Protein AF-0000000069257684 (afdb_homodimer)

Nearest PDB structures (foldseek):
  1b5o-assembly1_B  TM=9.207E-01  e=7.604E-30  Thermus thermophilus HB8
  1gc3-assembly2_D  TM=9.297E-01  e=3.821E-29  Thermus thermophilus HB8
  8wou-assembly1_B  TM=9.242E-01  e=5.569E-29  Legionella pneumophila
  5wmk-assembly1_A-2  TM=9.133E-01  e=2.652E-28  Arabidopsis thaliana
  2z61-assembly1_A-2  TM=8.751E-01  e=5.900E-24  unclassified

Secondary structure (DSSP, 8-state):
--GGGHHHHHHHHTTSS----------S----PPPPPPHHHHTPPP-HHHHHHHHHHHHHHTT---EE-SS----SPPPHHHHHHHHHHHHTS------TT--HHHHHHHHHHHHHHH-----GGGEEEESSHHHHHHHHHHHH--STTEEEEE-SS--HHHHHHHHHTT-EEEE---STT----HHHHHHHHHHHHHTT-EEEEEEEESS-TTT-----HHHHHHHHHHHHHHHHH-TT--EEEEE-TTTTSB-S----HHHH--HHHHTTEEEEEETTTTTT--GGG--EEEEESSGGGHHHHHHHHHHHT-SPPHHHHHHHHHHHHHHHH-HHHHHHHHHHHHHHHHHHHHHHHHHHHHTT-----PPPSBSSEEEEE-TT-TTSSSHHHHHHHHHHTTEE-EEGGGGTS-GGG-EEEEE---S-HHHHHHHHHHHHHHHHHHHTT-/--GGGHHHHHHHHTSSS----------S----PPPPPPHHHHTPPP-HHHHHHHHHHHHHHTT---EE-SS----SPPPHHHHHHHHHHHHTS------TT--HHHHHHHHHHHHHHH-----GGGEEEESSHHHHHHHHHHHH--STTEEEEE-SS--HHHHHHHHHTT-EEEE---STT----HHHHHHHHHHHHHTT-EEEEEEEESS-TTT-----HHHHHHHHHHHHHHHHH-TT--EEEEE-TTTTSB-S----HHHH--HHHHTTEEEEEETTTTTT--GGG--EEEEESSGGGHHHHHHHHHHHT-SPPHHHHHHHHHHHHHHHH-THHHHHHHHHHHHHHHHHHHHHHHHHHHTT-----PPPSBSSEEEEE-TT-TTSSSHHHHHHHHHHHTEE-EEGGGGTS-GGG-EEEEE---S-HHHHHHHHHHHHHHHHHHHTT-

pLDDT: mean 89.82, std 16.66, range [22.02, 98.88]

Solvent-accessible surface area (backbone atoms only — not comparable to full-atom values): 44764 Å² total; per-residue (Å²): 136,72,83,77,64,48,50,49,44,48,56,54,59,66,58,68,64,69,78,71,76,67,83,74,80,70,78,66,83,80,69,74,57,65,70,58,64,23,65,43,54,70,70,51,69,81,56,53,60,58,52,51,45,51,52,51,53,53,40,44,75,71,69,46,75,61,44,80,19,37,62,93,51,57,50,57,56,38,46,67,62,17,46,50,46,32,44,54,48,53,68,68,34,60,36,60,70,54,50,50,46,32,49,64,70,39,24,38,47,52,20,50,50,48,23,66,71,48,71,55,85,60,46,38,70,24,33,33,38,23,38,15,52,50,23,34,54,36,39,57,46,56,41,41,33,66,33,65,46,21,26,38,35,25,52,41,63,24,58,43,62,59,49,48,43,29,43,50,38,41,23,32,67,44,63,29,39,78,49,96,79,51,55,81,44,51,66,32,43,52,49,39,54,49,52,34,49,75,73,69,28,42,65,29,30,40,45,43,51,50,39,23,46,53,50,3,48,62,51,46,57,68,53,34,47,47,42,41,53,44,50,49,56,48,53,74,71,33,76,49,28,54,37,32,40,37,37,31,42,36,49,42,24,48,80,60,64,68,51,58,57,80,60,66,37,52,75,70,50,37,39,31,30,36,37,31,36,31,26,32,40,50,45,30,20,27,44,9,38,23,31,17,32,30,42,37,47,36,45,84,50,43,67,55,37,46,55,49,35,53,47,43,40,37,35,36,31,45,57,26,42,49,20,44,34,34,24,49,51,51,49,70,72,36,61,61,50,36,50,52,52,25,50,57,44,48,53,42,42,50,51,52,45,51,51,48,30,50,48,15,54,76,68,72,45,45,78,22,50,69,86,49,51,10,52,55,33,36,42,32,47,45,60,66,48,76,77,48,80,27,12,62,57,48,37,50,56,39,38,76,71,23,31,35,49,33,34,32,45,48,19,76,40,65,38,69,53,18,27,34,32,39,33,45,46,57,77,53,66,64,52,55,52,51,42,49,51,48,51,49,52,52,48,48,64,56,58,57,78,104,136,71,83,77,65,50,53,51,44,50,61,54,61,64,60,70,65,70,81,73,76,69,82,76,79,71,76,69,82,79,70,74,58,66,68,58,63,23,64,42,55,69,69,50,66,80,56,52,60,57,53,50,45,52,51,51,52,52,41,43,74,73,68,46,76,60,45,79,20,37,64,92,52,57,50,58,58,39,48,66,60,16,46,50,46,31,42,55,48,51,70,70,34,60,37,60,71,54,49,51,46,31,48,64,70,38,25,39,46,51,21,48,49,48,24,67,70,48,69,56,83,59,44,37,71,24,32,33,38,23,40,16,53,52,24,35,54,36,40,55,46,56,41,41,33,65,34,65,47,22,26,38,34,26,50,41,64,24,58,43,62,60,49,47,43,30,43,49,38,41,22,33,66,46,62,27,37,77,49,96,80,49,53,81,44,50,67,32,43,52,48,40,55,48,53,35,48,74,72,70,27,43,65,28,30,40,45,44,52,50,38,23,48,53,49,3,48,62,51,48,58,68,54,35,47,46,42,41,53,42,49,50,55,48,53,74,71,33,76,48,28,52,37,32,41,38,36,31,42,36,48,41,24,48,77,58,62,69,50,59,57,80,60,65,36,52,74,69,51,36,40,32,30,36,37,32,36,30,25,30,40,50,45,29,20,26,46,8,40,23,30,16,32,30,42,36,46,35,47,84,49,44,68,53,38,46,57,50,36,52,47,43,38,36,35,37,31,45,56,25,42,49,20,45,35,35,23,50,52,50,50,71,72,36,58,60,50,36,49,53,52,25,52,58,44,47,54,43,42,52,51,51,47,53,53,47,30,50,49,15,54,75,66,72,45,45,77,22,49,68,85,49,50,10,51,54,33,38,41,33,48,44,61,66,48,77,77,47,81,28,12,62,56,50,36,47,55,38,38,77,70,22,32,35,51,34,34,33,46,49,19,77,41,64,36,68,53,17,27,35,32,38,33,44,46,57,77,53,66,64,52,55,51,52,42,50,51,47,52,49,53,52,47,47,63,55,58,59,77,105

Organism: Polarella glacialis (NCBI:txid89957)

Foldseek 3Di:
DDPPVVPVCVVVVVPPDDPPPDDCPDPPPPDPPDDDDDQLVVVFDDQQLVVLVVVLVVCVVVPDFFLEQADQFFADAFDPLLVVLLVVVVVVVDFDDDALQADQLLLQLVQVLCCLVQVDRFGSLQKRKFLALLLLLLLQCVLFAAEQLEEEEEFPLAQCSNVRSNSSNHYHYDYQDDDPVSDHDLVSNVVRQVVSVVVNHHYAEYEYEVVGPPALAADAPVRLLRVLVSLVVVQVVGPVGHAYEYEDQQPLQFPPRHHGNCNNHDLVNLQRYWYKYACCHLLTSCVVLSIIMIRHSNSVCVVVSSVVSCVPPRHRRNSSSSSSSSSSVVCSVDVVSSVVSNVVLLVLLVVLQVLVQVLCVVLVVHRQFDRRRTRNKTKGFNLSQPLDQFLVVVQVQLVVLRYHWAQSVSSVDDRRRNIIITGRNDDDSVSSVVSSVSVNVSSCVRRVVD/DDPPVVPVCVVVVVPPDDPPPDDCPDPPPPDPPDDDDDQLVVVFDDQQLVVLVVVLVVCVVVPDFFLEQADQFFADAFDPLLVVLLVVVVVVVDFDDDFLQADQLLLQLVQVLCCLVQVDRFGSLQKRKFLALLLLLLLQCVLFAAEQLEEEEEFPLAQCSNVRSNSSNHYHYDYQDDDPVSDHDLVSNVVRQVVSVVVNHHYAEYEYEVVGVPALAADAPVRLLRVLVSLVVVQVVGPVGHAYEYEDQQPLQFPPRHHGNCNNHDLVNLQRYWYKYACCHLLTSCSVLSIIMIRHSNSVCVVVSSVVSCVPPRHRRNSSSSSSSSSSCVCSVDVVSSVVSNVVLLVLLVVLQVLVQVLCVVLVVHRQFDRRRTRNKTKGFNLSQPLDQFLVRVQVQLVVLRYHWAQSVSSVDDRNRNIIITGRNHDDSVSSVVSSVSVNVSSCVRRVVD

Radius of gyration: 28.66 Å; Cα contacts (8 Å, |Δi|>4): 1918; chains: 2; bounding box: 75×86×66 Å

InterPro domains:
  IPR004839 Aminotransferase, class I/classII, large domain [PF00155] (66-437)
  IPR015421 Pyridoxal phosphate-dependent transferase, major domain [G3DSA:3.40.640.10] (37-445)
  IPR015424 Pyridoxal phosphate-dependent transferase [SSF53383] (35-441)
  IPR050596 Aspartate/prephenate aminotransferase-like [PTHR46383] (36-446)

Sequence (900 aa):
MSPCSRLALALAAAGKRAISSAPRNSAVKDSLPKLAVTRRVEDSQPLLIKEIAAEVVARISAGHAVVNLSQGVPCLPIFKEAEERMVNFLREGHLPYSHVAGIWSVRETAAKFVNHFYGTDFTADHTIITAGGIQACFNTLALVVESKADVVLSTLPAYSLYQAQTSYFGGTFAAMTSGSDGRLRPEALHAAFDEQRKAGRRVRCVCLCTPNNPTGVVMSRQEVEELASALDLELAREPAGFLVLLDEVYLGLHDGAHVSLLQVASEQLRRRICLVLSASKGLGAMPGARAAWLTVGDKALVPEMLKVQSAVSANASTIAQVGLEASLAHCMSDPKVLQQVHDYYSTRIGFMVEQLNSLGQKYNLGVLCSHPRGAFYIWADFSGLTAVENDLQLQRLLLDRGVAVIPGSAFSISPSLKMLRINCARDDMEELQTAVRIFDETLAGLCGSSMSPCSRLALALAAAGKRAISSAPRNSAVKDSLPKLAVTRRVEDSQPLLIKEIAAEVVARISAGHAVVNLSQGVPCLPIFKEAEERMVNFLREGHLPYSHVAGIWSVRETAAKFVNHFYGTDFTADHTIITAGGIQACFNTLALVVESKADVVLSTLPAYSLYQAQTSYFGGTFAAMTSGSDGRLRPEALHAAFDEQRKAGRRVRCVCLCTPNNPTGVVMSRQEVEELASALDLELAREPAGFLVLLDEVYLGLHDGAHVSLLQVASEQLRRRICLVLSASKGLGAMPGARAAWLTVGDKALVPEMLKVQSAVSANASTIAQVGLEASLAHCMSDPKVLQQVHDYYSTRIGFMVEQLNSLGQKYNLGVLCSHPRGAFYIWADFSGLTAVENDLQLQRLLLDRGVAVIPGSAFSISPSLKMLRINCARDDMEELQTAVRIFDETLAGLCGSS

Structure (mmCIF, N/CA/C/O backbone):
data_AF-0000000069257684-model_v1
#
loop_
_entity.id
_entity.type
_entity.pdbx_description
1 polymer 'Aminotransferase class I/classII large domain-containing protein'
#
loop_
_atom_site.group_PDB
_atom_site.id
_atom_site.type_symbol
_atom_site.label_atom_id
_atom_site.label_alt_id
_atom_site.label_comp_id
_atom_site.label_asym_id
_atom_site.label_entity_id
_atom_site.label_seq_id
_atom_site.pdbx_PDB_ins_code
_atom_site.Cartn_x
_atom_site.Cartn_y
_atom_site.Cartn_z
_atom_site.occupancy
_atom_site.B_iso_or_equiv
_atom_site.auth_seq_id
_atom_site.auth_comp_id
_atom_site.auth_asym_id
_atom_site.auth_atom_id
_atom_site.pdbx_PDB_model_num
ATOM 1 N N . MET A 1 1 ? 14.93 46.469 -6.199 1 22.02 1 MET A N 1
ATOM 2 C CA . MET A 1 1 ? 15.391 45.125 -6.531 1 22.02 1 MET A CA 1
ATOM 3 C C . MET A 1 1 ? 14.539 44.062 -5.82 1 22.02 1 MET A C 1
ATOM 5 O O . MET A 1 1 ? 14.453 44.062 -4.594 1 22.02 1 MET A O 1
ATOM 9 N N . SER A 1 2 ? 13.531 43.5 -6.438 1 22.72 2 SER A N 1
ATOM 10 C CA . SER A 1 2 ? 12.281 42.938 -5.91 1 22.72 2 SER A CA 1
ATOM 11 C C . SER A 1 2 ? 12.516 41.625 -5.199 1 22.72 2 SER A C 1
ATOM 13 O O . SER A 1 2 ? 13.438 40.875 -5.547 1 22.72 2 SER A O 1
ATOM 15 N N . PRO A 1 3 ? 11.898 41.406 -3.963 1 29.39 3 PRO A N 1
ATOM 16 C CA . PRO A 1 3 ? 12.031 40.281 -3.025 1 29.39 3 PRO A CA 1
ATOM 17 C C . PRO A 1 3 ? 11.852 38.906 -3.695 1 29.39 3 PRO A C 1
ATOM 19 O O . PRO A 1 3 ? 11.945 37.875 -3.033 1 29.39 3 PRO A O 1
ATOM 22 N N . CYS A 1 4 ? 11.414 38.875 -4.914 1 31.12 4 CYS A N 1
ATOM 23 C CA . CYS A 1 4 ? 11.039 37.719 -5.695 1 31.12 4 CYS A CA 1
ATOM 24 C C . CYS A 1 4 ? 12.25 36.844 -5.98 1 31.12 4 CYS A C 1
ATOM 26 O O . CYS A 1 4 ? 12.109 35.688 -6.379 1 31.12 4 CYS A O 1
ATOM 28 N N . SER A 1 5 ? 13.508 37.438 -6.211 1 32.5 5 SER A N 1
ATOM 29 C CA . SER A 1 5 ? 14.742 36.781 -6.652 1 32.5 5 SER A CA 1
ATOM 30 C C . SER A 1 5 ? 15.305 35.875 -5.578 1 32.5 5 SER A C 1
ATOM 32 O O . SER A 1 5 ? 16.297 35.156 -5.809 1 32.5 5 SER A O 1
ATOM 34 N N . ARG A 1 6 ? 14.695 35.875 -4.324 1 32.81 6 ARG A N 1
ATOM 35 C CA . ARG A 1 6 ? 15.414 35.312 -3.186 1 32.81 6 ARG A CA 1
ATOM 36 C C . ARG A 1 6 ? 15.164 33.812 -3.062 1 32.81 6 ARG A C 1
ATOM 38 O O . ARG A 1 6 ? 15.859 33.125 -2.318 1 32.81 6 ARG A O 1
ATOM 45 N N . LEU A 1 7 ? 14.047 33.375 -3.504 1 34.97 7 LEU A N 1
ATOM 46 C CA . LEU A 1 7 ? 13.766 31.984 -3.207 1 34.97 7 LEU A CA 1
ATOM 47 C C . LEU A 1 7 ? 14.688 31.062 -3.996 1 34.97 7 LEU A C 1
ATOM 49 O O . LEU A 1 7 ? 15.203 30.078 -3.455 1 34.97 7 LEU A O 1
ATOM 53 N N . ALA A 1 8 ? 14.773 31.281 -5.363 1 37 8 ALA A N 1
ATOM 54 C CA . ALA A 1 8 ? 15.688 30.516 -6.203 1 37 8 ALA A CA 1
ATOM 55 C C . ALA A 1 8 ? 17.125 30.688 -5.738 1 37 8 ALA A C 1
ATOM 57 O O . ALA A 1 8 ? 17.922 29.75 -5.785 1 37 8 ALA A O 1
ATOM 58 N N . LEU A 1 9 ? 17.5 31.859 -5.348 1 37.69 9 LEU A N 1
ATOM 59 C CA . LEU A 1 9 ? 18.859 32.219 -4.957 1 37.69 9 LEU A CA 1
ATOM 60 C C . LEU A 1 9 ? 19.234 31.547 -3.637 1 37.69 9 LEU A C 1
ATOM 62 O O . LEU A 1 9 ? 20.391 31.156 -3.438 1 37.69 9 LEU A O 1
ATOM 66 N N . ALA A 1 10 ? 18.219 31.422 -2.789 1 41.03 10 ALA A N 1
ATOM 67 C CA . ALA A 1 10 ? 18.562 30.844 -1.496 1 41.03 10 ALA A CA 1
ATOM 68 C C . ALA A 1 10 ? 18.766 29.328 -1.614 1 41.03 10 ALA A C 1
ATOM 70 O O . ALA A 1 10 ? 19.656 28.766 -0.994 1 41.03 10 ALA A O 1
ATOM 71 N N . LEU A 1 11 ? 17.969 28.703 -2.443 1 41.78 11 LEU A N 1
ATOM 72 C CA . LEU A 1 11 ? 18.203 27.281 -2.588 1 41.78 11 LEU A CA 1
ATOM 73 C C . LEU A 1 11 ? 19.469 27.016 -3.393 1 41.78 11 LEU A C 1
ATOM 75 O O . LEU A 1 11 ? 20.188 26.047 -3.123 1 41.78 11 LEU A O 1
ATOM 79 N N . ALA A 1 12 ? 19.812 27.906 -4.422 1 40.38 12 ALA A N 1
ATOM 80 C CA . ALA A 1 12 ? 21.031 27.812 -5.223 1 40.38 12 ALA A CA 1
ATOM 81 C C . ALA A 1 12 ? 22.234 28.312 -4.438 1 40.38 12 ALA A C 1
ATOM 83 O O . ALA A 1 12 ? 23.359 27.875 -4.68 1 40.38 12 ALA A O 1
ATOM 84 N N . ALA A 1 13 ? 22.219 29.375 -3.734 1 39.62 13 ALA A N 1
ATOM 85 C CA . ALA A 1 13 ? 23.359 29.938 -3.018 1 39.62 13 ALA A CA 1
ATOM 86 C C . ALA A 1 13 ? 23.844 28.984 -1.931 1 39.62 13 ALA A C 1
ATOM 88 O O . ALA A 1 13 ? 24.953 29.125 -1.419 1 39.62 13 ALA A O 1
ATOM 89 N N . ALA A 1 14 ? 23.016 28.266 -1.432 1 36.53 14 ALA A N 1
ATOM 90 C CA . ALA A 1 14 ? 23.469 27.312 -0.415 1 36.53 14 ALA A CA 1
ATOM 91 C C . ALA A 1 14 ? 24.312 26.203 -1.031 1 36.53 14 ALA A C 1
ATOM 93 O O . ALA A 1 14 ? 24.812 25.328 -0.321 1 36.53 14 ALA A O 1
ATOM 94 N N . GLY A 1 15 ? 24.5 26.312 -2.346 1 34.19 15 GLY A N 1
ATOM 95 C CA . GLY A 1 15 ? 25.188 25.188 -2.961 1 34.19 15 GLY A CA 1
ATOM 96 C C . GLY A 1 15 ? 26.688 25.203 -2.738 1 34.19 15 GLY A C 1
ATOM 97 O O . GLY A 1 15 ? 27.344 24.156 -2.789 1 34.19 15 GLY A O 1
ATOM 98 N N . LYS A 1 16 ? 27.266 26.578 -3.004 1 36.16 16 LYS A N 1
ATOM 99 C CA . LYS A 1 16 ? 28.703 26.391 -3.186 1 36.16 16 LYS A CA 1
ATOM 100 C C . LYS A 1 16 ? 29.422 26.328 -1.842 1 36.16 16 LYS A C 1
ATOM 102 O O . LYS A 1 16 ? 30.656 26.422 -1.786 1 36.16 16 LYS A O 1
ATOM 107 N N . ARG A 1 17 ? 28.875 26.812 -0.828 1 31.52 17 ARG A N 1
ATOM 108 C CA . ARG A 1 17 ? 29.953 26.766 0.158 1 31.52 17 ARG A CA 1
ATOM 109 C C . ARG A 1 17 ? 30.344 25.328 0.47 1 31.52 17 ARG A C 1
ATOM 111 O O . ARG A 1 17 ? 29.5 24.516 0.836 1 31.52 17 ARG A O 1
ATOM 118 N N . ALA A 1 18 ? 31.5 25 0.168 1 31.97 18 ALA A N 1
ATOM 119 C CA . ALA A 1 18 ? 32.219 23.797 0.59 1 31.97 18 ALA A CA 1
ATOM 120 C C . ALA A 1 18 ? 32.031 23.547 2.084 1 31.97 18 ALA A C 1
ATOM 122 O O . ALA A 1 18 ? 32.281 24.422 2.906 1 31.97 18 ALA A O 1
ATOM 123 N N . ILE A 1 19 ? 31.141 22.625 2.51 1 32.16 19 ILE A N 1
ATOM 124 C CA . ILE A 1 19 ? 31.172 22.125 3.879 1 32.16 19 ILE A CA 1
ATOM 125 C C . ILE A 1 19 ? 32.594 22.203 4.41 1 32.16 19 ILE A C 1
ATOM 127 O O . ILE A 1 19 ? 33.5 21.562 3.869 1 32.16 19 ILE A O 1
ATOM 131 N N . SER A 1 20 ? 33.031 23.359 4.855 1 31.92 20 SER A N 1
ATOM 132 C CA . SER A 1 20 ? 34.281 23.344 5.602 1 31.92 20 SER A CA 1
ATOM 133 C C . SER A 1 20 ? 34.406 22.125 6.5 1 31.92 20 SER A C 1
ATOM 135 O O . SER A 1 20 ? 33.438 21.781 7.203 1 31.92 20 SER A O 1
ATOM 137 N N . SER A 1 21 ? 35.344 21.281 6.203 1 32.22 21 SER A N 1
ATOM 138 C CA . SER A 1 21 ? 35.781 20.141 7 1 32.22 21 SER A CA 1
ATOM 139 C C . SER A 1 21 ? 36.031 20.547 8.453 1 32.22 21 SER A C 1
ATOM 141 O O . SER A 1 21 ? 36.906 21.328 8.742 1 32.22 21 SER A O 1
ATOM 143 N N . ALA A 1 22 ? 35.062 20.812 9.266 1 33.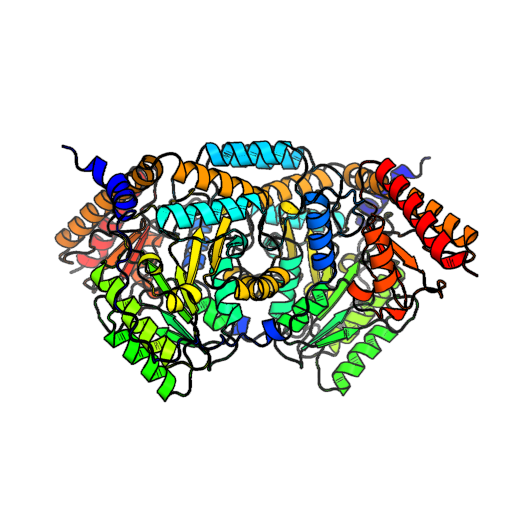16 22 ALA A N 1
ATOM 144 C CA . ALA A 1 22 ? 35.438 20.812 10.68 1 33.16 22 ALA A CA 1
ATOM 145 C C . ALA A 1 22 ? 36.531 19.797 10.969 1 33.16 22 ALA A C 1
ATOM 147 O O . ALA A 1 22 ? 36.531 18.703 10.383 1 33.16 22 ALA A O 1
ATOM 148 N N . PRO A 1 23 ? 37.594 20.141 11.781 1 32.12 23 PRO A N 1
ATOM 149 C CA . PRO A 1 23 ? 38.625 19.203 12.188 1 32.12 23 PRO A CA 1
ATOM 150 C C . PRO A 1 23 ? 38.062 17.875 12.695 1 32.12 23 PRO A C 1
ATOM 152 O O . PRO A 1 23 ? 37.031 17.844 13.344 1 32.12 23 PRO A O 1
ATOM 155 N N . ARG A 1 24 ? 38.5 16.672 12.047 1 32.59 24 ARG A N 1
ATOM 156 C CA . ARG A 1 24 ? 38.312 15.266 12.422 1 32.59 24 ARG A CA 1
ATOM 157 C C . ARG A 1 24 ? 38.781 15.016 13.852 1 32.59 24 ARG A C 1
ATOM 159 O O . ARG A 1 24 ? 40 14.969 14.109 1 32.59 24 ARG A O 1
ATOM 166 N N . ASN A 1 25 ? 38.406 15.648 14.836 1 32.53 25 ASN A N 1
ATOM 167 C CA . ASN A 1 25 ? 38.781 14.961 16.062 1 32.53 25 ASN A CA 1
ATOM 168 C C . ASN A 1 25 ? 38.688 13.445 15.914 1 32.53 25 ASN A C 1
ATOM 170 O O . ASN A 1 25 ? 37.594 12.914 15.648 1 32.53 25 ASN A O 1
ATOM 174 N N . SER A 1 26 ? 39.781 12.695 15.781 1 32.69 26 SER A N 1
ATOM 175 C CA . SER A 1 26 ? 40.188 11.391 15.281 1 32.69 26 SER A CA 1
ATOM 176 C C . SER A 1 26 ? 39.438 10.258 15.953 1 32.69 26 SER A C 1
ATOM 178 O O . SER A 1 26 ? 38.969 9.336 15.289 1 32.69 26 SER A O 1
ATOM 180 N N . ALA A 1 27 ? 39.875 9.977 17.328 1 32.75 27 ALA A N 1
ATOM 181 C CA . ALA A 1 27 ? 39.812 8.609 17.844 1 32.75 27 ALA A CA 1
ATOM 182 C C . ALA A 1 27 ? 38.375 8.219 18.156 1 32.75 27 ALA A C 1
ATOM 184 O O . ALA A 1 27 ? 38.125 7.43 19.078 1 32.75 27 ALA A O 1
ATOM 185 N N . VAL A 1 28 ? 37.562 9.078 18.312 1 34.84 28 VAL A N 1
ATOM 186 C CA . VAL A 1 28 ? 36.312 8.406 18.594 1 34.84 28 VAL A CA 1
ATOM 187 C C . VAL A 1 28 ? 36.031 7.332 17.531 1 34.84 28 VAL A C 1
ATOM 189 O O . VAL A 1 28 ? 36.031 7.617 16.344 1 34.84 28 VAL A O 1
ATOM 192 N N . LYS A 1 29 ? 36.312 6.188 17.734 1 38.94 29 LYS A N 1
ATOM 193 C CA . LYS A 1 29 ? 36 4.938 17.031 1 38.94 29 LYS A CA 1
ATOM 194 C C . LYS A 1 29 ? 34.688 5.043 16.266 1 38.94 29 LYS A C 1
ATOM 196 O O . LYS A 1 29 ? 33.625 5.246 16.859 1 38.94 29 LYS A O 1
ATOM 201 N N . ASP A 1 30 ? 34.406 5.656 15.023 1 47.84 30 ASP A N 1
ATOM 202 C CA . ASP A 1 30 ? 33.594 6.004 13.859 1 47.84 30 ASP A CA 1
ATOM 203 C C . ASP A 1 30 ? 32.5 4.965 13.625 1 47.84 30 ASP A C 1
ATOM 205 O O . ASP A 1 30 ? 31.984 4.832 12.516 1 47.84 30 ASP A O 1
ATOM 209 N N . SER A 1 31 ? 32.438 3.932 14.336 1 61.94 31 SER A N 1
ATOM 210 C CA . SER A 1 31 ? 31.641 2.824 13.797 1 61.94 31 SER A CA 1
ATOM 211 C C . SER A 1 31 ? 30.172 2.973 14.156 1 61.94 31 SER A C 1
ATOM 213 O O . SER A 1 31 ? 29.812 3.02 15.336 1 61.94 31 SER A O 1
ATOM 215 N N . LEU A 1 32 ? 29.312 3.596 13.391 1 74.56 32 LEU A N 1
ATOM 216 C CA . LEU A 1 32 ? 27.859 3.602 13.562 1 74.56 32 LEU A CA 1
ATOM 217 C C . LEU A 1 32 ? 27.359 2.219 13.961 1 74.56 32 LEU A C 1
ATOM 219 O O . LEU A 1 32 ? 27.688 1.223 13.312 1 74.56 32 LEU A O 1
ATOM 223 N N . PRO A 1 33 ? 26.828 2.217 15.242 1 78.81 33 PRO A N 1
ATOM 224 C CA . PRO A 1 33 ? 26.234 0.924 15.586 1 78.81 33 PRO A CA 1
ATOM 225 C C . PRO A 1 33 ? 25.312 0.389 14.5 1 78.81 33 PRO A C 1
ATOM 227 O O . PRO A 1 33 ? 24.641 1.168 13.82 1 78.81 33 PRO A O 1
ATOM 230 N N . LYS A 1 34 ? 25.484 -0.922 14.359 1 85.75 34 LYS A N 1
ATOM 231 C CA . LYS A 1 34 ? 24.594 -1.563 13.406 1 85.75 34 LYS A CA 1
ATOM 232 C C . LYS A 1 34 ? 23.125 -1.387 13.828 1 85.75 34 LYS A C 1
ATOM 234 O O . LYS A 1 34 ? 22.797 -1.534 15.008 1 85.75 34 LYS A O 1
ATOM 239 N N . LEU A 1 35 ? 22.266 -0.958 12.945 1 94.06 35 LEU A N 1
ATOM 240 C CA . LEU A 1 35 ? 20.844 -0.796 13.242 1 94.06 35 LEU A CA 1
ATOM 241 C C . LEU A 1 35 ? 20.172 -2.15 13.438 1 94.06 35 LEU A C 1
ATOM 243 O O . LEU A 1 35 ? 20.266 -3.027 12.57 1 94.06 35 LEU A O 1
ATOM 247 N N . ALA A 1 36 ? 19.609 -2.385 14.586 1 94.31 36 ALA A N 1
ATOM 248 C CA . ALA A 1 36 ? 18.797 -3.586 14.789 1 94.31 36 ALA A CA 1
ATOM 249 C C . ALA A 1 36 ? 17.469 -3.484 14.055 1 94.31 36 ALA A C 1
ATOM 251 O O . ALA A 1 36 ? 16.75 -2.498 14.203 1 94.31 36 ALA A O 1
ATOM 252 N N . VAL A 1 37 ? 17.172 -4.496 13.188 1 95.94 37 VAL A N 1
ATOM 253 C CA . VAL A 1 37 ? 15.914 -4.504 12.453 1 95.94 37 VAL A CA 1
ATOM 254 C C . VAL A 1 37 ? 14.945 -5.488 13.109 1 95.94 37 VAL A C 1
ATOM 256 O O . VAL A 1 37 ? 15.352 -6.32 13.922 1 95.94 37 VAL A O 1
ATOM 259 N N . THR A 1 38 ? 13.727 -5.379 12.875 1 97 38 THR A N 1
ATOM 260 C CA . THR A 1 38 ? 12.68 -6.184 13.5 1 97 38 THR A CA 1
ATOM 261 C C . THR A 1 38 ? 12.766 -7.637 13.039 1 97 38 THR A C 1
ATOM 263 O O . THR A 1 38 ? 13.375 -7.93 12 1 97 38 THR A O 1
ATOM 266 N N . ARG A 1 39 ? 12.133 -8.531 13.766 1 94 39 ARG A N 1
ATOM 267 C CA . ARG A 1 39 ? 12.094 -9.953 13.438 1 94 39 ARG A CA 1
ATOM 268 C C . ARG A 1 39 ? 11.352 -10.195 12.125 1 94 39 ARG A C 1
ATOM 270 O O . ARG A 1 39 ? 11.695 -11.109 11.375 1 94 39 ARG A O 1
ATOM 277 N N . ARG A 1 40 ? 10.32 -9.383 11.852 1 94.44 40 ARG A N 1
ATOM 278 C CA . ARG A 1 40 ? 9.547 -9.539 10.625 1 94.44 40 ARG A CA 1
ATOM 279 C C . ARG A 1 40 ? 10.445 -9.398 9.398 1 94.44 40 ARG A C 1
ATOM 281 O O . ARG A 1 40 ? 10.25 -10.102 8.398 1 94.44 40 ARG A O 1
ATOM 288 N N . VAL A 1 41 ? 11.43 -8.531 9.508 1 94.06 41 VAL A N 1
ATOM 289 C CA . VAL A 1 41 ? 12.359 -8.289 8.414 1 94.06 41 VAL A CA 1
ATOM 290 C C . VAL A 1 41 ? 13.445 -9.367 8.398 1 94.06 41 VAL A C 1
ATOM 292 O O . VAL A 1 41 ? 13.766 -9.914 7.344 1 94.06 41 VAL A O 1
ATOM 295 N N . GLU A 1 42 ? 13.906 -9.664 9.57 1 91.88 42 GLU A N 1
ATOM 296 C CA . GLU A 1 42 ? 14.961 -10.664 9.688 1 91.88 42 GLU A CA 1
ATOM 297 C C . GLU A 1 42 ? 14.484 -12.031 9.219 1 91.88 42 GLU A C 1
ATOM 299 O O . GLU A 1 42 ? 15.234 -12.781 8.594 1 91.88 42 GLU A O 1
ATOM 304 N N . ASP A 1 43 ? 13.234 -12.32 9.5 1 88.62 43 ASP A N 1
ATOM 305 C CA . ASP A 1 43 ? 12.688 -13.641 9.195 1 88.62 43 ASP A CA 1
ATOM 306 C C . ASP A 1 43 ? 12.133 -13.695 7.777 1 88.62 43 ASP A C 1
ATOM 308 O O . ASP A 1 43 ? 11.773 -14.766 7.285 1 88.62 43 ASP A O 1
ATOM 312 N N . SER A 1 44 ? 12.086 -12.539 7.219 1 87.19 44 SER A N 1
ATOM 313 C CA . SER A 1 44 ? 11.516 -12.484 5.875 1 87.19 44 SER A CA 1
ATOM 314 C C . SER A 1 44 ? 12.453 -13.102 4.848 1 87.19 44 SER A C 1
ATOM 316 O O . SER A 1 44 ? 13.672 -12.891 4.898 1 87.19 44 SER A O 1
ATOM 318 N N . GLN A 1 45 ? 11.898 -14.047 4.102 1 76.19 45 GLN A N 1
ATOM 319 C CA . GLN A 1 45 ? 12.648 -14.578 2.967 1 76.19 45 GLN A CA 1
ATOM 320 C C . GLN A 1 45 ? 12.234 -13.891 1.667 1 76.19 45 GLN A C 1
ATOM 322 O O . GLN A 1 45 ? 11.055 -13.586 1.463 1 76.19 45 GLN A O 1
ATOM 327 N N . PRO A 1 46 ? 13.18 -13.617 0.881 1 76.25 46 PRO A N 1
ATOM 328 C CA . PRO A 1 46 ? 12.836 -13.023 -0.413 1 76.25 46 PRO A CA 1
ATOM 329 C C . PRO A 1 46 ? 11.914 -13.914 -1.24 1 76.25 46 PRO A C 1
ATOM 331 O O . PRO A 1 46 ? 11.984 -15.148 -1.146 1 76.25 46 PRO A O 1
ATOM 334 N N . LEU A 1 47 ? 11.008 -13.25 -1.873 1 83.69 47 LEU A N 1
ATOM 335 C CA . LEU A 1 47 ? 10.211 -14 -2.84 1 83.69 47 LEU A CA 1
ATOM 336 C C . LEU A 1 47 ? 11.031 -14.352 -4.07 1 83.69 47 LEU A C 1
ATOM 338 O O . LEU A 1 47 ? 11.422 -13.469 -4.84 1 83.69 47 LEU A O 1
ATOM 342 N N . LEU A 1 48 ? 11.25 -15.594 -4.219 1 87.25 48 LEU A N 1
ATOM 343 C CA . LEU A 1 48 ? 12.117 -16.078 -5.285 1 87.25 48 LEU A CA 1
ATOM 344 C C . LEU A 1 48 ? 11.633 -15.586 -6.648 1 87.25 48 LEU A C 1
ATOM 346 O O . LEU A 1 48 ? 12.438 -15.273 -7.523 1 87.25 48 LEU A O 1
ATOM 350 N N . ILE A 1 49 ? 10.359 -15.516 -6.848 1 90.62 49 ILE A N 1
ATOM 351 C CA . ILE A 1 49 ? 9.781 -15.031 -8.102 1 90.62 49 ILE A CA 1
ATOM 352 C C . ILE A 1 49 ? 10.266 -13.617 -8.383 1 90.62 49 ILE A C 1
ATOM 354 O O . ILE A 1 49 ? 10.672 -13.305 -9.508 1 90.62 49 ILE A O 1
ATOM 358 N N . LYS A 1 50 ? 10.258 -12.812 -7.367 1 85.56 50 LYS A N 1
ATOM 359 C CA . LYS A 1 50 ? 10.664 -11.422 -7.523 1 85.56 50 LYS A CA 1
ATOM 360 C C . LYS A 1 50 ? 12.164 -11.312 -7.766 1 85.56 50 LYS A C 1
ATOM 362 O O . LYS A 1 50 ? 12.609 -10.453 -8.523 1 85.56 50 LYS A O 1
ATOM 367 N N . GLU A 1 51 ? 12.883 -12.156 -7.145 1 86.5 51 GLU A N 1
ATOM 368 C CA . GLU A 1 51 ? 14.328 -12.172 -7.348 1 86.5 51 GLU A CA 1
ATOM 369 C C . GLU A 1 51 ? 14.68 -12.547 -8.781 1 86.5 51 GLU A C 1
ATOM 371 O O . GLU A 1 51 ? 15.547 -11.922 -9.398 1 86.5 51 GLU A O 1
ATOM 376 N N . ILE A 1 52 ? 14.008 -13.5 -9.273 1 91.81 52 ILE A N 1
ATOM 377 C CA . ILE A 1 52 ? 14.25 -13.945 -10.633 1 91.81 52 ILE A CA 1
ATOM 378 C C . ILE A 1 52 ? 13.812 -12.867 -11.617 1 91.81 52 ILE A C 1
ATOM 380 O O . ILE A 1 52 ? 14.523 -12.562 -12.586 1 91.81 52 ILE A O 1
ATOM 384 N N . ALA A 1 53 ? 12.68 -12.281 -11.328 1 89.38 53 ALA A N 1
ATOM 385 C CA . ALA A 1 53 ? 12.195 -11.203 -12.18 1 89.38 53 ALA A CA 1
ATOM 386 C C . ALA A 1 53 ? 13.203 -10.055 -12.234 1 89.38 53 ALA A C 1
ATOM 388 O O . ALA A 1 53 ? 13.453 -9.492 -13.305 1 89.38 53 ALA A O 1
ATOM 389 N N . ALA A 1 54 ? 13.727 -9.711 -11.133 1 85.12 54 ALA A N 1
ATOM 390 C CA . ALA A 1 54 ? 14.711 -8.633 -11.062 1 85.12 54 ALA A CA 1
ATOM 391 C C . ALA A 1 54 ? 15.969 -8.984 -11.844 1 85.12 54 ALA A C 1
ATOM 393 O O . ALA A 1 54 ? 16.547 -8.133 -12.523 1 85.12 54 ALA A O 1
ATOM 394 N N . GLU A 1 55 ? 16.406 -10.18 -11.68 1 90.69 55 GLU A N 1
ATOM 395 C CA . GLU A 1 55 ? 17.578 -10.641 -12.414 1 90.69 55 GLU A CA 1
ATOM 396 C C . GLU A 1 55 ? 17.344 -10.594 -13.922 1 90.69 55 GLU A C 1
ATOM 398 O O . GLU A 1 55 ? 18.25 -10.219 -14.68 1 90.69 55 GLU A O 1
ATOM 403 N N . VAL A 1 56 ? 16.188 -10.984 -14.344 1 93.75 56 VAL A N 1
ATOM 404 C CA . VAL A 1 56 ? 15.828 -11 -15.758 1 93.75 56 VAL A CA 1
ATOM 405 C C . VAL A 1 56 ? 15.883 -9.586 -16.312 1 93.75 56 VAL A C 1
ATOM 407 O O . VAL A 1 56 ? 16.453 -9.352 -17.391 1 93.75 56 VAL A O 1
ATOM 410 N N . VAL A 1 57 ? 15.344 -8.68 -15.617 1 86.88 57 VAL A N 1
ATOM 411 C CA . VAL A 1 57 ? 15.336 -7.281 -16.047 1 86.88 57 VAL A CA 1
ATOM 412 C C . VAL A 1 57 ? 16.766 -6.766 -16.156 1 86.88 57 VAL A C 1
ATOM 414 O O . VAL A 1 57 ? 17.109 -6.062 -17.109 1 86.88 57 VAL A O 1
ATOM 417 N N . ALA A 1 58 ? 17.578 -7.109 -15.188 1 87.75 58 ALA A N 1
ATOM 418 C CA . ALA A 1 58 ? 18.969 -6.695 -15.188 1 87.75 58 ALA A CA 1
ATOM 419 C C . ALA A 1 58 ? 19.719 -7.262 -16.406 1 87.75 58 ALA A C 1
ATOM 421 O O . ALA A 1 58 ? 20.516 -6.562 -17.031 1 87.75 58 ALA A O 1
ATOM 422 N N . ARG A 1 59 ? 19.453 -8.461 -16.75 1 93.69 59 ARG A N 1
ATOM 423 C CA . ARG A 1 59 ? 20.109 -9.109 -17.891 1 93.69 59 ARG A CA 1
ATOM 424 C C . ARG A 1 59 ? 19.688 -8.453 -19.203 1 93.69 59 ARG A C 1
ATOM 426 O O . ARG A 1 59 ? 20.516 -8.203 -20.062 1 93.69 59 ARG A O 1
ATOM 433 N N . ILE A 1 60 ? 18.438 -8.211 -19.25 1 91.56 60 ILE A N 1
ATOM 434 C CA . ILE A 1 60 ? 17.922 -7.574 -20.453 1 91.56 60 ILE A CA 1
ATOM 435 C C . ILE A 1 60 ? 18.516 -6.172 -20.594 1 91.56 60 ILE A C 1
ATOM 437 O O . ILE A 1 60 ? 18.938 -5.781 -21.688 1 91.56 60 ILE A O 1
ATOM 441 N N . SER A 1 61 ? 18.562 -5.473 -19.531 1 87.12 61 SER A N 1
ATOM 442 C CA . SER A 1 61 ? 19.109 -4.125 -19.516 1 87.12 61 SER A CA 1
ATOM 443 C C . SER A 1 61 ? 20.594 -4.141 -19.906 1 87.12 61 SER A C 1
ATOM 445 O O . SER A 1 61 ? 21.109 -3.168 -20.469 1 87.12 61 SER A O 1
ATOM 447 N N . ALA A 1 62 ? 21.266 -5.203 -19.625 1 92.25 62 ALA A N 1
ATOM 448 C CA . ALA A 1 62 ? 22.688 -5.359 -19.938 1 92.25 62 ALA A CA 1
ATOM 449 C C . ALA A 1 62 ? 22.891 -5.816 -21.375 1 92.25 62 ALA A C 1
ATOM 451 O O . ALA A 1 62 ? 24.016 -6 -21.828 1 92.25 62 ALA A O 1
ATOM 452 N N . GLY A 1 63 ? 21.812 -6.086 -22.094 1 93.12 63 GLY A N 1
ATOM 453 C CA . GLY A 1 63 ? 21.906 -6.371 -23.516 1 93.12 63 GLY A CA 1
ATOM 454 C C . GLY A 1 63 ? 21.766 -7.848 -23.828 1 93.12 63 GLY A C 1
ATOM 455 O O . GLY A 1 63 ? 21.906 -8.25 -24.984 1 93.12 63 GLY A O 1
ATOM 456 N N . HIS A 1 64 ? 21.438 -8.656 -22.844 1 94.88 64 HIS A N 1
ATOM 457 C CA . HIS A 1 64 ? 21.266 -10.086 -23.094 1 94.88 64 HIS A CA 1
ATOM 458 C C . HIS A 1 64 ? 19.859 -10.391 -23.609 1 94.88 64 HIS A C 1
ATOM 460 O O . HIS A 1 64 ? 18.891 -9.773 -23.172 1 94.88 64 HIS A O 1
ATOM 466 N N . ALA A 1 65 ? 19.828 -11.297 -24.531 1 93.81 65 ALA A N 1
ATOM 467 C CA . ALA A 1 65 ? 18.531 -11.758 -25 1 93.81 65 ALA A CA 1
ATOM 468 C C . ALA A 1 65 ? 17.938 -12.781 -24.047 1 93.81 65 ALA A C 1
ATOM 470 O O . ALA A 1 65 ? 18.531 -13.828 -23.797 1 93.81 65 ALA A O 1
ATOM 471 N N . VAL A 1 66 ? 16.828 -12.469 -23.484 1 96.5 66 VAL A N 1
ATOM 472 C CA . VAL A 1 66 ? 16.156 -13.383 -22.562 1 96.5 66 VAL A CA 1
ATOM 473 C C . VAL A 1 66 ? 14.672 -13.445 -22.891 1 96.5 66 VAL A C 1
ATOM 475 O O . VAL A 1 66 ? 14 -12.414 -22.969 1 96.5 66 VAL A O 1
ATOM 478 N N . VAL A 1 67 ? 14.188 -14.664 -23.219 1 96.44 67 VAL A N 1
ATOM 479 C CA . VAL A 1 67 ? 12.742 -14.875 -23.266 1 96.44 67 VAL A CA 1
ATOM 480 C C . VAL A 1 67 ? 12.188 -14.984 -21.859 1 96.44 67 VAL A C 1
ATOM 482 O O . VAL A 1 67 ? 12.461 -15.961 -21.141 1 96.44 67 VAL A O 1
ATOM 485 N N . ASN A 1 68 ? 11.422 -13.992 -21.469 1 95.38 68 ASN A N 1
ATOM 486 C CA . ASN A 1 68 ? 10.953 -13.906 -20.094 1 95.38 68 ASN A CA 1
ATOM 487 C C . ASN A 1 68 ? 9.641 -14.656 -19.891 1 95.38 68 ASN A C 1
ATOM 489 O O . ASN A 1 68 ? 8.562 -14.086 -20.078 1 95.38 68 ASN A O 1
ATOM 493 N N . LEU A 1 69 ? 9.734 -15.891 -19.422 1 97.19 69 LEU A N 1
ATOM 494 C CA . LEU A 1 69 ? 8.562 -16.703 -19.109 1 97.19 69 LEU A CA 1
ATOM 495 C C . LEU A 1 69 ? 8.414 -16.891 -17.609 1 97.19 69 LEU A C 1
ATOM 497 O O . LEU A 1 69 ? 7.891 -17.922 -17.156 1 97.19 69 LEU A O 1
ATOM 501 N N . SER A 1 70 ? 8.953 -15.93 -16.828 1 94.56 70 SER A N 1
ATOM 502 C CA . SER A 1 70 ? 9.023 -16.094 -15.383 1 94.56 70 SER A CA 1
ATOM 503 C C . SER A 1 70 ? 7.812 -15.469 -14.695 1 94.56 70 SER A C 1
ATOM 505 O O . SER A 1 70 ? 6.816 -16.156 -14.438 1 94.56 70 SER A O 1
ATOM 507 N N . GLN A 1 71 ? 7.699 -14.172 -14.594 1 88.31 71 GLN A N 1
ATOM 508 C CA . GLN A 1 71 ? 6.688 -13.469 -13.82 1 88.31 71 GLN A CA 1
ATOM 509 C C . GLN A 1 71 ? 5.328 -13.523 -14.508 1 88.31 71 GLN A C 1
ATOM 511 O O . GLN A 1 71 ? 5.25 -13.547 -15.734 1 88.31 71 GLN A O 1
ATOM 516 N N . GLY A 1 72 ? 4.297 -13.586 -13.688 1 90.5 72 GLY A N 1
ATOM 517 C CA . GLY A 1 72 ? 2.926 -13.656 -14.164 1 90.5 72 GLY A CA 1
ATOM 518 C C . GLY A 1 72 ? 2.41 -12.328 -14.695 1 90.5 72 GLY A C 1
ATOM 519 O O . GLY A 1 72 ? 1.469 -11.758 -14.141 1 90.5 72 GLY A O 1
ATOM 520 N N . VAL A 1 73 ? 2.939 -11.898 -15.836 1 91.06 73 VAL A N 1
ATOM 521 C CA . VAL A 1 73 ? 2.531 -10.648 -16.469 1 91.06 73 VAL A CA 1
ATOM 522 C C . VAL A 1 73 ? 1.762 -10.945 -17.75 1 91.06 73 VAL A C 1
ATOM 524 O O . VAL A 1 73 ? 2.242 -11.688 -18.609 1 91.06 73 VAL A O 1
ATOM 527 N N . PRO A 1 74 ? 0.593 -10.406 -17.828 1 94 74 PRO A N 1
ATOM 528 C CA . PRO A 1 74 ? -0.143 -10.57 -19.078 1 94 74 PRO A CA 1
ATOM 529 C C . PRO A 1 74 ? 0.525 -9.852 -20.25 1 94 74 PRO A C 1
ATOM 531 O O . PRO A 1 74 ? 1.381 -8.984 -20.047 1 94 74 PRO A O 1
ATOM 534 N N . CYS A 1 75 ? 0.154 -10.25 -21.453 1 93.06 75 CYS A N 1
ATOM 535 C CA . CYS A 1 75 ? 0.776 -9.625 -22.609 1 93.06 75 CYS A CA 1
ATOM 536 C C . CYS A 1 75 ? -0.246 -8.828 -23.422 1 93.06 75 CYS A C 1
ATOM 538 O O . CYS A 1 75 ? 0.122 -8.039 -24.297 1 93.06 75 CYS A O 1
ATOM 540 N N . LEU A 1 76 ? -1.505 -9.023 -23.141 1 94 76 LEU A N 1
ATOM 541 C CA . LEU A 1 76 ? -2.535 -8.258 -23.828 1 94 76 LEU A CA 1
ATOM 542 C C . LEU A 1 76 ? -2.469 -6.785 -23.438 1 94 76 LEU A C 1
ATOM 544 O O . LEU A 1 76 ? -2.088 -6.453 -22.312 1 94 76 LEU A O 1
ATOM 548 N N . PRO A 1 77 ? -2.832 -5.918 -24.406 1 96 77 PRO A N 1
ATOM 549 C CA . PRO A 1 77 ? -2.975 -4.516 -24.016 1 96 77 PRO A CA 1
ATOM 550 C C . PRO A 1 77 ? -4.133 -4.289 -23.047 1 96 77 PRO A C 1
ATOM 552 O O . PRO A 1 77 ? -5.047 -5.117 -22.969 1 96 77 PRO A O 1
ATOM 555 N N . ILE A 1 78 ? -4.031 -3.227 -22.312 1 97.38 78 ILE A N 1
ATOM 556 C CA . ILE A 1 78 ? -5.16 -2.865 -21.469 1 97.38 78 ILE A CA 1
ATOM 557 C C . ILE A 1 78 ? -6.395 -2.607 -22.328 1 97.38 78 ILE A C 1
ATOM 559 O O . ILE A 1 78 ? -6.273 -2.262 -23.516 1 97.38 78 ILE A O 1
ATOM 563 N N . PHE A 1 79 ? -7.59 -2.842 -21.781 1 97.88 79 PHE A N 1
ATOM 564 C CA . PHE A 1 79 ? -8.82 -2.537 -22.5 1 97.88 79 PHE A CA 1
ATOM 565 C C . PHE A 1 79 ? -8.867 -1.063 -22.891 1 97.88 79 PHE A C 1
ATOM 567 O O . PHE A 1 79 ? -8.508 -0.194 -22.094 1 97.88 79 PHE A O 1
ATOM 574 N N . LYS A 1 80 ? -9.305 -0.806 -24.109 1 98.12 80 LYS A N 1
ATOM 575 C CA . LYS A 1 80 ? -9.414 0.564 -24.594 1 98.12 80 LYS A CA 1
ATOM 576 C C . LYS A 1 80 ? -10.32 1.401 -23.703 1 98.12 80 LYS A C 1
ATOM 578 O O . LYS A 1 80 ? -10.078 2.592 -23.5 1 98.12 80 LYS A O 1
ATOM 583 N N . GLU A 1 81 ? -11.414 0.835 -23.203 1 98.19 81 GLU A N 1
ATOM 584 C CA . GLU A 1 81 ? -12.352 1.519 -22.312 1 98.19 81 GLU A CA 1
ATOM 585 C C . GLU A 1 81 ? -11.656 2.004 -21.047 1 98.19 81 GLU A C 1
ATOM 587 O O . GLU A 1 81 ? -11.914 3.115 -20.578 1 98.19 81 GLU A O 1
ATOM 592 N N . ALA A 1 82 ? -10.797 1.203 -20.484 1 98.62 82 ALA A N 1
ATOM 593 C CA . ALA A 1 82 ? -10.047 1.575 -19.281 1 98.62 82 ALA A CA 1
ATOM 594 C C . ALA A 1 82 ? -9.039 2.678 -19.594 1 98.62 82 ALA A C 1
ATOM 596 O O . ALA A 1 82 ? -8.906 3.637 -18.828 1 98.62 82 ALA A O 1
ATOM 597 N N . GLU A 1 83 ? -8.297 2.5 -20.688 1 98.62 83 GLU A N 1
ATOM 598 C CA . GLU A 1 83 ? -7.34 3.504 -21.125 1 98.62 83 GLU A CA 1
ATOM 599 C C . GLU A 1 83 ? -7.992 4.879 -21.25 1 98.62 83 GLU A C 1
ATOM 601 O O . GLU A 1 83 ? -7.508 5.855 -20.688 1 98.62 83 GLU A O 1
ATOM 606 N N . GLU A 1 84 ? -9.102 4.945 -21.938 1 98.69 84 GLU A N 1
ATOM 607 C CA . GLU A 1 84 ? -9.789 6.207 -22.203 1 98.69 84 GLU A CA 1
ATOM 608 C C . GLU A 1 84 ? -10.32 6.828 -20.906 1 98.69 84 GLU A C 1
ATOM 610 O O . GLU A 1 84 ? -10.242 8.047 -20.719 1 98.69 84 GLU A O 1
ATOM 615 N N . ARG A 1 85 ? -10.852 5.996 -20.094 1 98.75 85 ARG A N 1
ATOM 616 C CA . ARG A 1 85 ? -11.383 6.504 -18.828 1 98.75 85 ARG A CA 1
ATOM 617 C C . ARG A 1 85 ? -10.273 7.121 -17.969 1 98.75 85 ARG A C 1
ATOM 619 O O . ARG A 1 85 ? -10.469 8.172 -17.359 1 98.75 85 ARG A O 1
ATOM 626 N N . MET A 1 86 ? -9.125 6.477 -17.859 1 98.75 86 MET A N 1
ATOM 627 C CA . MET A 1 86 ? -8.008 7 -17.094 1 98.75 86 MET A CA 1
ATOM 628 C C . MET A 1 86 ? -7.473 8.289 -17.703 1 98.75 86 MET A C 1
ATOM 630 O O . MET A 1 86 ? -7.176 9.25 -17 1 98.75 86 MET A O 1
ATOM 634 N N . VAL A 1 87 ? -7.383 8.32 -19.062 1 98.81 87 VAL A N 1
ATOM 635 C CA . VAL A 1 87 ? -6.906 9.508 -19.766 1 98.81 87 VAL A CA 1
ATOM 636 C C . VAL A 1 87 ? -7.848 10.68 -19.484 1 98.81 87 VAL A C 1
ATOM 638 O O . VAL A 1 87 ? -7.398 11.781 -19.156 1 98.81 87 VAL A O 1
ATOM 641 N N . ASN A 1 88 ? -9.164 10.445 -19.625 1 98.75 88 ASN A N 1
ATOM 642 C CA . ASN A 1 88 ? -10.148 11.492 -19.375 1 98.75 88 ASN A CA 1
ATOM 643 C C . ASN A 1 88 ? -10.086 11.984 -17.922 1 98.75 88 ASN A C 1
ATOM 645 O O . ASN A 1 88 ? -10.227 13.18 -17.672 1 98.75 88 ASN A O 1
ATOM 649 N N . PHE A 1 89 ? -9.875 11.117 -17.016 1 98.62 89 PHE A N 1
ATOM 650 C CA . PHE A 1 89 ? -9.75 11.477 -15.609 1 98.62 89 PHE A CA 1
ATOM 651 C C . PHE A 1 89 ? -8.555 12.391 -15.391 1 98.62 89 PHE A C 1
ATOM 653 O O . PHE A 1 89 ? -8.648 13.383 -14.664 1 98.62 89 PHE A O 1
ATOM 660 N N . LEU A 1 90 ? -7.422 12.039 -15.969 1 98.69 90 LEU A N 1
ATOM 661 C CA . LEU A 1 90 ? -6.215 12.852 -15.867 1 98.69 90 LEU A CA 1
ATOM 662 C C . LEU A 1 90 ? -6.441 14.242 -16.453 1 98.69 90 LEU A C 1
ATOM 664 O O . LEU A 1 90 ? -5.945 15.234 -15.914 1 98.69 90 LEU A O 1
ATOM 668 N N . ARG A 1 91 ? -7.223 14.328 -17.453 1 98.06 91 ARG A N 1
ATOM 669 C CA . ARG A 1 91 ? -7.461 15.578 -18.156 1 98.06 91 ARG A CA 1
ATOM 670 C C . ARG A 1 91 ? -8.352 16.5 -17.344 1 98.06 91 ARG A C 1
ATOM 672 O O . ARG A 1 91 ? -8.422 17.703 -17.609 1 98.06 91 ARG A O 1
ATOM 679 N N . GLU A 1 92 ? -9 15.977 -16.359 1 96.38 92 GLU A N 1
ATOM 680 C CA . GLU A 1 92 ? -9.781 16.812 -15.453 1 96.38 92 GLU A CA 1
ATOM 681 C C . GLU A 1 92 ? -8.875 17.734 -14.641 1 96.38 92 GLU A C 1
ATOM 683 O O . GLU A 1 92 ? -9.344 18.734 -14.07 1 96.38 92 GLU A O 1
ATOM 688 N N . GLY A 1 93 ? -7.609 17.344 -14.492 1 95 93 GLY A N 1
ATOM 689 C CA . GLY A 1 93 ? -6.605 18.266 -13.961 1 95 93 GLY A CA 1
ATOM 690 C C . GLY A 1 93 ? -6.422 18.125 -12.461 1 95 93 GLY A C 1
ATOM 691 O O . GLY A 1 93 ? -5.504 18.719 -11.891 1 95 93 GLY A O 1
ATOM 692 N N . HIS A 1 94 ? -7.297 17.406 -11.758 1 94.75 94 HIS A N 1
ATOM 693 C CA . HIS A 1 94 ? -7.184 17.188 -10.32 1 94.75 94 HIS A CA 1
ATOM 694 C C . HIS A 1 94 ? -7.203 15.703 -9.984 1 94.75 94 HIS A C 1
ATOM 696 O O . HIS A 1 94 ? -7.926 14.93 -10.617 1 94.75 94 HIS A O 1
ATOM 702 N N . LEU A 1 95 ? -6.383 15.312 -9.086 1 95.69 95 LEU A N 1
ATOM 703 C CA . LEU A 1 95 ? -6.297 13.938 -8.609 1 95.69 95 LEU A CA 1
ATOM 704 C C . LEU A 1 95 ? -6.504 13.875 -7.102 1 95.69 95 LEU A C 1
ATOM 706 O O . LEU A 1 95 ? -5.551 13.672 -6.348 1 95.69 95 LEU A O 1
ATOM 710 N N . PRO A 1 96 ? -7.711 13.961 -6.625 1 92.19 96 PRO A N 1
ATOM 711 C CA . PRO A 1 96 ? -7.977 13.977 -5.184 1 92.19 96 PRO A CA 1
ATOM 712 C C . PRO A 1 96 ? -7.809 12.602 -4.539 1 92.19 96 PRO A C 1
ATOM 714 O O . PRO A 1 96 ? -7.828 11.578 -5.234 1 92.19 96 PRO A O 1
ATOM 717 N N . TYR A 1 97 ? -7.695 12.625 -3.217 1 93.75 97 TYR A N 1
ATOM 718 C CA . TYR A 1 97 ? -7.84 11.391 -2.447 1 93.75 97 TYR A CA 1
ATOM 719 C C . TYR A 1 97 ? -9.234 10.805 -2.615 1 93.75 97 TYR A C 1
ATOM 721 O O . TYR A 1 97 ? -10.164 11.492 -3.045 1 93.75 97 TYR A O 1
ATOM 729 N N . SER A 1 98 ? -9.352 9.562 -2.367 1 94 98 SER A N 1
ATOM 730 C CA . SER A 1 98 ? -10.648 8.938 -2.158 1 94 98 SER A CA 1
ATOM 731 C C . SER A 1 98 ? -10.781 8.391 -0.738 1 94 98 SER A C 1
ATOM 733 O O . SER A 1 98 ? -9.828 8.453 0.044 1 94 98 SER A O 1
ATOM 735 N N . HIS A 1 99 ? -12.016 7.992 -0.412 1 93.56 99 HIS A N 1
ATOM 736 C CA . HIS A 1 99 ? -12.164 7.203 0.806 1 93.56 99 HIS A CA 1
ATOM 737 C C . HIS A 1 99 ? -11.164 6.055 0.84 1 93.56 99 HIS A C 1
ATOM 739 O O . HIS A 1 99 ? -10.789 5.52 -0.206 1 93.56 99 HIS A O 1
ATOM 745 N N . VAL A 1 100 ? -10.734 5.711 2.008 1 95.25 100 VAL A N 1
ATOM 746 C CA . VAL A 1 100 ? -9.742 4.652 2.164 1 95.25 100 VAL A CA 1
ATOM 747 C C . VAL A 1 100 ? -10.227 3.381 1.475 1 95.25 100 VAL A C 1
ATOM 749 O O . VAL A 1 100 ? -9.43 2.639 0.894 1 95.25 100 VAL A O 1
ATOM 752 N N . ALA A 1 101 ? -11.539 3.121 1.485 1 96.94 101 ALA A N 1
ATOM 753 C CA . ALA A 1 101 ? -12.109 1.935 0.851 1 96.94 101 ALA A CA 1
ATOM 754 C C . ALA A 1 101 ? -12.141 2.086 -0.667 1 96.94 101 ALA A C 1
ATOM 756 O O . ALA A 1 101 ? -12.336 1.105 -1.391 1 96.94 101 ALA A O 1
ATOM 757 N N . GLY A 1 102 ? -12.023 3.287 -1.13 1 97.12 102 GLY A N 1
ATOM 758 C CA . GLY A 1 102 ? -12.078 3.561 -2.557 1 97.12 102 GLY A CA 1
ATOM 759 C C . GLY A 1 102 ? -13.227 4.477 -2.943 1 97.12 102 GLY A C 1
ATOM 760 O O . GLY A 1 102 ? -14.086 4.785 -2.115 1 97.12 102 GLY A O 1
ATOM 761 N N . ILE A 1 103 ? -13.195 4.926 -4.156 1 96.88 103 ILE A N 1
ATOM 762 C CA . ILE A 1 103 ? -14.266 5.742 -4.723 1 96.88 103 ILE A CA 1
ATOM 763 C C . ILE A 1 103 ? -15.578 4.961 -4.691 1 96.88 103 ILE A C 1
ATOM 765 O O . ILE A 1 103 ? -15.617 3.783 -5.051 1 96.88 103 ILE A O 1
ATOM 769 N N . TRP A 1 104 ? -16.609 5.598 -4.289 1 95.81 104 TRP A N 1
ATOM 770 C CA . TRP A 1 104 ? -17.891 4.918 -4.078 1 95.81 104 TRP A CA 1
ATOM 771 C C . TRP A 1 104 ? -18.359 4.238 -5.355 1 95.81 104 TRP A C 1
ATOM 773 O O . TRP A 1 104 ? -18.75 3.066 -5.34 1 95.81 104 TRP A O 1
ATOM 783 N N . SER A 1 105 ? -18.344 4.938 -6.496 1 97.81 105 SER A N 1
ATOM 784 C CA . SER A 1 105 ? -18.828 4.371 -7.75 1 97.81 105 SER A CA 1
ATOM 785 C C . SER A 1 105 ? -18 3.16 -8.164 1 97.81 105 SER A C 1
ATOM 787 O O . SER A 1 105 ? -18.531 2.213 -8.75 1 97.81 105 SER A O 1
ATOM 789 N N . VAL A 1 106 ? -16.719 3.168 -7.871 1 98.75 106 VAL A N 1
ATOM 790 C CA . VAL A 1 106 ? -15.844 2.033 -8.18 1 98.75 106 VAL A CA 1
ATOM 791 C C . VAL A 1 106 ? -16.234 0.836 -7.312 1 98.75 106 VAL A C 1
ATOM 793 O O . VAL A 1 106 ? -16.328 -0.29 -7.809 1 98.75 106 VAL A O 1
ATOM 796 N N . ARG A 1 107 ? -16.484 1.081 -6.016 1 98.69 107 ARG A N 1
ATOM 797 C CA . ARG A 1 107 ? -16.906 0.022 -5.102 1 98.69 107 ARG A CA 1
ATOM 798 C C . ARG A 1 107 ? -18.25 -0.573 -5.523 1 98.69 107 ARG A C 1
ATOM 800 O O . ARG A 1 107 ? -18.438 -1.789 -5.457 1 98.69 107 ARG A O 1
ATOM 807 N N . GLU A 1 108 ? -19.141 0.273 -5.977 1 98.69 108 GLU A N 1
ATOM 808 C CA . GLU A 1 108 ? -20.438 -0.197 -6.473 1 98.69 108 GLU A CA 1
ATOM 809 C C . GLU A 1 108 ? -20.266 -1.101 -7.691 1 98.69 108 GLU A C 1
ATOM 811 O O . GLU A 1 108 ? -20.891 -2.162 -7.773 1 98.69 108 GLU A O 1
ATOM 816 N N . THR A 1 109 ? -19.453 -0.655 -8.609 1 98.81 109 THR A N 1
ATOM 817 C CA . THR A 1 109 ? -19.219 -1.422 -9.828 1 98.81 109 THR A CA 1
ATOM 818 C C . THR A 1 109 ? -18.562 -2.76 -9.508 1 98.81 109 THR A C 1
ATOM 820 O O . THR A 1 109 ? -18.906 -3.787 -10.086 1 98.81 109 THR A O 1
ATOM 823 N N . ALA A 1 110 ? -17.641 -2.742 -8.586 1 98.81 110 ALA A N 1
ATOM 824 C CA . ALA A 1 110 ? -16.969 -3.979 -8.18 1 98.81 110 ALA A CA 1
ATOM 825 C C . ALA A 1 110 ? -17.969 -4.949 -7.547 1 98.81 110 ALA A C 1
ATOM 827 O O . ALA A 1 110 ? -17.922 -6.152 -7.82 1 98.81 110 ALA A O 1
ATOM 828 N N . ALA A 1 111 ? -18.797 -4.422 -6.68 1 98.75 111 ALA A N 1
ATOM 829 C CA . ALA A 1 111 ? -19.828 -5.266 -6.082 1 98.75 111 ALA A CA 1
ATOM 830 C C . ALA A 1 111 ? -20.75 -5.844 -7.148 1 98.75 111 ALA A C 1
ATOM 832 O O . ALA A 1 111 ? -21.062 -7.031 -7.121 1 98.75 111 ALA A O 1
ATOM 833 N N . LYS A 1 112 ? -21.172 -5.012 -8.078 1 98.56 112 LYS A N 1
ATOM 834 C CA . LYS A 1 112 ? -22.031 -5.449 -9.18 1 98.56 112 LYS A CA 1
ATOM 835 C C . LYS A 1 112 ? -21.344 -6.547 -10 1 98.56 112 LYS A C 1
ATOM 837 O O . LYS A 1 112 ? -22 -7.492 -10.438 1 98.56 112 LYS A O 1
ATOM 842 N N . PHE A 1 113 ? -20.125 -6.355 -10.242 1 98.12 113 PHE A N 1
ATOM 843 C CA . PHE A 1 113 ? -19.359 -7.344 -10.992 1 98.12 113 PHE A CA 1
ATOM 844 C C . PHE A 1 113 ? -19.422 -8.703 -10.312 1 98.12 113 PHE A C 1
ATOM 846 O O . PHE A 1 113 ? -19.688 -9.719 -10.969 1 98.12 113 PHE A O 1
ATOM 853 N N . VAL A 1 114 ? -19.156 -8.758 -8.969 1 98.12 114 VAL A N 1
ATOM 854 C CA . VAL A 1 114 ? -19.188 -10.016 -8.227 1 98.12 114 VAL A CA 1
ATOM 855 C C . VAL A 1 114 ? -20.578 -10.609 -8.258 1 98.12 114 VAL A C 1
ATOM 857 O O . VAL A 1 114 ? -20.75 -11.812 -8.5 1 98.12 114 VAL A O 1
ATOM 860 N N . ASN A 1 115 ? -21.594 -9.773 -8.062 1 97.75 115 ASN A N 1
ATOM 861 C CA . ASN A 1 115 ? -22.969 -10.258 -8.102 1 97.75 115 ASN A CA 1
ATOM 862 C C . ASN A 1 115 ? -23.312 -10.852 -9.469 1 97.75 115 ASN A C 1
ATOM 864 O O . ASN A 1 115 ? -24.016 -11.867 -9.547 1 97.75 115 ASN A O 1
ATOM 868 N N . HIS A 1 116 ? -22.828 -10.234 -10.477 1 94.88 116 HIS A N 1
ATOM 869 C CA . HIS A 1 116 ? -23.094 -10.641 -11.852 1 94.88 116 HIS A CA 1
ATOM 870 C C . HIS A 1 116 ? -22.5 -12.008 -12.148 1 94.88 116 HIS A C 1
ATOM 872 O O . HIS A 1 116 ? -23.156 -12.852 -12.766 1 94.88 116 HIS A O 1
ATOM 878 N N . PHE A 1 117 ? -21.328 -12.258 -11.68 1 92.25 117 PHE A N 1
ATOM 879 C CA . PHE A 1 117 ? -20.625 -13.469 -12.078 1 92.25 117 PHE A CA 1
ATOM 880 C C . PHE A 1 117 ? -20.781 -14.562 -11.031 1 92.25 117 PHE A C 1
ATOM 882 O O . PHE A 1 117 ? -20.656 -15.75 -11.352 1 92.25 117 PHE A O 1
ATOM 889 N N . TYR A 1 118 ? -21.047 -14.188 -9.781 1 94 118 TYR A N 1
ATOM 890 C CA . TYR A 1 118 ? -21.062 -15.18 -8.711 1 94 118 TYR A CA 1
ATOM 891 C C . TYR A 1 118 ? -22.484 -15.43 -8.211 1 94 118 TYR A C 1
ATOM 893 O O . TYR A 1 118 ? -22.719 -16.375 -7.453 1 94 118 TYR A O 1
ATOM 901 N N . GLY A 1 119 ? -23.469 -14.633 -8.641 1 93.69 119 GLY A N 1
ATOM 902 C CA . GLY A 1 119 ? -24.828 -14.789 -8.188 1 93.69 119 GLY A CA 1
ATOM 903 C C . GLY A 1 119 ? -25.016 -14.438 -6.719 1 93.69 119 GLY A C 1
ATOM 904 O O . GLY A 1 119 ? -25.625 -15.203 -5.965 1 93.69 119 GLY A O 1
ATOM 905 N N . THR A 1 120 ? -24.375 -13.406 -6.312 1 96.12 120 THR A N 1
ATOM 906 C CA . THR A 1 120 ? -24.453 -12.938 -4.934 1 96.12 120 THR A CA 1
ATOM 907 C C . THR A 1 120 ? -25.172 -11.594 -4.848 1 96.12 120 THR A C 1
ATOM 909 O O . THR A 1 120 ? -25.844 -11.188 -5.801 1 96.12 120 THR A O 1
ATOM 912 N N . ASP A 1 121 ? -25.188 -10.961 -3.654 1 97.25 121 ASP A N 1
ATOM 913 C CA . ASP A 1 121 ? -25.891 -9.688 -3.465 1 97.25 121 ASP A CA 1
ATOM 914 C C . ASP A 1 121 ? -25.062 -8.734 -2.613 1 97.25 121 ASP A C 1
ATOM 916 O O . ASP A 1 121 ? -25.562 -8.141 -1.66 1 97.25 121 ASP A O 1
ATOM 920 N N . PHE A 1 122 ? -23.828 -8.672 -2.898 1 98.31 122 PHE A N 1
ATOM 921 C CA . PHE A 1 122 ? -22.938 -7.77 -2.182 1 98.31 122 PHE A CA 1
ATOM 922 C C . PHE A 1 122 ? -23.203 -6.32 -2.561 1 98.31 122 PHE A C 1
ATOM 924 O O . PHE A 1 122 ? -23.781 -6.047 -3.617 1 98.31 122 PHE A O 1
ATOM 931 N N . THR A 1 123 ? -22.875 -5.379 -1.705 1 98.5 123 THR A N 1
ATOM 932 C CA . THR A 1 123 ? -22.984 -3.941 -1.938 1 98.5 123 THR A CA 1
ATOM 933 C C . THR A 1 123 ? -21.609 -3.277 -1.823 1 98.5 123 THR A C 1
ATOM 935 O O . THR A 1 123 ? -20.609 -3.943 -1.531 1 98.5 123 THR A O 1
ATOM 938 N N . ALA A 1 124 ? -21.578 -2.01 -2.096 1 98.19 124 ALA A N 1
ATOM 939 C CA . ALA A 1 124 ? -20.344 -1.238 -1.977 1 98.19 124 ALA A CA 1
ATOM 940 C C . ALA A 1 124 ? -19.781 -1.32 -0.562 1 98.19 124 ALA A C 1
ATOM 942 O O . ALA A 1 124 ? -18.562 -1.24 -0.366 1 98.19 124 ALA A O 1
ATOM 943 N N . ASP A 1 125 ? -20.609 -1.539 0.43 1 97.81 125 ASP A N 1
ATOM 944 C CA . ASP A 1 125 ? -20.203 -1.596 1.832 1 97.81 125 ASP A CA 1
ATOM 945 C C . ASP A 1 125 ? -19.391 -2.852 2.117 1 97.81 125 ASP A C 1
ATOM 947 O O . ASP A 1 125 ? -18.719 -2.945 3.152 1 97.81 125 ASP A O 1
ATOM 951 N N . HIS A 1 126 ? -19.391 -3.854 1.157 1 98.69 126 HIS A N 1
ATOM 952 C CA . HIS A 1 126 ? -18.625 -5.086 1.296 1 98.69 126 HIS A CA 1
ATOM 953 C C . HIS A 1 126 ? -17.266 -4.969 0.605 1 98.69 126 HIS A C 1
ATOM 955 O O . HIS A 1 126 ? -16.453 -5.891 0.665 1 98.69 126 HIS A O 1
ATOM 961 N N . THR A 1 127 ? -17.031 -3.791 -0.045 1 98.81 127 THR A N 1
ATOM 962 C CA . THR A 1 127 ? -15.961 -3.742 -1.03 1 98.81 127 THR A CA 1
ATOM 963 C C . THR A 1 127 ? -14.859 -2.783 -0.583 1 98.81 127 THR A C 1
ATOM 965 O O . THR A 1 127 ? -15.141 -1.666 -0.146 1 98.81 127 THR A O 1
ATOM 968 N N . ILE A 1 128 ? -13.609 -3.201 -0.646 1 98.75 128 ILE A N 1
ATOM 969 C CA . ILE A 1 128 ? -12.43 -2.369 -0.419 1 98.75 128 ILE A CA 1
ATOM 970 C C . ILE A 1 128 ? -11.531 -2.402 -1.652 1 98.75 128 ILE A C 1
ATOM 972 O O . ILE A 1 128 ? -11.07 -3.471 -2.061 1 98.75 128 ILE A O 1
ATOM 976 N N . ILE A 1 129 ? -11.312 -1.245 -2.303 1 98.88 129 ILE A N 1
ATOM 977 C CA . ILE A 1 129 ? -10.352 -1.16 -3.393 1 98.88 129 ILE A CA 1
ATOM 978 C C . ILE A 1 129 ? -8.93 -1.136 -2.826 1 98.88 129 ILE A C 1
ATOM 980 O O . ILE A 1 129 ? -8.648 -0.4 -1.876 1 98.88 129 ILE A O 1
ATOM 984 N N . THR A 1 130 ? -8.031 -1.948 -3.363 1 98.75 130 THR A N 1
ATOM 985 C CA . THR A 1 130 ? -6.695 -2.104 -2.809 1 98.75 130 THR A CA 1
ATOM 986 C C . THR A 1 130 ? -5.633 -1.864 -3.881 1 98.75 130 THR A C 1
ATOM 988 O O . THR A 1 130 ? -5.926 -1.929 -5.074 1 98.75 130 THR A O 1
ATOM 991 N N . ALA A 1 131 ? -4.43 -1.538 -3.428 1 98.38 131 ALA A N 1
ATOM 992 C CA . ALA A 1 131 ? -3.289 -1.383 -4.328 1 98.38 131 ALA A CA 1
ATOM 993 C C . ALA A 1 131 ? -2.75 -2.74 -4.77 1 98.38 131 ALA A C 1
ATOM 995 O O . ALA A 1 131 ? -1.636 -3.121 -4.402 1 98.38 131 ALA A O 1
ATOM 996 N N . GLY A 1 132 ? -3.529 -3.426 -5.559 1 97.94 132 GLY A N 1
ATOM 997 C CA . GLY A 1 132 ? -3.17 -4.75 -6.039 1 97.94 132 GLY A CA 1
ATOM 998 C C . GLY A 1 132 ? -3.689 -5.867 -5.152 1 97.94 132 GLY A C 1
ATOM 999 O O . GLY A 1 132 ? -4.148 -5.617 -4.035 1 97.94 132 GLY A O 1
ATOM 1000 N N . GLY A 1 133 ? -3.604 -7.07 -5.715 1 97.94 133 GLY A N 1
ATOM 1001 C CA . GLY A 1 133 ? -4.051 -8.242 -4.98 1 97.94 133 GLY A CA 1
ATOM 1002 C C . GLY A 1 133 ? -3.195 -8.539 -3.762 1 97.94 133 GLY A C 1
ATOM 1003 O O . GLY A 1 133 ? -3.678 -9.117 -2.785 1 97.94 133 GLY A O 1
ATOM 1004 N N . ILE A 1 134 ? -1.96 -8.156 -3.783 1 97.31 134 ILE A N 1
ATOM 1005 C CA . ILE A 1 134 ? -1.045 -8.375 -2.67 1 97.31 134 ILE A CA 1
ATOM 1006 C C . ILE A 1 134 ? -1.56 -7.652 -1.427 1 97.31 134 ILE A C 1
ATOM 1008 O O . ILE A 1 134 ? -1.601 -8.234 -0.338 1 97.31 134 ILE A O 1
ATOM 1012 N N . GLN A 1 135 ? -2.006 -6.398 -1.589 1 98.62 135 GLN A N 1
ATOM 1013 C CA . GLN A 1 135 ? -2.523 -5.656 -0.445 1 98.62 135 GLN A CA 1
ATOM 1014 C C . GLN A 1 135 ? -3.826 -6.266 0.063 1 98.62 135 GLN A C 1
ATOM 1016 O O . GLN A 1 135 ? -4.094 -6.262 1.267 1 98.62 135 GLN A O 1
ATOM 1021 N N . ALA A 1 136 ? -4.641 -6.746 -0.872 1 98.75 136 ALA A N 1
ATOM 1022 C CA . ALA A 1 136 ? -5.879 -7.41 -0.464 1 98.75 136 ALA A CA 1
ATOM 1023 C C . ALA A 1 136 ? -5.586 -8.594 0.459 1 98.75 136 ALA A C 1
ATOM 1025 O O . ALA A 1 136 ? -6.211 -8.734 1.514 1 98.75 136 ALA A O 1
ATOM 1026 N N . CYS A 1 137 ? -4.652 -9.438 0.069 1 98.62 137 CYS A N 1
ATOM 1027 C CA . CYS A 1 137 ? -4.238 -10.562 0.898 1 98.62 137 CYS A CA 1
ATOM 1028 C C . CYS A 1 137 ? -3.658 -10.086 2.223 1 98.62 137 CYS A C 1
ATOM 1030 O O . CYS A 1 137 ? -3.967 -10.641 3.279 1 98.62 137 CYS A O 1
ATOM 1032 N N . PHE A 1 138 ? -2.887 -9.039 2.17 1 98.62 138 PHE A N 1
ATOM 1033 C CA . PHE A 1 138 ? -2.248 -8.469 3.354 1 98.62 138 PHE A CA 1
ATOM 1034 C C . PHE A 1 138 ? -3.291 -8.016 4.367 1 98.62 138 PHE A C 1
ATOM 1036 O O . PHE A 1 138 ? -3.188 -8.328 5.555 1 98.62 138 PHE A O 1
ATOM 1043 N N . ASN A 1 139 ? -4.246 -7.211 3.869 1 98.62 139 ASN A N 1
ATOM 1044 C CA . ASN A 1 139 ? -5.312 -6.715 4.734 1 98.62 139 ASN A CA 1
ATOM 1045 C C . ASN A 1 139 ? -6.043 -7.855 5.434 1 98.62 139 ASN A C 1
ATOM 1047 O O . ASN A 1 139 ? -6.391 -7.75 6.609 1 98.62 139 ASN A O 1
ATOM 1051 N N . THR A 1 140 ? -6.262 -8.938 4.715 1 98.75 140 THR A N 1
ATOM 1052 C CA . THR A 1 140 ? -6.992 -10.086 5.238 1 98.75 140 THR A CA 1
ATOM 1053 C C . THR A 1 140 ? -6.195 -10.781 6.34 1 98.75 140 THR A C 1
ATOM 1055 O O . THR A 1 140 ? -6.715 -11.039 7.426 1 98.75 140 THR A O 1
ATOM 1058 N N . LEU A 1 141 ? -4.945 -11.055 6.086 1 98.62 141 LEU A N 1
ATOM 1059 C CA . LEU A 1 141 ? -4.129 -11.773 7.055 1 98.62 141 LEU A CA 1
ATOM 1060 C C . LEU A 1 141 ? -3.812 -10.898 8.258 1 98.62 141 LEU A C 1
ATOM 1062 O O . LEU A 1 141 ? -3.719 -11.391 9.383 1 98.62 141 LEU A O 1
ATOM 1066 N N . ALA A 1 142 ? -3.639 -9.602 8.008 1 98 142 ALA A N 1
ATOM 1067 C CA . ALA A 1 142 ? -3.375 -8.664 9.102 1 98 142 ALA A CA 1
ATOM 1068 C C . ALA A 1 142 ? -4.504 -8.688 10.125 1 98 142 ALA A C 1
ATOM 1070 O O . ALA A 1 142 ? -4.281 -8.43 11.312 1 98 142 ALA A O 1
ATOM 1071 N N . LEU A 1 143 ? -5.664 -8.961 9.711 1 97.94 143 LEU A N 1
ATOM 1072 C CA . LEU A 1 143 ? -6.844 -8.953 10.57 1 97.94 143 LEU A CA 1
ATOM 1073 C C . LEU A 1 143 ? -6.785 -10.102 11.578 1 97.94 143 LEU A C 1
ATOM 1075 O O . LEU A 1 143 ? -7.312 -9.984 12.688 1 97.94 143 LEU A O 1
ATOM 1079 N N . VAL A 1 144 ? -6.027 -11.242 11.25 1 98.25 144 VAL A N 1
ATOM 1080 C CA . VAL A 1 144 ? -6.305 -12.43 12.047 1 98.25 144 VAL A CA 1
ATOM 1081 C C . VAL A 1 144 ? -4.992 -13.07 12.492 1 98.25 144 VAL A C 1
ATOM 1083 O O . VAL A 1 144 ? -4.984 -13.938 13.367 1 98.25 144 VAL A O 1
ATOM 1086 N N . VAL A 1 145 ? -3.854 -12.711 11.93 1 98 145 VAL A N 1
ATOM 1087 C CA . VAL A 1 145 ? -2.582 -13.352 12.25 1 98 145 VAL A CA 1
ATOM 1088 C C . VAL A 1 145 ? -1.727 -12.406 13.086 1 98 145 VAL A C 1
ATOM 1090 O O . VAL A 1 145 ? -1.488 -11.258 12.695 1 98 145 VAL A O 1
ATOM 1093 N N . GLU A 1 146 ? -1.205 -12.836 14.219 1 95.94 146 GLU A N 1
ATOM 1094 C CA . GLU A 1 146 ? -0.383 -11.93 15.023 1 95.94 146 GLU A CA 1
ATOM 1095 C C . GLU A 1 146 ? 0.666 -12.703 15.82 1 95.94 146 GLU A C 1
ATOM 1097 O O . GLU A 1 146 ? 1.541 -12.102 16.453 1 95.94 146 GLU A O 1
ATOM 1102 N N . SER A 1 147 ? 0.628 -14.078 15.836 1 96 147 SER A N 1
ATOM 1103 C CA . SER A 1 147 ? 1.609 -14.867 16.562 1 96 147 SER A CA 1
ATOM 1104 C C . SER A 1 147 ? 1.762 -16.266 15.969 1 96 147 SER A C 1
ATOM 1106 O O . SER A 1 147 ? 1.002 -16.641 15.078 1 96 147 SER A O 1
ATOM 1108 N N . LYS A 1 148 ? 2.701 -17.016 16.516 1 97.06 148 LYS A N 1
ATOM 1109 C CA . LYS A 1 148 ? 2.988 -18.375 16.031 1 97.06 148 LYS A CA 1
ATOM 1110 C C . LYS A 1 148 ? 1.802 -19.297 16.266 1 97.06 148 LYS A C 1
ATOM 1112 O O . LYS A 1 148 ? 1.676 -20.328 15.609 1 97.06 148 LYS A O 1
ATOM 1117 N N . ALA A 1 149 ? 0.945 -18.906 17.141 1 97.69 149 ALA A N 1
ATOM 1118 C CA . ALA A 1 149 ? -0.242 -19.719 17.438 1 97.69 149 ALA A CA 1
ATOM 1119 C C . ALA A 1 149 ? -1.282 -19.578 16.328 1 97.69 149 ALA A C 1
ATOM 1121 O O . ALA A 1 149 ? -2.211 -20.375 16.234 1 97.69 149 ALA A O 1
ATOM 1122 N N . ASP A 1 150 ? -1.141 -18.562 15.492 1 98.25 150 ASP A N 1
ATOM 1123 C CA . ASP A 1 150 ? -2.059 -18.328 14.375 1 98.25 150 ASP A CA 1
ATOM 1124 C C . ASP A 1 150 ? -1.558 -19 13.102 1 98.25 150 ASP A C 1
ATOM 1126 O O . ASP A 1 150 ? -0.45 -18.719 12.641 1 98.25 150 ASP A O 1
ATOM 1130 N N . VAL A 1 151 ? -2.43 -19.859 12.508 1 98.5 151 VAL A N 1
ATOM 1131 C CA . VAL A 1 151 ? -1.994 -20.688 11.391 1 98.5 151 VAL A CA 1
ATOM 1132 C C . VAL A 1 151 ? -2.742 -20.281 10.117 1 98.5 151 VAL A C 1
ATOM 1134 O O . VAL A 1 151 ? -3.953 -20.047 10.156 1 98.5 151 VAL A O 1
ATOM 1137 N N . VAL A 1 152 ? -2.012 -20.125 9.07 1 98.5 152 VAL A N 1
ATOM 1138 C CA . VAL A 1 152 ? -2.564 -19.969 7.73 1 98.5 152 VAL A CA 1
ATOM 1139 C C . VAL A 1 152 ? -2.363 -21.266 6.938 1 98.5 152 VAL A C 1
ATOM 1141 O O . VAL A 1 152 ? -1.23 -21.719 6.75 1 98.5 152 VAL A O 1
ATOM 1144 N N . LEU A 1 153 ? -3.482 -21.844 6.516 1 97.31 153 LEU A N 1
ATOM 1145 C CA . LEU A 1 153 ? -3.439 -23.047 5.707 1 97.31 153 LEU A CA 1
ATOM 1146 C C . LEU A 1 153 ? -3.537 -22.719 4.223 1 97.31 153 LEU A C 1
ATOM 1148 O O . LEU A 1 153 ? -4.262 -21.797 3.834 1 97.31 153 LEU A O 1
ATOM 1152 N N . SER A 1 154 ? -2.848 -23.469 3.408 1 94.62 154 SER A N 1
ATOM 1153 C CA . SER A 1 154 ? -2.986 -23.359 1.958 1 94.62 154 SER A CA 1
ATOM 1154 C C . SER A 1 154 ? -2.691 -24.703 1.285 1 94.62 154 SER A C 1
ATOM 1156 O O . SER A 1 154 ? -2.084 -25.594 1.89 1 94.62 154 SER A O 1
ATOM 1158 N N . THR A 1 155 ? -3.205 -24.812 0.074 1 91 155 THR A N 1
ATOM 1159 C CA . THR A 1 155 ? -2.77 -25.938 -0.748 1 91 155 THR A CA 1
ATOM 1160 C C . THR A 1 155 ? -1.319 -25.75 -1.188 1 91 155 THR A C 1
ATOM 1162 O O . THR A 1 155 ? -0.834 -24.625 -1.29 1 91 155 THR A O 1
ATOM 1165 N N . LEU A 1 156 ? -0.609 -26.859 -1.37 1 90.5 156 LEU A N 1
ATOM 1166 C CA . LEU A 1 156 ? 0.7 -26.812 -2.014 1 90.5 156 LEU A CA 1
ATOM 1167 C C . LEU A 1 156 ? 0.669 -27.531 -3.361 1 90.5 156 LEU A C 1
ATOM 1169 O O . LEU A 1 156 ? 0.023 -28.578 -3.502 1 90.5 156 LEU A O 1
ATOM 1173 N N . PRO A 1 157 ? 1.288 -27.125 -4.449 1 91.56 157 PRO A N 1
ATOM 1174 C CA . PRO A 1 157 ? 2.043 -25.875 -4.43 1 91.56 157 PRO A CA 1
ATOM 1175 C C . PRO A 1 157 ? 1.146 -24.641 -4.273 1 91.56 157 PRO A C 1
ATOM 1177 O O . PRO A 1 157 ? -0.041 -24.703 -4.609 1 91.56 157 PRO A O 1
ATOM 1180 N N . ALA A 1 158 ? 1.721 -23.594 -3.67 1 91.06 158 ALA A N 1
ATOM 1181 C CA . ALA A 1 158 ? 0.975 -22.359 -3.396 1 91.06 158 ALA A CA 1
ATOM 1182 C C . ALA A 1 158 ? 1.779 -21.141 -3.801 1 91.06 158 ALA A C 1
ATOM 1184 O O . ALA A 1 158 ? 3.012 -21.156 -3.775 1 91.06 158 ALA A O 1
ATOM 1185 N N . TYR A 1 159 ? 1.086 -20.125 -4.188 1 92.06 159 TYR A N 1
ATOM 1186 C CA . TYR A 1 159 ? 1.733 -18.828 -4.355 1 92.06 159 TYR A CA 1
ATOM 1187 C C . TYR A 1 159 ? 2.475 -18.422 -3.088 1 92.06 159 TYR A C 1
ATOM 1189 O O . TYR A 1 159 ? 1.893 -18.406 -2 1 92.06 159 TYR A O 1
ATOM 1197 N N . SER A 1 160 ? 3.703 -18.078 -3.16 1 92.25 160 SER A N 1
ATOM 1198 C CA . SER A 1 160 ? 4.613 -17.891 -2.033 1 92.25 160 SER A CA 1
ATOM 1199 C C . SER A 1 160 ? 4.23 -16.672 -1.21 1 92.25 160 SER A C 1
ATOM 1201 O O . SER A 1 160 ? 4.68 -16.516 -0.072 1 92.25 160 SER A O 1
ATOM 1203 N N . LEU A 1 161 ? 3.398 -15.797 -1.71 1 94.44 161 LEU A N 1
ATOM 1204 C CA . LEU A 1 161 ? 2.971 -14.586 -1.012 1 94.44 161 LEU A CA 1
ATOM 1205 C C . LEU A 1 161 ? 2.295 -14.938 0.311 1 94.44 161 LEU A C 1
ATOM 1207 O O . LEU A 1 161 ? 2.48 -14.234 1.31 1 94.44 161 LEU A O 1
ATOM 1211 N N . TYR A 1 162 ? 1.492 -15.992 0.326 1 96.25 162 TYR A N 1
ATOM 1212 C CA . TYR A 1 162 ? 0.761 -16.359 1.533 1 96.25 162 TYR A CA 1
ATOM 1213 C C . TYR A 1 162 ? 1.72 -16.703 2.67 1 96.25 162 TYR A C 1
ATOM 1215 O O . TYR A 1 162 ? 1.527 -16.25 3.805 1 96.25 162 TYR A O 1
ATOM 1223 N N . GLN A 1 163 ? 2.729 -17.484 2.324 1 95 163 GLN A N 1
ATOM 1224 C CA . GLN A 1 163 ? 3.734 -17.828 3.318 1 95 163 GLN A CA 1
ATOM 1225 C C . GLN A 1 163 ? 4.52 -16.594 3.764 1 95 163 GLN A C 1
ATOM 1227 O O . GLN A 1 163 ? 4.785 -16.422 4.957 1 95 163 GLN A O 1
ATOM 1232 N N . ALA A 1 164 ? 4.867 -15.805 2.822 1 94.75 164 ALA A N 1
ATOM 1233 C CA . ALA A 1 164 ? 5.652 -14.609 3.123 1 94.75 164 ALA A CA 1
ATOM 1234 C C . ALA A 1 164 ? 4.883 -13.672 4.047 1 94.75 164 ALA A C 1
ATOM 1236 O O . ALA A 1 164 ? 5.434 -13.172 5.031 1 94.75 164 ALA A O 1
ATOM 1237 N N . GLN A 1 165 ? 3.615 -13.391 3.758 1 96.69 165 GLN A N 1
ATOM 1238 C CA . GLN A 1 165 ? 2.812 -12.492 4.582 1 96.69 165 GLN A CA 1
ATOM 1239 C C . GLN A 1 165 ? 2.529 -13.109 5.949 1 96.69 165 GLN A C 1
ATOM 1241 O O . GLN A 1 165 ? 2.486 -12.406 6.961 1 96.69 165 GLN A O 1
ATOM 1246 N N . THR A 1 166 ? 2.32 -14.445 5.988 1 97.06 166 THR A N 1
ATOM 1247 C CA . THR A 1 166 ? 2.145 -15.133 7.266 1 97.06 166 THR A CA 1
ATOM 1248 C C . THR A 1 166 ? 3.361 -14.922 8.164 1 97.06 166 THR A C 1
ATOM 1250 O O . THR A 1 166 ? 3.221 -14.578 9.336 1 97.06 166 THR A O 1
ATOM 1253 N N . SER A 1 167 ? 4.535 -15.094 7.555 1 95.56 167 SER A N 1
ATOM 1254 C CA . SER A 1 167 ? 5.781 -14.883 8.289 1 95.56 167 SER A CA 1
ATOM 1255 C C . SER A 1 167 ? 5.934 -13.43 8.719 1 95.56 167 SER A C 1
ATOM 1257 O O . SER A 1 167 ? 6.402 -13.148 9.82 1 95.56 167 SER A O 1
ATOM 1259 N N . TYR A 1 168 ? 5.551 -12.547 7.875 1 96.06 168 TYR A N 1
ATOM 1260 C CA . TYR A 1 168 ? 5.609 -11.117 8.164 1 96.06 168 TYR A CA 1
ATOM 1261 C C . TYR A 1 168 ? 4.848 -10.789 9.438 1 96.06 168 TYR A C 1
ATOM 1263 O O . TYR A 1 168 ? 5.285 -9.945 10.234 1 96.06 168 TYR A O 1
ATOM 1271 N N . PHE A 1 169 ? 3.762 -11.461 9.664 1 96.62 169 PHE A N 1
ATOM 1272 C CA . PHE A 1 169 ? 2.914 -11.195 10.82 1 96.62 169 PHE A CA 1
ATOM 1273 C C . PHE A 1 169 ? 3.289 -12.102 11.984 1 96.62 169 PHE A C 1
ATOM 1275 O O . PHE A 1 169 ? 2.627 -12.094 13.023 1 96.62 169 PHE A O 1
ATOM 1282 N N . GLY A 1 170 ? 4.285 -12.992 11.789 1 95.75 170 GLY A N 1
ATOM 1283 C CA . GLY A 1 170 ? 4.77 -13.859 12.852 1 95.75 170 GLY A CA 1
ATOM 1284 C C . GLY A 1 170 ? 3.949 -15.133 13 1 95.75 170 GLY A C 1
ATOM 1285 O O . GLY A 1 170 ? 4.031 -15.812 14.023 1 95.75 170 GLY A O 1
ATOM 1286 N N . GLY A 1 171 ? 3.148 -15.414 11.977 1 97.38 171 GLY A N 1
ATOM 1287 C CA . GLY A 1 171 ? 2.297 -16.594 12.031 1 97.38 171 GLY A CA 1
ATOM 1288 C C . GLY A 1 171 ? 2.994 -17.859 11.555 1 97.38 171 GLY A C 1
ATOM 1289 O O . GLY A 1 171 ? 4.188 -17.828 11.25 1 97.38 171 GLY A O 1
ATOM 1290 N N . THR A 1 172 ? 2.213 -18.922 11.555 1 97.56 172 THR A N 1
ATOM 1291 C CA . THR A 1 172 ? 2.674 -20.219 11.07 1 97.56 172 THR A CA 1
ATOM 1292 C C . THR A 1 172 ? 1.971 -20.594 9.773 1 97.56 172 THR A C 1
ATOM 1294 O O . THR A 1 172 ? 0.742 -20.547 9.688 1 97.56 172 THR A O 1
ATOM 1297 N N . PHE A 1 173 ? 2.721 -20.875 8.75 1 96.5 173 PHE A N 1
ATOM 1298 C CA . PHE A 1 173 ? 2.191 -21.344 7.473 1 96.5 173 PHE A CA 1
ATOM 1299 C C . PHE A 1 173 ? 2.215 -22.859 7.398 1 96.5 173 PHE A C 1
ATOM 1301 O O . PHE A 1 173 ? 3.223 -23.484 7.734 1 96.5 173 PHE A O 1
ATOM 1308 N N . ALA A 1 174 ? 1.105 -23.469 6.992 1 95.5 174 ALA A N 1
ATOM 1309 C CA . ALA A 1 174 ? 1.035 -24.922 6.91 1 95.5 174 ALA A CA 1
ATOM 1310 C C . ALA A 1 174 ? 0.252 -25.375 5.68 1 95.5 174 ALA A C 1
ATOM 1312 O O . ALA A 1 174 ? -0.567 -24.609 5.152 1 95.5 174 ALA A O 1
ATOM 1313 N N . ALA A 1 175 ? 0.552 -26.562 5.219 1 90.19 175 ALA A N 1
ATOM 1314 C CA . ALA A 1 175 ? -0.099 -27.125 4.043 1 90.19 175 ALA A CA 1
ATOM 1315 C C . ALA A 1 175 ? -1.362 -27.891 4.426 1 90.19 175 ALA A C 1
ATOM 1317 O O . ALA A 1 175 ? -1.434 -28.484 5.508 1 90.19 175 ALA A O 1
ATOM 1318 N N . MET A 1 176 ? -2.334 -27.781 3.494 1 84.5 176 MET A N 1
ATOM 1319 C CA . MET A 1 176 ? -3.516 -28.609 3.684 1 84.5 176 MET A CA 1
ATOM 1320 C C . MET A 1 176 ? -3.609 -29.672 2.594 1 84.5 176 MET A C 1
ATOM 1322 O O . MET A 1 176 ? -4.703 -30.141 2.268 1 84.5 176 MET A O 1
ATOM 1326 N N . THR A 1 177 ? -2.662 -29.781 1.81 1 72.94 177 THR A N 1
ATOM 1327 C CA . THR A 1 177 ? -2.699 -30.828 0.803 1 72.94 177 THR A CA 1
ATOM 1328 C C . THR A 1 177 ? -1.865 -32.031 1.245 1 72.94 177 THR A C 1
ATOM 1330 O O . THR A 1 177 ? -0.883 -31.875 1.974 1 72.94 177 THR A O 1
ATOM 1333 N N . SER A 1 178 ? -2.49 -33.25 1.312 1 55.19 178 SER A N 1
ATOM 1334 C CA . SER A 1 178 ? -1.762 -34.469 1.691 1 55.19 178 SER A CA 1
ATOM 1335 C C . SER A 1 178 ? -1.234 -35.188 0.464 1 55.19 178 SER A C 1
ATOM 1337 O O . SER A 1 178 ? -0.266 -35.938 0.556 1 55.19 178 SER A O 1
ATOM 1339 N N . GLY A 1 179 ? -1.972 -34.906 -0.752 1 54.66 179 GLY A N 1
ATOM 1340 C CA . GLY A 1 179 ? -1.648 -35.906 -1.768 1 54.66 179 GLY A CA 1
ATOM 1341 C C . GLY A 1 179 ? -0.686 -35.375 -2.82 1 54.66 179 GLY A C 1
ATOM 1342 O O . GLY A 1 179 ? -0.377 -34.188 -2.854 1 54.66 179 GLY A O 1
ATOM 1343 N N . SER A 1 180 ? -0.007 -36.344 -3.43 1 53 180 SER A N 1
ATOM 1344 C CA . SER A 1 180 ? 0.986 -36.094 -4.469 1 53 180 SER A CA 1
ATOM 1345 C C . SER A 1 180 ? 0.37 -35.375 -5.652 1 53 180 SER A C 1
ATOM 1347 O O . SER A 1 180 ? 1.085 -34.75 -6.453 1 53 180 SER A O 1
ATOM 1349 N N . ASP A 1 181 ? -1.041 -35.406 -5.684 1 53.66 181 ASP A N 1
ATOM 1350 C CA . ASP A 1 181 ? -1.646 -34.875 -6.902 1 53.66 181 ASP A CA 1
ATOM 1351 C C . ASP A 1 181 ? -1.994 -33.406 -6.742 1 53.66 181 ASP A C 1
ATOM 1353 O O . ASP A 1 181 ? -2.482 -32.781 -7.684 1 53.66 181 ASP A O 1
ATOM 1357 N N . GLY A 1 182 ? -1.778 -32.906 -5.602 1 61.19 182 GLY A N 1
ATOM 1358 C CA . GLY A 1 182 ? -2.002 -31.484 -5.387 1 61.19 182 GLY A CA 1
ATOM 1359 C C . GLY A 1 182 ? -3.471 -31.125 -5.258 1 61.19 182 GLY A C 1
ATOM 1360 O O . GLY A 1 182 ? -3.824 -29.953 -5.215 1 61.19 182 GLY A O 1
ATOM 1361 N N . ARG A 1 183 ? -4.367 -32.188 -5.125 1 68.5 183 ARG A N 1
ATOM 1362 C CA . ARG A 1 183 ? -5.801 -31.922 -5.043 1 68.5 183 ARG A CA 1
ATOM 1363 C C . ARG A 1 183 ? -6.242 -31.766 -3.592 1 68.5 183 ARG A C 1
ATOM 1365 O O . ARG A 1 183 ? -5.766 -32.469 -2.705 1 68.5 183 ARG A O 1
ATOM 1372 N N . LEU A 1 184 ? -7.086 -30.844 -3.443 1 80.88 184 LEU A N 1
ATOM 1373 C CA . LEU A 1 184 ? -7.629 -30.594 -2.113 1 80.88 184 LEU A CA 1
ATOM 1374 C C . LEU A 1 184 ? -8.797 -31.547 -1.82 1 80.88 184 LEU A C 1
ATOM 1376 O O . LEU A 1 184 ? -9.742 -31.625 -2.607 1 80.88 184 LEU A O 1
ATOM 1380 N N . ARG A 1 185 ? -8.625 -32.406 -0.766 1 83.94 185 ARG A N 1
ATOM 1381 C CA . ARG A 1 185 ? -9.672 -33.312 -0.293 1 83.94 185 ARG A CA 1
ATOM 1382 C C . ARG A 1 185 ? -10.125 -32.938 1.112 1 83.94 185 ARG A C 1
ATOM 1384 O O . ARG A 1 185 ? -9.32 -32.469 1.929 1 83.94 185 ARG A O 1
ATOM 1391 N N . PRO A 1 186 ? -11.383 -33.125 1.386 1 90 186 PRO A N 1
ATOM 1392 C CA . PRO A 1 186 ? -11.914 -32.781 2.707 1 90 186 PRO A CA 1
ATOM 1393 C C . PRO A 1 186 ? -11.133 -33.438 3.846 1 90 186 PRO A C 1
ATOM 1395 O O . PRO A 1 186 ? -10.898 -32.812 4.879 1 90 186 PRO A O 1
ATOM 1398 N N . GLU A 1 187 ? -10.75 -34.688 3.598 1 89.88 187 GLU A N 1
ATOM 1399 C CA . GLU A 1 187 ? -10.031 -35.375 4.648 1 89.88 187 GLU A CA 1
ATOM 1400 C C . GLU A 1 187 ? -8.703 -34.719 4.969 1 89.88 187 GLU A C 1
ATOM 1402 O O . GLU A 1 187 ? -8.305 -34.625 6.133 1 89.88 187 GLU A O 1
ATOM 1407 N N . ALA A 1 188 ? -8.055 -34.25 3.961 1 90.56 188 ALA A N 1
ATOM 1408 C CA . ALA A 1 188 ? -6.785 -33.562 4.156 1 90.56 188 ALA A CA 1
ATOM 1409 C C . ALA A 1 188 ? -6.984 -32.25 4.898 1 90.56 188 ALA A C 1
ATOM 1411 O O . ALA A 1 188 ? -6.152 -31.875 5.727 1 90.56 188 ALA A O 1
ATOM 1412 N N . LEU A 1 189 ? -8.055 -31.578 4.621 1 94.19 189 LEU A N 1
ATOM 1413 C CA . LEU A 1 189 ? -8.391 -30.344 5.32 1 94.19 189 LEU A CA 1
ATOM 1414 C C . LEU A 1 189 ? -8.602 -30.594 6.805 1 94.19 189 LEU A C 1
ATOM 1416 O O . LEU A 1 189 ? -8.039 -29.891 7.648 1 94.19 189 LEU A O 1
ATOM 1420 N N . HIS A 1 190 ? -9.398 -31.625 7.082 1 94.94 190 HIS A N 1
ATOM 1421 C CA . HIS A 1 190 ? -9.68 -31.969 8.477 1 94.94 190 HIS A CA 1
ATOM 1422 C C . HIS A 1 190 ? -8.398 -32.344 9.211 1 94.94 190 HIS A C 1
ATOM 1424 O O . HIS A 1 190 ? -8.188 -31.953 10.352 1 94.94 190 HIS A O 1
ATOM 1430 N N . ALA A 1 191 ? -7.598 -33.094 8.539 1 94.19 191 ALA A N 1
ATOM 1431 C CA . ALA A 1 191 ? -6.34 -33.531 9.148 1 94.19 191 ALA A CA 1
ATOM 1432 C C . ALA A 1 191 ? -5.449 -32.344 9.469 1 94.19 191 ALA A C 1
ATOM 1434 O O . ALA A 1 191 ? -4.789 -32.312 10.508 1 94.19 191 ALA A O 1
ATOM 1435 N N . ALA A 1 192 ? -5.391 -31.406 8.578 1 95.25 192 ALA A N 1
ATOM 1436 C CA . ALA A 1 192 ? -4.586 -30.203 8.789 1 95.25 192 ALA A CA 1
ATOM 1437 C C . ALA A 1 192 ? -5.078 -29.422 10 1 95.25 192 ALA A C 1
ATOM 1439 O O . ALA A 1 192 ? -4.277 -28.969 10.828 1 95.25 192 ALA A O 1
ATOM 1440 N N . PHE A 1 193 ? -6.391 -29.234 10.102 1 96.81 193 PHE A N 1
ATOM 1441 C CA . PHE A 1 193 ? -6.965 -28.547 11.258 1 96.81 193 PHE A CA 1
ATOM 1442 C C . PHE A 1 193 ? -6.625 -29.297 12.547 1 96.81 193 PHE A C 1
ATOM 1444 O O . PHE A 1 193 ? -6.199 -28.688 13.523 1 96.81 193 PHE A O 1
ATOM 1451 N N . ASP A 1 194 ? -6.777 -30.578 12.492 1 96.75 194 ASP A N 1
ATOM 1452 C CA . ASP A 1 194 ? -6.555 -31.406 13.68 1 96.75 194 ASP A CA 1
ATOM 1453 C C . ASP A 1 194 ? -5.098 -31.328 14.125 1 96.75 194 ASP A C 1
ATOM 1455 O O . ASP A 1 194 ? -4.812 -31.266 15.328 1 96.75 194 ASP A O 1
ATOM 1459 N N . GLU A 1 195 ? -4.25 -31.391 13.195 1 96.62 195 GLU A N 1
ATOM 1460 C CA . GLU A 1 195 ? -2.826 -31.312 13.5 1 96.62 195 GLU A CA 1
ATOM 1461 C C . GLU A 1 195 ? -2.494 -30.016 14.234 1 96.62 195 GLU A C 1
ATOM 1463 O O . GLU A 1 195 ? -1.726 -30.016 15.203 1 96.62 195 GLU A O 1
ATOM 1468 N N . GLN A 1 196 ? -3.047 -28.922 13.766 1 96.75 196 GLN A N 1
ATOM 1469 C CA . GLN A 1 196 ? -2.781 -27.641 14.398 1 96.75 196 GLN A CA 1
ATOM 1470 C C . GLN A 1 196 ? -3.389 -27.578 15.797 1 96.75 196 GLN A C 1
ATOM 1472 O O . GLN A 1 196 ? -2.746 -27.109 16.734 1 96.75 196 GLN A O 1
ATOM 1477 N N . ARG A 1 197 ? -4.562 -28.109 15.945 1 96.06 197 ARG A N 1
ATOM 1478 C CA . ARG A 1 197 ? -5.211 -28.141 17.25 1 96.06 197 ARG A CA 1
ATOM 1479 C C . ARG A 1 197 ? -4.379 -28.938 18.25 1 96.06 197 ARG A C 1
ATOM 1481 O O . ARG A 1 197 ? -4.207 -28.516 19.406 1 96.06 197 ARG A O 1
ATOM 1488 N N . LYS A 1 198 ? -3.871 -30 17.812 1 96.94 198 LYS A N 1
ATOM 1489 C CA . LYS A 1 198 ? -3.049 -30.844 18.672 1 96.94 198 LYS A CA 1
ATOM 1490 C C . LYS A 1 198 ? -1.779 -30.125 19.109 1 96.94 198 LYS A C 1
ATOM 1492 O O . LYS A 1 198 ? -1.282 -30.344 20.219 1 96.94 198 LYS A O 1
ATOM 1497 N N . ALA A 1 199 ? -1.284 -29.281 18.281 1 97.06 199 ALA A N 1
ATOM 1498 C CA . ALA A 1 199 ? -0.059 -28.547 18.562 1 97.06 199 ALA A CA 1
ATOM 1499 C C . ALA A 1 199 ? -0.359 -27.281 19.359 1 97.06 199 ALA A C 1
ATOM 1501 O O . ALA A 1 199 ? 0.538 -26.469 19.609 1 97.06 199 ALA A O 1
ATOM 1502 N N . GLY A 1 200 ? -1.626 -27.062 19.688 1 96.38 200 GLY A N 1
ATOM 1503 C CA . GLY A 1 200 ? -2.018 -25.891 20.469 1 96.38 200 GLY A CA 1
ATOM 1504 C C . GLY A 1 200 ? -2.127 -24.625 19.641 1 96.38 200 GLY A C 1
ATOM 1505 O O . GLY A 1 200 ? -2.023 -23.516 20.172 1 96.38 200 GLY A O 1
ATOM 1506 N N . ARG A 1 201 ? -2.26 -24.812 18.359 1 97.56 201 ARG A N 1
ATOM 1507 C CA . ARG A 1 201 ? -2.393 -23.688 17.438 1 97.56 201 ARG A CA 1
ATOM 1508 C C . ARG A 1 201 ? -3.809 -23.609 16.875 1 97.56 201 ARG A C 1
ATOM 1510 O O . ARG A 1 201 ? -4.617 -24.516 17.078 1 97.56 201 ARG A O 1
ATOM 1517 N N . ARG A 1 202 ? -4.145 -22.484 16.328 1 96.5 202 ARG A N 1
ATOM 1518 C CA . ARG A 1 202 ? -5.465 -22.25 15.758 1 96.5 202 ARG A CA 1
ATOM 1519 C C . ARG A 1 202 ? -5.363 -21.812 14.297 1 96.5 202 ARG A C 1
ATOM 1521 O O . ARG A 1 202 ? -4.578 -20.922 13.969 1 96.5 202 ARG A O 1
ATOM 1528 N N . VAL A 1 203 ? -6.125 -22.422 13.461 1 98.06 203 VAL A N 1
ATOM 1529 C CA . VAL A 1 203 ? -6.223 -21.969 12.086 1 98.06 203 VAL A CA 1
ATOM 1530 C C . VAL A 1 203 ? -7.016 -20.672 12.023 1 98.06 203 VAL A C 1
ATOM 1532 O O . VAL A 1 203 ? -8.148 -20.609 12.508 1 98.06 203 VAL A O 1
ATOM 1535 N N . ARG A 1 204 ? -6.348 -19.688 11.469 1 98.25 204 ARG A N 1
ATOM 1536 C CA . ARG A 1 204 ? -6.992 -18.375 11.43 1 98.25 204 ARG A CA 1
ATOM 1537 C C . ARG A 1 204 ? -7.371 -17.984 10 1 98.25 204 ARG A C 1
ATOM 1539 O O . ARG A 1 204 ? -8.195 -17.094 9.789 1 98.25 204 ARG A O 1
ATOM 1546 N N . CYS A 1 205 ? -6.773 -18.641 9.039 1 98.75 205 CYS A N 1
ATOM 1547 C CA . CYS A 1 205 ? -7.098 -18.359 7.645 1 98.75 205 CYS A CA 1
ATOM 1548 C C . CYS A 1 205 ? -6.793 -19.562 6.758 1 98.75 205 CYS A C 1
ATOM 1550 O O . CYS A 1 205 ? -5.793 -20.25 6.965 1 98.75 205 CYS A O 1
ATOM 1552 N N . VAL A 1 206 ? -7.695 -19.828 5.863 1 97.94 206 VAL A N 1
ATOM 1553 C CA . VAL A 1 206 ? -7.488 -20.797 4.793 1 97.94 206 VAL A CA 1
ATOM 1554 C C . VAL A 1 206 ? -7.367 -20.062 3.455 1 97.94 206 VAL A C 1
ATOM 1556 O O . VAL A 1 206 ? -8.336 -19.453 2.98 1 97.94 206 VAL A O 1
ATOM 1559 N N . CYS A 1 207 ? -6.191 -20.141 2.84 1 97.38 207 CYS A N 1
ATOM 1560 C CA . CYS A 1 207 ? -5.965 -19.5 1.556 1 97.38 207 CYS A CA 1
ATOM 1561 C C . CYS A 1 207 ? -6.223 -20.453 0.402 1 97.38 207 CYS A C 1
ATOM 1563 O O . CYS A 1 207 ? -5.59 -21.516 0.318 1 97.38 207 CYS A O 1
ATOM 1565 N N . LEU A 1 208 ? -7.109 -20.062 -0.439 1 95.12 208 LEU A N 1
ATOM 1566 C CA . LEU A 1 208 ? -7.449 -20.844 -1.631 1 95.12 208 LEU A CA 1
ATOM 1567 C C . LEU A 1 208 ? -7.238 -20.016 -2.893 1 95.12 208 LEU A C 1
ATOM 1569 O O . LEU A 1 208 ? -7.84 -18.938 -3.047 1 95.12 208 LEU A O 1
ATOM 1573 N N . CYS A 1 209 ? -6.363 -20.438 -3.689 1 94.56 209 CYS A N 1
ATOM 1574 C CA . CYS A 1 209 ? -6.137 -19.812 -4.992 1 94.56 209 CYS A CA 1
ATOM 1575 C C . CYS A 1 209 ? -6.695 -20.688 -6.113 1 94.56 209 CYS A C 1
ATOM 1577 O O . CYS A 1 209 ? -6.172 -21.766 -6.391 1 94.56 209 CYS A O 1
ATOM 1579 N N . THR A 1 210 ? -7.746 -20.281 -6.699 1 90.75 210 THR A N 1
ATOM 1580 C CA . THR A 1 210 ? -8.406 -21.031 -7.762 1 90.75 210 THR A CA 1
ATOM 1581 C C . THR A 1 210 ? -8.844 -20.094 -8.891 1 90.75 210 THR A C 1
ATOM 1583 O O . THR A 1 210 ? -9.609 -19.156 -8.672 1 90.75 210 THR A O 1
ATOM 1586 N N . PRO A 1 211 ? -8.414 -20.375 -10.078 1 90.5 211 PRO A N 1
ATOM 1587 C CA . PRO A 1 211 ? -7.414 -21.344 -10.516 1 90.5 211 PRO A CA 1
ATOM 1588 C C . PRO A 1 211 ? -6.098 -21.219 -9.75 1 90.5 211 PRO A C 1
ATOM 1590 O O . PRO A 1 211 ? -5.68 -20.109 -9.414 1 90.5 211 PRO A O 1
ATOM 1593 N N . ASN A 1 212 ? -5.473 -22.359 -9.562 1 91.38 212 ASN A N 1
ATOM 1594 C CA . ASN A 1 212 ? -4.293 -22.391 -8.703 1 91.38 212 ASN A CA 1
ATOM 1595 C C . ASN A 1 212 ? -3.066 -21.828 -9.414 1 91.38 212 ASN A C 1
ATOM 1597 O O . ASN A 1 212 ? -2.836 -22.109 -10.586 1 91.38 212 ASN A O 1
ATOM 1601 N N . ASN A 1 213 ? -2.404 -20.938 -8.836 1 92.19 213 ASN A N 1
ATOM 1602 C CA . ASN A 1 213 ? -1.022 -20.594 -9.141 1 92.19 213 ASN A CA 1
ATOM 1603 C C . ASN A 1 213 ? -0.036 -21.375 -8.289 1 92.19 213 ASN A C 1
ATOM 1605 O O . ASN A 1 213 ? 0.001 -21.219 -7.07 1 92.19 213 ASN A O 1
ATOM 1609 N N . PRO A 1 214 ? 0.584 -22.281 -8.922 1 92.62 214 PRO A N 1
ATOM 1610 C CA . PRO A 1 214 ? 1.139 -22.234 -10.281 1 92.62 214 PRO A CA 1
ATOM 1611 C C . PRO A 1 214 ? 0.502 -23.266 -11.211 1 92.62 214 PRO A C 1
ATOM 1613 O O . PRO A 1 214 ? 0.773 -23.266 -12.414 1 92.62 214 PRO A O 1
ATOM 1616 N N . THR A 1 215 ? -0.394 -24.078 -10.797 1 90.25 215 THR A N 1
ATOM 1617 C CA . THR A 1 215 ? -0.704 -25.312 -11.516 1 90.25 215 THR A CA 1
ATOM 1618 C C . THR A 1 215 ? -1.79 -25.062 -12.562 1 90.25 215 THR A C 1
ATOM 1620 O O . THR A 1 215 ? -1.957 -25.859 -13.492 1 90.25 215 THR A O 1
ATOM 1623 N N . GLY A 1 216 ? -2.574 -24.062 -12.336 1 88.81 216 GLY A N 1
ATOM 1624 C CA . GLY A 1 216 ? -3.697 -23.797 -13.227 1 88.81 216 GLY A CA 1
ATOM 1625 C C . GLY A 1 216 ? -4.875 -24.719 -12.977 1 88.81 216 GLY A C 1
ATOM 1626 O O . GLY A 1 216 ? -5.891 -24.641 -13.672 1 88.81 216 GLY A O 1
ATOM 1627 N N . VAL A 1 217 ? -4.801 -25.469 -12.016 1 84.44 217 VAL A N 1
ATOM 1628 C CA . VAL A 1 217 ? -5.844 -26.438 -11.703 1 84.44 217 VAL A CA 1
ATOM 1629 C C . VAL A 1 217 ? -7.078 -25.734 -11.164 1 84.44 217 VAL A C 1
ATOM 1631 O O . VAL A 1 217 ? -6.961 -24.75 -10.414 1 84.44 217 VAL A O 1
ATOM 1634 N N . VAL A 1 218 ? -8.234 -26.219 -11.594 1 86.38 218 VAL A N 1
ATOM 1635 C CA . VAL A 1 218 ? -9.523 -25.766 -11.07 1 86.38 218 VAL A CA 1
ATOM 1636 C C . VAL A 1 218 ? -10.25 -26.938 -10.43 1 86.38 218 VAL A C 1
ATOM 1638 O O . VAL A 1 218 ? -9.984 -28.094 -10.742 1 86.38 218 VAL A O 1
ATOM 1641 N N . MET A 1 219 ? -11.086 -26.672 -9.516 1 84.12 219 MET A N 1
ATOM 1642 C CA . MET A 1 219 ? -11.875 -27.719 -8.867 1 84.12 219 MET A CA 1
ATOM 1643 C C . MET A 1 219 ? -13.203 -27.922 -9.578 1 84.12 219 MET A C 1
ATOM 1645 O O . MET A 1 219 ? -13.789 -26.969 -10.102 1 84.12 219 MET A O 1
ATOM 1649 N N . SER A 1 220 ? -13.641 -29.141 -9.578 1 86.19 220 SER A N 1
ATOM 1650 C CA . SER A 1 220 ? -14.984 -29.406 -10.07 1 86.19 220 SER A CA 1
ATOM 1651 C C . SER A 1 220 ? -16.047 -28.906 -9.102 1 86.19 220 SER A C 1
ATOM 1653 O O . SER A 1 220 ? -15.742 -28.594 -7.949 1 86.19 220 SER A O 1
ATOM 1655 N N . ARG A 1 221 ? -17.25 -28.844 -9.57 1 91.06 221 ARG A N 1
ATOM 1656 C CA . ARG A 1 221 ? -18.344 -28.422 -8.703 1 91.06 221 ARG A CA 1
ATOM 1657 C C . ARG A 1 221 ? -18.469 -29.328 -7.488 1 91.06 221 ARG A C 1
ATOM 1659 O O . ARG A 1 221 ? -18.641 -28.859 -6.363 1 91.06 221 ARG A O 1
ATOM 1666 N N . GLN A 1 222 ? -18.391 -30.625 -7.758 1 92.31 222 GLN A N 1
ATOM 1667 C CA . GLN A 1 222 ? -18.5 -31.594 -6.668 1 92.31 222 GLN A CA 1
ATOM 1668 C C . GLN A 1 222 ? -17.391 -31.375 -5.641 1 92.31 222 GLN A C 1
ATOM 1670 O O . GLN A 1 222 ? -17.641 -31.391 -4.434 1 92.31 222 GLN A O 1
ATOM 1675 N N . GLU A 1 223 ? -16.188 -31.156 -6.121 1 89.56 223 GLU A N 1
ATOM 1676 C CA . GLU A 1 223 ? -15.047 -30.922 -5.234 1 89.56 223 GLU A CA 1
ATOM 1677 C C . GLU A 1 223 ? -15.25 -29.656 -4.406 1 89.56 223 GLU A C 1
ATOM 1679 O O . GLU A 1 223 ? -14.93 -29.625 -3.217 1 89.56 223 GLU A O 1
ATOM 1684 N N . VAL A 1 224 ? -15.789 -28.609 -4.988 1 93.81 224 VAL A N 1
ATOM 1685 C CA . VAL A 1 224 ? -16 -27.344 -4.305 1 93.81 224 VAL A CA 1
ATOM 1686 C C . VAL A 1 224 ? -17.094 -27.5 -3.256 1 93.81 224 VAL A C 1
ATOM 1688 O O . VAL A 1 224 ? -17.016 -26.938 -2.162 1 93.81 224 VAL A O 1
ATOM 1691 N N . GLU A 1 225 ? -18.125 -28.234 -3.607 1 95.56 225 GLU A N 1
ATOM 1692 C CA . GLU A 1 225 ? -19.203 -28.469 -2.666 1 95.56 225 GLU A CA 1
ATOM 1693 C C . GLU A 1 225 ? -18.719 -29.266 -1.456 1 95.56 225 GLU A C 1
ATOM 1695 O O . GLU A 1 225 ? -19.094 -28.969 -0.32 1 95.56 225 GLU A O 1
ATOM 1700 N N . GLU A 1 226 ? -17.922 -30.266 -1.71 1 94.56 226 GLU A N 1
ATOM 1701 C CA . GLU A 1 226 ? -17.344 -31.031 -0.625 1 94.56 226 GLU A CA 1
ATOM 1702 C C . GLU A 1 226 ? -16.438 -30.172 0.256 1 94.56 226 GLU A C 1
ATOM 1704 O O . GLU A 1 226 ? -16.469 -30.297 1.482 1 94.56 226 GLU A O 1
ATOM 1709 N N . LEU A 1 227 ? -15.711 -29.344 -0.376 1 94.5 227 LEU A N 1
ATOM 1710 C CA . LEU A 1 227 ? -14.859 -28.422 0.356 1 94.5 227 LEU A CA 1
ATOM 1711 C C . LEU A 1 227 ? -15.695 -27.484 1.219 1 94.5 227 LEU A C 1
ATOM 1713 O O . LEU A 1 227 ? -15.352 -27.219 2.377 1 94.5 227 LEU A O 1
ATOM 1717 N N . ALA A 1 228 ? -16.734 -26.906 0.666 1 97.19 228 ALA A N 1
ATOM 1718 C CA . ALA A 1 228 ? -17.625 -26.016 1.399 1 97.19 228 ALA A CA 1
ATOM 1719 C C . ALA A 1 228 ? -18.172 -26.688 2.654 1 97.19 228 ALA A C 1
ATOM 1721 O O . ALA A 1 228 ? -18.172 -26.094 3.734 1 97.19 228 ALA A O 1
ATOM 1722 N N . SER A 1 229 ? -18.578 -27.938 2.455 1 96.94 229 SER A N 1
ATOM 1723 C CA . SER A 1 229 ? -19.125 -28.703 3.582 1 96.94 229 SER A CA 1
ATOM 1724 C C . SER A 1 229 ? -18.062 -28.906 4.656 1 96.94 229 SER A C 1
ATOM 1726 O O . SER A 1 229 ? -18.344 -28.797 5.852 1 96.94 229 SER A O 1
ATOM 1728 N N . ALA A 1 230 ? -16.906 -29.25 4.23 1 96.5 230 ALA A N 1
ATOM 1729 C CA . ALA A 1 230 ? -15.805 -29.453 5.168 1 96.5 230 ALA A CA 1
ATOM 1730 C C . ALA A 1 230 ? -15.477 -28.172 5.926 1 96.5 230 ALA A C 1
ATOM 1732 O O . ALA A 1 230 ? -15.227 -28.203 7.133 1 96.5 230 ALA A O 1
ATOM 1733 N N . LEU A 1 231 ? -15.438 -27.078 5.25 1 97.06 231 LEU A N 1
ATOM 1734 C CA . LEU A 1 231 ? -15.141 -25.781 5.867 1 97.06 231 LEU A CA 1
ATOM 1735 C C . LEU A 1 231 ? -16.219 -25.406 6.867 1 97.06 231 LEU A C 1
ATOM 1737 O O . LEU A 1 231 ? -15.93 -24.844 7.93 1 97.06 231 LEU A O 1
ATOM 1741 N N . ASP A 1 232 ? -17.453 -25.672 6.535 1 96.56 232 ASP A N 1
ATOM 1742 C CA . ASP A 1 232 ? -18.547 -25.406 7.457 1 96.56 232 ASP A CA 1
ATOM 1743 C C . ASP A 1 232 ? -18.375 -26.188 8.758 1 96.56 232 ASP A C 1
ATOM 1745 O O . ASP A 1 232 ? -18.609 -25.656 9.844 1 96.56 232 ASP A O 1
ATOM 1749 N N . LEU A 1 233 ? -17.984 -27.406 8.609 1 95.69 233 LEU A N 1
ATOM 1750 C CA . LEU A 1 233 ? -17.766 -28.234 9.789 1 95.69 233 LEU A CA 1
ATOM 1751 C C . LEU A 1 233 ? -16.641 -27.656 10.656 1 95.69 233 LEU A C 1
ATOM 1753 O O . LEU A 1 233 ? -16.766 -27.609 11.883 1 95.69 233 LEU A O 1
ATOM 1757 N N . GLU A 1 234 ? -15.602 -27.219 10.016 1 96.12 234 GLU A N 1
ATOM 1758 C CA . GLU A 1 234 ? -14.484 -26.672 10.766 1 96.12 234 GLU A CA 1
ATOM 1759 C C . GLU A 1 234 ? -14.844 -25.328 11.398 1 96.12 234 GLU A C 1
ATOM 1761 O O . GLU A 1 234 ? -14.359 -24.984 12.477 1 96.12 234 GLU A O 1
ATOM 1766 N N . LEU A 1 235 ? -15.664 -24.562 10.719 1 95.31 235 LEU A N 1
ATOM 1767 C CA . LEU A 1 235 ? -16.125 -23.297 11.273 1 95.31 235 LEU A CA 1
ATOM 1768 C C . LEU A 1 235 ? -16.812 -23.516 12.609 1 95.31 235 LEU A C 1
ATOM 1770 O O . LEU A 1 235 ? -16.672 -22.703 13.531 1 95.31 235 LEU A O 1
ATOM 1774 N N . ALA A 1 236 ? -17.5 -24.578 12.695 1 92.12 236 ALA A N 1
ATOM 1775 C CA . ALA A 1 236 ? -18.25 -24.906 13.906 1 92.12 236 ALA A CA 1
ATOM 1776 C C . ALA A 1 236 ? -17.297 -25.359 15.023 1 92.12 236 ALA A C 1
ATOM 1778 O O . ALA A 1 236 ? -17.641 -25.281 16.203 1 92.12 236 ALA A O 1
ATOM 1779 N N . ARG A 1 237 ? -16.156 -25.734 14.648 1 92.19 237 ARG A N 1
ATOM 1780 C CA . ARG A 1 237 ? -15.234 -26.312 15.609 1 92.19 237 ARG A CA 1
ATOM 1781 C C . ARG A 1 237 ? -14.156 -25.312 16.016 1 92.19 237 ARG A C 1
ATOM 1783 O O . ARG A 1 237 ? -13.312 -25.609 16.859 1 92.19 237 ARG A O 1
ATOM 1790 N N . GLU A 1 238 ? -14.102 -24.141 15.5 1 91.44 238 GLU A N 1
ATOM 1791 C CA . GLU A 1 238 ? -13.07 -23.141 15.789 1 91.44 238 GLU A CA 1
ATOM 1792 C C . GLU A 1 238 ? -13.648 -21.953 16.562 1 91.44 238 GLU A C 1
ATOM 1794 O O . GLU A 1 238 ? -14.211 -21.031 15.961 1 91.44 238 GLU A O 1
ATOM 1799 N N . PRO A 1 239 ? -13.438 -21.875 17.844 1 86.5 239 PRO A N 1
ATOM 1800 C CA . PRO A 1 239 ? -14.07 -20.844 18.672 1 86.5 239 PRO A CA 1
ATOM 1801 C C . PRO A 1 239 ? -13.672 -19.438 18.25 1 86.5 239 PRO A C 1
ATOM 1803 O O . PRO A 1 239 ? -14.469 -18.5 18.375 1 86.5 239 PRO A O 1
ATOM 1806 N N . ALA A 1 240 ? -12.469 -19.234 17.797 1 88.62 240 ALA A N 1
ATOM 1807 C CA . ALA A 1 240 ? -12 -17.906 17.406 1 88.62 240 ALA A CA 1
ATOM 1808 C C . ALA A 1 240 ? -12.414 -17.578 15.977 1 88.62 240 ALA A C 1
ATOM 1810 O O . ALA A 1 240 ? -12.312 -16.422 15.547 1 88.62 240 ALA A O 1
ATOM 1811 N N . GLY A 1 241 ? -12.906 -18.609 15.312 1 93.88 241 GLY A N 1
ATOM 1812 C CA . GLY A 1 241 ? -13.258 -18.438 13.906 1 93.88 241 GLY A CA 1
ATOM 1813 C C . GLY A 1 241 ? -12.055 -18.328 12.992 1 93.88 241 GLY A C 1
ATOM 1814 O O . GLY A 1 241 ? -10.922 -18.203 13.469 1 93.88 241 GLY A O 1
ATOM 1815 N N . PHE A 1 242 ? -12.242 -18.438 11.727 1 97.75 242 PHE A N 1
ATOM 1816 C CA . PHE A 1 242 ? -11.211 -18.219 10.719 1 97.75 242 PHE A CA 1
ATOM 1817 C C . PHE A 1 242 ? -11.812 -17.625 9.453 1 97.75 242 PHE A C 1
ATOM 1819 O O . PHE A 1 242 ? -13.031 -17.625 9.273 1 97.75 242 PHE A O 1
ATOM 1826 N N . LEU A 1 243 ? -10.945 -17.031 8.664 1 98.56 243 LEU A N 1
ATOM 1827 C CA . LEU A 1 243 ? -11.32 -16.484 7.363 1 98.56 243 LEU A CA 1
ATOM 1828 C C . LEU A 1 243 ? -10.914 -17.438 6.242 1 98.56 243 LEU A C 1
ATOM 1830 O O . LEU A 1 243 ? -10.039 -18.281 6.434 1 98.56 243 LEU A O 1
ATOM 1834 N N . VAL A 1 244 ? -11.641 -17.344 5.176 1 98.56 244 VAL A N 1
ATOM 1835 C CA . VAL A 1 244 ? -11.211 -17.953 3.922 1 98.56 244 VAL A CA 1
ATOM 1836 C C . VAL A 1 244 ? -10.781 -16.859 2.941 1 98.56 244 VAL A C 1
ATOM 1838 O O . VAL A 1 244 ? -11.602 -16.047 2.508 1 98.56 244 VAL A O 1
ATOM 1841 N N . LEU A 1 245 ? -9.516 -16.797 2.691 1 98.75 245 LEU A N 1
ATOM 1842 C CA . LEU A 1 245 ? -9.016 -15.938 1.621 1 98.75 245 LEU A CA 1
ATOM 1843 C C . LEU A 1 245 ? -9.156 -16.625 0.266 1 98.75 245 LEU A C 1
ATOM 1845 O O . LEU A 1 245 ? -8.391 -17.531 -0.062 1 98.75 245 LEU A O 1
ATOM 1849 N N . LEU A 1 246 ? -10.109 -16.234 -0.446 1 98.31 246 LEU A N 1
ATOM 1850 C CA . LEU A 1 246 ? -10.406 -16.797 -1.76 1 98.31 246 LEU A CA 1
ATOM 1851 C C . LEU A 1 246 ? -9.789 -15.938 -2.865 1 98.31 246 LEU A C 1
ATOM 1853 O O . LEU A 1 246 ? -10.375 -14.93 -3.268 1 98.31 246 LEU A O 1
ATOM 1857 N N . ASP A 1 247 ? -8.625 -16.359 -3.318 1 97.75 247 ASP A N 1
ATOM 1858 C CA . ASP A 1 247 ? -7.863 -15.656 -4.348 1 97.75 247 ASP A CA 1
ATOM 1859 C C . ASP A 1 247 ? -8.25 -16.141 -5.742 1 97.75 247 ASP A C 1
ATOM 1861 O O . ASP A 1 247 ? -7.777 -17.188 -6.191 1 97.75 247 ASP A O 1
ATOM 1865 N N . GLU A 1 248 ? -9.023 -15.375 -6.418 1 96.88 248 GLU A N 1
ATOM 1866 C CA . GLU A 1 248 ? -9.492 -15.734 -7.75 1 96.88 248 GLU A CA 1
ATOM 1867 C C . GLU A 1 248 ? -9.094 -14.688 -8.781 1 96.88 248 GLU A C 1
ATOM 1869 O O . GLU A 1 248 ? -9.898 -14.297 -9.633 1 96.88 248 GLU A O 1
ATOM 1874 N N . VAL A 1 249 ? -7.859 -14.258 -8.68 1 96.5 249 VAL A N 1
ATOM 1875 C CA . VAL A 1 249 ? -7.348 -13.188 -9.523 1 96.5 249 VAL A CA 1
ATOM 1876 C C . VAL A 1 249 ? -7.293 -13.648 -10.977 1 96.5 249 VAL A C 1
ATOM 1878 O O . VAL A 1 249 ? -7.164 -12.836 -11.891 1 96.5 249 VAL A O 1
ATOM 1881 N N . TYR A 1 250 ? -7.473 -14.906 -11.219 1 93.81 250 TYR A N 1
ATOM 1882 C CA . TYR A 1 250 ? -7.379 -15.43 -12.578 1 93.81 250 TYR A CA 1
ATOM 1883 C C . TYR A 1 250 ? -8.766 -15.625 -13.18 1 93.81 250 TYR A C 1
ATOM 1885 O O . TYR A 1 250 ? -8.93 -16.375 -14.148 1 93.81 250 TYR A O 1
ATOM 1893 N N . LEU A 1 251 ? -9.719 -14.977 -12.562 1 88.19 251 LEU A N 1
ATOM 1894 C CA . LEU A 1 251 ? -11.031 -14.953 -13.211 1 88.19 251 LEU A CA 1
ATOM 1895 C C . LEU A 1 251 ? -10.914 -14.461 -14.648 1 88.19 251 LEU A C 1
ATOM 1897 O O . LEU A 1 251 ? -10.188 -13.508 -14.93 1 88.19 251 LEU A O 1
ATOM 1901 N N . GLY A 1 252 ? -11.562 -15.109 -15.562 1 76.88 252 GLY A N 1
ATOM 1902 C CA . GLY A 1 252 ? -11.5 -14.773 -16.969 1 76.88 252 GLY A CA 1
ATOM 1903 C C . GLY A 1 252 ? -10.5 -15.609 -17.75 1 76.88 252 GLY A C 1
ATOM 1904 O O . GLY A 1 252 ? -10.414 -15.516 -18.969 1 76.88 252 GLY A O 1
ATOM 1905 N N . LEU A 1 253 ? -9.75 -16.375 -17.016 1 80.81 253 LEU A N 1
ATOM 1906 C CA . LEU A 1 253 ? -8.711 -17.172 -17.656 1 80.81 253 LEU A CA 1
ATOM 1907 C C . LEU A 1 253 ? -8.969 -18.672 -17.453 1 80.81 253 LEU A C 1
ATOM 1909 O O . LEU A 1 253 ? -8.031 -19.453 -17.312 1 80.81 253 LEU A O 1
ATOM 1913 N N . HIS A 1 254 ? -10.25 -19.047 -17.391 1 78.81 254 HIS A N 1
ATOM 1914 C CA . HIS A 1 254 ? -10.562 -20.453 -17.172 1 78.81 254 HIS A CA 1
ATOM 1915 C C . HIS A 1 254 ? -11.578 -20.969 -18.188 1 78.81 254 HIS A C 1
ATOM 1917 O O . HIS A 1 254 ? -12.25 -20.172 -18.844 1 78.81 254 HIS A O 1
ATOM 1923 N N . ASP A 1 255 ? -11.633 -22.328 -18.406 1 69.75 255 ASP A N 1
ATOM 1924 C CA . ASP A 1 255 ? -12.438 -22.953 -19.438 1 69.75 255 ASP A CA 1
ATOM 1925 C C . ASP A 1 255 ? -13.906 -23.031 -19.016 1 69.75 255 ASP A C 1
ATOM 1927 O O . ASP A 1 255 ? -14.672 -23.812 -19.594 1 69.75 255 ASP A O 1
ATOM 1931 N N . GLY A 1 256 ? -14.422 -22.156 -18.328 1 68.94 256 GLY A N 1
ATOM 1932 C CA . GLY A 1 256 ? -15.836 -22.078 -17.984 1 68.94 256 GLY A CA 1
ATOM 1933 C C . GLY A 1 256 ? -16.266 -23.094 -16.953 1 68.94 256 GLY A C 1
ATOM 1934 O O . GLY A 1 256 ? -17.375 -23.031 -16.438 1 68.94 256 GLY A O 1
ATOM 1935 N N . ALA A 1 257 ? -15.539 -24.047 -16.672 1 69.81 257 ALA A N 1
ATOM 1936 C CA . ALA A 1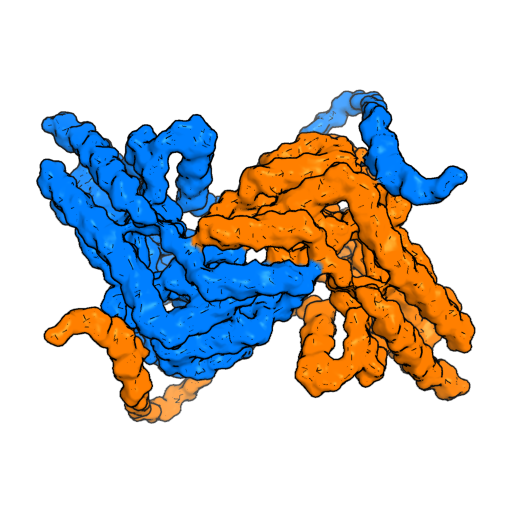 257 ? -15.891 -25.109 -15.727 1 69.81 257 ALA A CA 1
ATOM 1937 C C . ALA A 1 257 ? -15.617 -24.672 -14.289 1 69.81 257 ALA A C 1
ATOM 1939 O O . ALA A 1 257 ? -16.047 -25.328 -13.344 1 69.81 257 ALA A O 1
ATOM 1940 N N . HIS A 1 258 ? -15.102 -23.625 -14.133 1 79.5 258 HIS A N 1
ATOM 1941 C CA . HIS A 1 258 ? -14.719 -23.172 -12.805 1 79.5 258 HIS A CA 1
ATOM 1942 C C . HIS A 1 258 ? -15.938 -22.797 -11.977 1 79.5 258 HIS A C 1
ATOM 1944 O O . HIS A 1 258 ? -16.797 -22.047 -12.453 1 79.5 258 HIS A O 1
ATOM 1950 N N . VAL A 1 259 ? -16.047 -23.438 -10.781 1 88.5 259 VAL A N 1
ATOM 1951 C CA . VAL A 1 259 ? -17.062 -23.062 -9.797 1 88.5 259 VAL A CA 1
ATOM 1952 C C . VAL A 1 259 ? -16.391 -22.484 -8.555 1 88.5 259 VAL A C 1
ATOM 1954 O O . VAL A 1 259 ? -15.5 -23.125 -7.969 1 88.5 259 VAL A O 1
ATOM 1957 N N . SER A 1 260 ? -16.812 -21.297 -8.219 1 93.94 260 SER A N 1
ATOM 1958 C CA . SER A 1 260 ? -16.219 -20.609 -7.07 1 93.94 260 SER A CA 1
ATOM 1959 C C . SER A 1 260 ? -16.828 -21.109 -5.762 1 93.94 260 SER A C 1
ATOM 1961 O O . SER A 1 260 ? -18.016 -21.391 -5.699 1 93.94 260 SER A O 1
ATOM 1963 N N . LEU A 1 261 ? -16.016 -21.188 -4.754 1 96.06 261 LEU A N 1
ATOM 1964 C CA . LEU A 1 261 ? -16.5 -21.5 -3.412 1 96.06 261 LEU A CA 1
ATOM 1965 C C . LEU A 1 261 ? -17.609 -20.531 -3.008 1 96.06 261 LEU A C 1
ATOM 1967 O O . LEU A 1 261 ? -18.547 -20.922 -2.311 1 96.06 261 LEU A O 1
ATOM 1971 N N . LEU A 1 262 ? -17.484 -19.312 -3.416 1 96.5 262 LEU A N 1
ATOM 1972 C CA . LEU A 1 262 ? -18.453 -18.266 -3.076 1 96.5 262 LEU A CA 1
ATOM 1973 C C . LEU A 1 262 ? -19.844 -18.625 -3.586 1 96.5 262 LEU A C 1
ATOM 1975 O O . LEU A 1 262 ? -20.844 -18.266 -2.979 1 96.5 262 LEU A O 1
ATOM 1979 N N . GLN A 1 263 ? -19.969 -19.359 -4.621 1 94.31 263 GLN A N 1
ATOM 1980 C CA . GLN A 1 263 ? -21.234 -19.688 -5.266 1 94.31 263 GLN A CA 1
ATOM 1981 C C . GLN A 1 263 ? -21.938 -20.828 -4.531 1 94.31 263 GLN A C 1
ATOM 1983 O O . GLN A 1 263 ? -23.156 -21.016 -4.688 1 94.31 263 GLN A O 1
ATOM 1988 N N . VAL A 1 264 ? -21.234 -21.625 -3.791 1 95.81 264 VAL A N 1
ATOM 1989 C CA . VAL A 1 264 ? -21.844 -22.812 -3.199 1 95.81 264 VAL A CA 1
ATOM 1990 C C . VAL A 1 264 ? -21.781 -22.719 -1.677 1 95.81 264 VAL A C 1
ATOM 1992 O O . VAL A 1 264 ? -22.312 -23.578 -0.974 1 95.81 264 VAL A O 1
ATOM 1995 N N . ALA A 1 265 ? -21.156 -21.703 -1.129 1 96.69 265 ALA A N 1
ATOM 1996 C CA . ALA A 1 265 ? -20.953 -21.547 0.31 1 96.69 265 ALA A CA 1
ATOM 1997 C C . ALA A 1 265 ? -22.297 -21.359 1.022 1 96.69 265 ALA A C 1
ATOM 1999 O O . ALA A 1 265 ? -23.188 -20.688 0.502 1 96.69 265 ALA A O 1
ATOM 2000 N N . SER A 1 266 ? -22.391 -21.922 2.25 1 96.19 266 SER A N 1
ATOM 2001 C CA . SER A 1 266 ? -23.5 -21.578 3.131 1 96.19 266 SER A CA 1
ATOM 2002 C C . SER A 1 266 ? -23.453 -20.094 3.516 1 96.19 266 SER A C 1
ATOM 2004 O O . SER A 1 266 ? -22.469 -19.422 3.266 1 96.19 266 SER A O 1
ATOM 2006 N N . GLU A 1 267 ? -24.531 -19.609 4.074 1 94.56 267 GLU A N 1
ATOM 2007 C CA . GLU A 1 267 ? -24.562 -18.219 4.523 1 94.56 267 GLU A CA 1
ATOM 2008 C C . GLU A 1 267 ? -23.469 -17.953 5.543 1 94.56 267 GLU A C 1
ATOM 2010 O O . GLU A 1 267 ? -22.812 -16.906 5.488 1 94.56 267 GLU A O 1
ATOM 2015 N N . GLN A 1 268 ? -23.281 -18.891 6.402 1 94.94 268 GLN A N 1
ATOM 2016 C CA . GLN A 1 268 ? -22.266 -18.734 7.438 1 94.94 268 GLN A CA 1
ATOM 2017 C C . GLN A 1 268 ? -20.875 -18.703 6.832 1 94.94 268 GLN A C 1
ATOM 2019 O O . GLN A 1 268 ? -20.047 -17.859 7.188 1 94.94 268 GLN A O 1
ATOM 2024 N N . LEU A 1 269 ? -20.609 -19.609 5.938 1 97.25 269 LEU A N 1
ATOM 2025 C CA . LEU A 1 269 ? -19.312 -19.656 5.297 1 97.25 269 LEU A CA 1
ATOM 2026 C C . LEU A 1 269 ? -19.078 -18.422 4.434 1 97.25 269 LEU A C 1
ATOM 2028 O O . LEU A 1 269 ? -17.969 -17.891 4.402 1 97.25 269 LEU A O 1
ATOM 2032 N N . ARG A 1 270 ? -20.094 -18 3.766 1 97.38 270 ARG A N 1
ATOM 2033 C CA . ARG A 1 270 ? -19.984 -16.828 2.914 1 97.38 270 ARG A CA 1
ATOM 2034 C C . ARG A 1 270 ? -19.531 -15.602 3.715 1 97.38 270 ARG A C 1
ATOM 2036 O O . ARG A 1 270 ? -18.734 -14.797 3.229 1 97.38 270 ARG A O 1
ATOM 2043 N N . ARG A 1 271 ? -19.969 -15.453 4.914 1 96.81 271 ARG A N 1
ATOM 2044 C CA . ARG A 1 271 ? -19.641 -14.32 5.777 1 96.81 271 ARG A CA 1
ATOM 2045 C C . ARG A 1 271 ? -18.172 -14.344 6.172 1 96.81 271 ARG A C 1
ATOM 2047 O O . ARG A 1 271 ? -17.625 -13.344 6.637 1 96.81 271 ARG A O 1
ATOM 2054 N N . ARG A 1 272 ? -17.5 -15.516 5.945 1 98 272 ARG A N 1
ATOM 2055 C CA . ARG A 1 272 ? -16.094 -15.656 6.336 1 98 272 ARG A CA 1
ATOM 2056 C C . ARG A 1 272 ? -15.18 -15.602 5.121 1 98 272 ARG A C 1
ATOM 2058 O O . ARG A 1 272 ? -13.953 -15.633 5.258 1 98 272 ARG A O 1
ATOM 2065 N N . ILE A 1 273 ? -15.766 -15.438 3.949 1 98.56 273 ILE A N 1
ATOM 2066 C CA . ILE A 1 273 ? -14.977 -15.414 2.725 1 98.56 273 ILE A CA 1
ATOM 2067 C C . ILE A 1 273 ? -14.523 -13.984 2.426 1 98.56 273 ILE A C 1
ATOM 2069 O O . ILE A 1 273 ? -15.328 -13.047 2.488 1 98.56 273 ILE A O 1
ATOM 2073 N N . CYS A 1 274 ? -13.266 -13.805 2.207 1 98.81 274 CYS A N 1
ATOM 2074 C CA . CYS A 1 274 ? -12.672 -12.617 1.589 1 98.81 274 CYS A CA 1
ATOM 2075 C C . CYS A 1 274 ? -12.211 -12.922 0.168 1 98.81 274 CYS A C 1
ATOM 2077 O O . CYS A 1 274 ? -11.195 -13.586 -0.032 1 98.81 274 CYS A O 1
ATOM 2079 N N . LEU A 1 275 ? -12.961 -12.406 -0.788 1 98.81 275 LEU A N 1
ATOM 2080 C CA . LEU A 1 275 ? -12.672 -12.672 -2.193 1 98.81 275 LEU A CA 1
ATOM 2081 C C . LEU A 1 275 ? -11.734 -11.625 -2.766 1 98.81 275 LEU A C 1
ATOM 2083 O O . LEU A 1 275 ? -12 -10.422 -2.67 1 98.81 275 LEU A O 1
ATOM 2087 N N . VAL A 1 276 ? -10.641 -12.062 -3.318 1 98.75 276 VAL A N 1
ATOM 2088 C CA . VAL A 1 276 ? -9.68 -11.18 -3.965 1 98.75 276 VAL A CA 1
ATOM 2089 C C . VAL A 1 276 ? -9.797 -11.297 -5.48 1 98.75 276 VAL A C 1
ATOM 2091 O O . VAL A 1 276 ? -9.656 -12.391 -6.035 1 98.75 276 VAL A O 1
ATOM 2094 N N . LEU A 1 277 ? -10.078 -10.242 -6.121 1 98.5 277 LEU A N 1
ATOM 2095 C CA . LEU A 1 277 ? -10.031 -10.109 -7.574 1 98.5 277 LEU A CA 1
ATOM 2096 C C . LEU A 1 277 ? -9.156 -8.938 -7.984 1 98.5 277 LEU A C 1
ATOM 2098 O O . LEU A 1 277 ? -8.852 -8.062 -7.168 1 98.5 277 LEU A O 1
ATOM 2102 N N . SER A 1 278 ? -8.688 -8.938 -9.203 1 97.81 278 SER A N 1
ATOM 2103 C CA . SER A 1 278 ? -7.719 -7.938 -9.633 1 97.81 278 SER A CA 1
ATOM 2104 C C . SER A 1 278 ? -7.844 -7.656 -11.125 1 97.81 278 SER A C 1
ATOM 2106 O O . SER A 1 278 ? -8.25 -8.531 -11.898 1 97.81 278 SER A O 1
ATOM 2108 N N . ALA A 1 279 ? -7.461 -6.461 -11.508 1 97.19 279 ALA A N 1
ATOM 2109 C CA . ALA A 1 279 ? -7.406 -6.09 -12.922 1 97.19 279 ALA A CA 1
ATOM 2110 C C . ALA A 1 279 ? -6.039 -6.418 -13.516 1 97.19 279 ALA A C 1
ATOM 2112 O O . ALA A 1 279 ? -5.762 -6.074 -14.672 1 97.19 279 ALA A O 1
ATOM 2113 N N . SER A 1 280 ? -5.195 -7.105 -12.859 1 96.69 280 SER A N 1
ATOM 2114 C CA . SER A 1 280 ? -3.82 -7.332 -13.281 1 96.69 280 SER A CA 1
ATOM 2115 C C . SER A 1 280 ? -3.75 -8.398 -14.375 1 96.69 280 SER A C 1
ATOM 2117 O O . SER A 1 280 ? -2.789 -8.438 -15.148 1 96.69 280 SER A O 1
ATOM 2119 N N . LYS A 1 281 ? -4.734 -9.297 -14.359 1 95.56 281 LYS A N 1
ATOM 2120 C CA . LYS A 1 281 ? -4.68 -10.461 -15.242 1 95.56 281 LYS A CA 1
ATOM 2121 C C . LYS A 1 281 ? -5.801 -10.422 -16.281 1 95.56 281 LYS A C 1
ATOM 2123 O O . LYS A 1 281 ? -5.84 -9.523 -17.125 1 95.56 281 LYS A O 1
ATOM 2128 N N . GLY A 1 282 ? -6.758 -11.258 -16.125 1 93.94 282 GLY A N 1
ATOM 2129 C CA . GLY A 1 282 ? -7.77 -11.438 -17.156 1 93.94 282 GLY A CA 1
ATOM 2130 C C . GLY A 1 282 ? -8.805 -10.328 -17.172 1 93.94 282 GLY A C 1
ATOM 2131 O O . GLY A 1 282 ? -9.477 -10.125 -18.188 1 93.94 282 GLY A O 1
ATOM 2132 N N . LEU A 1 283 ? -8.875 -9.523 -16.141 1 96.38 283 LEU A N 1
ATOM 2133 C CA . LEU A 1 283 ? -9.961 -8.547 -16.031 1 96.38 283 LEU A CA 1
ATOM 2134 C C . LEU A 1 283 ? -9.508 -7.184 -16.531 1 96.38 283 LEU A C 1
ATOM 2136 O O . LEU A 1 283 ? -10.281 -6.223 -16.531 1 96.38 283 LEU A O 1
ATOM 2140 N N . GLY A 1 284 ? -8.258 -7.102 -17.016 1 96 284 GLY A N 1
ATOM 2141 C CA . GLY A 1 284 ? -7.867 -5.781 -17.484 1 96 284 GLY A CA 1
ATOM 2142 C C . GLY A 1 284 ? -6.445 -5.734 -18.016 1 96 284 GLY A C 1
ATOM 2143 O O . GLY A 1 284 ? -6.066 -4.785 -18.703 1 96 284 GLY A O 1
ATOM 2144 N N . ALA A 1 285 ? -5.641 -6.703 -17.641 1 96.31 285 ALA A N 1
ATOM 2145 C CA . ALA A 1 285 ? -4.234 -6.777 -18.031 1 96.31 285 ALA A CA 1
ATOM 2146 C C . ALA A 1 285 ? -3.49 -5.5 -17.641 1 96.31 285 ALA A C 1
ATOM 2148 O O . ALA A 1 285 ? -2.736 -4.945 -18.438 1 96.31 285 ALA A O 1
ATOM 2149 N N . MET A 1 286 ? -3.727 -5.016 -16.5 1 96.56 286 MET A N 1
ATOM 2150 C CA . MET A 1 286 ? -3.072 -3.785 -16.062 1 96.56 286 MET A CA 1
ATOM 2151 C C . MET A 1 286 ? -2.379 -3.988 -14.719 1 96.56 286 MET A C 1
ATOM 2153 O O . MET A 1 286 ? -2.646 -3.26 -13.758 1 96.56 286 MET A O 1
ATOM 2157 N N . PRO A 1 287 ? -1.368 -4.902 -14.703 1 96.94 287 PRO A N 1
ATOM 2158 C CA . PRO A 1 287 ? -0.707 -5.195 -13.43 1 96.94 287 PRO A CA 1
ATOM 2159 C C . PRO A 1 287 ? -0.033 -3.969 -12.82 1 96.94 287 PRO A C 1
ATOM 2161 O O . PRO A 1 287 ? -0.064 -3.787 -11.594 1 96.94 287 PRO A O 1
ATOM 2164 N N . GLY A 1 288 ? 0.498 -3.068 -13.602 1 97.62 288 GLY A N 1
ATOM 2165 C CA . GLY A 1 288 ? 1.196 -1.892 -13.109 1 97.62 288 GLY A CA 1
ATOM 2166 C C . GLY A 1 288 ? 0.265 -0.847 -12.523 1 97.62 288 GLY A C 1
ATOM 2167 O O . GLY A 1 288 ? 0.709 0.067 -11.82 1 97.62 288 GLY A O 1
ATOM 2168 N N . ALA A 1 289 ? -1.034 -0.918 -12.836 1 98.25 289 ALA A N 1
ATOM 2169 C CA . ALA A 1 289 ? -1.99 0.032 -12.273 1 98.25 289 ALA A CA 1
ATOM 2170 C C . ALA A 1 289 ? -2.166 -0.188 -10.773 1 98.25 289 ALA A C 1
ATOM 2172 O O . ALA A 1 289 ? -2.527 0.736 -10.047 1 98.25 289 ALA A O 1
ATOM 2173 N N . ARG A 1 290 ? -1.859 -1.477 -10.344 1 98.19 290 ARG A N 1
ATOM 2174 C CA . ARG A 1 290 ? -2.062 -1.865 -8.953 1 98.19 290 ARG A CA 1
ATOM 2175 C C . ARG A 1 290 ? -3.512 -1.653 -8.531 1 98.19 290 ARG A C 1
ATOM 2177 O O . ARG A 1 290 ? -3.777 -1.043 -7.496 1 98.19 290 ARG A O 1
ATOM 2184 N N . ALA A 1 291 ? -4.395 -2.232 -9.281 1 97.56 291 ALA A N 1
ATOM 2185 C CA . ALA A 1 291 ? -5.832 -2.072 -9.055 1 97.56 291 ALA A CA 1
ATOM 2186 C C . ALA A 1 291 ? -6.496 -3.414 -8.773 1 97.56 291 ALA A C 1
ATOM 2188 O O . ALA A 1 291 ? -6.574 -4.277 -9.648 1 97.56 291 ALA A O 1
ATOM 2189 N N . ALA A 1 292 ? -6.895 -3.641 -7.609 1 98.69 292 ALA A N 1
ATOM 2190 C CA . ALA A 1 292 ? -7.586 -4.844 -7.152 1 98.69 292 ALA A CA 1
ATOM 2191 C C . ALA A 1 292 ? -8.648 -4.504 -6.113 1 98.69 292 ALA A C 1
ATOM 2193 O O . ALA A 1 292 ? -8.898 -3.332 -5.828 1 98.69 292 ALA A O 1
ATOM 2194 N N . TRP A 1 293 ? -9.406 -5.488 -5.695 1 98.69 293 TRP A N 1
ATOM 2195 C CA . TRP A 1 293 ? -10.352 -5.223 -4.621 1 98.69 293 TRP A CA 1
ATOM 2196 C C . TRP A 1 293 ? -10.633 -6.488 -3.814 1 98.69 293 TRP A C 1
ATOM 2198 O O . TRP A 1 293 ? -10.32 -7.594 -4.258 1 98.69 293 TRP A O 1
ATOM 2208 N N . LEU A 1 294 ? -11.008 -6.219 -2.637 1 98.62 294 LEU A N 1
ATOM 2209 C CA . LEU A 1 294 ? -11.477 -7.219 -1.686 1 98.62 294 LEU A CA 1
ATOM 2210 C C . LEU A 1 294 ? -12.992 -7.133 -1.507 1 98.62 294 LEU A C 1
ATOM 2212 O O . LEU A 1 294 ? -13.531 -6.051 -1.248 1 98.62 294 LEU A O 1
ATOM 2216 N N . THR A 1 295 ? -13.703 -8.195 -1.788 1 98.81 295 THR A N 1
ATOM 2217 C CA . THR A 1 295 ? -15.078 -8.336 -1.334 1 98.81 295 THR A CA 1
ATOM 2218 C C . THR A 1 295 ? -15.141 -9.133 -0.032 1 98.81 295 THR A C 1
ATOM 2220 O O . THR A 1 295 ? -14.805 -10.312 -0.005 1 98.81 295 THR A O 1
ATOM 2223 N N . VAL A 1 296 ? -15.602 -8.477 0.976 1 98.69 296 VAL A N 1
ATOM 2224 C CA . VAL A 1 296 ? -15.633 -9.062 2.312 1 98.69 296 VAL A CA 1
ATOM 2225 C C . VAL A 1 296 ? -17.031 -9.586 2.613 1 98.69 296 VAL A C 1
ATOM 2227 O O . VAL A 1 296 ? -18.016 -8.828 2.586 1 98.69 296 VAL A O 1
ATOM 2230 N N . GLY A 1 297 ? -17.156 -10.875 2.953 1 98.25 297 GLY A N 1
ATOM 2231 C CA . GLY A 1 297 ? -18.453 -11.5 3.16 1 98.25 297 GLY A CA 1
ATOM 2232 C C . GLY A 1 297 ? -19.25 -10.875 4.285 1 98.25 297 GLY A C 1
ATOM 2233 O O . GLY A 1 297 ? -20.469 -10.719 4.18 1 98.25 297 GLY A O 1
ATOM 2234 N N . ASP A 1 298 ? -18.594 -10.562 5.387 1 97.06 298 ASP A N 1
ATOM 2235 C CA . ASP A 1 298 ? -19.203 -9.859 6.516 1 97.06 298 ASP A CA 1
ATOM 2236 C C . ASP A 1 298 ? -18.828 -8.383 6.516 1 97.06 298 ASP A C 1
ATOM 2238 O O . ASP A 1 298 ? -17.734 -8.023 6.945 1 97.06 298 ASP A O 1
ATOM 2242 N N . LYS A 1 299 ? -19.766 -7.527 6.105 1 96.31 299 LYS A N 1
ATOM 2243 C CA . LYS A 1 299 ? -19.453 -6.113 5.949 1 96.31 299 LYS A CA 1
ATOM 2244 C C . LYS A 1 299 ? -19.016 -5.492 7.273 1 96.31 299 LYS A C 1
ATOM 2246 O O . LYS A 1 299 ? -18.391 -4.43 7.293 1 96.31 299 LYS A O 1
ATOM 2251 N N . ALA A 1 300 ? -19.312 -6.156 8.438 1 95.81 300 ALA A N 1
ATOM 2252 C CA . ALA A 1 300 ? -18.906 -5.648 9.75 1 95.81 300 ALA A CA 1
ATOM 2253 C C . ALA A 1 300 ? -17.391 -5.695 9.914 1 95.81 300 ALA A C 1
ATOM 2255 O O . ALA A 1 300 ? -16.828 -5.035 10.789 1 95.81 300 ALA A O 1
ATOM 2256 N N . LEU A 1 301 ? -16.688 -6.461 9.062 1 97.12 301 LEU A N 1
ATOM 2257 C CA . LEU A 1 301 ? -15.242 -6.586 9.141 1 97.12 301 LEU A CA 1
ATOM 2258 C C . LEU A 1 301 ? -14.562 -5.5 8.312 1 97.12 301 LEU A C 1
ATOM 2260 O O . LEU A 1 301 ? -13.352 -5.277 8.453 1 97.12 301 LEU A O 1
ATOM 2264 N N . VAL A 1 302 ? -15.289 -4.82 7.43 1 97.31 302 VAL A N 1
ATOM 2265 C CA . VAL A 1 302 ? -14.727 -3.859 6.488 1 97.31 302 VAL A CA 1
ATOM 2266 C C . VAL A 1 302 ? -14.07 -2.711 7.258 1 97.31 302 VAL A C 1
ATOM 2268 O O . VAL A 1 302 ? -12.906 -2.375 7.012 1 97.31 302 VAL A O 1
ATOM 2271 N N . PRO A 1 303 ? -14.742 -2.107 8.32 1 94.06 303 PRO A N 1
ATOM 2272 C CA . PRO A 1 303 ? -14.086 -1.034 9.07 1 94.06 303 PRO A CA 1
ATOM 2273 C C . PRO A 1 303 ? -12.789 -1.484 9.734 1 94.06 303 PRO A C 1
ATOM 2275 O O . PRO A 1 303 ? -11.844 -0.698 9.852 1 94.06 303 PRO A O 1
ATOM 2278 N N . GLU A 1 304 ? -12.734 -2.75 10.188 1 95.44 304 GLU A N 1
ATOM 2279 C CA . GLU A 1 304 ? -11.523 -3.285 10.805 1 95.44 304 GLU A CA 1
ATOM 2280 C C . GLU A 1 304 ? -10.391 -3.389 9.789 1 95.44 304 GLU A C 1
ATOM 2282 O O . GLU A 1 304 ? -9.242 -3.066 10.109 1 95.44 304 GLU A O 1
ATOM 2287 N N . MET A 1 305 ? -10.742 -3.805 8.594 1 96.69 305 MET A N 1
ATOM 2288 C CA . MET A 1 305 ? -9.742 -3.922 7.543 1 96.69 305 MET A CA 1
ATOM 2289 C C . MET A 1 305 ? -9.266 -2.547 7.086 1 96.69 305 MET A C 1
ATOM 2291 O O . MET A 1 305 ? -8.102 -2.381 6.707 1 96.69 305 MET A O 1
ATOM 2295 N N . LEU A 1 306 ? -10.141 -1.602 7.16 1 95.38 306 LEU A N 1
ATOM 2296 C CA . LEU A 1 306 ? -9.789 -0.246 6.754 1 95.38 306 LEU A CA 1
ATOM 2297 C C . LEU A 1 306 ? -8.797 0.375 7.734 1 95.38 306 LEU A C 1
ATOM 2299 O O . LEU A 1 306 ? -7.98 1.216 7.352 1 95.38 306 LEU A O 1
ATOM 2303 N N . LYS A 1 307 ? -8.844 -0.024 9.008 1 94.69 307 LYS A N 1
ATOM 2304 C CA . LYS A 1 307 ? -7.816 0.402 9.953 1 94.69 307 LYS A CA 1
ATOM 2305 C C . LYS A 1 307 ? -6.43 -0.021 9.492 1 94.69 307 LYS A C 1
ATOM 2307 O O . LYS A 1 307 ? -5.477 0.757 9.578 1 94.69 307 LYS A O 1
ATOM 2312 N N . VAL A 1 308 ? -6.391 -1.224 8.945 1 96.25 308 VAL A N 1
ATOM 2313 C CA . VAL A 1 308 ? -5.133 -1.754 8.438 1 96.25 308 VAL A CA 1
ATOM 2314 C C . VAL A 1 308 ? -4.68 -0.945 7.219 1 96.25 308 VAL A C 1
ATOM 2316 O O . VAL A 1 308 ? -3.557 -0.442 7.184 1 96.25 308 VAL A O 1
ATOM 2319 N N . GLN A 1 309 ? -5.578 -0.78 6.312 1 96.56 309 GLN A N 1
ATOM 2320 C CA . GLN A 1 309 ? -5.23 -0.119 5.059 1 96.56 309 GLN A CA 1
ATOM 2321 C C . GLN A 1 309 ? -4.875 1.348 5.289 1 96.56 309 GLN A C 1
ATOM 2323 O O . GLN A 1 309 ? -4.016 1.899 4.602 1 96.56 309 GLN A O 1
ATOM 2328 N N . SER A 1 310 ? -5.504 1.978 6.227 1 94.88 310 SER A N 1
ATOM 2329 C CA . SER A 1 310 ? -5.215 3.367 6.566 1 94.88 310 SER A CA 1
ATOM 2330 C C . SER A 1 310 ? -3.793 3.521 7.094 1 94.88 310 SER A C 1
ATOM 2332 O O . SER A 1 310 ? -3.127 4.52 6.816 1 94.88 310 SER A O 1
ATOM 2334 N N . ALA A 1 311 ? -3.379 2.592 7.84 1 94.81 311 ALA A N 1
ATOM 2335 C CA . ALA A 1 311 ? -2.043 2.633 8.43 1 94.81 311 ALA A CA 1
ATOM 2336 C C . ALA A 1 311 ? -0.972 2.332 7.387 1 94.81 311 ALA A C 1
ATOM 2338 O O . ALA A 1 311 ? 0.156 2.822 7.484 1 94.81 311 ALA A O 1
ATOM 2339 N N . VAL A 1 312 ? -1.335 1.591 6.363 1 95.94 312 VAL A N 1
ATOM 2340 C CA . VAL A 1 312 ? -0.349 1.044 5.438 1 95.94 312 VAL A CA 1
ATOM 2341 C C . VAL A 1 312 ? -0.15 2.004 4.27 1 95.94 312 VAL A C 1
ATOM 2343 O O . VAL A 1 312 ? 0.984 2.344 3.92 1 95.94 312 VAL A O 1
ATOM 2346 N N . SER A 1 313 ? -1.279 2.395 3.646 1 94.88 313 SER A N 1
ATOM 2347 C CA . SER A 1 313 ? -1.126 3.162 2.414 1 94.88 313 SER A CA 1
ATOM 2348 C C . SER A 1 313 ? -2.336 4.055 2.166 1 94.88 313 SER A C 1
ATOM 2350 O O . SER A 1 313 ? -2.342 4.855 1.228 1 94.88 313 SER A O 1
ATOM 2352 N N . ALA A 1 314 ? -3.34 3.971 2.963 1 94.25 314 ALA A N 1
ATOM 2353 C CA . ALA A 1 314 ? -4.605 4.664 2.725 1 94.25 314 ALA A CA 1
ATOM 2354 C C . ALA A 1 314 ? -5.266 4.168 1.441 1 94.25 314 ALA A C 1
ATOM 2356 O O . ALA A 1 314 ? -5.387 2.961 1.222 1 94.25 314 ALA A O 1
ATOM 2357 N N . ASN A 1 315 ? -5.852 5.113 0.642 1 96.44 315 ASN A N 1
ATOM 2358 C CA . ASN A 1 315 ? -6.594 4.664 -0.53 1 96.44 315 ASN A CA 1
ATOM 2359 C C . ASN A 1 315 ? -5.66 4.277 -1.674 1 96.44 315 ASN A C 1
ATOM 2361 O O . ASN A 1 315 ? -4.543 4.785 -1.764 1 96.44 315 ASN A O 1
ATOM 2365 N N . ALA A 1 316 ? -6.094 3.369 -2.533 1 98.12 316 ALA A N 1
ATOM 2366 C CA . ALA A 1 316 ? -5.398 3.057 -3.777 1 98.12 316 ALA A CA 1
ATOM 2367 C C . ALA A 1 316 ? -5.426 4.242 -4.734 1 98.12 316 ALA A C 1
ATOM 2369 O O . ALA A 1 316 ? -6.238 5.16 -4.574 1 98.12 316 ALA A O 1
ATOM 2370 N N . SER A 1 317 ? -4.516 4.266 -5.707 1 98.62 317 SER A N 1
ATOM 2371 C CA . SER A 1 317 ? -4.465 5.332 -6.703 1 98.62 317 SER A CA 1
ATOM 2372 C C . SER A 1 317 ? -5.832 5.551 -7.344 1 98.62 317 SER A C 1
ATOM 2374 O O . SER A 1 317 ? -6.457 4.605 -7.832 1 98.62 317 SER A O 1
ATOM 2376 N N . THR A 1 318 ? -6.262 6.789 -7.352 1 98.56 318 THR A N 1
ATOM 2377 C CA . THR A 1 318 ? -7.574 7.07 -7.918 1 98.56 318 THR A CA 1
ATOM 2378 C C . THR A 1 318 ? -7.555 6.914 -9.438 1 98.56 318 THR A C 1
ATOM 2380 O O . THR A 1 318 ? -8.578 6.582 -10.047 1 98.56 318 THR A O 1
ATOM 2383 N N . ILE A 1 319 ? -6.367 7.113 -10.086 1 98.81 319 ILE A N 1
ATOM 2384 C CA . ILE A 1 319 ? -6.227 6.848 -11.516 1 98.81 319 ILE A CA 1
ATOM 2385 C C . ILE A 1 319 ? -6.5 5.375 -11.797 1 98.81 319 ILE A C 1
ATOM 2387 O O . ILE A 1 319 ? -7.273 5.043 -12.703 1 98.81 319 ILE A O 1
ATOM 2391 N N . ALA A 1 320 ? -5.898 4.527 -10.977 1 98.69 320 ALA A N 1
ATOM 2392 C CA . ALA A 1 320 ? -6.066 3.086 -11.125 1 98.69 320 ALA A CA 1
ATOM 2393 C C . ALA A 1 320 ? -7.508 2.668 -10.852 1 98.69 320 ALA A C 1
ATOM 2395 O O . ALA A 1 320 ? -8.039 1.767 -11.508 1 98.69 320 ALA A O 1
ATOM 2396 N N . GLN A 1 321 ? -8.148 3.305 -9.883 1 98.81 321 GLN A N 1
ATOM 2397 C CA . GLN A 1 321 ? -9.508 2.957 -9.5 1 98.81 321 GLN A CA 1
ATOM 2398 C C . GLN A 1 321 ? -10.484 3.195 -10.648 1 98.81 321 GLN A C 1
ATOM 2400 O O . GLN A 1 321 ? -11.32 2.344 -10.945 1 98.81 321 GLN A O 1
ATOM 2405 N N . VAL A 1 322 ? -10.367 4.332 -11.305 1 98.81 322 VAL A N 1
ATOM 2406 C CA . VAL A 1 322 ? -11.32 4.625 -12.375 1 98.81 322 VAL A CA 1
ATOM 2407 C C . VAL A 1 322 ? -11.062 3.703 -13.562 1 98.81 322 VAL A C 1
ATOM 2409 O O . VAL A 1 322 ? -12 3.314 -14.266 1 98.81 322 VAL A O 1
ATOM 2412 N N . GLY A 1 323 ? -9.781 3.381 -13.781 1 98.81 323 GLY A N 1
ATOM 2413 C CA . GLY A 1 323 ? -9.477 2.363 -14.773 1 98.81 323 GLY A CA 1
ATOM 2414 C C . GLY A 1 323 ? -10.109 1.018 -14.461 1 98.81 323 GLY A C 1
ATOM 2415 O O . GLY A 1 323 ? -10.648 0.356 -15.344 1 98.81 323 GLY A O 1
ATOM 2416 N N . LEU A 1 324 ? -10.016 0.628 -13.203 1 98.81 324 LEU A N 1
ATOM 2417 C CA . LEU A 1 324 ? -10.641 -0.608 -12.734 1 98.81 324 LEU A CA 1
ATOM 2418 C C . LEU A 1 324 ? -12.141 -0.596 -13.008 1 98.81 324 LEU A C 1
ATOM 2420 O O . LEU A 1 324 ? -12.688 -1.571 -13.523 1 98.81 324 LEU A O 1
ATOM 2424 N N . GLU A 1 325 ? -12.773 0.489 -12.648 1 98.88 325 GLU A N 1
ATOM 2425 C CA . GLU A 1 325 ? -14.211 0.631 -12.844 1 98.88 325 GLU A CA 1
ATOM 2426 C C . GLU A 1 325 ? -14.594 0.409 -14.305 1 98.88 325 GLU A C 1
ATOM 2428 O O . GLU A 1 325 ? -15.516 -0.35 -14.602 1 98.88 325 GLU A O 1
ATOM 2433 N N . ALA A 1 326 ? -13.844 1.073 -15.188 1 98.81 326 ALA A N 1
ATOM 2434 C CA . ALA A 1 326 ? -14.133 0.97 -16.609 1 98.81 326 ALA A CA 1
ATOM 2435 C C . ALA A 1 326 ? -13.867 -0.442 -17.125 1 98.81 326 ALA A C 1
ATOM 2437 O O . ALA A 1 326 ? -14.602 -0.952 -17.969 1 98.81 326 ALA A O 1
ATOM 2438 N N . SER A 1 327 ? -12.844 -1.042 -16.656 1 98.38 327 SER A N 1
ATOM 2439 C CA . SER A 1 327 ? -12.508 -2.402 -17.062 1 98.38 327 SER A CA 1
ATOM 2440 C C . SER A 1 327 ? -13.602 -3.385 -16.672 1 98.38 327 SER A C 1
ATOM 2442 O O . SER A 1 327 ? -14.016 -4.223 -17.484 1 98.38 327 SER A O 1
ATOM 2444 N N . LEU A 1 328 ? -14.062 -3.281 -15.43 1 98.5 328 LEU A N 1
ATOM 2445 C CA . LEU A 1 328 ? -15.102 -4.18 -14.938 1 98.5 328 LEU A CA 1
ATOM 2446 C C . LEU A 1 328 ? -16.406 -3.98 -15.711 1 98.5 328 LEU A C 1
ATOM 2448 O O . LEU A 1 328 ? -17.078 -4.953 -16.047 1 98.5 328 LEU A O 1
ATOM 2452 N N . ALA A 1 329 ? -16.734 -2.727 -15.93 1 98.44 329 ALA A N 1
ATOM 2453 C CA . ALA A 1 329 ? -17.922 -2.439 -16.719 1 98.44 329 ALA A CA 1
ATOM 2454 C C . ALA A 1 329 ? -17.828 -3.066 -18.109 1 98.44 329 ALA A C 1
ATOM 2456 O O . ALA A 1 329 ? -18.812 -3.615 -18.609 1 98.44 329 ALA A O 1
ATOM 2457 N N . HIS A 1 330 ? -16.656 -2.98 -18.719 1 97.88 330 HIS A N 1
ATOM 2458 C CA . HIS A 1 330 ? -16.438 -3.57 -20.031 1 97.88 330 HIS A CA 1
ATOM 2459 C C . HIS A 1 330 ? -16.609 -5.082 -19.984 1 97.88 330 HIS A C 1
ATOM 2461 O O . HIS A 1 330 ? -17.266 -5.656 -20.859 1 97.88 330 HIS A O 1
ATOM 2467 N N . CYS A 1 331 ? -16.094 -5.688 -19 1 96.81 331 CYS A N 1
ATOM 2468 C CA . CYS A 1 331 ? -16.188 -7.137 -18.859 1 96.81 331 CYS A CA 1
ATOM 2469 C C . CYS A 1 331 ? -17.641 -7.574 -18.719 1 96.81 331 CYS A C 1
ATOM 2471 O O . CYS A 1 331 ? -18.016 -8.664 -19.156 1 96.81 331 CYS A O 1
ATOM 2473 N N . MET A 1 332 ? -18.484 -6.754 -18.062 1 96.31 332 MET A N 1
ATOM 2474 C CA . MET A 1 332 ? -19.875 -7.09 -17.812 1 96.31 332 MET A CA 1
ATOM 2475 C C . MET A 1 332 ? -20.734 -6.781 -19.031 1 96.31 332 MET A C 1
ATOM 2477 O O . MET A 1 332 ? -21.844 -7.309 -19.172 1 96.31 332 MET A O 1
ATOM 2481 N N . SER A 1 333 ? -20.219 -5.93 -19.938 1 96.56 333 SER A N 1
ATOM 2482 C CA . SER A 1 333 ? -21.031 -5.414 -21.047 1 96.56 333 SER A CA 1
ATOM 2483 C C . SER A 1 333 ? -21.281 -6.488 -22.094 1 96.56 333 SER A C 1
ATOM 2485 O O . SER A 1 333 ? -22.297 -6.461 -22.797 1 96.56 333 SER A O 1
ATOM 2487 N N . ASP A 1 334 ? -20.281 -7.395 -22.328 1 92.81 334 ASP A N 1
ATOM 2488 C CA . ASP A 1 334 ? -20.344 -8.453 -23.344 1 92.81 334 ASP A CA 1
ATOM 2489 C C . ASP A 1 334 ? -19.641 -9.719 -22.844 1 92.81 334 ASP A C 1
ATOM 2491 O O . ASP A 1 334 ? -18.438 -9.703 -22.578 1 92.81 334 ASP A O 1
ATOM 2495 N N . PRO A 1 335 ? -20.359 -10.773 -22.766 1 84.62 335 PRO A N 1
ATOM 2496 C CA . PRO A 1 335 ? -19.766 -12.031 -22.312 1 84.62 335 PRO A CA 1
ATOM 2497 C C . PRO A 1 335 ? -18.594 -12.484 -23.172 1 84.62 335 PRO A C 1
ATOM 2499 O O . PRO A 1 335 ? -17.75 -13.266 -22.734 1 84.62 335 PRO A O 1
ATOM 2502 N N . LYS A 1 336 ? -18.531 -12 -24.359 1 92.06 336 LYS A N 1
ATOM 2503 C CA . LYS A 1 336 ? -17.484 -12.398 -25.297 1 92.06 336 LYS A CA 1
ATOM 2504 C C . LYS A 1 336 ? -16.141 -11.812 -24.891 1 92.06 336 LYS A C 1
ATOM 2506 O O . LYS A 1 336 ? -15.086 -12.312 -25.312 1 92.06 336 LYS A O 1
ATOM 2511 N N . VAL A 1 337 ? -16.172 -10.797 -24.062 1 93.56 337 VAL A N 1
ATOM 2512 C CA . VAL A 1 337 ? -14.93 -10.117 -23.688 1 93.56 337 VAL A CA 1
ATOM 2513 C C . VAL A 1 337 ? -14.016 -11.094 -22.953 1 93.56 337 VAL A C 1
ATOM 2515 O O . VAL A 1 337 ? -12.867 -11.297 -23.359 1 93.56 337 VAL A O 1
ATOM 2518 N N . LEU A 1 338 ? -14.477 -11.711 -21.953 1 92.44 338 LEU A N 1
ATOM 2519 C CA . LEU A 1 338 ? -13.672 -12.633 -21.156 1 92.44 338 LEU A CA 1
ATOM 2520 C C . LEU A 1 338 ? -13.336 -13.891 -21.953 1 92.44 338 LEU A C 1
ATOM 2522 O O . LEU A 1 338 ? -12.258 -14.461 -21.797 1 92.44 338 LEU A O 1
ATOM 2526 N N . GLN A 1 339 ? -14.234 -14.297 -22.828 1 91.69 339 GLN A N 1
ATOM 2527 C CA . GLN A 1 339 ? -13.969 -15.438 -23.703 1 91.69 339 GLN A CA 1
ATOM 2528 C C . GLN A 1 339 ? -12.789 -15.164 -24.625 1 91.69 339 GLN A C 1
ATOM 2530 O O . GLN A 1 339 ? -11.945 -16.031 -24.859 1 91.69 339 GLN A O 1
ATOM 2535 N N . GLN A 1 340 ? -12.789 -14.008 -25.188 1 93.19 340 GLN A N 1
ATOM 2536 C CA . GLN A 1 340 ? -11.703 -13.625 -26.078 1 93.19 340 GLN A CA 1
ATOM 2537 C C . GLN A 1 340 ? -10.359 -13.625 -25.344 1 93.19 340 GLN A C 1
ATOM 2539 O O . GLN A 1 340 ? -9.344 -14.039 -25.906 1 93.19 340 GLN A O 1
ATOM 2544 N N . VAL A 1 341 ? -10.375 -13.172 -24.141 1 93.5 341 VAL A N 1
ATOM 2545 C CA . VAL A 1 341 ? -9.164 -13.188 -23.312 1 93.5 341 VAL A CA 1
ATOM 2546 C C . VAL A 1 341 ? -8.711 -14.625 -23.094 1 93.5 341 VAL A C 1
ATOM 2548 O O . VAL A 1 341 ? -7.535 -14.953 -23.281 1 93.5 341 VAL A O 1
ATOM 2551 N N . HIS A 1 342 ? -9.594 -15.453 -22.703 1 92.06 342 HIS A N 1
ATOM 2552 C CA . HIS A 1 342 ? -9.297 -16.859 -22.453 1 92.06 342 HIS A CA 1
ATOM 2553 C C . HIS A 1 342 ? -8.75 -17.531 -23.703 1 92.06 342 HIS A C 1
ATOM 2555 O O . HIS A 1 342 ? -7.754 -18.25 -23.641 1 92.06 342 HIS A O 1
ATOM 2561 N N . ASP A 1 343 ? -9.398 -17.328 -24.844 1 92.75 343 ASP A N 1
ATOM 2562 C CA . ASP A 1 343 ? -8.992 -17.953 -26.094 1 92.75 343 ASP A CA 1
ATOM 2563 C C . ASP A 1 343 ? -7.578 -17.531 -26.484 1 92.75 343 ASP A C 1
ATOM 2565 O O . ASP A 1 343 ? -6.805 -18.344 -27 1 92.75 343 ASP A O 1
ATOM 2569 N N . TYR A 1 344 ? -7.316 -16.297 -26.266 1 93.81 344 TYR A N 1
ATOM 2570 C CA . TYR A 1 344 ? -6 -15.758 -26.609 1 93.81 344 TYR A CA 1
ATOM 2571 C C . TYR A 1 344 ? -4.898 -16.531 -25.875 1 93.81 344 TYR A C 1
ATOM 2573 O O . TYR A 1 344 ? -3.951 -17 -26.5 1 93.81 344 TYR A O 1
ATOM 2581 N N . TYR A 1 345 ? -5.027 -16.719 -24.641 1 93.69 345 TYR A N 1
ATOM 2582 C CA . TYR A 1 345 ? -3.988 -17.375 -23.844 1 93.69 345 TYR A CA 1
ATOM 2583 C C . TYR A 1 345 ? -4.031 -18.891 -24.031 1 93.69 345 TYR A C 1
ATOM 2585 O O . TYR A 1 345 ? -2.998 -19.562 -23.969 1 93.69 345 TYR A O 1
ATOM 2593 N N . SER A 1 346 ? -5.234 -19.438 -24.266 1 92.56 346 SER A N 1
ATOM 2594 C CA . SER A 1 346 ? -5.383 -20.875 -24.484 1 92.56 346 SER A CA 1
ATOM 2595 C C . SER A 1 346 ? -4.59 -21.344 -25.703 1 92.56 346 SER A C 1
ATOM 2597 O O . SER A 1 346 ? -4.043 -22.453 -25.703 1 92.56 346 SER A O 1
ATOM 2599 N N . THR A 1 347 ? -4.559 -20.547 -26.672 1 94.31 347 THR A N 1
ATOM 2600 C CA . THR A 1 347 ? -3.805 -20.875 -27.891 1 94.31 347 THR A CA 1
ATOM 2601 C C . THR A 1 347 ? -2.314 -20.984 -27.578 1 94.31 347 THR A C 1
ATOM 2603 O O . THR A 1 347 ? -1.646 -21.906 -28.047 1 94.31 347 THR A O 1
ATOM 2606 N N . ARG A 1 348 ? -1.833 -20.078 -26.844 1 95.69 348 ARG A N 1
ATOM 2607 C CA . ARG A 1 348 ? -0.423 -20.062 -26.469 1 95.69 348 ARG A CA 1
ATOM 2608 C C . ARG A 1 348 ? -0.086 -21.234 -25.547 1 95.69 348 ARG A C 1
ATOM 2610 O O . ARG A 1 348 ? 0.939 -21.891 -25.734 1 95.69 348 ARG A O 1
ATOM 2617 N N . ILE A 1 349 ? -0.981 -21.469 -24.641 1 95.94 349 ILE A N 1
ATOM 2618 C CA . ILE A 1 349 ? -0.81 -22.594 -23.719 1 95.94 349 ILE A CA 1
ATOM 2619 C C . ILE A 1 349 ? -0.803 -23.906 -24.5 1 95.94 349 ILE A C 1
ATOM 2621 O O . ILE A 1 349 ? 0.047 -24.766 -24.266 1 95.94 349 ILE A O 1
ATOM 2625 N N . GLY A 1 350 ? -1.747 -24.047 -25.359 1 95.69 350 GLY A N 1
ATOM 2626 C CA . GLY A 1 350 ? -1.824 -25.25 -26.172 1 95.69 350 GLY A CA 1
ATOM 2627 C C . GLY A 1 350 ? -0.554 -25.516 -26.953 1 95.69 350 GLY A C 1
ATOM 2628 O O . GLY A 1 350 ? -0.082 -26.656 -27 1 95.69 350 GLY A O 1
ATOM 2629 N N . PHE A 1 351 ? -0.012 -24.531 -27.547 1 97.19 351 PHE A N 1
ATOM 2630 C CA . PHE A 1 351 ? 1.229 -24.656 -28.297 1 97.19 351 PHE A CA 1
ATOM 2631 C C . PHE A 1 351 ? 2.359 -25.156 -27.406 1 97.19 351 PHE A C 1
ATOM 2633 O O . PHE A 1 351 ? 3.059 -26.109 -27.75 1 97.19 351 PHE A O 1
ATOM 2640 N N . MET A 1 352 ? 2.521 -24.484 -26.281 1 97.75 352 MET A N 1
ATOM 2641 C CA . MET A 1 352 ? 3.633 -24.797 -25.391 1 97.75 352 MET A CA 1
ATOM 2642 C C . MET A 1 352 ? 3.479 -26.203 -24.812 1 97.75 352 MET A C 1
ATOM 2644 O O . MET A 1 352 ? 4.465 -26.922 -24.656 1 97.75 352 MET A O 1
ATOM 2648 N N . VAL A 1 353 ? 2.258 -26.562 -24.453 1 97.81 353 VAL A N 1
ATOM 2649 C CA . VAL A 1 353 ? 1.993 -27.891 -23.906 1 97.81 353 VAL A CA 1
ATOM 2650 C C . VAL A 1 353 ? 2.383 -28.953 -24.938 1 97.81 353 VAL A C 1
ATOM 2652 O O . VAL A 1 353 ? 3.064 -29.938 -24.609 1 97.81 353 VAL A O 1
ATOM 2655 N N . GLU A 1 354 ? 1.988 -28.719 -26.125 1 98.19 354 GLU A N 1
ATOM 2656 C CA . GLU A 1 354 ? 2.314 -29.656 -27.188 1 98.19 354 GLU A CA 1
ATOM 2657 C C . GLU A 1 354 ? 3.824 -29.766 -27.375 1 98.19 354 GLU A C 1
ATOM 2659 O O . GLU A 1 354 ? 4.359 -30.875 -27.469 1 98.19 354 GLU A O 1
ATOM 2664 N N . GLN A 1 355 ? 4.461 -28.672 -27.438 1 98.31 355 GLN A N 1
ATOM 2665 C CA . GLN A 1 355 ? 5.898 -28.641 -27.688 1 98.31 355 GLN A CA 1
ATOM 2666 C C . GLN A 1 355 ? 6.664 -29.281 -26.516 1 98.31 355 GLN A C 1
ATOM 2668 O O . GLN A 1 355 ? 7.602 -30.047 -26.734 1 98.31 355 GLN A O 1
ATOM 2673 N N . LEU A 1 356 ? 6.316 -28.984 -25.328 1 98.38 356 LEU A N 1
ATOM 2674 C CA . LEU A 1 356 ? 7 -29.516 -24.156 1 98.38 356 LEU A CA 1
ATOM 2675 C C . LEU A 1 356 ? 6.816 -31.031 -24.078 1 98.38 356 LEU A C 1
ATOM 2677 O O . LEU A 1 356 ? 7.758 -31.766 -23.75 1 98.38 356 LEU A O 1
ATOM 2681 N N . ASN A 1 357 ? 5.637 -31.469 -24.328 1 98.31 357 ASN A N 1
ATOM 2682 C CA . ASN A 1 357 ? 5.391 -32.906 -24.281 1 98.31 357 ASN A CA 1
ATOM 2683 C C . ASN A 1 357 ? 6.129 -33.625 -25.406 1 98.31 357 ASN A C 1
ATOM 2685 O O . ASN A 1 357 ? 6.562 -34.781 -25.234 1 98.31 357 ASN A O 1
ATOM 2689 N N . SER A 1 358 ? 6.195 -32.969 -26.531 1 98.25 358 SER A N 1
ATOM 2690 C CA . SER A 1 358 ? 7.02 -33.531 -27.594 1 98.25 358 SER A CA 1
ATOM 2691 C C . SER A 1 358 ? 8.469 -33.688 -27.141 1 98.25 358 SER A C 1
ATOM 2693 O O . SER A 1 358 ? 9.102 -34.719 -27.438 1 98.25 358 SER A O 1
ATOM 2695 N N . LEU A 1 359 ? 9 -32.75 -26.469 1 97.94 359 LEU A N 1
ATOM 2696 C CA . LEU A 1 359 ? 10.352 -32.844 -25.922 1 97.94 359 LEU A CA 1
ATOM 2697 C C . LEU A 1 359 ? 10.438 -33.938 -24.875 1 97.94 359 LEU A C 1
ATOM 2699 O O . LEU A 1 359 ? 11.445 -34.656 -24.812 1 97.94 359 LEU A O 1
ATOM 2703 N N . GLY A 1 360 ? 9.406 -34 -24.047 1 97.62 360 GLY A N 1
ATOM 2704 C CA . GLY A 1 360 ? 9.367 -35.094 -23.094 1 97.62 360 GLY A CA 1
ATOM 2705 C C . GLY A 1 360 ? 9.5 -36.469 -23.75 1 97.62 360 GLY A C 1
ATOM 2706 O O . GLY A 1 360 ? 10.211 -37.344 -23.234 1 97.62 360 GLY A O 1
ATOM 2707 N N . GLN A 1 361 ? 8.859 -36.625 -24.812 1 97.25 361 GLN A N 1
ATOM 2708 C CA . GLN A 1 361 ? 8.945 -37.875 -25.562 1 97.25 361 GLN A CA 1
ATOM 2709 C C . GLN A 1 361 ? 10.328 -38.031 -26.188 1 97.25 361 GLN A C 1
ATOM 2711 O O . GLN A 1 361 ? 10.93 -39.094 -26.109 1 97.25 361 GLN A O 1
ATOM 2716 N N . LYS A 1 362 ? 10.766 -37 -26.75 1 97.06 362 LYS A N 1
ATOM 2717 C CA . LYS A 1 362 ? 12.047 -37 -27.453 1 97.06 362 LYS A CA 1
ATOM 2718 C C . LYS A 1 362 ? 13.18 -37.438 -26.516 1 97.06 362 LYS A C 1
ATOM 2720 O O . LYS A 1 362 ? 14.086 -38.156 -26.922 1 97.06 362 LYS A O 1
ATOM 2725 N N . TYR A 1 363 ? 13.062 -37.062 -25.328 1 97.06 363 TYR A N 1
ATOM 2726 C CA . TYR A 1 363 ? 14.172 -37.281 -24.406 1 97.06 363 TYR A CA 1
ATOM 2727 C C . TYR A 1 363 ? 13.789 -38.312 -23.344 1 97.06 363 TYR A C 1
ATOM 2729 O O . TYR A 1 363 ? 14.453 -38.406 -22.297 1 97.06 363 TYR A O 1
ATOM 2737 N N . ASN A 1 364 ? 12.695 -39.031 -23.531 1 95.94 364 ASN A N 1
ATOM 2738 C CA . ASN A 1 364 ? 12.211 -40.094 -22.688 1 95.94 364 ASN A CA 1
ATOM 2739 C C . ASN A 1 364 ? 11.969 -39.625 -21.25 1 95.94 364 ASN A C 1
ATOM 2741 O O . ASN A 1 364 ? 12.422 -40.281 -20.297 1 95.94 364 ASN A O 1
ATOM 2745 N N . LEU A 1 365 ? 11.312 -38.469 -21.156 1 96.25 365 LEU A N 1
ATOM 2746 C CA . LEU A 1 365 ? 10.984 -37.906 -19.859 1 96.25 365 LEU A CA 1
ATOM 2747 C C . LEU A 1 365 ? 9.508 -38.094 -19.547 1 96.25 365 LEU A C 1
ATOM 2749 O O . LEU A 1 365 ? 9.047 -37.719 -18.453 1 96.25 365 LEU A O 1
ATOM 2753 N N . GLY A 1 366 ? 8.789 -38.688 -20.484 1 95.19 366 GLY A N 1
ATOM 2754 C CA . GLY A 1 366 ? 7.355 -38.844 -20.312 1 95.19 366 GLY A CA 1
ATOM 2755 C C . GLY A 1 366 ? 6.574 -37.562 -20.562 1 95.19 366 GLY A C 1
ATOM 2756 O O . GLY A 1 366 ? 7.035 -36.688 -21.297 1 95.19 366 GLY A O 1
ATOM 2757 N N . VAL A 1 367 ? 5.336 -37.5 -20.031 1 95.88 367 VAL A N 1
ATOM 2758 C CA . VAL A 1 367 ? 4.492 -36.344 -20.172 1 95.88 367 VAL A CA 1
ATOM 2759 C C . VAL A 1 367 ? 4.965 -35.25 -19.188 1 95.88 367 VAL A C 1
ATOM 2761 O O . VAL A 1 367 ? 4.945 -35.438 -17.984 1 95.88 367 VAL A O 1
ATOM 2764 N N . LEU A 1 368 ? 5.352 -34.188 -19.703 1 96.56 368 LEU A N 1
ATOM 2765 C CA . LEU A 1 368 ? 5.938 -33.125 -18.859 1 96.56 368 LEU A CA 1
ATOM 2766 C C . LEU A 1 368 ? 4.852 -32.25 -18.25 1 96.56 368 LEU A C 1
ATOM 2768 O O . LEU A 1 368 ? 5.051 -31.672 -17.172 1 96.56 368 LEU A O 1
ATOM 2772 N N . CYS A 1 369 ? 3.742 -32.062 -18.938 1 95.38 369 CYS A N 1
ATOM 2773 C CA . CYS A 1 369 ? 2.727 -31.188 -18.375 1 95.38 369 CYS A CA 1
ATOM 2774 C C . CYS A 1 369 ? 1.352 -31.5 -18.953 1 95.38 369 CYS A C 1
ATOM 2776 O O . CYS A 1 369 ? 1.245 -32.031 -20.062 1 95.38 369 CYS A O 1
ATOM 2778 N N . SER A 1 370 ? 0.343 -31.297 -18.188 1 91.44 370 SER A N 1
ATOM 2779 C CA . SER A 1 370 ? -1.044 -31.359 -18.625 1 91.44 370 SER A CA 1
ATOM 2780 C C . SER A 1 370 ? -1.556 -29.984 -19.031 1 91.44 370 SER A C 1
ATOM 2782 O O . SER A 1 370 ? -0.963 -28.969 -18.672 1 91.44 370 SER A O 1
ATOM 2784 N N . HIS A 1 371 ? -2.537 -30.031 -19.781 1 91.12 371 HIS A N 1
ATOM 2785 C CA . HIS A 1 371 ? -3.17 -28.766 -20.125 1 91.12 371 HIS A CA 1
ATOM 2786 C C . HIS A 1 371 ? -3.842 -28.141 -18.906 1 91.12 371 HIS A C 1
ATOM 2788 O O . HIS A 1 371 ? -4.738 -28.734 -18.312 1 91.12 371 HIS A O 1
ATOM 2794 N N . PRO A 1 372 ? -3.389 -26.953 -18.562 1 90.25 372 PRO A N 1
ATOM 2795 C CA . PRO A 1 372 ? -4.059 -26.297 -17.438 1 90.25 372 PRO A CA 1
ATOM 2796 C C . PRO A 1 372 ? -5.469 -25.812 -17.781 1 90.25 372 PRO A C 1
ATOM 2798 O O . PRO A 1 372 ? -5.734 -25.453 -18.938 1 90.25 372 PRO A O 1
ATOM 2801 N N . ARG A 1 373 ? -6.332 -25.766 -16.797 1 87 373 ARG A N 1
ATOM 2802 C CA . ARG A 1 373 ? -7.711 -25.359 -17.031 1 87 373 ARG A CA 1
ATOM 2803 C C . ARG A 1 373 ? -7.922 -23.906 -16.641 1 87 373 ARG A C 1
ATOM 2805 O O . ARG A 1 373 ? -9.008 -23.344 -16.828 1 87 373 ARG A O 1
ATOM 2812 N N . GLY A 1 374 ? -6.871 -23.328 -16.078 1 88.38 374 GLY A N 1
ATOM 2813 C CA . GLY A 1 374 ? -6.945 -21.938 -15.695 1 88.38 374 GLY A CA 1
ATOM 2814 C C . GLY A 1 374 ? -5.586 -21.266 -15.625 1 88.38 374 GLY A C 1
ATOM 2815 O O . GLY A 1 374 ? -4.555 -21.938 -15.695 1 88.38 374 GLY A O 1
ATOM 2816 N N . ALA A 1 375 ? -5.594 -19.922 -15.594 1 89.19 375 ALA A N 1
ATOM 2817 C CA . ALA A 1 375 ? -4.391 -19.094 -15.586 1 89.19 375 ALA A CA 1
ATOM 2818 C C . ALA A 1 375 ? -3.652 -19.172 -16.922 1 89.19 375 ALA A C 1
ATOM 2820 O O . ALA A 1 375 ? -4.223 -19.609 -17.922 1 89.19 375 ALA A O 1
ATOM 2821 N N . PHE A 1 376 ? -2.502 -18.594 -17.047 1 93.12 376 PHE A N 1
ATOM 2822 C CA . PHE A 1 376 ? -1.732 -18.656 -18.281 1 93.12 376 PHE A CA 1
ATOM 2823 C C . PHE A 1 376 ? -0.356 -19.266 -18.031 1 93.12 376 PHE A C 1
ATOM 2825 O O . PHE A 1 376 ? 0.634 -18.828 -18.641 1 93.12 376 PHE A O 1
ATOM 2832 N N . TYR A 1 377 ? -0.355 -20.219 -17.047 1 94.38 377 TYR A N 1
ATOM 2833 C CA . TYR A 1 377 ? 0.868 -20.906 -16.672 1 94.38 377 TYR A CA 1
ATOM 2834 C C . TYR A 1 377 ? 0.797 -22.391 -17.062 1 94.38 377 TYR A C 1
ATOM 2836 O O . TYR A 1 377 ? -0.292 -22.953 -17.172 1 94.38 377 TYR A O 1
ATOM 2844 N N . ILE A 1 378 ? 1.977 -22.922 -17.266 1 96.06 378 ILE A N 1
ATOM 2845 C CA . ILE A 1 378 ? 2.166 -24.359 -17.344 1 96.06 378 ILE A CA 1
ATOM 2846 C C . ILE A 1 378 ? 3.008 -24.844 -16.156 1 96.06 378 ILE A C 1
ATOM 2848 O O . ILE A 1 378 ? 3.996 -24.203 -15.797 1 96.06 378 ILE A O 1
ATOM 2852 N N . TRP A 1 379 ? 2.494 -25.828 -15.508 1 95.69 379 TRP A N 1
ATOM 2853 C CA . TRP A 1 379 ? 3.223 -26.516 -14.453 1 95.69 379 TRP A CA 1
ATOM 2854 C C . TRP A 1 379 ? 3.885 -27.781 -14.984 1 95.69 379 TRP A C 1
ATOM 2856 O O . TRP A 1 379 ? 3.215 -28.797 -15.211 1 95.69 379 TRP A O 1
ATOM 2866 N N . ALA A 1 380 ? 5.23 -27.734 -15.188 1 97.31 380 ALA A N 1
ATOM 2867 C CA . ALA A 1 380 ? 5.922 -28.797 -15.922 1 97.31 380 ALA A CA 1
ATOM 2868 C C . ALA A 1 380 ? 6.77 -29.641 -14.984 1 97.31 380 ALA A C 1
ATOM 2870 O O . ALA A 1 380 ? 7.449 -29.109 -14.094 1 97.31 380 ALA A O 1
ATOM 2871 N N . ASP A 1 381 ? 6.723 -30.891 -15.172 1 96.69 381 ASP A N 1
ATOM 2872 C CA . ASP A 1 381 ? 7.398 -31.891 -14.336 1 96.69 381 ASP A CA 1
ATOM 2873 C C . ASP A 1 381 ? 8.664 -32.406 -15.016 1 96.69 381 ASP A C 1
ATOM 2875 O O . ASP A 1 381 ? 8.586 -33.125 -16.031 1 96.69 381 ASP A O 1
ATOM 2879 N N . PHE A 1 382 ? 9.797 -32.125 -14.391 1 97.38 382 PHE A N 1
ATOM 2880 C CA . PHE A 1 382 ? 11.07 -32.594 -14.922 1 97.38 382 PHE A CA 1
ATOM 2881 C C . PHE A 1 382 ? 11.727 -33.562 -13.953 1 97.38 382 PHE A C 1
ATOM 2883 O O . PHE A 1 382 ? 12.953 -33.656 -13.891 1 97.38 382 PHE A O 1
ATOM 2890 N N . SER A 1 383 ? 10.93 -34.188 -13.188 1 95.19 383 SER A N 1
ATOM 2891 C CA . SER A 1 383 ? 11.438 -35.094 -12.172 1 95.19 383 SER A CA 1
ATOM 2892 C C . SER A 1 383 ? 12.242 -36.25 -12.805 1 95.19 383 SER A C 1
ATOM 2894 O O . SER A 1 383 ? 13.125 -36.812 -12.164 1 95.19 383 SER A O 1
ATOM 2896 N N . GLY A 1 384 ? 12 -36.531 -14.062 1 94.38 384 GLY A N 1
ATOM 2897 C CA . GLY A 1 384 ? 12.695 -37.594 -14.758 1 94.38 384 GLY A CA 1
ATOM 2898 C C . GLY A 1 384 ? 14.102 -37.219 -15.18 1 94.38 384 GLY A C 1
ATOM 2899 O O . GLY A 1 384 ? 14.898 -38.094 -15.547 1 94.38 384 GLY A O 1
ATOM 2900 N N . LEU A 1 385 ? 14.414 -36.031 -15.07 1 95.56 385 LEU A N 1
ATOM 2901 C CA . LEU A 1 385 ? 15.742 -35.562 -15.453 1 95.56 385 LEU A CA 1
ATOM 2902 C C . LEU A 1 385 ? 16.766 -35.875 -14.359 1 95.56 385 LEU A C 1
ATOM 2904 O O . LEU A 1 385 ? 16.875 -35.094 -13.398 1 95.56 385 LEU A O 1
ATOM 2908 N N . THR A 1 386 ? 17.609 -36.75 -14.539 1 93.88 386 THR A N 1
ATOM 2909 C CA . THR A 1 386 ? 18.547 -37.188 -13.508 1 93.88 386 THR A CA 1
ATOM 2910 C C . THR A 1 386 ? 19.828 -36.375 -13.531 1 93.88 386 THR A C 1
ATOM 2912 O O . THR A 1 386 ? 20.562 -36.344 -12.547 1 93.88 386 THR A O 1
ATOM 2915 N N . ALA A 1 387 ? 20.031 -35.719 -14.531 1 94.88 387 ALA A N 1
ATOM 2916 C CA . ALA A 1 387 ? 21.281 -34.969 -14.719 1 94.88 387 ALA A CA 1
ATOM 2917 C C . ALA A 1 387 ? 21.297 -33.719 -13.859 1 94.88 387 ALA A C 1
ATOM 2919 O O . ALA A 1 387 ? 22.359 -33.094 -13.664 1 94.88 387 ALA A O 1
ATOM 2920 N N . VAL A 1 388 ? 20.172 -33.281 -13.344 1 96.06 388 VAL A N 1
ATOM 2921 C CA . VAL A 1 388 ? 20.125 -32.125 -12.461 1 96.06 388 VAL A CA 1
ATOM 2922 C C . VAL A 1 388 ? 19.625 -32.531 -11.078 1 96.06 388 VAL A C 1
ATOM 2924 O O . VAL A 1 388 ? 18.812 -33.469 -10.961 1 96.06 388 VAL A O 1
ATOM 2927 N N . GLU A 1 389 ? 20.031 -31.844 -10.078 1 96.38 389 GLU A N 1
ATOM 2928 C CA . GLU A 1 389 ? 19.719 -32.219 -8.695 1 96.38 389 GLU A CA 1
ATOM 2929 C C . GLU A 1 389 ? 18.359 -31.656 -8.273 1 96.38 389 GLU A C 1
ATOM 2931 O O . GLU A 1 389 ? 17.656 -32.25 -7.461 1 96.38 389 GLU A O 1
ATOM 2936 N N . ASN A 1 390 ? 18.016 -30.516 -8.742 1 97.5 390 ASN A N 1
ATOM 2937 C CA . ASN A 1 390 ? 16.797 -29.844 -8.305 1 97.5 390 ASN A CA 1
ATOM 2938 C C . ASN A 1 390 ? 16.328 -28.812 -9.328 1 97.5 390 ASN A C 1
ATOM 2940 O O . ASN A 1 390 ? 16.969 -28.625 -10.359 1 97.5 390 ASN A O 1
ATOM 2944 N N . ASP A 1 391 ? 15.172 -28.25 -9.031 1 97.5 391 ASP A N 1
ATOM 2945 C CA . ASP A 1 391 ? 14.539 -27.328 -9.969 1 97.5 391 ASP A CA 1
ATOM 2946 C C . ASP A 1 391 ? 15.336 -26.031 -10.07 1 97.5 391 ASP A C 1
ATOM 2948 O O . ASP A 1 391 ? 15.312 -25.375 -11.109 1 97.5 391 ASP A O 1
ATOM 2952 N N . LEU A 1 392 ? 16.094 -25.625 -9.07 1 97.44 392 LEU A N 1
ATOM 2953 C CA . LEU A 1 392 ? 16.891 -24.422 -9.086 1 97.44 392 LEU A CA 1
ATOM 2954 C C . LEU A 1 392 ? 18.031 -24.531 -10.094 1 97.44 392 LEU A C 1
ATOM 2956 O O . LEU A 1 392 ? 18.328 -23.578 -10.82 1 97.44 392 LEU A O 1
ATOM 2960 N N . GLN A 1 393 ? 18.625 -25.656 -10.102 1 97.69 393 GLN A N 1
ATOM 2961 C CA . GLN A 1 393 ? 19.703 -25.906 -11.062 1 97.69 393 GLN A CA 1
ATOM 2962 C C . GLN A 1 393 ? 19.188 -25.844 -12.492 1 97.69 393 GLN A C 1
ATOM 2964 O O . GLN A 1 393 ? 19.828 -25.25 -13.367 1 97.69 393 GLN A O 1
ATOM 2969 N N . LEU A 1 394 ? 18.094 -26.5 -12.695 1 97.88 394 LEU A N 1
ATOM 2970 C CA . LEU A 1 394 ? 17.516 -26.5 -14.031 1 97.88 394 LEU A CA 1
ATOM 2971 C C . LEU A 1 394 ? 17.125 -25.094 -14.453 1 97.88 394 LEU A C 1
ATOM 2973 O O . LEU A 1 394 ? 17.391 -24.688 -15.594 1 97.88 394 LEU A O 1
ATOM 2977 N N . GLN A 1 395 ? 16.453 -24.359 -13.57 1 98.06 395 GLN A N 1
ATOM 2978 C CA . GLN A 1 395 ? 16.078 -22.969 -13.82 1 98.06 395 GLN A CA 1
ATOM 2979 C C . GLN A 1 395 ? 17.297 -22.125 -14.188 1 98.06 395 GLN A C 1
ATOM 2981 O O . GLN A 1 395 ? 17.234 -21.328 -15.125 1 98.06 395 GLN A O 1
ATOM 2986 N N . ARG A 1 396 ? 18.391 -22.312 -13.508 1 97.5 396 ARG A N 1
ATOM 2987 C CA . ARG A 1 396 ? 19.625 -21.562 -13.766 1 97.5 396 ARG A CA 1
ATOM 2988 C C . ARG A 1 396 ? 20.188 -21.891 -15.141 1 97.5 396 ARG A C 1
ATOM 2990 O O . ARG A 1 396 ? 20.609 -20.984 -15.867 1 97.5 396 ARG A O 1
ATOM 2997 N N . LEU A 1 397 ? 20.219 -23.125 -15.492 1 97.56 397 LEU A N 1
ATOM 2998 C CA . LEU A 1 397 ? 20.719 -23.547 -16.797 1 97.56 397 LEU A CA 1
ATOM 2999 C C . LEU A 1 397 ? 19.906 -22.906 -17.922 1 97.56 397 LEU A C 1
ATOM 3001 O O . LEU A 1 397 ? 20.484 -22.438 -18.906 1 97.56 397 LEU A O 1
ATOM 3005 N N . LEU A 1 398 ? 18.641 -22.953 -17.766 1 98.31 398 LEU A N 1
ATOM 3006 C CA . LEU A 1 398 ? 17.766 -22.359 -18.766 1 98.31 398 LEU A CA 1
ATOM 3007 C C . LEU A 1 398 ? 18 -20.859 -18.875 1 98.31 398 LEU A C 1
ATOM 3009 O O . LEU A 1 398 ? 18.078 -20.312 -19.984 1 98.31 398 LEU A O 1
ATOM 3013 N N . LEU A 1 399 ? 18.062 -20.188 -17.719 1 97.81 399 LEU A N 1
ATOM 3014 C CA . LEU A 1 399 ? 18.266 -18.75 -17.688 1 97.81 399 LEU A CA 1
ATOM 3015 C C . LEU A 1 399 ? 19.594 -18.375 -18.359 1 97.81 399 LEU A C 1
ATOM 3017 O O . LEU A 1 399 ? 19.656 -17.406 -19.109 1 97.81 399 LEU A O 1
ATOM 3021 N N . ASP A 1 400 ? 20.594 -19.094 -18.078 1 97 400 ASP A N 1
ATOM 3022 C CA . ASP A 1 400 ? 21.891 -18.859 -18.688 1 97 400 ASP A CA 1
ATOM 3023 C C . ASP A 1 400 ? 21.844 -18.984 -20.203 1 97 400 ASP A C 1
ATOM 3025 O O . ASP A 1 400 ? 22.641 -18.375 -20.922 1 97 400 ASP A O 1
ATOM 3029 N N . ARG A 1 401 ? 20.891 -19.734 -20.688 1 97.25 401 ARG A N 1
ATOM 3030 C CA . ARG A 1 401 ? 20.75 -19.953 -22.125 1 97.25 401 ARG A CA 1
ATOM 3031 C C . ARG A 1 401 ? 19.719 -19 -22.719 1 97.25 401 ARG A C 1
ATOM 3033 O O . ARG A 1 401 ? 19.5 -19 -23.922 1 97.25 401 ARG A O 1
ATOM 3040 N N . GLY A 1 402 ? 19.047 -18.281 -21.844 1 97.25 402 GLY A N 1
ATOM 3041 C CA . GLY A 1 402 ? 18.234 -17.188 -22.375 1 97.25 402 GLY A CA 1
ATOM 3042 C C . GLY A 1 402 ? 16.75 -17.391 -22.172 1 97.25 402 GLY A C 1
ATOM 3043 O O . GLY A 1 402 ? 15.93 -16.734 -22.812 1 97.25 402 GLY A O 1
ATOM 3044 N N . VAL A 1 403 ? 16.375 -18.297 -21.375 1 98.06 403 VAL A N 1
ATOM 3045 C CA . VAL A 1 403 ? 14.953 -18.469 -21.031 1 98.06 403 VAL A CA 1
ATOM 3046 C C . VAL A 1 403 ? 14.766 -18.391 -19.531 1 98.06 403 VAL A C 1
ATOM 3048 O O . VAL A 1 403 ? 15.422 -19.125 -18.781 1 98.06 403 VAL A O 1
ATOM 3051 N N . ALA A 1 404 ? 13.898 -17.5 -19.125 1 97.94 404 ALA A N 1
ATOM 3052 C CA . ALA A 1 404 ? 13.625 -17.344 -17.703 1 97.94 404 ALA A CA 1
ATOM 3053 C C . ALA A 1 404 ? 12.305 -18.016 -17.328 1 97.94 404 ALA A C 1
ATOM 3055 O O . ALA A 1 404 ? 11.266 -17.734 -17.922 1 97.94 404 ALA A O 1
ATOM 3056 N N . VAL A 1 405 ? 12.344 -18.938 -16.391 1 98.12 405 VAL A N 1
ATOM 3057 C CA . VAL A 1 405 ? 11.172 -19.609 -15.82 1 98.12 405 VAL A CA 1
ATOM 3058 C C . VAL A 1 405 ? 11.242 -19.562 -14.297 1 98.12 405 VAL A C 1
ATOM 3060 O O . VAL A 1 405 ? 12.211 -19.062 -13.727 1 98.12 405 VAL A O 1
ATOM 3063 N N . ILE A 1 406 ? 10.18 -20.016 -13.625 1 97.75 406 ILE A N 1
ATOM 3064 C CA . ILE A 1 406 ? 10.164 -20.016 -12.172 1 97.75 406 ILE A CA 1
ATOM 3065 C C . ILE A 1 406 ? 10.227 -21.438 -11.641 1 97.75 406 ILE A C 1
ATOM 3067 O O . ILE A 1 406 ? 9.453 -22.297 -12.07 1 97.75 406 ILE A O 1
ATOM 3071 N N . PRO A 1 407 ? 11.211 -21.734 -10.742 1 97.62 407 PRO A N 1
ATOM 3072 C CA . PRO A 1 407 ? 11.281 -23.078 -10.156 1 97.62 407 PRO A CA 1
ATOM 3073 C C . PRO A 1 407 ? 10.141 -23.359 -9.188 1 97.62 407 PRO A C 1
ATOM 3075 O O . PRO A 1 407 ? 9.633 -22.438 -8.539 1 97.62 407 PRO A O 1
ATOM 3078 N N . GLY A 1 408 ? 9.766 -24.625 -9.117 1 95.44 408 GLY A N 1
ATOM 3079 C CA . GLY A 1 408 ? 8.703 -25.031 -8.211 1 95.44 408 GLY A CA 1
ATOM 3080 C C . GLY A 1 408 ? 8.969 -24.672 -6.762 1 95.44 408 GLY A C 1
ATOM 3081 O O . GLY A 1 408 ? 8.039 -24.422 -5.996 1 95.44 408 GLY A O 1
ATOM 3082 N N . SER A 1 409 ? 10.211 -24.531 -6.402 1 93.88 409 SER A N 1
ATOM 3083 C CA . SER A 1 409 ? 10.617 -24.188 -5.043 1 93.88 409 SER A CA 1
ATOM 3084 C C . SER A 1 409 ? 10.133 -22.797 -4.656 1 93.88 409 SER A C 1
ATOM 3086 O O . SER A 1 409 ? 10.062 -22.469 -3.471 1 93.88 409 SER A O 1
ATOM 3088 N N . ALA A 1 410 ? 9.742 -21.984 -5.621 1 94.25 410 ALA A N 1
ATOM 3089 C CA . ALA A 1 410 ? 9.18 -20.672 -5.367 1 94.25 410 ALA A CA 1
ATOM 3090 C C . ALA A 1 410 ? 7.727 -20.766 -4.91 1 94.25 410 ALA A C 1
ATOM 3092 O O . ALA A 1 410 ? 7.121 -19.766 -4.52 1 94.25 410 ALA A O 1
ATOM 3093 N N . PHE A 1 411 ? 7.219 -21.938 -4.926 1 93.38 411 PHE A N 1
ATOM 3094 C CA . PHE A 1 411 ? 5.812 -22.125 -4.59 1 93.38 411 PHE A CA 1
ATOM 3095 C C . PHE A 1 411 ? 5.668 -23.094 -3.414 1 93.38 411 PHE A C 1
ATOM 3097 O O . PHE A 1 411 ? 4.75 -23.906 -3.389 1 93.38 411 PHE A O 1
ATOM 3104 N N . SER A 1 412 ? 6.637 -23.062 -2.537 1 87.75 412 SER A N 1
ATOM 3105 C CA . SER A 1 412 ? 6.602 -23.688 -1.213 1 87.75 412 SER A CA 1
ATOM 3106 C C . SER A 1 412 ? 6.648 -25.203 -1.309 1 87.75 412 SER A C 1
ATOM 3108 O O . SER A 1 412 ? 6.016 -25.906 -0.512 1 87.75 412 SER A O 1
ATOM 3110 N N . ILE A 1 413 ? 7.273 -25.766 -2.383 1 89.69 413 ILE A N 1
ATOM 3111 C CA . ILE A 1 413 ? 7.488 -27.203 -2.469 1 89.69 413 ILE A CA 1
ATOM 3112 C C . ILE A 1 413 ? 8.984 -27.5 -2.564 1 89.69 413 ILE A C 1
ATOM 3114 O O . ILE A 1 413 ? 9.789 -26.594 -2.779 1 89.69 413 ILE A O 1
ATOM 3118 N N . SER A 1 414 ? 9.305 -28.719 -2.375 1 91.5 414 SER A N 1
ATOM 3119 C CA . SER A 1 414 ? 10.703 -29.125 -2.363 1 91.5 414 SER A CA 1
ATOM 3120 C C . SER A 1 414 ? 11.352 -28.938 -3.732 1 91.5 414 SER A C 1
ATOM 3122 O O . SER A 1 414 ? 10.766 -29.312 -4.754 1 91.5 414 SER A O 1
ATOM 3124 N N . PRO A 1 415 ? 12.539 -28.438 -3.713 1 93.38 415 PRO A N 1
ATOM 3125 C CA . PRO A 1 415 ? 13.25 -28.281 -4.984 1 93.38 415 PRO A CA 1
ATOM 3126 C C . PRO A 1 415 ? 13.531 -29.609 -5.672 1 93.38 415 PRO A C 1
ATOM 3128 O O . PRO A 1 415 ? 13.711 -29.656 -6.891 1 93.38 415 PRO A O 1
ATOM 3131 N N . SER A 1 416 ? 13.539 -30.688 -4.914 1 92.56 416 SER A N 1
ATOM 3132 C CA . SER A 1 416 ? 13.891 -32 -5.453 1 92.56 416 SER A CA 1
ATOM 3133 C C . SER A 1 416 ? 12.805 -32.531 -6.375 1 92.56 416 SER A C 1
ATOM 3135 O O . SER A 1 416 ? 13.031 -33.469 -7.137 1 92.56 416 SER A O 1
ATOM 3137 N N . LEU A 1 417 ? 11.68 -31.875 -6.367 1 92.31 417 LEU A N 1
ATOM 3138 C CA . LEU A 1 417 ? 10.578 -32.312 -7.223 1 92.31 417 LEU A CA 1
ATOM 3139 C C . LEU A 1 417 ? 10.789 -31.844 -8.656 1 92.31 417 LEU A C 1
ATOM 3141 O O . LEU A 1 417 ? 10.141 -32.344 -9.578 1 92.31 417 LEU A O 1
ATOM 3145 N N . LYS A 1 418 ? 11.633 -30.891 -8.891 1 96.75 418 LYS A N 1
ATOM 3146 C CA . LYS A 1 418 ? 12.102 -30.422 -10.195 1 96.75 418 LYS A CA 1
ATOM 3147 C C . LYS A 1 418 ? 10.93 -29.969 -11.062 1 96.75 418 LYS A C 1
ATOM 3149 O O . LYS A 1 418 ? 10.828 -30.359 -12.227 1 96.75 418 LYS A O 1
ATOM 3154 N N . MET A 1 419 ? 10.039 -29.234 -10.422 1 96.31 419 MET A N 1
ATOM 3155 C CA . MET A 1 419 ? 8.93 -28.609 -11.141 1 96.31 419 MET A CA 1
ATOM 3156 C C . MET A 1 419 ? 9.32 -27.234 -11.656 1 96.31 419 MET A C 1
ATOM 3158 O O . MET A 1 419 ? 10.148 -26.547 -11.047 1 96.31 419 MET A O 1
ATOM 3162 N N . LEU A 1 420 ? 8.758 -26.812 -12.773 1 97.88 420 LEU A N 1
ATOM 3163 C CA . LEU A 1 420 ? 8.891 -25.469 -13.305 1 97.88 420 LEU A CA 1
ATOM 3164 C C . LEU A 1 420 ? 7.523 -24.859 -13.609 1 97.88 420 LEU A C 1
ATOM 3166 O O . LEU A 1 420 ? 6.633 -25.547 -14.117 1 97.88 420 LEU A O 1
ATOM 3170 N N . ARG A 1 421 ? 7.312 -23.641 -13.227 1 97 421 ARG A N 1
ATOM 3171 C CA . ARG A 1 421 ? 6.184 -22.875 -13.758 1 97 421 ARG A CA 1
ATOM 3172 C C . ARG A 1 421 ? 6.609 -22.031 -14.953 1 97 421 ARG A C 1
ATOM 3174 O O . ARG A 1 421 ? 7.559 -21.25 -14.867 1 97 421 ARG A O 1
ATOM 3181 N N . ILE A 1 422 ? 5.91 -22.156 -16.016 1 97.88 422 ILE A N 1
ATOM 3182 C CA . ILE A 1 422 ? 6.203 -21.453 -17.266 1 97.88 422 ILE A CA 1
ATOM 3183 C C . ILE A 1 422 ? 5.047 -20.531 -17.625 1 97.88 422 ILE A C 1
ATOM 3185 O O . ILE A 1 422 ? 3.924 -20.984 -17.859 1 97.88 422 ILE A O 1
ATOM 3189 N N . ASN A 1 423 ? 5.289 -19.234 -17.641 1 96.69 423 ASN A N 1
ATOM 3190 C CA . ASN A 1 423 ? 4.289 -18.25 -18.062 1 96.69 423 ASN A CA 1
ATOM 3191 C C . ASN A 1 423 ? 4.164 -18.172 -19.578 1 96.69 423 ASN A C 1
ATOM 3193 O O . ASN A 1 423 ? 5.113 -17.797 -20.266 1 96.69 423 ASN A O 1
ATOM 3197 N N . CYS A 1 424 ? 3.037 -18.391 -20.125 1 95.88 424 CYS A N 1
ATOM 3198 C CA . CYS A 1 424 ? 2.854 -18.469 -21.562 1 95.88 424 CYS A CA 1
ATOM 3199 C C . CYS A 1 424 ? 2.268 -17.172 -22.125 1 95.88 424 CYS A C 1
ATOM 3201 O O . CYS A 1 424 ? 2.006 -17.078 -23.312 1 95.88 424 CYS A O 1
ATOM 3203 N N . ALA A 1 425 ? 2.082 -16.203 -21.297 1 93.38 425 ALA A N 1
ATOM 3204 C CA . ALA A 1 425 ? 1.483 -14.938 -21.719 1 93.38 425 ALA A CA 1
ATOM 3205 C C . ALA A 1 425 ? 2.477 -14.102 -22.516 1 93.38 425 ALA A C 1
ATOM 3207 O O . ALA A 1 425 ? 3.016 -13.117 -22 1 93.38 425 ALA A O 1
ATOM 3208 N N . ARG A 1 426 ? 2.66 -14.43 -23.75 1 87.88 426 ARG A N 1
ATOM 3209 C CA . ARG A 1 426 ? 3.51 -13.703 -24.688 1 87.88 426 ARG A CA 1
ATOM 3210 C C . ARG A 1 426 ? 2.736 -13.312 -25.938 1 87.88 426 ARG A C 1
ATOM 3212 O O . ARG A 1 426 ? 1.955 -14.109 -26.469 1 87.88 426 ARG A O 1
ATOM 3219 N N . ASP A 1 427 ? 2.98 -12.117 -26.344 1 83.06 427 ASP A N 1
ATOM 3220 C CA . ASP A 1 427 ? 2.273 -11.641 -27.516 1 83.06 427 ASP A CA 1
ATOM 3221 C C . ASP A 1 427 ? 2.836 -12.273 -28.797 1 83.06 427 ASP A C 1
ATOM 3223 O O . ASP A 1 427 ? 2.08 -12.734 -29.656 1 83.06 427 ASP A O 1
ATOM 3227 N N . ASP A 1 428 ? 4.047 -12.312 -28.875 1 88.38 428 ASP A N 1
ATOM 3228 C CA . ASP A 1 428 ? 4.734 -12.859 -30.031 1 88.38 428 ASP A CA 1
ATOM 3229 C C . ASP A 1 428 ? 4.98 -14.359 -29.875 1 88.38 428 ASP A C 1
ATOM 3231 O O . ASP A 1 428 ? 5.762 -14.781 -29.016 1 88.38 428 ASP A O 1
ATOM 3235 N N . MET A 1 429 ? 4.375 -15.141 -30.812 1 93.25 429 MET A N 1
ATOM 3236 C CA . MET A 1 429 ? 4.543 -16.594 -30.797 1 93.25 429 MET A CA 1
ATOM 3237 C C . MET A 1 429 ? 6.004 -16.969 -31 1 93.25 429 MET A C 1
ATOM 3239 O O . MET A 1 429 ? 6.445 -18.031 -30.547 1 93.25 429 MET A O 1
ATOM 3243 N N . GLU A 1 430 ? 6.715 -16.078 -31.625 1 94.88 430 GLU A N 1
ATOM 3244 C CA . GLU A 1 430 ? 8.125 -16.344 -31.891 1 94.88 430 GLU A CA 1
ATOM 3245 C C . GLU A 1 430 ? 8.914 -16.469 -30.594 1 94.88 430 GLU A C 1
ATOM 3247 O O . GLU A 1 430 ? 9.891 -17.219 -30.516 1 94.88 430 GLU A O 1
ATOM 3252 N N . GLU A 1 431 ? 8.516 -15.734 -29.609 1 95.5 431 GLU A N 1
ATOM 3253 C CA . GLU A 1 431 ? 9.172 -15.844 -28.312 1 95.5 431 GLU A CA 1
ATOM 3254 C C . GLU A 1 431 ? 8.992 -17.234 -27.719 1 95.5 431 GLU A C 1
ATOM 3256 O O . GLU A 1 431 ? 9.93 -17.812 -27.156 1 95.5 431 GLU A O 1
ATOM 3261 N N . LEU A 1 432 ? 7.805 -17.781 -27.875 1 97.25 432 LEU A N 1
ATOM 3262 C CA . LEU A 1 432 ? 7.535 -19.125 -27.359 1 97.25 432 LEU A CA 1
ATOM 3263 C C . LEU A 1 432 ? 8.305 -20.172 -28.156 1 97.25 432 LEU A C 1
ATOM 3265 O O . LEU A 1 432 ? 8.812 -21.141 -27.578 1 97.25 432 LEU A O 1
ATOM 3269 N N . GLN A 1 433 ? 8.406 -19.953 -29.438 1 97.81 433 GLN A N 1
ATOM 3270 C CA . GLN A 1 433 ? 9.172 -20.859 -30.281 1 97.81 433 GLN A CA 1
ATOM 3271 C C . GLN A 1 433 ? 10.648 -20.859 -29.875 1 97.81 433 GLN A C 1
ATOM 3273 O O . GLN A 1 433 ? 11.281 -21.906 -29.812 1 97.81 433 GLN A O 1
ATOM 3278 N N . THR A 1 434 ? 11.133 -19.656 -29.641 1 97.81 434 THR A N 1
ATOM 3279 C CA . THR A 1 434 ? 12.516 -19.516 -29.203 1 97.81 434 THR A CA 1
ATOM 3280 C C . THR A 1 434 ? 12.727 -20.234 -27.859 1 97.81 434 THR A C 1
ATOM 3282 O O . THR A 1 434 ? 13.742 -20.906 -27.672 1 97.81 434 THR A O 1
ATOM 3285 N N . ALA A 1 435 ? 11.797 -20.094 -27 1 98 435 ALA A N 1
ATOM 3286 C CA . ALA A 1 435 ? 11.883 -20.781 -25.703 1 98 435 ALA A CA 1
ATOM 3287 C C . ALA A 1 435 ? 11.938 -22.297 -25.891 1 98 435 ALA A C 1
ATOM 3289 O O . ALA A 1 435 ? 12.727 -22.969 -25.234 1 98 435 ALA A O 1
ATOM 3290 N N . VAL A 1 436 ? 11.141 -22.812 -26.75 1 98.19 436 VAL A N 1
ATOM 3291 C CA . VAL A 1 436 ? 11.094 -24.25 -27.016 1 98.19 436 VAL A CA 1
ATOM 3292 C C . VAL A 1 436 ? 12.445 -24.719 -27.547 1 98.19 436 VAL A C 1
ATOM 3294 O O . VAL A 1 436 ? 12.938 -25.766 -27.125 1 98.19 436 VAL A O 1
ATOM 3297 N N . ARG A 1 437 ? 13 -23.953 -28.391 1 98.25 437 ARG A N 1
ATOM 3298 C CA . ARG A 1 437 ? 14.32 -24.297 -28.938 1 98.25 437 ARG A CA 1
ATOM 3299 C C . ARG A 1 437 ? 15.359 -24.359 -27.828 1 98.25 437 ARG A C 1
ATOM 3301 O O . ARG A 1 437 ? 16.188 -25.281 -27.797 1 98.25 437 ARG A O 1
ATOM 3308 N N . ILE A 1 438 ? 15.328 -23.469 -26.984 1 98.19 438 ILE A N 1
ATOM 3309 C CA . ILE A 1 438 ? 16.297 -23.422 -25.891 1 98.19 438 ILE A CA 1
ATOM 3310 C C . ILE A 1 438 ? 16.062 -24.594 -24.938 1 98.19 438 ILE A C 1
ATOM 3312 O O . ILE A 1 438 ? 17.031 -25.219 -24.469 1 98.19 438 ILE A O 1
ATOM 3316 N N . PHE A 1 439 ? 14.781 -24.891 -24.641 1 98.25 439 PHE A N 1
ATOM 3317 C CA . PHE A 1 439 ? 14.484 -26.094 -23.859 1 98.25 439 PHE A CA 1
ATOM 3318 C C . PHE A 1 439 ? 15.07 -27.328 -24.531 1 98.25 439 PHE A C 1
ATOM 3320 O O . PHE A 1 439 ? 15.688 -28.156 -23.859 1 98.25 439 PHE A O 1
ATOM 3327 N N . ASP A 1 440 ? 14.875 -27.422 -25.797 1 98.12 440 ASP A N 1
ATOM 3328 C CA . ASP A 1 440 ? 15.367 -28.562 -26.562 1 98.12 440 ASP A CA 1
ATOM 3329 C C . ASP A 1 440 ? 16.891 -28.688 -26.438 1 98.12 440 ASP A C 1
ATOM 3331 O O . ASP A 1 440 ? 17.406 -29.75 -26.109 1 98.12 440 ASP A O 1
ATOM 3335 N N . GLU A 1 441 ? 17.547 -27.594 -26.625 1 97.44 441 GLU A N 1
ATOM 3336 C CA . GLU A 1 441 ? 19 -27.578 -26.562 1 97.44 441 GLU A CA 1
ATOM 3337 C C . GLU A 1 441 ? 19.484 -27.938 -25.156 1 97.44 441 GLU A C 1
ATOM 3339 O O . GLU A 1 441 ? 20.469 -28.656 -25 1 97.44 441 GLU A O 1
ATOM 3344 N N . THR A 1 442 ? 18.844 -27.406 -24.219 1 97.44 442 THR A N 1
ATOM 3345 C CA . THR A 1 442 ? 19.234 -27.672 -22.844 1 97.44 442 THR A CA 1
ATOM 3346 C C . THR A 1 442 ? 19.062 -29.141 -22.5 1 97.44 442 THR A C 1
ATOM 3348 O O . THR A 1 442 ? 19.938 -29.75 -21.891 1 97.44 442 THR A O 1
ATOM 3351 N N . LEU A 1 443 ? 17.938 -29.719 -22.891 1 96.94 443 LEU A N 1
ATOM 3352 C CA . LEU A 1 443 ? 17.656 -31.125 -22.609 1 96.94 443 LEU A CA 1
ATOM 3353 C C . LEU A 1 443 ? 18.594 -32.031 -23.391 1 96.94 443 LEU A C 1
ATOM 3355 O O . LEU A 1 443 ? 19 -33.094 -22.906 1 96.94 443 LEU A O 1
ATOM 3359 N N . ALA A 1 444 ? 18.922 -31.609 -24.547 1 96.25 444 ALA A N 1
ATOM 3360 C CA . ALA A 1 444 ? 19.875 -32.375 -25.359 1 96.25 444 ALA A CA 1
ATOM 3361 C C . ALA A 1 444 ? 21.203 -32.5 -24.625 1 96.25 444 ALA A C 1
ATOM 3363 O O . ALA A 1 444 ? 21.828 -33.562 -24.641 1 96.25 444 ALA A O 1
ATOM 3364 N N . GLY A 1 445 ? 21.625 -31.438 -24.047 1 94.94 445 GLY A N 1
ATOM 3365 C CA . GLY A 1 445 ? 22.875 -31.453 -23.312 1 94.94 445 GLY A CA 1
ATOM 3366 C C . GLY A 1 445 ? 22.812 -32.281 -22.031 1 94.94 445 GLY A C 1
ATOM 3367 O O . GLY A 1 445 ? 23.797 -32.875 -21.625 1 94.94 445 GLY A O 1
ATOM 3368 N N . LEU A 1 446 ? 21.688 -32.344 -21.484 1 95.06 446 LEU A N 1
ATOM 3369 C CA . LEU A 1 446 ? 21.516 -33 -20.203 1 95.06 446 LEU A CA 1
ATOM 3370 C C . LEU A 1 446 ? 21.25 -34.5 -20.391 1 95.06 446 LEU A C 1
ATOM 3372 O O . LEU A 1 446 ? 21.625 -35.312 -19.531 1 95.06 446 LEU A O 1
ATOM 3376 N N . CYS A 1 447 ? 20.609 -34.875 -21.422 1 90.38 447 CYS A N 1
ATOM 3377 C CA . CYS A 1 447 ? 20.219 -36.281 -21.656 1 90.38 447 CYS A CA 1
ATOM 3378 C C . CYS A 1 447 ? 21.203 -36.969 -22.578 1 90.38 447 CYS A C 1
ATOM 3380 O O . CYS A 1 447 ? 21.266 -38.219 -22.594 1 90.38 447 CYS A O 1
ATOM 3382 N N . GLY A 1 448 ? 21.781 -36.344 -23.609 1 75.44 448 GLY A N 1
ATOM 3383 C CA . GLY A 1 448 ? 22.719 -36.969 -24.531 1 75.44 448 GLY A CA 1
ATOM 3384 C C . GLY A 1 448 ? 24.016 -37.406 -23.875 1 75.44 448 GLY A C 1
ATOM 3385 O O . GLY A 1 448 ? 24.781 -38.156 -24.469 1 75.44 448 GLY A O 1
ATOM 3386 N N . SER A 1 449 ? 24.406 -36.781 -22.781 1 49.31 449 SER A N 1
ATOM 3387 C CA . SER A 1 449 ? 25.656 -37.312 -22.266 1 49.31 449 SER A CA 1
ATOM 3388 C C . SER A 1 449 ? 25.484 -38.75 -21.797 1 49.31 449 SER A C 1
ATOM 3390 O O . SER A 1 449 ? 26.438 -39.375 -21.312 1 49.31 449 SER A O 1
ATOM 3392 N N . SER A 1 450 ? 24.25 -39.375 -21.844 1 39.34 450 SER A N 1
ATOM 3393 C CA . SER A 1 450 ? 24.438 -40.781 -21.578 1 39.34 450 SER A CA 1
ATOM 3394 C C . SER A 1 450 ? 24.688 -41.562 -22.875 1 39.34 450 SER A C 1
ATOM 3396 O O . SER A 1 450 ? 24.125 -41.219 -23.922 1 39.34 450 SER A O 1
ATOM 3398 N N . MET B 1 1 ? -23.484 -26.797 -34.406 1 22.03 1 MET B N 1
ATOM 3399 C CA . MET B 1 1 ? -23.797 -25.797 -33.375 1 22.03 1 MET B CA 1
ATOM 3400 C C . MET B 1 1 ? -22.594 -25.547 -32.5 1 22.03 1 MET B C 1
ATOM 3402 O O . MET B 1 1 ? -22.078 -26.469 -31.859 1 22.03 1 MET B O 1
ATOM 3406 N N . SER B 1 2 ? -21.766 -24.531 -32.719 1 22.36 2 SER B N 1
ATOM 3407 C CA . SER B 1 2 ? -20.344 -24.375 -32.438 1 22.36 2 SER B CA 1
ATOM 3408 C C . SER B 1 2 ? -20.094 -24.141 -30.938 1 22.36 2 SER B C 1
ATOM 3410 O O . SER B 1 2 ? -20.953 -23.594 -30.25 1 22.36 2 SER B O 1
ATOM 3412 N N . PRO B 1 3 ? -19.062 -24.828 -30.297 1 28.62 3 PRO B N 1
ATOM 3413 C CA . PRO B 1 3 ? -18.688 -24.906 -28.891 1 28.62 3 PRO B CA 1
ATOM 3414 C C . PRO B 1 3 ? -18.516 -23.516 -28.266 1 28.62 3 PRO B C 1
ATOM 3416 O O . PRO B 1 3 ? -18.234 -23.406 -27.062 1 28.62 3 PRO B O 1
ATOM 3419 N N . CYS B 1 4 ? -18.484 -22.484 -29.031 1 30.34 4 CYS B N 1
ATOM 3420 C CA . CYS B 1 4 ? -18.219 -21.094 -28.672 1 30.34 4 CYS B CA 1
ATOM 3421 C C . CYS B 1 4 ? -19.297 -20.547 -27.75 1 30.34 4 CYS B C 1
ATOM 3423 O O . CYS B 1 4 ? -19.109 -19.516 -27.109 1 30.34 4 CYS B O 1
ATOM 3425 N N . SER B 1 5 ? -20.625 -20.953 -27.891 1 31.95 5 SER B N 1
ATOM 3426 C CA . SER B 1 5 ? -21.828 -20.438 -27.234 1 31.95 5 SER B CA 1
ATOM 3427 C C . SER B 1 5 ? -21.828 -20.781 -25.75 1 31.95 5 SER B C 1
ATOM 3429 O O . SER B 1 5 ? -22.703 -20.344 -25.016 1 31.95 5 SER B O 1
ATOM 3431 N N . ARG B 1 6 ? -20.828 -21.656 -25.312 1 32.81 6 ARG B N 1
ATOM 3432 C CA . ARG B 1 6 ? -21.016 -22.312 -24.016 1 32.81 6 ARG B CA 1
ATOM 3433 C C . ARG B 1 6 ? -20.484 -21.438 -22.875 1 32.81 6 ARG B C 1
ATOM 3435 O O . ARG B 1 6 ? -20.734 -21.703 -21.703 1 32.81 6 ARG B O 1
ATOM 3442 N N . LEU B 1 7 ? -19.531 -20.625 -23.172 1 34.19 7 LEU B N 1
ATOM 3443 C CA . LEU B 1 7 ? -18.938 -19.922 -22.031 1 34.19 7 LEU B CA 1
ATOM 3444 C C . LEU B 1 7 ? -19.922 -18.922 -21.438 1 34.19 7 LEU B C 1
ATOM 3446 O O . LEU B 1 7 ? -20.047 -18.812 -20.219 1 34.19 7 LEU B O 1
ATOM 3450 N N . ALA B 1 8 ? -20.516 -18.047 -22.328 1 35.69 8 ALA B N 1
ATOM 3451 C CA . ALA B 1 8 ? -21.531 -17.094 -21.891 1 35.69 8 ALA B CA 1
ATOM 3452 C C . ALA B 1 8 ? -22.719 -17.812 -21.266 1 35.69 8 ALA B C 1
ATOM 3454 O O . ALA B 1 8 ? -23.312 -17.328 -20.297 1 35.69 8 ALA B O 1
ATOM 3455 N N . LEU B 1 9 ? -23.125 -18.922 -21.828 1 36.44 9 LEU B N 1
ATOM 3456 C CA . LEU B 1 9 ? -24.297 -19.688 -21.391 1 36.44 9 LEU B CA 1
ATOM 3457 C C . LEU B 1 9 ? -24.047 -20.328 -20.031 1 36.44 9 LEU B C 1
ATOM 3459 O O . LEU B 1 9 ? -24.969 -20.438 -19.219 1 36.44 9 LEU B O 1
ATOM 3463 N N . ALA B 1 10 ? -22.781 -20.75 -19.828 1 39.75 10 ALA B N 1
ATOM 3464 C CA . ALA B 1 10 ? -22.547 -21.422 -18.562 1 39.75 10 ALA B CA 1
ATOM 3465 C C . ALA B 1 10 ? -22.531 -20.422 -17.406 1 39.75 10 ALA B C 1
ATOM 3467 O O . ALA B 1 10 ? -23.047 -20.719 -16.312 1 39.75 10 ALA B O 1
ATOM 3468 N N . LEU B 1 11 ? -22 -19.25 -17.641 1 40.28 11 LEU B N 1
ATOM 3469 C CA . LEU B 1 11 ? -22.031 -18.281 -16.547 1 40.28 11 LEU B CA 1
ATOM 3470 C C . LEU B 1 11 ? -23.453 -17.734 -16.359 1 40.28 11 LEU B C 1
ATOM 3472 O O . LEU B 1 11 ? -23.875 -17.453 -15.242 1 40.28 11 LEU B O 1
ATOM 3476 N N . ALA B 1 12 ? -24.266 -17.609 -17.484 1 38.5 12 ALA B N 1
ATOM 3477 C CA . ALA B 1 12 ? -25.656 -17.156 -17.453 1 38.5 12 ALA B CA 1
ATOM 3478 C C . ALA B 1 12 ? -26.578 -18.281 -16.984 1 38.5 12 ALA B C 1
ATOM 3480 O O . ALA B 1 12 ? -27.641 -18.016 -16.406 1 38.5 12 ALA B O 1
ATOM 3481 N N . ALA B 1 13 ? -26.5 -19.5 -17.406 1 37.56 13 ALA B N 1
ATOM 3482 C CA . ALA B 1 13 ? -27.391 -20.578 -17.047 1 37.56 13 ALA B CA 1
ATOM 3483 C C . ALA B 1 13 ? -27.312 -20.891 -15.555 1 37.56 13 ALA B C 1
ATOM 3485 O O . ALA B 1 13 ? -28.188 -21.578 -15.008 1 37.56 13 ALA B O 1
ATOM 3486 N N . ALA B 1 14 ? -26.297 -20.641 -14.984 1 35.22 14 ALA B N 1
ATOM 3487 C CA . ALA B 1 14 ? -26.203 -20.891 -13.547 1 35.22 14 ALA B CA 1
ATOM 3488 C C . ALA B 1 14 ? -27.047 -19.891 -12.773 1 35.22 14 ALA B C 1
ATOM 3490 O O . ALA B 1 14 ? -27.109 -19.938 -11.539 1 35.22 14 ALA B O 1
ATOM 3491 N N . GLY B 1 15 ? -27.641 -18.984 -13.523 1 32.84 15 GLY B N 1
ATOM 3492 C CA . GLY B 1 15 ? -28.281 -17.906 -12.781 1 32.84 15 GLY B CA 1
ATOM 3493 C C . GLY B 1 15 ? -29.594 -18.344 -12.133 1 32.84 15 GLY B C 1
ATOM 3494 O O . GLY B 1 15 ? -30 -17.781 -11.1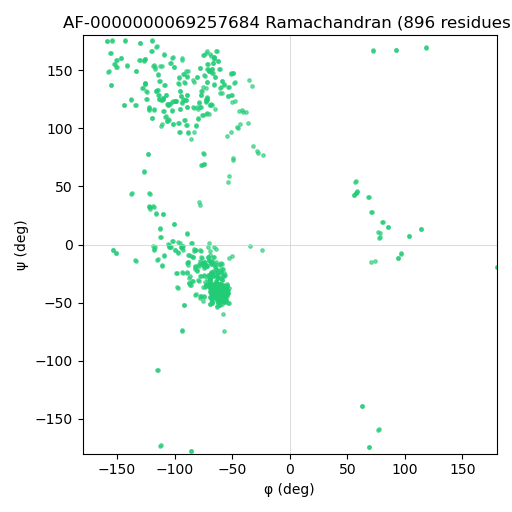09 1 32.84 15 GLY B O 1
ATOM 3495 N N . LYS B 1 16 ? -30.484 -19.062 -13.078 1 34.91 16 LYS B N 1
ATOM 3496 C CA . LYS B 1 16 ? -31.844 -19.062 -12.523 1 34.91 16 LYS B CA 1
ATOM 3497 C C . LYS B 1 16 ? -32.031 -20.234 -11.57 1 34.91 16 LYS B C 1
ATOM 3499 O O . LYS B 1 16 ? -33.156 -20.609 -11.258 1 34.91 16 LYS B O 1
ATOM 3504 N N . ARG B 1 17 ? -31.203 -21.156 -11.461 1 29.47 17 ARG B N 1
ATOM 3505 C CA . ARG B 1 17 ? -31.781 -22.141 -10.539 1 29.47 17 ARG B CA 1
ATOM 3506 C C . ARG B 1 17 ? -31.812 -21.594 -9.117 1 29.47 17 ARG B C 1
ATOM 3508 O O . ARG B 1 17 ? -30.766 -21.219 -8.57 1 29.47 17 ARG B O 1
ATOM 3515 N N . ALA B 1 18 ? -32.906 -21.359 -8.633 1 32.41 18 ALA B N 1
ATOM 3516 C CA . ALA B 1 18 ? -33.25 -21.078 -7.242 1 32.41 18 ALA B CA 1
ATOM 3517 C C . ALA B 1 18 ? -32.562 -22.062 -6.293 1 32.41 18 ALA B C 1
ATOM 3519 O O . ALA B 1 18 ? -32.75 -23.281 -6.43 1 32.41 18 ALA B O 1
ATOM 3520 N N . ILE B 1 19 ? -31.453 -21.688 -5.605 1 31.47 19 ILE B N 1
ATOM 3521 C CA . ILE B 1 19 ? -30.938 -22.469 -4.477 1 31.47 19 ILE B CA 1
ATOM 3522 C C . ILE B 1 19 ? -32.094 -23.141 -3.75 1 31.47 19 ILE B C 1
ATOM 3524 O O . ILE B 1 19 ? -33 -22.484 -3.215 1 31.47 19 ILE B O 1
ATOM 3528 N N . SER B 1 20 ? -32.531 -24.25 -4.172 1 30.48 20 SER B N 1
ATOM 3529 C CA . SER B 1 20 ? -33.469 -25.031 -3.34 1 30.48 20 SER B CA 1
ATOM 3530 C C . SER B 1 20 ? -33.031 -25 -1.877 1 30.48 20 SER B C 1
ATOM 3532 O O . SER B 1 20 ? -31.844 -25.172 -1.567 1 30.48 20 SER B O 1
ATOM 3534 N N . SER B 1 21 ? -33.812 -24.422 -1.001 1 32.72 21 SER B N 1
ATOM 3535 C CA . SER B 1 21 ? -33.719 -24.422 0.454 1 32.72 21 SER B CA 1
ATOM 3536 C C . SER B 1 21 ? -33.531 -25.828 0.995 1 32.72 21 SER B C 1
ATOM 3538 O O . SER B 1 21 ? -34.438 -26.672 0.883 1 32.72 21 SER B O 1
ATOM 3540 N N . ALA B 1 22 ? -32.438 -26.516 0.941 1 32.19 22 ALA B N 1
ATOM 3541 C CA . ALA B 1 22 ? -32.344 -27.703 1.786 1 32.19 22 ALA B CA 1
ATOM 3542 C C . ALA B 1 22 ? -33.062 -27.484 3.119 1 32.19 22 ALA B C 1
ATOM 3544 O O . ALA B 1 22 ? -33.125 -26.359 3.613 1 32.19 22 ALA B O 1
ATOM 3545 N N . PRO B 1 23 ? -33.75 -28.438 3.674 1 32.56 23 PRO B N 1
ATOM 3546 C CA . PRO B 1 23 ? -34.469 -28.344 4.949 1 32.56 23 PRO B CA 1
ATOM 3547 C C . PRO B 1 23 ? -33.594 -27.781 6.074 1 32.56 23 PRO B C 1
ATOM 3549 O O . PRO B 1 23 ? -32.375 -28.078 6.129 1 32.56 23 PRO B O 1
ATOM 3552 N N . ARG B 1 24 ? -34 -26.688 6.707 1 35.66 24 ARG B N 1
ATOM 3553 C CA . ARG B 1 24 ? -33.5 -26.031 7.918 1 35.66 24 ARG B CA 1
ATOM 3554 C C . ARG B 1 24 ? -33.406 -27.031 9.07 1 35.66 24 ARG B C 1
ATOM 3556 O O . ARG B 1 24 ? -34.438 -27.391 9.672 1 35.66 24 ARG B O 1
ATOM 3563 N N . ASN B 1 25 ? -32.75 -28.078 9.117 1 32.19 25 ASN B N 1
ATOM 3564 C CA . ASN B 1 25 ? -32.594 -28.641 10.453 1 32.19 25 ASN B CA 1
ATOM 3565 C C . ASN B 1 25 ? -32.281 -27.562 11.492 1 32.19 25 ASN B C 1
ATOM 3567 O O . ASN B 1 25 ? -31.281 -26.859 11.391 1 32.19 25 ASN B O 1
ATOM 3571 N N . SER B 1 26 ? -33.219 -27.094 12.375 1 33.84 26 SER B N 1
ATOM 3572 C CA . SER B 1 26 ? -33.438 -25.953 13.242 1 33.84 26 SER B CA 1
ATOM 3573 C C . SER B 1 26 ? -32.312 -25.781 14.266 1 33.84 26 SER B C 1
ATOM 3575 O O . SER B 1 26 ? -32.031 -24.672 14.688 1 33.84 26 SER B O 1
ATOM 3577 N N . ALA B 1 27 ? -32.094 -26.812 15.133 1 35.34 27 ALA B N 1
ATOM 3578 C CA . ALA B 1 27 ? -31.609 -26.562 16.484 1 35.34 27 ALA B CA 1
ATOM 3579 C C . ALA B 1 27 ? -30.141 -26.141 16.484 1 35.34 27 ALA B C 1
ATOM 3581 O O . ALA B 1 27 ? -29.516 -26.031 17.531 1 35.34 27 ALA B O 1
ATOM 3582 N N . VAL B 1 28 ? -29.406 -26.578 15.57 1 36.31 28 VAL B N 1
ATOM 3583 C CA . VAL B 1 28 ? -28.078 -26.062 15.859 1 36.31 28 VAL B CA 1
ATOM 3584 C C . VAL B 1 28 ? -28.125 -24.547 16 1 36.31 28 VAL B C 1
ATOM 3586 O O . VAL B 1 28 ? -28.547 -23.844 15.07 1 36.31 28 VAL B O 1
ATOM 3589 N N . LYS B 1 29 ? -28.266 -24.062 17.062 1 40.91 29 LYS B N 1
ATOM 3590 C CA . LYS B 1 29 ? -28.062 -22.672 17.5 1 40.91 29 LYS B CA 1
ATOM 3591 C C . LYS B 1 29 ? -27.094 -21.938 16.578 1 40.91 29 LYS B C 1
ATOM 3593 O O . LYS B 1 29 ? -25.906 -22.297 16.516 1 40.91 29 LYS B O 1
ATOM 3598 N N . ASP B 1 30 ? -27.234 -21.375 15.297 1 47.97 30 ASP B N 1
ATOM 3599 C CA . ASP B 1 30 ? -26.828 -20.703 14.062 1 47.97 30 ASP B CA 1
ATOM 3600 C C . ASP B 1 30 ? -25.75 -19.656 14.336 1 47.97 30 ASP B C 1
ATOM 3602 O O . ASP B 1 30 ? -25.625 -18.672 13.594 1 47.97 30 ASP B O 1
ATOM 3606 N N . SER B 1 31 ? -25.328 -19.422 15.469 1 62.06 31 SER B N 1
ATOM 3607 C CA . SER B 1 31 ? -24.625 -18.156 15.703 1 62.06 31 SER B CA 1
ATOM 3608 C C . SER B 1 31 ? -23.156 -18.266 15.297 1 62.06 31 SER B C 1
ATOM 3610 O O . SER B 1 31 ? -22.438 -19.141 15.789 1 62.06 31 SER B O 1
ATOM 3612 N N . LEU B 1 32 ? -22.703 -17.875 14.148 1 74.69 32 LEU B N 1
ATOM 3613 C CA . LEU B 1 32 ? -21.297 -17.766 13.742 1 74.69 32 LEU B CA 1
ATOM 3614 C C . LEU B 1 32 ? -20.469 -17.125 14.852 1 74.69 32 LEU B C 1
ATOM 3616 O O . LEU B 1 32 ? -20.828 -16.062 15.375 1 74.69 32 LEU B O 1
ATOM 3620 N N . PRO B 1 33 ? -19.531 -18 15.367 1 78.88 33 PRO B N 1
ATOM 3621 C CA . PRO B 1 33 ? -18.641 -17.359 16.344 1 78.88 33 PRO B CA 1
ATOM 3622 C C . PRO B 1 33 ? -18.078 -16.047 15.859 1 78.88 33 PRO B C 1
ATOM 3624 O O . PRO B 1 33 ? -17.828 -15.875 14.664 1 78.88 33 PRO B O 1
ATOM 3627 N N . LYS B 1 34 ? -18.078 -15.148 16.844 1 86.12 34 LYS B N 1
ATOM 3628 C CA . LYS B 1 34 ? -17.453 -13.867 16.531 1 86.12 34 LYS B CA 1
ATOM 3629 C C . LYS B 1 34 ? -16 -14.047 16.125 1 86.12 34 LYS B C 1
ATOM 3631 O O . LYS B 1 34 ? -15.266 -14.805 16.766 1 86.12 34 LYS B O 1
ATOM 3636 N N . LEU B 1 35 ? -15.562 -13.477 15.039 1 94.19 35 LEU B N 1
ATOM 3637 C CA . LEU B 1 35 ? -14.18 -13.555 14.586 1 94.19 35 LEU B CA 1
ATOM 3638 C C . LEU B 1 35 ? -13.266 -12.758 15.508 1 94.19 35 LEU B C 1
ATOM 3640 O O . LEU B 1 35 ? -13.5 -11.57 15.75 1 94.19 35 LEU B O 1
ATOM 3644 N N . ALA B 1 36 ? -12.297 -13.391 16.125 1 94.38 36 ALA B N 1
ATOM 3645 C CA . ALA B 1 36 ? -11.281 -12.672 16.891 1 94.38 36 ALA B CA 1
ATOM 3646 C C . ALA B 1 36 ? -10.32 -11.945 15.953 1 94.38 36 ALA B C 1
ATOM 3648 O O . ALA B 1 36 ? -9.766 -12.539 15.031 1 94.38 36 ALA B O 1
ATOM 3649 N N . VAL B 1 37 ? -10.172 -10.609 16.156 1 96.06 37 VAL B N 1
ATOM 3650 C CA . VAL B 1 37 ? -9.25 -9.828 15.344 1 96.06 37 VAL B CA 1
ATOM 3651 C C . VAL B 1 37 ? -7.965 -9.562 16.125 1 96.06 37 VAL B C 1
ATOM 3653 O O . VAL B 1 37 ? -7.922 -9.742 17.344 1 96.06 37 VAL B O 1
ATOM 3656 N N . THR B 1 38 ? -6.934 -9.234 15.508 1 97.06 38 THR B N 1
ATOM 3657 C CA . THR B 1 38 ? -5.617 -9.047 16.109 1 97.06 38 THR B CA 1
ATOM 3658 C C . THR B 1 38 ? -5.605 -7.809 17 1 97.06 38 THR B C 1
ATOM 3660 O O . THR B 1 38 ? -6.465 -6.934 16.875 1 97.06 38 THR B O 1
ATOM 3663 N N . ARG B 1 39 ? -4.609 -7.691 17.859 1 94.06 39 ARG B N 1
ATOM 3664 C CA . ARG B 1 39 ? -4.441 -6.555 18.766 1 94.06 39 ARG B CA 1
ATOM 3665 C C . ARG B 1 39 ? -4.164 -5.273 17.984 1 94.06 39 ARG B C 1
ATOM 3667 O O . ARG B 1 39 ? -4.578 -4.188 18.391 1 94.06 39 ARG B O 1
ATOM 3674 N N . ARG B 1 40 ? -3.441 -5.398 16.859 1 94.56 40 ARG B N 1
ATOM 3675 C CA . ARG B 1 40 ? -3.119 -4.227 16.047 1 94.56 40 ARG B CA 1
ATOM 3676 C C . ARG B 1 40 ? -4.387 -3.521 15.578 1 94.56 40 ARG B C 1
ATOM 3678 O O . ARG B 1 40 ? -4.426 -2.291 15.5 1 94.56 40 ARG B O 1
ATOM 3685 N N . VAL B 1 41 ? -5.406 -4.309 15.32 1 94.19 41 VAL B N 1
ATOM 3686 C CA . VAL B 1 41 ? -6.68 -3.771 14.859 1 94.19 41 VAL B CA 1
ATOM 3687 C C . VAL B 1 41 ? -7.5 -3.279 16.047 1 94.19 41 VAL B C 1
ATOM 3689 O O . VAL B 1 41 ? -8.062 -2.184 16.016 1 94.19 41 VAL B O 1
ATOM 3692 N N . GLU B 1 42 ? -7.488 -4.078 17.062 1 92 42 GLU B N 1
ATOM 3693 C CA . GLU B 1 42 ? -8.25 -3.729 18.25 1 92 42 GLU B CA 1
ATOM 3694 C C . GLU B 1 42 ? -7.727 -2.441 18.891 1 92 42 GLU B C 1
ATOM 3696 O O . GLU B 1 42 ? -8.508 -1.63 19.391 1 92 42 GLU B O 1
ATOM 3701 N N . ASP B 1 43 ? -6.43 -2.273 18.828 1 88.81 43 ASP B N 1
ATOM 3702 C CA . ASP B 1 43 ? -5.793 -1.139 19.5 1 88.81 43 ASP B CA 1
ATOM 3703 C C . ASP B 1 43 ? -5.758 0.083 18.578 1 88.81 43 ASP B C 1
ATOM 3705 O O . ASP B 1 43 ? -5.402 1.181 19.016 1 88.81 43 ASP B O 1
ATOM 3709 N N . SER B 1 44 ? -6.117 -0.187 17.375 1 87.25 44 SER B N 1
ATOM 3710 C CA . SER B 1 44 ? -6.051 0.909 16.406 1 87.25 44 SER B CA 1
ATOM 3711 C C . SER B 1 44 ? -7.148 1.936 16.656 1 87.25 44 SER B C 1
ATOM 3713 O O . SER B 1 44 ? -8.289 1.573 16.953 1 87.25 44 SER B O 1
ATOM 3715 N N . GLN B 1 45 ? -6.711 3.182 16.781 1 76.25 45 GLN B N 1
ATOM 3716 C CA . GLN B 1 45 ? -7.68 4.27 16.844 1 76.25 45 GLN B CA 1
ATOM 3717 C C . GLN B 1 45 ? -7.883 4.91 15.477 1 76.25 45 GLN B C 1
ATOM 3719 O O . GLN B 1 45 ? -6.926 5.074 14.719 1 76.25 45 GLN B O 1
ATOM 3724 N N . PRO B 1 46 ? -9.062 5.188 15.18 1 76.38 46 PRO B N 1
ATOM 3725 C CA . PRO B 1 46 ? -9.297 5.875 13.914 1 76.38 46 PRO B CA 1
ATOM 3726 C C . PRO B 1 46 ? -8.57 7.215 13.82 1 76.38 46 PRO B C 1
ATOM 3728 O O . PRO B 1 46 ? -8.375 7.887 14.836 1 76.38 46 PRO B O 1
ATOM 3731 N N . LEU B 1 47 ? -8.078 7.441 12.656 1 84.12 47 LEU B N 1
ATOM 3732 C CA . LEU B 1 47 ? -7.539 8.781 12.422 1 84.12 47 LEU B CA 1
ATOM 3733 C C . LEU B 1 47 ? -8.664 9.805 12.305 1 84.12 47 LEU B C 1
ATOM 3735 O O . LEU B 1 47 ? -9.422 9.789 11.336 1 84.12 47 LEU B O 1
ATOM 3739 N N . LEU B 1 48 ? -8.703 10.641 13.258 1 87.62 48 LEU B N 1
ATOM 3740 C CA . LEU B 1 48 ? -9.789 11.617 13.344 1 87.62 48 LEU B CA 1
ATOM 3741 C C . LEU B 1 48 ? -9.883 12.438 12.07 1 87.62 48 LEU B C 1
ATOM 3743 O O . LEU B 1 48 ? -10.984 12.781 11.625 1 87.62 48 LEU B O 1
ATOM 3747 N N . ILE B 1 49 ? -8.789 12.766 11.469 1 90.88 49 ILE B N 1
ATOM 3748 C CA . ILE B 1 49 ? -8.766 13.531 10.227 1 90.88 49 ILE B CA 1
ATOM 3749 C C . ILE B 1 49 ? -9.547 12.789 9.148 1 90.88 49 ILE B C 1
ATOM 3751 O O . ILE B 1 49 ? -10.352 13.398 8.43 1 90.88 49 ILE B O 1
ATOM 3755 N N . LYS B 1 50 ? -9.32 11.531 9.086 1 85.81 50 LYS B N 1
ATOM 3756 C CA . LYS B 1 50 ? -9.984 10.719 8.062 1 85.81 50 LYS B CA 1
ATOM 3757 C C . LYS B 1 50 ? -11.477 10.578 8.352 1 85.81 50 LYS B C 1
ATOM 3759 O O . LYS B 1 50 ? -12.289 10.555 7.434 1 85.81 50 LYS B O 1
ATOM 3764 N N . GLU B 1 51 ? -11.789 10.492 9.578 1 86.62 51 GLU B N 1
ATOM 3765 C CA . GLU B 1 51 ? -13.195 10.422 9.977 1 86.62 51 GLU B CA 1
ATOM 3766 C C . GLU B 1 51 ? -13.945 11.695 9.602 1 86.62 51 GLU B C 1
ATOM 3768 O O . GLU B 1 51 ? -15.055 11.633 9.078 1 86.62 51 GLU B O 1
ATOM 3773 N N . ILE B 1 52 ? -13.328 12.766 9.852 1 91.94 52 ILE B N 1
ATOM 3774 C CA . ILE B 1 52 ? -13.945 14.055 9.539 1 91.94 52 ILE B CA 1
ATOM 3775 C C . ILE B 1 52 ? -14.055 14.219 8.023 1 91.94 52 ILE B C 1
ATOM 3777 O O . ILE B 1 52 ? -15.086 14.656 7.512 1 91.94 52 ILE B O 1
ATOM 3781 N N . ALA B 1 53 ? -13.008 13.82 7.34 1 89.44 53 ALA B N 1
ATOM 3782 C CA . ALA B 1 53 ? -13.031 13.898 5.883 1 89.44 53 ALA B CA 1
ATOM 3783 C C . ALA B 1 53 ? -14.172 13.07 5.309 1 89.44 53 ALA B C 1
ATOM 3785 O O . ALA B 1 53 ? -14.859 13.5 4.383 1 89.44 53 ALA B O 1
ATOM 3786 N N . ALA B 1 54 ? -14.336 11.914 5.828 1 85.25 54 ALA B N 1
ATOM 3787 C CA . ALA B 1 54 ? -15.406 11.031 5.367 1 85.25 54 ALA B CA 1
ATOM 3788 C C . ALA B 1 54 ? -16.781 11.633 5.645 1 85.25 54 ALA B C 1
ATOM 3790 O O . ALA B 1 54 ? -17.688 11.539 4.809 1 85.25 54 ALA B O 1
ATOM 3791 N N . GLU B 1 55 ? -16.922 12.172 6.793 1 90.81 55 GLU B N 1
ATOM 3792 C CA . GLU B 1 55 ? -18.172 12.82 7.145 1 90.81 55 GLU B CA 1
ATOM 3793 C C . GLU B 1 55 ? -18.484 13.992 6.215 1 90.81 55 GLU B C 1
ATOM 3795 O O . GLU B 1 55 ? -19.625 14.195 5.816 1 90.81 55 GLU B O 1
ATOM 3800 N N . VAL B 1 56 ? -17.484 14.758 5.902 1 93.88 56 VAL B N 1
ATOM 3801 C CA . VAL B 1 56 ? -17.625 15.922 5.035 1 93.88 56 VAL B CA 1
ATOM 3802 C C . VAL B 1 56 ? -18.109 15.477 3.654 1 93.88 56 VAL B C 1
ATOM 3804 O O . VAL B 1 56 ? -19.031 16.062 3.092 1 93.88 56 VAL B O 1
ATOM 3807 N N . VAL B 1 57 ? -17.531 14.461 3.148 1 87.12 57 VAL B N 1
ATOM 3808 C CA . VAL B 1 57 ? -17.906 13.938 1.841 1 87.12 57 VAL B CA 1
ATOM 3809 C C . VAL B 1 57 ? -19.359 13.461 1.874 1 87.12 57 VAL B C 1
ATOM 3811 O O . VAL B 1 57 ? -20.109 13.703 0.935 1 87.12 57 VAL B O 1
ATOM 3814 N N . ALA B 1 58 ? -19.703 12.789 2.93 1 88.06 58 ALA B N 1
ATOM 3815 C CA . ALA B 1 58 ? -21.078 12.305 3.088 1 88.06 58 ALA B CA 1
ATOM 3816 C C . ALA B 1 58 ? -22.078 13.453 3.117 1 88.06 58 ALA B C 1
ATOM 3818 O O . ALA B 1 58 ? -23.141 13.375 2.51 1 88.06 58 ALA B O 1
ATOM 3819 N N . ARG B 1 59 ? -21.75 14.5 3.77 1 93.81 59 ARG B N 1
ATOM 3820 C CA . ARG B 1 59 ? -22.625 15.664 3.869 1 93.81 59 ARG B CA 1
ATOM 3821 C C . ARG B 1 59 ? -22.797 16.344 2.514 1 93.81 59 ARG B C 1
ATOM 3823 O O . ARG B 1 59 ? -23.906 16.719 2.133 1 93.81 59 ARG B O 1
ATOM 3830 N N . ILE B 1 60 ? -21.703 16.453 1.879 1 91.69 60 ILE B N 1
ATOM 3831 C CA . ILE B 1 60 ? -21.734 17.062 0.561 1 91.69 60 ILE B CA 1
ATOM 3832 C C . ILE B 1 60 ? -22.562 16.219 -0.392 1 91.69 60 ILE B C 1
ATOM 3834 O O . ILE B 1 60 ? -23.406 16.734 -1.138 1 91.69 60 ILE B O 1
ATOM 3838 N N . SER B 1 61 ? -22.359 14.953 -0.342 1 87.44 61 SER B N 1
ATOM 3839 C CA . SER B 1 61 ? -23.109 14.023 -1.187 1 87.44 61 SER B CA 1
ATOM 3840 C C . SER B 1 61 ? -24.594 14.07 -0.883 1 87.44 61 SER B C 1
ATOM 3842 O O . SER B 1 61 ? -25.422 13.82 -1.764 1 87.44 61 SER B O 1
ATOM 3844 N N . ALA B 1 62 ? -24.969 14.398 0.311 1 92.44 62 ALA B N 1
ATOM 3845 C CA . ALA B 1 62 ? -26.359 14.5 0.744 1 92.44 62 ALA B CA 1
ATOM 3846 C C . ALA B 1 62 ? -26.953 15.852 0.38 1 92.44 62 ALA B C 1
ATOM 3848 O O . ALA B 1 62 ? -28.125 16.125 0.659 1 92.44 62 ALA B O 1
ATOM 3849 N N . GLY B 1 63 ? -26.141 16.75 -0.153 1 93.25 63 GLY B N 1
ATOM 3850 C CA . GLY B 1 63 ? -26.656 18 -0.67 1 93.25 63 GLY B CA 1
ATOM 3851 C C . GLY B 1 63 ? -26.391 19.172 0.25 1 93.25 63 GLY B C 1
ATOM 3852 O O . GLY B 1 63 ? -26.844 20.297 -0.015 1 93.25 63 GLY B O 1
ATOM 3853 N N . HIS B 1 64 ? -25.625 18.969 1.289 1 95 64 HIS B N 1
ATOM 3854 C CA . HIS B 1 64 ? -25.297 20.062 2.195 1 95 64 HIS B CA 1
ATOM 3855 C C . HIS B 1 64 ? -24.125 20.891 1.672 1 95 64 HIS B C 1
ATOM 3857 O O . HIS B 1 64 ? -23.188 20.344 1.1 1 95 64 HIS B O 1
ATOM 3863 N N . ALA B 1 65 ? -24.25 22.172 1.847 1 93.88 65 ALA B N 1
ATOM 3864 C CA . ALA B 1 65 ? -23.125 23.047 1.51 1 93.88 65 ALA B CA 1
ATOM 3865 C C . ALA B 1 65 ? -22.078 23.031 2.615 1 93.88 65 ALA B C 1
ATOM 3867 O O . ALA B 1 65 ? -22.375 23.375 3.762 1 93.88 65 ALA B O 1
ATOM 3868 N N . VAL B 1 66 ? -20.922 22.578 2.312 1 96.56 66 VAL B N 1
ATOM 3869 C CA . VAL B 1 66 ? -19.844 22.547 3.283 1 96.56 66 VAL B CA 1
ATOM 3870 C C . VAL B 1 66 ? -18.562 23.094 2.648 1 96.56 66 VAL B C 1
ATOM 3872 O O . VAL B 1 66 ? -18.141 22.625 1.585 1 96.56 66 VAL B O 1
ATOM 3875 N N . VAL B 1 67 ? -18.016 24.188 3.229 1 96.5 67 VAL B N 1
ATOM 3876 C CA . VAL B 1 67 ? -16.672 24.594 2.879 1 96.5 67 VAL B CA 1
ATOM 3877 C C . VAL B 1 67 ? -15.656 23.672 3.545 1 96.5 67 VAL B C 1
ATOM 3879 O O . VAL B 1 67 ? -15.5 23.672 4.77 1 96.5 67 VAL B O 1
ATOM 3882 N N . ASN B 1 68 ? -14.984 22.891 2.73 1 95.44 68 ASN B N 1
ATOM 3883 C CA . ASN B 1 68 ? -14.094 21.859 3.254 1 95.44 68 ASN B CA 1
ATOM 3884 C C . ASN B 1 68 ? -12.688 22.391 3.49 1 95.44 68 ASN B C 1
ATOM 3886 O O . ASN B 1 68 ? -11.852 22.359 2.59 1 95.44 68 ASN B O 1
ATOM 3890 N N . LEU B 1 69 ? -12.406 22.766 4.734 1 97.19 69 LEU B N 1
ATOM 3891 C CA . LEU B 1 69 ? -11.086 23.234 5.129 1 97.19 69 LEU B CA 1
ATOM 3892 C C . LEU B 1 69 ? -10.398 22.219 6.043 1 97.19 69 LEU B C 1
ATOM 3894 O O . LEU B 1 69 ? -9.594 22.594 6.898 1 97.19 69 LEU B O 1
ATOM 3898 N N . SER B 1 70 ? -10.797 20.938 5.898 1 94.62 70 SER B N 1
ATOM 3899 C CA . SER B 1 70 ? -10.336 19.906 6.836 1 94.62 70 SER B CA 1
ATOM 3900 C C . SER B 1 70 ? -9.094 19.203 6.312 1 94.62 70 SER B C 1
ATOM 3902 O O . SER B 1 70 ? -7.969 19.594 6.633 1 94.62 70 SER B O 1
ATOM 3904 N N . GLN B 1 71 ? -9.18 18.344 5.34 1 88.44 71 GLN B N 1
ATOM 3905 C CA . GLN B 1 71 ? -8.094 17.484 4.875 1 88.44 71 GLN B CA 1
ATOM 3906 C C . GLN B 1 71 ? -7.062 18.281 4.082 1 88.44 71 GLN B C 1
ATOM 3908 O O . GLN B 1 71 ? -7.406 19.25 3.4 1 88.44 71 GLN B O 1
ATOM 3913 N N . GLY B 1 72 ? -5.816 17.875 4.234 1 90.75 72 GLY B N 1
ATOM 3914 C CA . GLY B 1 72 ? -4.703 18.516 3.561 1 90.75 72 GLY B CA 1
ATOM 3915 C C . GLY B 1 72 ? -4.629 18.188 2.082 1 90.75 72 GLY B C 1
ATOM 3916 O O . GLY B 1 72 ? -3.666 17.578 1.623 1 90.75 72 GLY B O 1
ATOM 3917 N N . VAL B 1 73 ? -5.582 18.703 1.309 1 91.25 73 VAL B N 1
ATOM 3918 C CA . VAL B 1 73 ? -5.629 18.484 -0.133 1 91.25 73 VAL B CA 1
ATOM 3919 C C . VAL B 1 73 ? -5.297 19.781 -0.863 1 91.25 73 VAL B C 1
ATOM 3921 O O . VAL B 1 73 ? -5.91 20.828 -0.6 1 91.25 73 VAL B O 1
ATOM 3924 N N . PRO B 1 74 ? -4.328 19.703 -1.714 1 94.12 74 PRO B N 1
ATOM 3925 C CA . PRO B 1 74 ? -4.043 20.891 -2.521 1 94.12 74 PRO B CA 1
ATOM 3926 C C . PRO B 1 74 ? -5.176 21.25 -3.484 1 94.12 74 PRO B C 1
ATOM 3928 O O . PRO B 1 74 ? -6.043 20.406 -3.748 1 94.12 74 PRO B O 1
ATOM 3931 N N . CYS B 1 75 ? -5.172 22.469 -3.953 1 93.12 75 CYS B N 1
ATOM 3932 C CA . CYS B 1 75 ? -6.246 22.875 -4.855 1 93.12 75 CYS B CA 1
ATOM 3933 C C . CYS B 1 75 ? -5.707 23.188 -6.246 1 93.12 75 CYS B C 1
ATOM 3935 O O . CYS B 1 75 ? -6.477 23.312 -7.199 1 93.12 75 CYS B O 1
ATOM 3937 N N . LEU B 1 76 ? -4.41 23.312 -6.375 1 94 76 LEU B N 1
ATOM 3938 C CA . LEU B 1 76 ? -3.82 23.531 -7.688 1 94 76 LEU B CA 1
ATOM 3939 C C . LEU B 1 76 ? -3.998 22.312 -8.586 1 94 76 LEU B C 1
ATOM 3941 O O . LEU B 1 76 ? -4.027 21.188 -8.102 1 94 76 LEU B O 1
ATOM 3945 N N . PRO B 1 77 ? -4.137 22.578 -9.898 1 96 77 PRO B N 1
ATOM 3946 C CA . PRO B 1 77 ? -4.105 21.438 -10.812 1 96 77 PRO B CA 1
ATOM 3947 C C . PRO B 1 77 ? -2.746 20.75 -10.859 1 96 77 PRO B C 1
ATOM 3949 O O . PRO B 1 77 ? -1.734 21.344 -10.477 1 96 77 PRO B O 1
ATOM 3952 N N . ILE B 1 78 ? -2.781 19.516 -11.242 1 97.38 78 ILE B N 1
ATOM 3953 C CA . ILE B 1 78 ? -1.511 18.828 -11.438 1 97.38 78 ILE B CA 1
ATOM 3954 C C . ILE B 1 78 ? -0.702 19.531 -12.523 1 97.38 78 ILE B C 1
ATOM 3956 O O . ILE B 1 78 ? -1.268 20.203 -13.391 1 97.38 78 ILE B O 1
ATOM 3960 N N . PHE B 1 79 ? 0.64 19.469 -12.453 1 97.88 79 PHE B N 1
ATOM 3961 C CA . PHE B 1 79 ? 1.485 20.047 -13.492 1 97.88 79 PHE B CA 1
ATOM 3962 C C . PHE B 1 79 ? 1.15 19.438 -14.852 1 97.88 79 PHE B C 1
ATOM 3964 O O . PHE B 1 79 ? 0.939 18.234 -14.969 1 97.88 79 PHE B O 1
ATOM 3971 N N . LYS B 1 80 ? 1.103 20.297 -15.859 1 98.12 80 LYS B N 1
ATOM 3972 C CA . LYS B 1 80 ? 0.798 19.844 -17.219 1 98.12 80 LYS B CA 1
ATOM 3973 C C . LYS B 1 80 ? 1.802 18.797 -17.688 1 98.12 80 LYS B C 1
ATOM 3975 O O . LYS B 1 80 ? 1.442 17.875 -18.406 1 98.12 80 LYS B O 1
ATOM 3980 N N . GLU B 1 81 ? 3.08 18.938 -17.344 1 98.19 81 GLU B N 1
ATOM 3981 C CA . GLU B 1 81 ? 4.129 18 -17.719 1 98.19 81 GLU B CA 1
ATOM 3982 C C . GLU B 1 81 ? 3.838 16.609 -17.156 1 98.19 81 GLU B C 1
ATOM 3984 O O . GLU B 1 81 ? 4.047 15.602 -17.844 1 98.19 81 GLU B O 1
ATOM 3989 N N . ALA B 1 82 ? 3.363 16.516 -15.953 1 98.62 82 ALA B N 1
ATOM 3990 C CA . ALA B 1 82 ? 3.012 15.234 -15.336 1 98.62 82 ALA B CA 1
ATOM 3991 C C . ALA B 1 82 ? 1.785 14.625 -16 1 98.62 82 ALA B C 1
ATOM 3993 O O . ALA B 1 82 ? 1.759 13.422 -16.281 1 98.62 82 ALA B O 1
ATOM 3994 N N . GLU B 1 83 ? 0.759 15.453 -16.219 1 98.62 83 GLU B N 1
ATOM 3995 C CA . GLU B 1 83 ? -0.45 15.008 -16.891 1 98.62 83 GLU B CA 1
ATOM 3996 C C . GLU B 1 83 ? -0.117 14.367 -18.234 1 98.62 83 GLU B C 1
ATOM 3998 O O . GLU B 1 83 ? -0.536 13.242 -18.516 1 98.62 83 GLU B O 1
ATOM 4003 N N . GLU B 1 84 ? 0.671 15.039 -19.047 1 98.69 84 GLU B N 1
ATOM 4004 C CA . GLU B 1 84 ? 1.004 14.578 -20.391 1 98.69 84 GLU B CA 1
ATOM 4005 C C . GLU B 1 84 ? 1.825 13.297 -20.344 1 98.69 84 GLU B C 1
ATOM 4007 O O . GLU B 1 84 ? 1.615 12.391 -21.156 1 98.69 84 GLU B O 1
ATOM 4012 N N . ARG B 1 85 ? 2.738 13.266 -19.438 1 98.75 85 ARG B N 1
ATOM 4013 C CA . ARG B 1 85 ? 3.57 12.07 -19.328 1 98.75 85 ARG B CA 1
ATOM 4014 C C . ARG B 1 85 ? 2.73 10.852 -18.969 1 98.75 85 ARG B C 1
ATOM 4016 O O . ARG B 1 85 ? 2.939 9.766 -19.516 1 98.75 85 ARG B O 1
ATOM 4023 N N . MET B 1 86 ? 1.812 10.969 -18.031 1 98.75 86 MET B N 1
ATOM 4024 C CA . MET B 1 86 ? 0.949 9.859 -17.641 1 98.75 86 MET B CA 1
ATOM 4025 C C . MET B 1 86 ? 0.027 9.453 -18.781 1 98.75 86 MET B C 1
ATOM 4027 O O . MET B 1 86 ? -0.167 8.258 -19.031 1 98.75 86 MET B O 1
ATOM 4031 N N . VAL B 1 87 ? -0.513 10.461 -19.5 1 98.81 87 VAL B N 1
ATOM 4032 C CA . VAL B 1 87 ? -1.391 10.188 -20.625 1 98.81 87 VAL B CA 1
ATOM 4033 C C . VAL B 1 87 ? -0.625 9.414 -21.703 1 98.81 87 VAL B C 1
ATOM 4035 O O . VAL B 1 87 ? -1.115 8.414 -22.219 1 98.81 87 VAL B O 1
ATOM 4038 N N . ASN B 1 88 ? 0.591 9.891 -22.031 1 98.75 88 ASN B N 1
ATOM 4039 C CA . ASN B 1 88 ? 1.407 9.211 -23.047 1 98.75 88 ASN B CA 1
ATOM 4040 C C . ASN B 1 88 ? 1.751 7.785 -22.609 1 98.75 88 ASN B C 1
ATOM 4042 O O . ASN B 1 88 ? 1.771 6.875 -23.453 1 98.75 88 ASN B O 1
ATOM 4046 N N . PHE B 1 89 ? 2.008 7.586 -21.391 1 98.62 89 PHE B N 1
ATOM 4047 C CA . PHE B 1 89 ? 2.309 6.262 -20.859 1 98.62 89 PHE B CA 1
ATOM 4048 C C . PHE B 1 89 ? 1.119 5.324 -21.031 1 98.62 89 PHE B C 1
ATOM 4050 O O . PHE B 1 89 ? 1.285 4.172 -21.438 1 98.62 89 PHE B O 1
ATOM 4057 N N . LEU B 1 90 ? -0.066 5.797 -20.703 1 98.62 90 LEU B N 1
ATOM 4058 C CA . LEU B 1 90 ? -1.285 5.012 -20.859 1 98.62 90 LEU B CA 1
ATOM 4059 C C . LEU B 1 90 ? -1.507 4.648 -22.328 1 98.62 90 LEU B C 1
ATOM 4061 O O . LEU B 1 90 ? -1.957 3.541 -22.625 1 98.62 90 LEU B O 1
ATOM 4065 N N . ARG B 1 91 ? -1.142 5.516 -23.203 1 98.06 91 ARG B N 1
ATOM 4066 C CA . ARG B 1 91 ? -1.373 5.324 -24.625 1 98.06 91 ARG B CA 1
ATOM 4067 C C . ARG B 1 91 ? -0.43 4.273 -25.203 1 98.06 91 ARG B C 1
ATOM 4069 O O . ARG B 1 91 ? -0.661 3.756 -26.297 1 98.06 91 ARG B O 1
ATOM 4076 N N . GLU B 1 92 ? 0.599 3.943 -24.484 1 96.44 92 GLU B N 1
ATOM 4077 C CA . GLU B 1 92 ? 1.481 2.859 -24.906 1 96.44 92 GLU B CA 1
ATOM 4078 C C . GLU B 1 92 ? 0.763 1.514 -24.859 1 96.44 92 GLU B C 1
ATOM 4080 O O . GLU B 1 92 ? 1.218 0.542 -25.469 1 96.44 92 GLU B O 1
ATOM 4085 N N . GLY B 1 93 ? -0.296 1.432 -24.047 1 95 93 GLY B N 1
ATOM 4086 C CA . GLY B 1 93 ? -1.198 0.293 -24.125 1 95 93 GLY B CA 1
ATOM 4087 C C . GLY B 1 93 ? -0.841 -0.813 -23.141 1 95 93 GLY B C 1
ATOM 4088 O O . GLY B 1 93 ? -1.604 -1.765 -22.969 1 95 93 GLY B O 1
ATOM 4089 N N . HIS B 1 94 ? 0.322 -0.771 -22.5 1 94.75 94 HIS B N 1
ATOM 4090 C CA . HIS B 1 94 ? 0.735 -1.764 -21.516 1 94.75 94 HIS B CA 1
ATOM 4091 C C . HIS B 1 94 ? 1.119 -1.104 -20.203 1 94.75 94 HIS B C 1
ATOM 4093 O O . HIS B 1 94 ? 1.696 -0.014 -20.188 1 94.75 94 HIS B O 1
ATOM 4099 N N . LEU B 1 95 ? 0.736 -1.698 -19.141 1 95.75 95 LEU B N 1
ATOM 4100 C CA . LEU B 1 95 ? 1.047 -1.228 -17.797 1 95.75 95 LEU B CA 1
ATOM 4101 C C . LEU B 1 95 ? 1.761 -2.311 -17 1 95.75 95 LEU B C 1
ATOM 4103 O O . LEU B 1 95 ? 1.166 -2.92 -16.109 1 95.75 95 LEU B O 1
ATOM 4107 N N . PRO B 1 96 ? 3.023 -2.531 -17.203 1 92.06 96 PRO B N 1
ATOM 4108 C CA . PRO B 1 96 ? 3.75 -3.604 -16.516 1 92.06 96 PRO B CA 1
ATOM 4109 C C . PRO B 1 96 ? 4.051 -3.275 -15.062 1 92.06 96 PRO B C 1
ATOM 4111 O O . PRO B 1 96 ? 4.012 -2.107 -14.664 1 92.06 96 PRO B O 1
ATOM 4114 N N . TYR B 1 97 ? 4.383 -4.328 -14.32 1 93.69 97 TYR B N 1
ATOM 4115 C CA . TYR B 1 97 ? 4.988 -4.137 -13.008 1 93.69 97 TYR B CA 1
ATOM 4116 C C . TYR B 1 97 ? 6.324 -3.412 -13.117 1 93.69 97 TYR B C 1
ATOM 4118 O O . TYR B 1 97 ? 6.918 -3.361 -14.195 1 93.69 97 TYR B O 1
ATOM 4126 N N . SER B 1 98 ? 6.738 -2.807 -12.07 1 94 98 SER B N 1
ATOM 4127 C CA . SER B 1 98 ? 8.117 -2.365 -11.922 1 94 98 SER B CA 1
ATOM 4128 C C . SER B 1 98 ? 8.812 -3.104 -10.781 1 94 98 SER B C 1
ATOM 4130 O O . SER B 1 98 ? 8.188 -3.906 -10.086 1 94 98 SER B O 1
ATOM 4132 N N . HIS B 1 99 ? 10.133 -2.902 -10.711 1 93.5 99 HIS B N 1
ATOM 4133 C CA . HIS B 1 99 ? 10.812 -3.328 -9.492 1 93.5 99 HIS B CA 1
ATOM 4134 C C . HIS B 1 99 ? 10.086 -2.818 -8.25 1 93.5 99 HIS B C 1
ATOM 4136 O O . HIS B 1 99 ? 9.477 -1.746 -8.281 1 93.5 99 HIS B O 1
ATOM 4142 N N . VAL B 1 100 ? 10.141 -3.576 -7.215 1 95.25 100 VAL B N 1
ATOM 4143 C CA . VAL B 1 100 ? 9.453 -3.211 -5.98 1 95.25 100 VAL B CA 1
ATOM 4144 C C . VAL B 1 100 ? 9.883 -1.812 -5.543 1 95.25 100 VAL B C 1
ATOM 4146 O O . VAL B 1 100 ? 9.078 -1.041 -5.02 1 95.25 100 VAL B O 1
ATOM 4149 N N . ALA B 1 101 ? 11.148 -1.44 -5.77 1 96.94 101 ALA B N 1
ATOM 4150 C CA . ALA B 1 101 ? 11.664 -0.125 -5.398 1 96.94 101 ALA B CA 1
ATOM 4151 C C . ALA B 1 101 ? 11.156 0.954 -6.348 1 96.94 101 ALA B C 1
ATOM 4153 O O . ALA B 1 101 ? 11.25 2.146 -6.051 1 96.94 101 ALA B O 1
ATOM 4154 N N . GLY B 1 102 ? 10.688 0.553 -7.48 1 97.12 102 GLY B N 1
ATOM 4155 C CA . GLY B 1 102 ? 10.203 1.489 -8.484 1 97.12 102 GLY B CA 1
ATOM 4156 C C . GLY B 1 102 ? 10.984 1.417 -9.789 1 97.12 102 GLY B C 1
ATOM 4157 O O . GLY B 1 102 ? 12.008 0.733 -9.867 1 97.12 102 GLY B O 1
ATOM 4158 N N . ILE B 1 103 ? 10.477 2.08 -10.789 1 96.88 103 ILE B N 1
ATOM 4159 C CA . ILE B 1 103 ? 11.141 2.195 -12.086 1 96.88 103 ILE B CA 1
ATOM 4160 C C . ILE B 1 103 ? 12.5 2.871 -11.914 1 96.88 103 ILE B C 1
ATOM 4162 O O . ILE B 1 103 ? 12.609 3.879 -11.211 1 96.88 103 ILE B O 1
ATOM 4166 N N . TRP B 1 104 ? 13.484 2.342 -12.523 1 95.75 104 TRP B N 1
ATOM 4167 C CA . TRP B 1 104 ? 14.852 2.814 -12.32 1 95.75 104 TRP B CA 1
ATOM 4168 C C . TRP B 1 104 ? 14.969 4.301 -12.648 1 95.75 104 TRP B C 1
ATOM 4170 O O . TRP B 1 104 ? 15.523 5.074 -11.867 1 95.75 104 TRP B O 1
ATOM 4180 N N . SER B 1 105 ? 14.445 4.742 -13.805 1 97.75 105 SER B N 1
ATOM 4181 C CA . SER B 1 105 ? 14.562 6.141 -14.211 1 97.75 105 SER B CA 1
ATOM 4182 C C . SER B 1 105 ? 13.859 7.066 -13.219 1 97.75 105 SER B C 1
ATOM 4184 O O . SER B 1 105 ? 14.312 8.188 -12.992 1 97.75 105 SER B O 1
ATOM 4186 N N . VAL B 1 106 ? 12.766 6.605 -12.633 1 98.75 106 VAL B N 1
ATOM 4187 C CA . VAL B 1 106 ? 12.055 7.395 -11.633 1 98.75 106 VAL B CA 1
ATOM 4188 C C . VAL B 1 106 ? 12.906 7.531 -10.375 1 98.75 106 VAL B C 1
ATOM 4190 O O . VAL B 1 106 ? 13.016 8.617 -9.812 1 98.75 106 VAL B O 1
ATOM 4193 N N . ARG B 1 107 ? 13.547 6.43 -9.953 1 98.69 107 ARG B N 1
ATOM 4194 C CA . ARG B 1 107 ? 14.414 6.449 -8.781 1 98.69 107 ARG B CA 1
ATOM 4195 C C . ARG B 1 107 ? 15.617 7.367 -9 1 98.69 107 ARG B C 1
ATOM 4197 O O . ARG B 1 107 ? 16.016 8.094 -8.094 1 98.69 107 ARG B O 1
ATOM 4204 N N . GLU B 1 108 ? 16.156 7.344 -10.211 1 98.69 108 GLU B N 1
ATOM 4205 C CA . GLU B 1 108 ? 17.266 8.234 -10.555 1 98.69 108 GLU B CA 1
ATOM 4206 C C . GLU B 1 108 ? 16.844 9.695 -10.453 1 98.69 108 GLU B C 1
ATOM 4208 O O . GLU B 1 108 ? 17.562 10.523 -9.898 1 98.69 108 GLU B O 1
ATOM 4213 N N . THR B 1 109 ? 15.703 9.992 -11.016 1 98.81 109 THR B N 1
ATOM 4214 C CA . THR B 1 109 ? 15.203 11.367 -11.008 1 98.81 109 THR B CA 1
ATOM 4215 C C . THR B 1 109 ? 14.922 11.828 -9.586 1 98.81 109 THR B C 1
ATOM 4217 O O . THR B 1 109 ? 15.227 12.969 -9.227 1 98.81 109 THR B O 1
ATOM 4220 N N . ALA B 1 110 ? 14.383 10.953 -8.789 1 98.81 110 ALA B N 1
ATOM 4221 C CA . ALA B 1 110 ? 14.109 11.289 -7.395 1 98.81 110 ALA B CA 1
ATOM 4222 C C . ALA B 1 110 ? 15.406 11.57 -6.637 1 98.81 110 ALA B C 1
ATOM 4224 O O . ALA B 1 110 ? 15.477 12.508 -5.848 1 98.81 110 ALA B O 1
ATOM 4225 N N . ALA B 1 111 ? 16.375 10.719 -6.848 1 98.75 111 ALA B N 1
ATOM 4226 C CA . ALA B 1 111 ? 17.688 10.953 -6.223 1 98.75 111 ALA B CA 1
ATOM 4227 C C . ALA B 1 111 ? 18.266 12.289 -6.672 1 98.75 111 ALA B C 1
ATOM 4229 O O . ALA B 1 111 ? 18.781 13.055 -5.852 1 98.75 111 ALA B O 1
ATOM 4230 N N . LYS B 1 112 ? 18.203 12.562 -7.957 1 98.62 112 LYS B N 1
ATOM 4231 C CA . LYS B 1 112 ? 18.703 13.828 -8.508 1 98.62 112 LYS B CA 1
ATOM 4232 C C . LYS B 1 112 ? 17.984 15.016 -7.875 1 98.62 112 LYS B C 1
ATOM 4234 O O . LYS B 1 112 ? 18.594 16.047 -7.609 1 98.62 112 LYS B O 1
ATOM 4239 N N . PHE B 1 113 ? 16.734 14.883 -7.746 1 98.19 113 PHE B N 1
ATOM 4240 C CA . PHE B 1 113 ? 15.938 15.93 -7.133 1 98.19 113 PHE B CA 1
ATOM 4241 C C . PHE B 1 113 ? 16.453 16.266 -5.734 1 98.19 113 PHE B C 1
ATOM 4243 O O . PHE B 1 113 ? 16.656 17.438 -5.402 1 98.19 113 PHE B O 1
ATOM 4250 N N . VAL B 1 114 ? 16.672 15.219 -4.879 1 98.19 114 VAL B N 1
ATOM 4251 C CA . VAL B 1 114 ? 17.156 15.414 -3.518 1 98.19 114 VAL B CA 1
ATOM 4252 C C . VAL B 1 114 ? 18.547 16.062 -3.553 1 98.19 114 VAL B C 1
ATOM 4254 O O . VAL B 1 114 ? 18.812 17.016 -2.814 1 98.19 114 VAL B O 1
ATOM 4257 N N . ASN B 1 115 ? 19.406 15.57 -4.426 1 97.81 115 ASN B N 1
ATOM 4258 C CA . ASN B 1 115 ? 20.75 16.125 -4.547 1 97.81 115 ASN B CA 1
ATOM 4259 C C . ASN B 1 115 ? 20.703 17.609 -4.945 1 97.81 115 ASN B C 1
ATOM 4261 O O . ASN B 1 115 ? 21.5 18.406 -4.441 1 97.81 115 ASN B O 1
ATOM 4265 N N . HIS B 1 116 ? 19.797 17.906 -5.797 1 95 116 HIS B N 1
ATOM 4266 C CA . HIS B 1 116 ? 19.656 19.25 -6.324 1 95 116 HIS B CA 1
ATOM 4267 C C . HIS B 1 116 ? 19.234 20.234 -5.227 1 95 116 HIS B C 1
ATOM 4269 O O . HIS B 1 116 ? 19.766 21.344 -5.137 1 95 116 HIS B O 1
ATOM 4275 N N . PHE B 1 117 ? 18.359 19.812 -4.387 1 92.44 117 PHE B N 1
ATOM 4276 C CA . PHE B 1 117 ? 17.766 20.75 -3.436 1 92.44 117 PHE B CA 1
ATOM 4277 C C . PHE B 1 117 ? 18.453 20.656 -2.078 1 92.44 117 PHE B C 1
ATOM 4279 O O . PHE B 1 117 ? 18.438 21.609 -1.297 1 92.44 117 PHE B O 1
ATOM 4286 N N . TYR B 1 118 ? 19.062 19.516 -1.772 1 94.06 118 TYR B N 1
ATOM 4287 C CA . TYR B 1 118 ? 19.609 19.297 -0.434 1 94.06 118 TYR B CA 1
ATOM 4288 C C . TYR B 1 118 ? 21.125 19.312 -0.452 1 94.06 118 TYR B C 1
ATOM 4290 O O . TYR B 1 118 ? 21.766 19.359 0.601 1 94.06 118 TYR B O 1
ATOM 4298 N N . GLY B 1 119 ? 21.75 19.312 -1.628 1 93.88 119 GLY B N 1
ATOM 4299 C CA . GLY B 1 119 ? 23.203 19.297 -1.729 1 93.88 119 GLY B CA 1
ATOM 4300 C C . GLY B 1 119 ? 23.812 17.984 -1.271 1 93.88 119 GLY B C 1
ATOM 4301 O O . GLY B 1 119 ? 24.766 17.969 -0.495 1 93.88 119 GLY B O 1
ATOM 4302 N N . THR B 1 120 ? 23.172 16.922 -1.633 1 96.25 120 THR B N 1
ATOM 4303 C CA . THR B 1 120 ? 23.625 15.586 -1.267 1 96.25 120 THR B CA 1
ATOM 4304 C C . THR B 1 120 ? 24.094 14.812 -2.498 1 96.25 120 THR B C 1
ATOM 4306 O O . THR B 1 120 ? 24.328 15.406 -3.557 1 96.25 120 THR B O 1
ATOM 4309 N N . ASP B 1 121 ? 24.422 13.516 -2.348 1 97.31 121 ASP B N 1
ATOM 4310 C CA . ASP B 1 121 ? 24.906 12.703 -3.457 1 97.31 121 ASP B CA 1
ATOM 4311 C C . ASP B 1 121 ? 24.266 11.32 -3.449 1 97.31 121 ASP B C 1
ATOM 4313 O O . ASP B 1 121 ? 24.969 10.305 -3.564 1 97.31 121 ASP B O 1
ATOM 4317 N N . PHE B 1 122 ? 23.031 11.289 -3.242 1 98.31 122 PHE B N 1
ATOM 4318 C CA . PHE B 1 122 ? 22.281 10.031 -3.246 1 98.31 122 PHE B CA 1
ATOM 4319 C C . PHE B 1 122 ? 22.172 9.477 -4.66 1 98.31 122 PHE B C 1
ATOM 4321 O O . PHE B 1 122 ? 22.297 10.219 -5.637 1 98.31 122 PHE B O 1
ATOM 4328 N N . THR B 1 123 ? 22 8.188 -4.809 1 98.5 123 THR B N 1
ATOM 4329 C CA . THR B 1 123 ? 21.781 7.496 -6.074 1 98.5 123 THR B CA 1
ATOM 4330 C C . THR B 1 123 ? 20.438 6.766 -6.059 1 98.5 123 THR B C 1
ATOM 4332 O O . THR B 1 123 ? 19.719 6.781 -5.051 1 98.5 123 THR B O 1
ATOM 4335 N N . ALA B 1 124 ? 20.094 6.188 -7.172 1 98.12 124 ALA B N 1
ATOM 4336 C CA . ALA B 1 124 ? 18.859 5.406 -7.285 1 98.12 124 ALA B CA 1
ATOM 4337 C C . ALA B 1 124 ? 18.844 4.277 -6.262 1 98.12 124 ALA B C 1
ATOM 4339 O O . ALA B 1 124 ? 17.766 3.873 -5.801 1 98.12 124 ALA B O 1
ATOM 4340 N N . ASP B 1 125 ? 19.984 3.781 -5.828 1 97.81 125 ASP B N 1
ATOM 4341 C CA . ASP B 1 125 ? 20.094 2.672 -4.887 1 97.81 125 ASP B CA 1
ATOM 4342 C C . ASP B 1 125 ? 19.641 3.09 -3.49 1 97.81 125 ASP B C 1
ATOM 4344 O O . ASP B 1 125 ? 19.391 2.24 -2.631 1 97.81 125 ASP B O 1
ATOM 4348 N N . HIS B 1 126 ? 19.484 4.453 -3.254 1 98.69 126 HIS B N 1
ATOM 4349 C CA . HIS B 1 126 ? 19.031 4.977 -1.972 1 98.69 126 HIS B CA 1
ATOM 4350 C C . HIS B 1 126 ? 17.516 5.203 -1.979 1 98.69 126 HIS B C 1
ATOM 4352 O O . HIS B 1 126 ? 16.938 5.594 -0.961 1 98.69 126 HIS B O 1
ATOM 4358 N N . THR B 1 127 ? 16.891 4.926 -3.148 1 98.81 127 THR B N 1
ATOM 4359 C CA . THR B 1 127 ? 15.555 5.473 -3.354 1 98.81 127 THR B CA 1
ATOM 4360 C C . THR B 1 127 ? 14.531 4.352 -3.477 1 98.81 127 THR B C 1
ATOM 4362 O O . THR B 1 127 ? 14.75 3.377 -4.199 1 98.81 127 THR B O 1
ATOM 4365 N N . ILE B 1 128 ? 13.422 4.453 -2.768 1 98.75 128 ILE B N 1
ATOM 4366 C CA . ILE B 1 128 ? 12.266 3.568 -2.889 1 98.75 128 ILE B CA 1
ATOM 4367 C C . ILE B 1 128 ? 11.023 4.383 -3.227 1 98.75 128 ILE B C 1
ATOM 4369 O O . ILE B 1 128 ? 10.633 5.281 -2.473 1 98.75 128 ILE B O 1
ATOM 4373 N N . ILE B 1 129 ? 10.398 4.129 -4.395 1 98.88 129 ILE B N 1
ATOM 4374 C CA . ILE B 1 129 ? 9.125 4.754 -4.723 1 98.88 129 ILE B CA 1
ATOM 4375 C C . ILE B 1 129 ? 8 4.062 -3.955 1 98.88 129 ILE B C 1
ATOM 4377 O O . ILE B 1 129 ? 7.934 2.832 -3.912 1 98.88 129 ILE B O 1
ATOM 4381 N N . THR B 1 130 ? 7.121 4.828 -3.322 1 98.75 130 THR B N 1
ATOM 4382 C CA . THR B 1 130 ? 6.094 4.273 -2.447 1 98.75 130 THR B CA 1
ATOM 4383 C C . THR B 1 130 ? 4.707 4.773 -2.855 1 98.75 130 THR B C 1
ATOM 4385 O O . THR B 1 130 ? 4.586 5.781 -3.553 1 98.75 130 THR B O 1
ATOM 4388 N N . ALA B 1 131 ? 3.693 4.027 -2.447 1 98.38 131 ALA B N 1
ATOM 4389 C CA . ALA B 1 131 ? 2.307 4.43 -2.67 1 98.38 131 ALA B CA 1
ATOM 4390 C C . ALA B 1 131 ? 1.883 5.512 -1.681 1 98.38 131 ALA B C 1
ATOM 4392 O O . ALA B 1 131 ? 1.037 5.273 -0.815 1 98.38 131 ALA B O 1
ATOM 4393 N N . GLY B 1 132 ? 2.459 6.672 -1.846 1 98 132 GLY B N 1
ATOM 4394 C CA . GLY B 1 132 ? 2.189 7.797 -0.961 1 98 132 GLY B CA 1
ATOM 4395 C C . GLY B 1 132 ? 3.162 7.887 0.201 1 98 132 GLY B C 1
ATOM 4396 O O . GLY B 1 132 ? 3.92 6.949 0.457 1 98 132 GLY B O 1
ATOM 4397 N N . GLY B 1 133 ? 3.094 9.047 0.847 1 97.94 133 GLY B N 1
ATOM 4398 C CA . GLY B 1 133 ? 3.955 9.273 1.995 1 97.94 133 GLY B CA 1
ATOM 4399 C C . GLY B 1 133 ? 3.627 8.383 3.176 1 97.94 133 GLY B C 1
ATOM 4400 O O . GLY B 1 133 ? 4.504 8.07 3.984 1 97.94 133 GLY B O 1
ATOM 4401 N N . ILE B 1 134 ? 2.414 7.953 3.287 1 97.38 134 ILE B N 1
ATOM 4402 C CA . ILE B 1 134 ? 1.98 7.082 4.375 1 97.38 134 ILE B CA 1
ATOM 4403 C C . ILE B 1 134 ? 2.752 5.766 4.32 1 97.38 134 ILE B C 1
ATOM 4405 O O . ILE B 1 134 ? 3.256 5.289 5.34 1 97.38 134 ILE B O 1
ATOM 4409 N N . GLN B 1 135 ? 2.898 5.191 3.117 1 98.62 135 GLN B N 1
ATOM 4410 C CA . GLN B 1 135 ? 3.637 3.941 2.992 1 98.62 135 GLN B CA 1
ATOM 4411 C C . GLN B 1 135 ? 5.121 4.145 3.295 1 98.62 135 GLN B C 1
ATOM 4413 O O . GLN B 1 135 ? 5.77 3.258 3.854 1 98.62 135 GLN B O 1
ATOM 4418 N N . ALA B 1 136 ? 5.645 5.305 2.881 1 98.75 136 ALA B N 1
ATOM 4419 C CA . ALA B 1 136 ? 7.039 5.605 3.195 1 98.75 136 ALA B CA 1
ATOM 4420 C C . ALA B 1 136 ? 7.281 5.574 4.699 1 98.75 136 ALA B C 1
ATOM 4422 O O . ALA B 1 136 ? 8.242 4.957 5.168 1 98.75 136 ALA B O 1
ATOM 4423 N N . CYS B 1 137 ? 6.418 6.234 5.453 1 98.62 137 CYS B N 1
ATOM 4424 C CA . CYS B 1 137 ? 6.508 6.223 6.91 1 98.62 137 CYS B CA 1
ATOM 4425 C C . CYS B 1 137 ? 6.336 4.812 7.453 1 98.62 137 CYS B C 1
ATOM 4427 O O . CYS B 1 137 ? 7.074 4.395 8.352 1 98.62 137 CYS B O 1
ATOM 4429 N N . PHE B 1 138 ? 5.434 4.074 6.887 1 98.56 138 PHE B N 1
ATOM 4430 C CA . PHE B 1 138 ? 5.145 2.709 7.309 1 98.56 138 PHE B CA 1
ATOM 4431 C C . PHE B 1 138 ? 6.379 1.825 7.152 1 98.56 138 PHE B C 1
ATOM 4433 O O . PHE B 1 138 ? 6.738 1.084 8.07 1 98.56 138 PHE B O 1
ATOM 4440 N N . ASN B 1 139 ? 6.957 1.869 5.938 1 98.62 139 ASN B N 1
ATOM 4441 C CA . ASN B 1 139 ? 8.156 1.081 5.66 1 98.62 139 ASN B CA 1
ATOM 4442 C C . ASN B 1 139 ? 9.258 1.37 6.672 1 98.62 139 ASN B C 1
ATOM 4444 O O . ASN B 1 139 ? 9.961 0.457 7.105 1 98.62 139 ASN B O 1
ATOM 4448 N N . THR B 1 140 ? 9.406 2.629 7.039 1 98.75 140 THR B N 1
ATOM 4449 C CA . THR B 1 140 ? 10.453 3.055 7.961 1 98.75 140 THR B CA 1
ATOM 4450 C C . THR B 1 140 ? 10.203 2.5 9.359 1 98.75 140 THR B C 1
ATOM 4452 O O . THR B 1 140 ? 11.094 1.912 9.969 1 98.75 140 THR B O 1
ATOM 4455 N N . LEU B 1 141 ? 9.008 2.652 9.852 1 98.62 141 LEU B N 1
ATOM 4456 C CA . LEU B 1 141 ? 8.695 2.211 11.211 1 98.62 141 LEU B CA 1
ATOM 4457 C C . LEU B 1 141 ? 8.664 0.688 11.289 1 98.62 141 LEU B C 1
ATOM 4459 O O . LEU B 1 141 ? 9.039 0.108 12.312 1 98.62 141 LEU B O 1
ATOM 4463 N N . ALA B 1 142 ? 8.203 0.049 10.227 1 98 142 ALA B N 1
ATOM 4464 C CA . ALA B 1 142 ? 8.164 -1.411 10.188 1 98 142 ALA B CA 1
ATOM 4465 C C . ALA B 1 142 ? 9.562 -1.996 10.383 1 98 142 ALA B C 1
ATOM 4467 O O . ALA B 1 142 ? 9.711 -3.104 10.906 1 98 142 ALA B O 1
ATOM 4468 N N . LEU B 1 143 ? 10.547 -1.307 9.961 1 97.94 143 LEU B N 1
ATOM 4469 C CA . LEU B 1 143 ? 11.93 -1.772 10.023 1 97.94 143 LEU B CA 1
ATOM 4470 C C . LEU B 1 143 ? 12.406 -1.854 11.469 1 97.94 143 LEU B C 1
ATOM 4472 O O . LEU B 1 143 ? 13.25 -2.693 11.805 1 97.94 143 LEU B O 1
ATOM 4476 N N . VAL B 1 144 ? 11.781 -1.024 12.43 1 98.25 144 VAL B N 1
ATOM 4477 C CA . VAL B 1 144 ? 12.508 -0.863 13.68 1 98.25 144 VAL B CA 1
ATOM 4478 C C . VAL B 1 144 ? 11.555 -1.03 14.859 1 98.25 144 VAL B C 1
ATOM 4480 O O . VAL B 1 144 ? 11.984 -1.181 16 1 98.25 144 VAL B O 1
ATOM 4483 N N . VAL B 1 145 ? 10.25 -1.012 14.656 1 98 145 VAL B N 1
ATOM 4484 C CA . VAL B 1 145 ? 9.297 -1.081 15.758 1 98 145 VAL B CA 1
ATOM 4485 C C . VAL B 1 145 ? 8.625 -2.453 15.773 1 98 145 VAL B C 1
ATOM 4487 O O . VAL B 1 145 ? 8.078 -2.895 14.758 1 98 145 VAL B O 1
ATOM 4490 N N . GLU B 1 146 ? 8.602 -3.145 16.906 1 95.94 146 GLU B N 1
ATOM 4491 C CA . GLU B 1 146 ? 7.953 -4.453 16.922 1 95.94 146 GLU B CA 1
ATOM 4492 C C . GLU B 1 146 ? 7.387 -4.773 18.297 1 95.94 146 GLU B C 1
ATOM 4494 O O . GLU B 1 146 ? 6.691 -5.777 18.469 1 95.94 146 GLU B O 1
ATOM 4499 N N . SER B 1 147 ? 7.664 -3.936 19.344 1 96 147 SER B N 1
ATOM 4500 C CA . SER B 1 147 ? 7.141 -4.184 20.688 1 96 147 SER B CA 1
ATOM 4501 C C . SER B 1 147 ? 7.031 -2.887 21.484 1 96 147 SER B C 1
ATOM 4503 O O . SER B 1 147 ? 7.496 -1.836 21.031 1 96 147 SER B O 1
ATOM 4505 N N . LYS B 1 148 ? 6.469 -3.004 22.688 1 97.06 148 LYS B N 1
ATOM 4506 C CA . LYS B 1 148 ? 6.27 -1.853 23.562 1 97.06 148 LYS B CA 1
ATOM 4507 C C . LYS B 1 148 ? 7.605 -1.26 24 1 97.06 148 LYS B C 1
ATOM 4509 O O . LYS B 1 148 ? 7.672 -0.094 24.391 1 97.06 148 LYS B O 1
ATOM 4514 N N . ALA B 1 149 ? 8.625 -2.018 23.875 1 97.69 149 ALA B N 1
ATOM 4515 C CA . ALA B 1 149 ? 9.961 -1.55 24.25 1 97.69 149 ALA B CA 1
ATOM 4516 C C . ALA B 1 149 ? 10.523 -0.605 23.188 1 97.69 149 ALA B C 1
ATOM 4518 O O . ALA B 1 149 ? 11.492 0.117 23.453 1 97.69 149 ALA B O 1
ATOM 4519 N N . ASP B 1 150 ? 9.938 -0.612 22 1 98.25 150 ASP B N 1
ATOM 4520 C CA . ASP B 1 150 ? 10.375 0.254 20.906 1 98.25 150 ASP B CA 1
ATOM 4521 C C . ASP B 1 150 ? 9.586 1.565 20.906 1 98.25 150 ASP B C 1
ATOM 4523 O O . ASP B 1 150 ? 8.359 1.56 20.812 1 98.25 150 ASP B O 1
ATOM 4527 N N . VAL B 1 151 ? 10.344 2.703 20.938 1 98.5 151 VAL B N 1
ATOM 4528 C CA . VAL B 1 151 ? 9.703 4 21.125 1 98.5 151 VAL B CA 1
ATOM 4529 C C . VAL B 1 151 ? 9.898 4.855 19.875 1 98.5 151 VAL B C 1
ATOM 4531 O O . VAL B 1 151 ? 10.984 4.887 19.297 1 98.5 151 VAL B O 1
ATOM 4534 N N . VAL B 1 152 ? 8.828 5.449 19.438 1 98.5 152 VAL B N 1
ATOM 4535 C CA . VAL B 1 152 ? 8.859 6.48 18.406 1 98.5 152 VAL B CA 1
ATOM 4536 C C . VAL B 1 152 ? 8.625 7.852 19.047 1 98.5 152 VAL B C 1
ATOM 4538 O O . VAL B 1 152 ? 7.586 8.078 19.672 1 98.5 152 VAL B O 1
ATOM 4541 N N . LEU B 1 153 ? 9.633 8.719 18.875 1 97.31 153 LEU B N 1
ATOM 4542 C CA . LEU B 1 153 ? 9.523 10.078 19.391 1 97.31 153 LEU B CA 1
ATOM 4543 C C . LEU B 1 153 ? 9.055 11.039 18.297 1 97.31 153 LEU B C 1
ATOM 4545 O O . LEU B 1 153 ? 9.445 10.891 17.125 1 97.31 153 LEU B O 1
ATOM 4549 N N . SER B 1 154 ? 8.258 11.992 18.656 1 94.62 154 SER B N 1
ATOM 4550 C CA . SER B 1 154 ? 7.883 13.07 17.75 1 94.62 154 SER B CA 1
ATOM 4551 C C . SER B 1 154 ? 7.602 14.359 18.516 1 94.62 154 SER B C 1
ATOM 4553 O O . SER B 1 154 ? 7.383 14.336 19.734 1 94.62 154 SER B O 1
ATOM 4555 N N . THR B 1 155 ? 7.691 15.461 17.781 1 91 155 THR B N 1
ATOM 4556 C CA . THR B 1 155 ? 7.199 16.703 18.344 1 91 155 THR B CA 1
ATOM 4557 C C . THR B 1 155 ? 5.676 16.688 18.453 1 91 155 THR B C 1
ATOM 4559 O O . THR B 1 155 ? 5 16 17.688 1 91 155 THR B O 1
ATOM 4562 N N . LEU B 1 156 ? 5.137 17.391 19.453 1 90.69 156 LEU B N 1
ATOM 4563 C CA . LEU B 1 156 ? 3.701 17.641 19.516 1 90.69 156 LEU B CA 1
ATOM 4564 C C . LEU B 1 156 ? 3.395 19.109 19.328 1 90.69 156 LEU B C 1
ATOM 4566 O O . LEU B 1 156 ? 4.121 19.969 19.844 1 90.69 156 LEU B O 1
ATOM 4570 N N . PRO B 1 157 ? 2.371 19.594 18.641 1 91.75 157 PRO B N 1
ATOM 4571 C CA . PRO B 1 157 ? 1.47 18.688 17.938 1 91.75 157 PRO B CA 1
ATOM 4572 C C . PRO B 1 157 ? 2.148 17.969 16.766 1 91.75 157 PRO B C 1
ATOM 4574 O O . PRO B 1 157 ? 3.141 18.453 16.219 1 91.75 157 PRO B O 1
ATOM 4577 N N . ALA B 1 158 ? 1.647 16.75 16.484 1 91.12 158 ALA B N 1
ATOM 4578 C CA . ALA B 1 158 ? 2.223 15.914 15.438 1 91.12 158 ALA B CA 1
ATOM 4579 C C . ALA B 1 158 ? 1.134 15.328 14.547 1 91.12 158 ALA B C 1
ATOM 4581 O O . ALA B 1 158 ? 0.005 15.109 14.992 1 91.12 158 ALA B O 1
ATOM 4582 N N . TYR B 1 159 ? 1.472 15.117 13.32 1 92.19 159 TYR B N 1
ATOM 4583 C CA . TYR B 1 159 ? 0.597 14.336 12.453 1 92.19 159 TYR B CA 1
ATOM 4584 C C . TYR B 1 159 ? 0.273 12.984 13.078 1 92.19 159 TYR B C 1
ATOM 4586 O O . TYR B 1 159 ? 1.178 12.234 13.453 1 92.19 159 TYR B O 1
ATOM 4594 N N . SER B 1 160 ? -0.945 12.633 13.188 1 92.38 160 SER B N 1
ATOM 4595 C CA . SER B 1 160 ? -1.433 11.492 13.961 1 92.38 160 SER B CA 1
ATOM 4596 C C . SER B 1 160 ? -1.009 10.172 13.336 1 92.38 160 SER B C 1
ATOM 4598 O O . SER B 1 160 ? -1.06 9.125 13.984 1 92.38 160 SER B O 1
ATOM 4600 N N . LEU B 1 161 ? -0.559 10.141 12.109 1 94.5 161 LEU B N 1
ATOM 4601 C CA . LEU B 1 161 ? -0.131 8.938 11.414 1 94.5 161 LEU B CA 1
ATOM 4602 C C . LEU B 1 161 ? 1.002 8.25 12.172 1 94.5 161 LEU B C 1
ATOM 4604 O O . LEU B 1 161 ? 1.056 7.016 12.227 1 94.5 161 LEU B O 1
ATOM 4608 N N . TYR B 1 162 ? 1.936 9.039 12.719 1 96.25 162 TYR B N 1
ATOM 4609 C CA . TYR B 1 162 ? 3.084 8.461 13.406 1 96.25 162 TYR B CA 1
ATOM 4610 C C . TYR B 1 162 ? 2.639 7.625 14.609 1 96.25 162 TYR B C 1
ATOM 4612 O O . TYR B 1 162 ? 3.131 6.516 14.812 1 96.25 162 TYR B O 1
ATOM 4620 N N . GLN B 1 163 ? 1.718 8.203 15.359 1 95 163 GLN B N 1
ATOM 4621 C CA . GLN B 1 163 ? 1.182 7.484 16.516 1 95 163 GLN B CA 1
ATOM 4622 C C . GLN B 1 163 ? 0.397 6.25 16.078 1 95 163 GLN B C 1
ATOM 4624 O O . GLN B 1 163 ? 0.525 5.18 16.672 1 95 163 GLN B O 1
ATOM 4629 N N . ALA B 1 164 ? -0.378 6.426 15.078 1 94.75 164 ALA B N 1
ATOM 4630 C CA . ALA B 1 164 ? -1.202 5.324 14.586 1 94.75 164 ALA B CA 1
ATOM 4631 C C . ALA B 1 164 ? -0.335 4.164 14.102 1 94.75 164 ALA B C 1
ATOM 4633 O O . ALA B 1 164 ? -0.592 3.006 14.438 1 94.75 164 ALA B O 1
ATOM 4634 N N . GLN B 1 165 ? 0.69 4.426 13.289 1 96.69 165 GLN B N 1
ATOM 4635 C CA . GLN B 1 165 ? 1.562 3.375 12.773 1 96.69 165 GLN B CA 1
ATOM 4636 C C . GLN B 1 165 ? 2.391 2.75 13.898 1 96.69 165 GLN B C 1
ATOM 4638 O O . GLN B 1 165 ? 2.652 1.545 13.883 1 96.69 165 GLN B O 1
ATOM 4643 N N . THR B 1 166 ? 2.826 3.59 14.875 1 97.06 166 THR B N 1
ATOM 4644 C CA . THR B 1 166 ? 3.535 3.059 16.031 1 97.06 166 THR B CA 1
ATOM 4645 C C . THR B 1 166 ? 2.678 2.033 16.766 1 97.06 166 THR B C 1
ATOM 4647 O O . THR B 1 166 ? 3.15 0.942 17.094 1 97.06 166 THR B O 1
ATOM 4650 N N . SER B 1 167 ? 1.417 2.406 16.984 1 95.62 167 SER B N 1
ATOM 4651 C CA . SER B 1 167 ? 0.479 1.503 17.641 1 95.62 167 SER B CA 1
ATOM 4652 C C . SER B 1 167 ? 0.239 0.25 16.812 1 95.62 167 SER B C 1
ATOM 4654 O O . SER B 1 167 ? 0.131 -0.853 17.344 1 95.62 167 SER B O 1
ATOM 4656 N N . TYR B 1 168 ? 0.156 0.406 15.531 1 96.06 168 TYR B N 1
ATOM 4657 C CA . TYR B 1 168 ? -0.041 -0.706 14.609 1 96.06 168 TYR B CA 1
ATOM 4658 C C . TYR B 1 168 ? 1.042 -1.763 14.789 1 96.06 168 TYR B C 1
ATOM 4660 O O . TYR B 1 168 ? 0.765 -2.963 14.727 1 96.06 168 TYR B O 1
ATOM 4668 N N . PHE B 1 169 ? 2.24 -1.34 15.047 1 96.62 169 PHE B N 1
ATOM 4669 C CA . PHE B 1 169 ? 3.371 -2.25 15.18 1 96.62 169 PHE B CA 1
ATOM 4670 C C . PHE B 1 169 ? 3.572 -2.654 16.641 1 96.62 169 PHE B C 1
ATOM 4672 O O . PHE B 1 169 ? 4.535 -3.348 16.969 1 96.62 169 PHE B O 1
ATOM 4679 N N . GLY B 1 170 ? 2.727 -2.113 17.562 1 95.75 170 GLY B N 1
ATOM 4680 C CA . GLY B 1 170 ? 2.789 -2.477 18.969 1 95.75 170 GLY B CA 1
ATOM 4681 C C . GLY B 1 170 ? 3.812 -1.674 19.75 1 95.75 170 GLY B C 1
ATOM 4682 O O . GLY B 1 170 ? 4.203 -2.061 20.844 1 95.75 170 GLY B O 1
ATOM 4683 N N . GLY B 1 171 ? 4.254 -0.575 19.141 1 97.38 171 GLY B N 1
ATOM 4684 C CA . GLY B 1 171 ? 5.258 0.255 19.781 1 97.38 171 GLY B CA 1
ATOM 4685 C C . GLY B 1 171 ? 4.664 1.28 20.734 1 97.38 171 GLY B C 1
ATOM 4686 O O . GLY B 1 171 ? 3.455 1.297 20.953 1 97.38 171 GLY B O 1
ATOM 4687 N N . THR B 1 172 ? 5.57 2.072 21.281 1 97.56 172 THR B N 1
ATOM 4688 C CA . THR B 1 172 ? 5.199 3.162 22.188 1 97.56 172 THR B CA 1
ATOM 4689 C C . THR B 1 172 ? 5.473 4.516 21.531 1 97.56 172 THR B C 1
ATOM 4691 O O . THR B 1 172 ? 6.574 4.762 21.047 1 97.56 172 THR B O 1
ATOM 4694 N N . PHE B 1 173 ? 4.477 5.344 21.453 1 96.5 173 PHE B N 1
ATOM 4695 C CA . PHE B 1 173 ? 4.613 6.703 20.938 1 96.5 173 PHE B CA 1
ATOM 4696 C C . PHE B 1 173 ? 4.82 7.691 22.078 1 96.5 173 PHE B C 1
ATOM 4698 O O . PHE B 1 173 ? 4.113 7.648 23.078 1 96.5 173 PHE B O 1
ATOM 4705 N N . ALA B 1 174 ? 5.816 8.57 21.953 1 95.44 174 ALA B N 1
ATOM 4706 C CA . ALA B 1 174 ? 6.102 9.539 23 1 95.44 174 ALA B CA 1
ATOM 4707 C C . ALA B 1 174 ? 6.484 10.891 22.422 1 95.44 174 ALA B C 1
ATOM 4709 O O . ALA B 1 174 ? 6.934 10.977 21.266 1 95.44 174 ALA B O 1
ATOM 4710 N N . ALA B 1 175 ? 6.25 11.93 23.188 1 90.25 175 ALA B N 1
ATOM 4711 C CA . ALA B 1 175 ? 6.547 13.297 22.766 1 90.25 175 ALA B CA 1
ATOM 4712 C C . ALA B 1 175 ? 7.977 13.688 23.141 1 90.25 175 ALA B C 1
ATOM 4714 O O . ALA B 1 175 ? 8.508 13.227 24.156 1 90.25 175 ALA B O 1
ATOM 4715 N N . MET B 1 176 ? 8.539 14.492 22.203 1 84.5 176 MET B N 1
ATOM 4716 C CA . MET B 1 176 ? 9.836 15.07 22.547 1 84.5 176 MET B CA 1
ATOM 4717 C C . MET B 1 176 ? 9.727 16.578 22.75 1 84.5 176 MET B C 1
ATOM 4719 O O . MET B 1 176 ? 10.703 17.297 22.531 1 84.5 176 MET B O 1
ATOM 4723 N N . THR B 1 177 ? 8.602 17.062 22.719 1 72.75 177 THR B N 1
ATOM 4724 C CA . THR B 1 177 ? 8.469 18.5 22.969 1 72.75 177 THR B CA 1
ATOM 4725 C C . THR B 1 177 ? 8.055 18.75 24.422 1 72.75 177 THR B C 1
ATOM 4727 O O . THR B 1 177 ? 7.371 17.922 25.031 1 72.75 177 THR B O 1
ATOM 4730 N N . SER B 1 178 ? 8.867 19.562 25.188 1 54.97 178 SER B N 1
ATOM 4731 C CA . SER B 1 178 ? 8.531 19.875 26.578 1 54.97 178 SER B CA 1
ATOM 4732 C C . SER B 1 178 ? 7.742 21.188 26.656 1 54.97 178 SER B C 1
ATOM 4734 O O . SER B 1 178 ? 7.02 21.406 27.641 1 54.97 178 SER B O 1
ATOM 4736 N N . GLY B 1 179 ? 7.953 22.078 25.516 1 54.28 179 GLY B N 1
ATOM 4737 C CA . GLY B 1 179 ? 7.477 23.406 25.859 1 54.28 179 GLY B CA 1
ATOM 4738 C C . GLY B 1 179 ? 6.137 23.734 25.219 1 54.28 179 GLY B C 1
ATOM 4739 O O . GLY B 1 179 ? 5.637 22.969 24.391 1 54.28 179 GLY B O 1
ATOM 4740 N N . SER B 1 180 ? 5.477 24.672 25.891 1 52.72 180 SER B N 1
ATOM 4741 C CA . SER B 1 180 ? 4.164 25.141 25.469 1 52.72 180 SER B CA 1
ATOM 4742 C C . SER B 1 180 ? 4.203 25.719 24.047 1 52.72 180 SER B C 1
ATOM 4744 O O . SER B 1 180 ? 3.166 25.859 23.406 1 52.72 180 SER B O 1
ATOM 4746 N N . ASP B 1 181 ? 5.5 26.016 23.594 1 53.59 181 ASP B N 1
ATOM 4747 C CA . ASP B 1 181 ? 5.559 26.734 22.328 1 53.59 181 ASP B CA 1
ATOM 4748 C C . ASP B 1 181 ? 5.684 25.766 21.141 1 53.59 181 ASP B C 1
ATOM 4750 O O . ASP B 1 181 ? 5.703 26.188 19.984 1 53.59 181 ASP B O 1
ATOM 4754 N N . GLY B 1 182 ? 5.809 24.531 21.453 1 61.16 182 GLY B N 1
ATOM 4755 C CA . GLY B 1 182 ? 5.844 23.547 20.391 1 61.16 182 GLY B CA 1
ATOM 4756 C C . GLY B 1 182 ? 7.184 23.469 19.688 1 61.16 182 GLY B C 1
ATOM 4757 O O . GLY B 1 182 ? 7.324 22.781 18.672 1 61.16 182 GLY B O 1
ATOM 4758 N N . ARG B 1 183 ? 8.234 24.172 20.266 1 68.44 183 ARG B N 1
ATOM 4759 C CA . ARG B 1 183 ? 9.539 24.203 19.625 1 68.44 183 ARG B CA 1
ATOM 4760 C C . ARG B 1 183 ? 10.422 23.062 20.125 1 68.44 183 ARG B C 1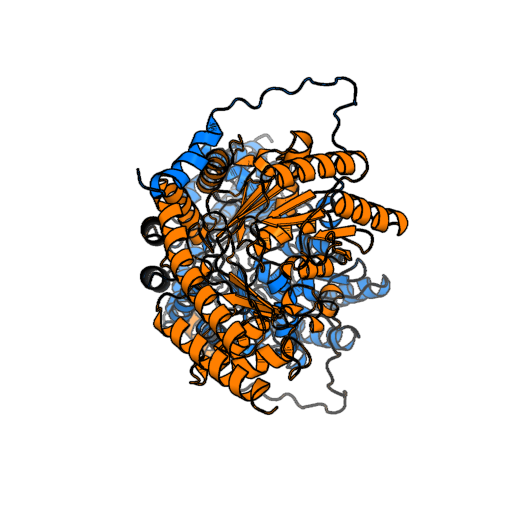
ATOM 4762 O O . ARG B 1 183 ? 10.414 22.734 21.312 1 68.44 183 ARG B O 1
ATOM 4769 N N . LEU B 1 184 ? 11.086 22.531 19.203 1 80.81 184 LEU B N 1
ATOM 4770 C CA . LEU B 1 184 ? 12 21.438 19.547 1 80.81 184 LEU B CA 1
ATOM 4771 C C . LEU B 1 184 ? 13.336 22 20.031 1 80.81 184 LEU B C 1
ATOM 4773 O O . LEU B 1 184 ? 13.953 22.828 19.359 1 80.81 184 LEU B O 1
ATOM 4777 N N . ARG B 1 185 ? 13.688 21.688 21.312 1 83.94 185 ARG B N 1
ATOM 4778 C CA . ARG B 1 185 ? 14.969 22.062 21.906 1 83.94 185 ARG B CA 1
ATOM 4779 C C . ARG B 1 185 ? 15.805 20.828 22.219 1 83.94 185 ARG B C 1
ATOM 4781 O O . ARG B 1 185 ? 15.258 19.781 22.594 1 83.94 185 ARG B O 1
ATOM 4788 N N . PRO B 1 186 ? 17.094 20.953 22.109 1 90.12 186 PRO B N 1
ATOM 4789 C CA . PRO B 1 186 ? 17.969 19.812 22.375 1 90.12 186 PRO B CA 1
ATOM 4790 C C . PRO B 1 186 ? 17.75 19.219 23.766 1 90.12 186 PRO B C 1
ATOM 4792 O O . PRO B 1 186 ? 17.781 17.984 23.922 1 90.12 186 PRO B O 1
ATOM 4795 N N . GLU B 1 187 ? 17.516 20.109 24.703 1 89.88 187 GLU B N 1
ATOM 4796 C CA . GLU B 1 187 ? 17.328 19.609 26.062 1 89.88 187 GLU B CA 1
ATOM 4797 C C . GLU B 1 187 ? 16.094 18.719 26.172 1 89.88 187 GLU B C 1
ATOM 4799 O O . GLU B 1 187 ? 16.109 17.719 26.875 1 89.88 187 GLU B O 1
ATOM 4804 N N . ALA B 1 188 ? 15.07 19.109 25.5 1 90.5 188 ALA B N 1
ATOM 4805 C CA . ALA B 1 188 ? 13.844 18.312 25.516 1 90.5 188 ALA B CA 1
ATOM 4806 C C . ALA B 1 188 ? 14.062 16.969 24.828 1 90.5 188 ALA B C 1
ATOM 4808 O O . ALA B 1 188 ? 13.508 15.953 25.25 1 90.5 188 ALA B O 1
ATOM 4809 N N . LEU B 1 189 ? 14.844 16.938 23.797 1 94.12 189 LEU B N 1
ATOM 4810 C CA . LEU B 1 189 ? 15.188 15.703 23.109 1 94.12 189 LEU B CA 1
ATOM 4811 C C . LEU B 1 189 ? 15.93 14.75 24.031 1 94.12 189 LEU B C 1
ATOM 4813 O O . LEU B 1 189 ? 15.578 13.57 24.141 1 94.12 189 LEU B O 1
ATOM 4817 N N . HIS B 1 190 ? 16.938 15.312 24.703 1 94.94 190 HIS B N 1
ATOM 4818 C CA . HIS B 1 190 ? 17.719 14.492 25.625 1 94.94 190 HIS B CA 1
ATOM 4819 C C . HIS B 1 190 ? 16.859 13.953 26.75 1 94.94 190 HIS B C 1
ATOM 4821 O O . HIS B 1 190 ? 16.984 12.781 27.125 1 94.94 190 HIS B O 1
ATOM 4827 N N . ALA B 1 191 ? 16.016 14.797 27.234 1 94.25 191 ALA B N 1
ATOM 4828 C CA . ALA B 1 191 ? 15.141 14.375 28.328 1 94.25 191 ALA B CA 1
ATOM 4829 C C . ALA B 1 191 ? 14.219 13.242 27.875 1 94.25 191 ALA B C 1
ATOM 4831 O O . ALA B 1 191 ? 13.953 12.312 28.641 1 94.25 191 ALA B O 1
ATOM 4832 N N . ALA B 1 192 ? 13.695 13.344 26.703 1 95.25 192 ALA B N 1
ATOM 4833 C CA . ALA B 1 192 ? 12.82 12.305 26.156 1 95.25 192 ALA B CA 1
ATOM 4834 C C . ALA B 1 192 ? 13.555 10.969 26.047 1 95.25 192 ALA B C 1
ATOM 4836 O O . ALA B 1 192 ? 13.016 9.93 26.422 1 95.25 192 ALA B O 1
ATOM 4837 N N . PHE B 1 193 ? 14.773 11.008 25.516 1 96.81 193 PHE B N 1
ATOM 4838 C CA . PHE B 1 193 ? 15.586 9.797 25.438 1 96.81 193 PHE B CA 1
ATOM 4839 C C . PHE B 1 193 ? 15.836 9.203 26.812 1 96.81 193 PHE B C 1
ATOM 4841 O O . PHE B 1 193 ? 15.664 7.996 27.016 1 96.81 193 PHE B O 1
ATOM 4848 N N . ASP B 1 194 ? 16.172 10.062 27.719 1 96.75 194 ASP B N 1
ATOM 4849 C CA . ASP B 1 194 ? 16.516 9.617 29.062 1 96.75 194 ASP B CA 1
ATOM 4850 C C . ASP B 1 194 ? 15.297 8.984 29.75 1 96.75 194 ASP B C 1
ATOM 4852 O O . ASP B 1 194 ? 15.43 7.977 30.438 1 96.75 194 ASP B O 1
ATOM 4856 N N . GLU B 1 195 ? 14.211 9.594 29.578 1 96.62 195 GLU B N 1
ATOM 4857 C CA . GLU B 1 195 ? 12.984 9.062 30.172 1 96.62 195 GLU B CA 1
ATOM 4858 C C . GLU B 1 195 ? 12.703 7.645 29.672 1 96.62 195 GLU B C 1
ATOM 4860 O O . GLU B 1 195 ? 12.32 6.773 30.469 1 96.62 195 GLU B O 1
ATOM 4865 N N . GLN B 1 196 ? 12.867 7.422 28.406 1 96.75 196 GLN B N 1
ATOM 4866 C CA . GLN B 1 196 ? 12.625 6.098 27.844 1 96.75 196 GLN B CA 1
ATOM 4867 C C . GLN B 1 196 ? 13.648 5.086 28.344 1 96.75 196 GLN B C 1
ATOM 4869 O O . GLN B 1 196 ? 13.297 3.963 28.703 1 96.75 196 GLN B O 1
ATOM 4874 N N . ARG B 1 197 ? 14.875 5.5 28.438 1 96.06 197 ARG B N 1
ATOM 4875 C CA . ARG B 1 197 ? 15.922 4.629 28.953 1 96.06 197 ARG B CA 1
ATOM 4876 C C . ARG B 1 197 ? 15.625 4.207 30.391 1 96.06 197 ARG B C 1
ATOM 4878 O O . ARG B 1 197 ? 15.789 3.039 30.75 1 96.06 197 ARG B O 1
ATOM 4885 N N . LYS B 1 198 ? 15.188 5.117 31.141 1 96.94 198 LYS B N 1
ATOM 4886 C CA . LYS B 1 198 ? 14.859 4.844 32.531 1 96.94 198 LYS B CA 1
ATOM 4887 C C . LYS B 1 198 ? 13.711 3.85 32.656 1 96.94 198 LYS B C 1
ATOM 4889 O O . LYS B 1 198 ? 13.664 3.053 33.594 1 96.94 198 LYS B O 1
ATOM 4894 N N . ALA B 1 199 ? 12.82 3.891 31.719 1 97.06 199 ALA B N 1
ATOM 4895 C CA . ALA B 1 199 ? 11.664 3.008 31.719 1 97.06 199 ALA B CA 1
ATOM 4896 C C . ALA B 1 199 ? 11.992 1.662 31.078 1 97.06 199 ALA B C 1
ATOM 4898 O O . ALA B 1 199 ? 11.117 0.816 30.906 1 97.06 199 ALA B O 1
ATOM 4899 N N . GLY B 1 200 ? 13.227 1.49 30.656 1 96.38 200 GLY B N 1
ATOM 4900 C CA . GLY B 1 200 ? 13.656 0.238 30.062 1 96.38 200 GLY B CA 1
ATOM 4901 C C . GLY B 1 200 ? 13.266 0.111 28.594 1 96.38 200 GLY B C 1
ATOM 4902 O O . GLY B 1 200 ? 13.164 -1 28.062 1 96.38 200 GLY B O 1
ATOM 4903 N N . ARG B 1 201 ? 12.992 1.24 28 1 97.56 201 ARG B N 1
ATOM 4904 C CA . ARG B 1 201 ? 12.617 1.267 26.594 1 97.56 201 ARG B CA 1
ATOM 4905 C C . ARG B 1 201 ? 13.727 1.882 25.734 1 97.56 201 ARG B C 1
ATOM 4907 O O . ARG B 1 201 ? 14.695 2.424 26.266 1 97.56 201 ARG B O 1
ATOM 4914 N N . ARG B 1 202 ? 13.656 1.682 24.469 1 96.56 202 ARG B N 1
ATOM 4915 C CA . ARG B 1 202 ? 14.648 2.199 23.531 1 96.56 202 ARG B CA 1
ATOM 4916 C C . ARG B 1 202 ? 13.992 3.029 22.438 1 96.56 202 ARG B C 1
ATOM 4918 O O . ARG B 1 202 ? 13 2.604 21.828 1 96.56 202 ARG B O 1
ATOM 4925 N N . VAL B 1 203 ? 14.516 4.176 22.188 1 98.06 203 VAL B N 1
ATOM 4926 C CA . VAL B 1 203 ? 14.062 4.973 21.062 1 98.06 203 VAL B CA 1
ATOM 4927 C C . VAL B 1 203 ? 14.562 4.348 19.766 1 98.06 203 VAL B C 1
ATOM 4929 O O . VAL B 1 203 ? 15.758 4.129 19.594 1 98.06 203 VAL B O 1
ATOM 4932 N N . ARG B 1 204 ? 13.578 4.062 18.922 1 98.31 204 ARG B N 1
ATOM 4933 C CA . ARG B 1 204 ? 13.945 3.396 17.672 1 98.31 204 ARG B CA 1
ATOM 4934 C C . ARG B 1 204 ? 13.742 4.324 16.484 1 98.31 204 ARG B C 1
ATOM 4936 O O . ARG B 1 204 ? 14.281 4.074 15.398 1 98.31 204 ARG B O 1
ATOM 4943 N N . CYS B 1 205 ? 12.977 5.359 16.656 1 98.75 205 CYS B N 1
ATOM 4944 C CA . CYS B 1 205 ? 12.758 6.312 15.578 1 98.75 205 CYS B CA 1
ATOM 4945 C C . CYS B 1 205 ? 12.383 7.684 16.125 1 98.75 205 CYS B C 1
ATOM 4947 O O . CYS B 1 205 ? 11.648 7.781 17.109 1 98.75 205 CYS B O 1
ATOM 4949 N N . VAL B 1 206 ? 12.961 8.688 15.547 1 97.94 206 VAL B N 1
ATOM 4950 C CA . VAL B 1 206 ? 12.57 10.07 15.781 1 97.94 206 VAL B CA 1
ATOM 4951 C C . VAL B 1 206 ? 11.883 10.633 14.539 1 97.94 206 VAL B C 1
ATOM 4953 O O . VAL B 1 206 ? 12.508 10.789 13.492 1 97.94 206 VAL B O 1
ATOM 4956 N N . CYS B 1 207 ? 10.594 10.961 14.664 1 97.38 207 CYS B N 1
ATOM 4957 C CA . CYS B 1 207 ? 9.836 11.508 13.547 1 97.38 207 CYS B CA 1
ATOM 4958 C C . CYS B 1 207 ? 9.844 13.031 13.57 1 97.38 207 CYS B C 1
ATOM 4960 O O . CYS B 1 207 ? 9.406 13.641 14.555 1 97.38 207 CYS B O 1
ATOM 4962 N N . LEU B 1 208 ? 10.32 13.602 12.516 1 95.12 208 LEU B N 1
ATOM 4963 C CA . LEU B 1 208 ? 10.367 15.047 12.352 1 95.12 208 LEU B CA 1
ATOM 4964 C C . LEU B 1 208 ? 9.602 15.477 11.102 1 95.12 208 LEU B C 1
ATOM 4966 O O . LEU B 1 208 ? 9.938 15.047 9.992 1 95.12 208 LEU B O 1
ATOM 4970 N N . CYS B 1 209 ? 8.594 16.188 11.297 1 94.62 209 CYS B N 1
ATOM 4971 C CA . CYS B 1 209 ? 7.836 16.781 10.195 1 94.62 209 CYS B CA 1
ATOM 4972 C C . CYS B 1 209 ? 8.117 18.266 10.062 1 94.62 209 CYS B C 1
ATOM 4974 O O . CYS B 1 209 ? 7.723 19.047 10.922 1 94.62 209 CYS B O 1
ATOM 4976 N N . THR B 1 210 ? 8.828 18.656 9.07 1 90.94 210 THR B N 1
ATOM 4977 C CA . THR B 1 210 ? 9.203 20.047 8.844 1 90.94 210 THR B CA 1
ATOM 4978 C C . THR B 1 210 ? 9.062 20.406 7.371 1 90.94 210 THR B C 1
ATOM 4980 O O . THR B 1 210 ? 9.688 19.797 6.508 1 90.94 210 THR B O 1
ATOM 4983 N N . PRO B 1 211 ? 8.32 21.422 7.09 1 90.62 211 PRO B N 1
ATOM 4984 C CA . PRO B 1 211 ? 7.41 22.188 7.949 1 90.62 211 PRO B CA 1
ATOM 4985 C C . PRO B 1 211 ? 6.426 21.297 8.703 1 90.62 211 PRO B C 1
ATOM 4987 O O . PRO B 1 211 ? 5.969 20.281 8.172 1 90.62 211 PRO B O 1
ATOM 4990 N N . ASN B 1 212 ? 6.094 21.75 9.891 1 91.56 212 ASN B N 1
ATOM 4991 C CA . ASN B 1 212 ? 5.305 20.906 10.789 1 91.56 212 ASN B CA 1
ATOM 4992 C C . ASN B 1 212 ? 3.832 20.891 10.383 1 91.56 212 ASN B C 1
ATOM 4994 O O . ASN B 1 212 ? 3.266 21.938 10.047 1 91.56 212 ASN B O 1
ATOM 4998 N N . ASN B 1 213 ? 3.27 19.781 10.234 1 92.25 213 ASN B N 1
ATOM 4999 C CA . ASN B 1 213 ? 1.828 19.562 10.266 1 92.25 213 ASN B CA 1
ATOM 5000 C C . ASN B 1 213 ? 1.34 19.234 11.672 1 92.25 213 ASN B C 1
ATOM 5002 O O . ASN B 1 213 ? 1.696 18.203 12.227 1 92.25 213 ASN B O 1
ATOM 5006 N N . PRO B 1 214 ? 0.696 20.172 12.25 1 92.75 214 PRO B N 1
ATOM 5007 C CA . PRO B 1 214 ? -0.282 21.094 11.664 1 92.75 214 PRO B CA 1
ATOM 5008 C C . PRO B 1 214 ? 0.163 22.547 11.727 1 92.75 214 PRO B C 1
ATOM 5010 O O . PRO B 1 214 ? -0.495 23.422 11.164 1 92.75 214 PRO B O 1
ATOM 5013 N N . THR B 1 215 ? 1.279 22.891 12.281 1 90.5 215 THR B N 1
ATOM 5014 C CA . THR B 1 215 ? 1.525 24.25 12.727 1 90.5 215 THR B CA 1
ATOM 5015 C C . THR B 1 215 ? 2.135 25.094 11.609 1 90.5 215 THR B C 1
ATOM 5017 O O . THR B 1 215 ? 2.109 26.312 11.656 1 90.5 215 THR B O 1
ATOM 5020 N N . GLY B 1 216 ? 2.762 24.422 10.688 1 89 216 GLY B N 1
ATOM 5021 C CA . GLY B 1 216 ? 3.457 25.141 9.633 1 89 216 GLY B CA 1
ATOM 5022 C C . GLY B 1 216 ? 4.785 25.719 10.078 1 89 216 GLY B C 1
ATOM 5023 O O . GLY B 1 216 ? 5.477 26.375 9.297 1 89 216 GLY B O 1
ATOM 5024 N N . VAL B 1 217 ? 5.176 25.438 11.203 1 84.81 217 VAL B N 1
ATOM 5025 C CA . VAL B 1 217 ? 6.406 25.969 11.773 1 84.81 217 VAL B CA 1
ATOM 5026 C C . VAL B 1 217 ? 7.613 25.328 11.094 1 84.81 217 VAL B C 1
ATOM 5028 O O . VAL B 1 217 ? 7.598 24.125 10.789 1 84.81 217 VAL B O 1
ATOM 5031 N N . VAL B 1 218 ? 8.617 26.141 10.836 1 86.69 218 VAL B N 1
ATOM 5032 C CA . VAL B 1 218 ? 9.906 25.688 10.344 1 86.69 218 VAL B CA 1
ATOM 5033 C C . VAL B 1 218 ? 11 26.031 11.352 1 86.69 218 VAL B C 1
ATOM 5035 O O . VAL B 1 218 ? 10.836 26.953 12.164 1 86.69 218 VAL B O 1
ATOM 5038 N N . MET B 1 219 ? 12.039 25.328 11.352 1 84.44 219 MET B N 1
ATOM 5039 C CA . MET B 1 219 ? 13.164 25.594 12.234 1 84.44 219 MET B CA 1
ATOM 5040 C C . MET B 1 219 ? 14.188 26.5 11.547 1 84.44 219 MET B C 1
ATOM 5042 O O . MET B 1 219 ? 14.383 26.406 10.336 1 84.44 219 MET B O 1
ATOM 5046 N N . SER B 1 220 ? 14.805 27.312 12.336 1 86.5 220 SER B N 1
ATOM 5047 C CA . SER B 1 220 ? 15.93 28.094 11.828 1 86.5 220 SER B CA 1
ATOM 5048 C C . SER B 1 220 ? 17.156 27.219 11.609 1 86.5 220 SER B C 1
ATOM 5050 O O . SER B 1 220 ? 17.219 26.094 12.094 1 86.5 220 SER B O 1
ATOM 5052 N N . ARG B 1 221 ? 18.094 27.734 10.883 1 91.25 221 ARG B N 1
ATOM 5053 C CA . ARG B 1 221 ? 19.328 27 10.656 1 91.25 221 ARG B CA 1
ATOM 5054 C C . ARG B 1 221 ? 20 26.641 11.977 1 91.25 221 ARG B C 1
ATOM 5056 O O . ARG B 1 221 ? 20.469 25.516 12.164 1 91.25 221 ARG B O 1
ATOM 5063 N N . GLN B 1 222 ? 20.062 27.641 12.852 1 92.5 222 GLN B N 1
ATOM 5064 C CA . GLN B 1 222 ? 20.688 27.406 14.148 1 92.5 222 GLN B CA 1
ATOM 5065 C C . GLN B 1 222 ? 19.984 26.297 14.914 1 92.5 222 GLN B C 1
ATOM 5067 O O . GLN B 1 222 ? 20.625 25.422 15.5 1 92.5 222 GLN B O 1
ATOM 5072 N N . GLU B 1 223 ? 18.656 26.328 14.891 1 89.75 223 GLU B N 1
ATOM 5073 C CA . GLU B 1 223 ? 17.875 25.312 15.578 1 89.75 223 GLU B CA 1
ATOM 5074 C C . GLU B 1 223 ? 18.125 23.922 14.984 1 89.75 223 GLU B C 1
ATOM 5076 O O . GLU B 1 223 ? 18.234 22.938 15.711 1 89.75 223 GLU B O 1
ATOM 5081 N N . VAL B 1 224 ? 18.25 23.812 13.688 1 93.88 224 VAL B N 1
ATOM 5082 C CA . VAL B 1 224 ? 18.469 22.547 13.008 1 93.88 224 VAL B CA 1
ATOM 5083 C C . VAL B 1 224 ? 19.859 22.016 13.32 1 93.88 224 VAL B C 1
ATOM 5085 O O . VAL B 1 224 ? 20.062 20.812 13.516 1 93.88 224 VAL B O 1
ATOM 5088 N N . GLU B 1 225 ? 20.812 22.922 13.336 1 95.62 225 GLU B N 1
ATOM 5089 C CA . GLU B 1 225 ? 22.188 22.531 13.672 1 95.62 225 GLU B CA 1
ATOM 5090 C C . GLU B 1 225 ? 22.281 22.016 15.102 1 95.62 225 GLU B C 1
ATOM 5092 O O . GLU B 1 225 ? 22.969 21.016 15.359 1 95.62 225 GLU B O 1
ATOM 5097 N N . GLU B 1 226 ? 21.609 22.688 16 1 94.62 226 GLU B N 1
ATOM 5098 C CA . GLU B 1 226 ? 21.578 22.234 17.391 1 94.62 226 GLU B CA 1
ATOM 5099 C C . GLU B 1 226 ? 20.891 20.859 17.5 1 94.62 226 GLU B C 1
ATOM 5101 O O . GLU B 1 226 ? 21.359 20 18.25 1 94.62 226 GLU B O 1
ATOM 5106 N N . LEU B 1 227 ? 19.859 20.703 16.781 1 94.5 227 LEU B N 1
ATOM 5107 C CA . LEU B 1 227 ? 19.156 19.422 16.75 1 94.5 227 LEU B CA 1
ATOM 5108 C C . LEU B 1 227 ? 20.062 18.328 16.203 1 94.5 227 LEU B C 1
ATOM 5110 O O . LEU B 1 227 ? 20.109 17.219 16.75 1 94.5 227 LEU B O 1
ATOM 5114 N N . ALA B 1 228 ? 20.75 18.578 15.125 1 97.19 228 ALA B N 1
ATOM 5115 C CA . ALA B 1 228 ? 21.656 17.609 14.523 1 97.19 228 ALA B CA 1
ATOM 5116 C C . ALA B 1 228 ? 22.703 17.156 15.539 1 97.19 228 ALA B C 1
ATOM 5118 O O . ALA B 1 228 ? 22.984 15.961 15.656 1 97.19 228 ALA B O 1
ATOM 5119 N N . SER B 1 229 ? 23.25 18.156 16.25 1 96.94 229 SER B N 1
ATOM 5120 C CA . SER B 1 229 ? 24.25 17.844 17.266 1 96.94 229 SER B CA 1
ATOM 5121 C C . SER B 1 229 ? 23.672 16.969 18.375 1 96.94 229 SER B C 1
ATOM 5123 O O . SER B 1 229 ? 24.312 16.016 18.828 1 96.94 229 SER B O 1
ATOM 5125 N N . ALA B 1 230 ? 22.516 17.297 18.781 1 96.5 230 ALA B N 1
ATOM 5126 C CA . ALA B 1 230 ? 21.844 16.531 19.828 1 96.5 230 ALA B CA 1
ATOM 5127 C C . ALA B 1 230 ? 21.578 15.094 19.359 1 96.5 230 ALA B C 1
ATOM 5129 O O . ALA B 1 230 ? 21.766 14.148 20.125 1 96.5 230 ALA B O 1
ATOM 5130 N N . LEU B 1 231 ? 21.141 14.93 18.156 1 97.06 231 LEU B N 1
ATOM 5131 C CA . LEU B 1 231 ? 20.859 13.609 17.609 1 97.06 231 LEU B CA 1
ATOM 5132 C C . LEU B 1 231 ? 22.141 12.789 17.484 1 97.06 231 LEU B C 1
ATOM 5134 O O . LEU B 1 231 ? 22.125 11.578 17.734 1 97.06 231 LEU B O 1
ATOM 5138 N N . ASP B 1 232 ? 23.203 13.438 17.109 1 96.62 232 ASP B N 1
ATOM 5139 C CA . ASP B 1 232 ? 24.484 12.75 17.031 1 96.62 232 ASP B CA 1
ATOM 5140 C C . ASP B 1 232 ? 24.906 12.188 18.391 1 96.62 232 ASP B C 1
ATOM 5142 O O . ASP B 1 232 ? 25.406 11.07 18.469 1 96.62 232 ASP B O 1
ATOM 5146 N N . LEU B 1 233 ? 24.688 12.992 19.375 1 95.75 233 LEU B N 1
ATOM 5147 C CA . LEU B 1 233 ? 25.016 12.555 20.719 1 95.75 233 LEU B CA 1
ATOM 5148 C C . LEU B 1 233 ? 24.172 11.344 21.125 1 95.75 233 LEU B C 1
ATOM 5150 O O . LEU B 1 233 ? 24.703 10.391 21.719 1 95.75 233 LEU B O 1
ATOM 5154 N N . GLU B 1 234 ? 22.938 11.391 20.797 1 96.12 234 GLU B N 1
ATOM 5155 C CA . GLU B 1 234 ? 22.047 10.281 21.156 1 96.12 234 GLU B CA 1
ATOM 5156 C C . GLU B 1 234 ? 22.375 9.031 20.344 1 96.12 234 GLU B C 1
ATOM 5158 O O . GLU B 1 234 ? 22.25 7.91 20.844 1 96.12 234 GLU B O 1
ATOM 5163 N N . LEU B 1 235 ? 22.766 9.219 19.109 1 95.31 235 LEU B N 1
ATOM 5164 C CA . LEU B 1 235 ? 23.172 8.086 18.281 1 95.31 235 LEU B CA 1
ATOM 5165 C C . LEU B 1 235 ? 24.312 7.312 18.938 1 95.31 235 LEU B C 1
ATOM 5167 O O . LEU B 1 235 ? 24.344 6.082 18.875 1 95.31 235 LEU B O 1
ATOM 5171 N N . ALA B 1 236 ? 25.156 8.023 19.578 1 92.31 236 ALA B N 1
ATOM 5172 C CA . ALA B 1 236 ? 26.312 7.418 20.234 1 92.31 236 ALA B CA 1
ATOM 5173 C C . ALA B 1 236 ? 25.891 6.684 21.5 1 92.31 236 ALA B C 1
ATOM 5175 O O . ALA B 1 236 ? 26.594 5.781 21.969 1 92.31 236 ALA B O 1
ATOM 5176 N N . ARG B 1 237 ? 24.766 7.008 21.969 1 92.31 237 ARG B N 1
ATOM 5177 C CA . ARG B 1 237 ? 24.344 6.469 23.266 1 92.31 237 ARG B CA 1
ATOM 5178 C C . ARG B 1 237 ? 23.312 5.355 23.078 1 92.31 237 ARG B C 1
ATOM 5180 O O . ARG B 1 237 ? 22.875 4.742 24.062 1 92.31 237 ARG B O 1
ATOM 5187 N N . GLU B 1 238 ? 22.875 5.02 21.922 1 91.56 238 GLU B N 1
ATOM 5188 C CA . GLU B 1 238 ? 21.859 4.008 21.656 1 91.56 238 GLU B CA 1
ATOM 5189 C C . GLU B 1 238 ? 22.453 2.787 20.969 1 91.56 238 GLU B C 1
ATOM 5191 O O . GLU B 1 238 ? 22.609 2.771 19.734 1 91.56 238 GLU B O 1
ATOM 5196 N N . PRO B 1 239 ? 22.656 1.713 21.672 1 86.62 239 PRO B N 1
ATOM 5197 C CA . PRO B 1 239 ? 23.344 0.546 21.109 1 86.62 239 PRO B CA 1
ATOM 5198 C C . PRO B 1 239 ? 22.594 -0.069 19.938 1 86.62 239 PRO B C 1
ATOM 5200 O O . PRO B 1 239 ? 23.219 -0.589 19.016 1 86.62 239 PRO B O 1
ATOM 5203 N N . ALA B 1 240 ? 21.312 -0.052 19.938 1 88.62 240 ALA B N 1
ATOM 5204 C CA . ALA B 1 240 ? 20.516 -0.646 18.859 1 88.62 240 ALA B CA 1
ATOM 5205 C C . ALA B 1 240 ? 20.359 0.322 17.688 1 88.62 240 ALA B C 1
ATOM 5207 O O . ALA B 1 240 ? 19.938 -0.071 16.609 1 88.62 240 ALA B O 1
ATOM 5208 N N . GLY B 1 241 ? 20.766 1.55 17.953 1 93.88 241 GLY B N 1
ATOM 5209 C CA . GLY B 1 241 ? 20.594 2.584 16.953 1 93.88 241 GLY B CA 1
ATOM 5210 C C . GLY B 1 241 ? 19.156 3.012 16.781 1 93.88 241 GLY B C 1
ATOM 5211 O O . GLY B 1 241 ? 18.234 2.389 17.328 1 93.88 241 GLY B O 1
ATOM 5212 N N . PHE B 1 242 ? 18.922 4.086 16.109 1 97.75 242 PHE B N 1
ATOM 5213 C CA . PHE B 1 242 ? 17.594 4.555 15.742 1 97.75 242 PHE B CA 1
ATOM 5214 C C . PHE B 1 242 ? 17.609 5.258 14.391 1 97.75 242 PHE B C 1
ATOM 5216 O O . PHE B 1 242 ? 18.672 5.598 13.883 1 97.75 242 PHE B O 1
ATOM 5223 N N . LEU B 1 243 ? 16.438 5.355 13.805 1 98.56 243 LEU B N 1
ATOM 5224 C CA . LEU B 1 243 ? 16.25 6.09 12.562 1 98.56 243 LEU B CA 1
ATOM 5225 C C . LEU B 1 243 ? 15.656 7.469 12.828 1 98.56 243 LEU B C 1
ATOM 5227 O O . LEU B 1 243 ? 15.055 7.699 13.883 1 98.56 243 LEU B O 1
ATOM 5231 N N . VAL B 1 244 ? 15.953 8.359 11.93 1 98.56 244 VAL B N 1
ATOM 5232 C CA . VAL B 1 244 ? 15.227 9.625 11.859 1 98.56 244 VAL B CA 1
ATOM 5233 C C . VAL B 1 244 ? 14.32 9.633 10.641 1 98.56 244 VAL B C 1
ATOM 5235 O O . VAL B 1 244 ? 14.797 9.609 9.5 1 98.56 244 VAL B O 1
ATOM 5238 N N . LEU B 1 245 ? 13.047 9.578 10.875 1 98.75 245 LEU B N 1
ATOM 5239 C CA . LEU B 1 245 ? 12.078 9.781 9.805 1 98.75 245 LEU B CA 1
ATOM 5240 C C . LEU B 1 245 ? 11.867 11.273 9.555 1 98.75 245 LEU B C 1
ATOM 5242 O O . LEU B 1 245 ? 11.195 11.953 10.328 1 98.75 245 LEU B O 1
ATOM 5246 N N . LEU B 1 246 ? 12.453 11.742 8.555 1 98.31 246 LEU B N 1
ATOM 5247 C CA . LEU B 1 246 ? 12.375 13.148 8.172 1 98.31 246 LEU B CA 1
ATOM 5248 C C . LEU B 1 246 ? 11.289 13.367 7.125 1 98.31 246 LEU B C 1
ATOM 5250 O O . LEU B 1 246 ? 11.516 13.148 5.934 1 98.31 246 LEU B O 1
ATOM 5254 N N . ASP B 1 247 ? 10.109 13.781 7.602 1 97.81 247 ASP B N 1
ATOM 5255 C CA . ASP B 1 247 ? 8.945 14.008 6.758 1 97.81 247 ASP B CA 1
ATOM 5256 C C . ASP B 1 247 ? 8.906 15.445 6.246 1 97.81 247 ASP B C 1
ATOM 5258 O O . ASP B 1 247 ? 8.492 16.359 6.965 1 97.81 247 ASP B O 1
ATOM 5262 N N . GLU B 1 248 ? 9.273 15.625 5.031 1 96.94 248 GLU B N 1
ATOM 5263 C CA . GLU B 1 248 ? 9.32 16.953 4.426 1 96.94 248 GLU B CA 1
ATOM 5264 C C . GLU B 1 248 ? 8.422 17.031 3.193 1 96.94 248 GLU B C 1
ATOM 5266 O O . GLU B 1 248 ? 8.812 17.578 2.164 1 96.94 248 GLU B O 1
ATOM 5271 N N . VAL B 1 249 ? 7.23 16.469 3.332 1 96.56 249 VAL B N 1
ATOM 5272 C CA . VAL B 1 249 ? 6.289 16.375 2.223 1 96.56 249 VAL B CA 1
ATOM 5273 C C . VAL B 1 249 ? 5.824 17.781 1.814 1 96.56 249 VAL B C 1
ATOM 5275 O O . VAL B 1 249 ? 5.258 17.953 0.734 1 96.56 249 VAL B O 1
ATOM 5278 N N . TYR B 1 250 ? 6.129 18.766 2.59 1 93.88 250 TYR B N 1
ATOM 5279 C CA . TYR B 1 250 ? 5.672 20.109 2.295 1 93.88 250 TYR B CA 1
ATOM 5280 C C . TYR B 1 250 ? 6.781 20.938 1.646 1 93.88 250 TYR B C 1
ATOM 5282 O O . TYR B 1 250 ? 6.73 22.172 1.645 1 93.88 250 TYR B O 1
ATOM 5290 N N . LEU B 1 251 ? 7.762 20.234 1.154 1 88.31 251 LEU B N 1
ATOM 5291 C CA . LEU B 1 251 ? 8.75 20.938 0.345 1 88.31 251 LEU B CA 1
ATOM 5292 C C . LEU B 1 251 ? 8.07 21.703 -0.78 1 88.31 251 LEU B C 1
ATOM 5294 O O . LEU B 1 251 ? 7.145 21.203 -1.415 1 88.31 251 LEU B O 1
ATOM 5298 N N . GLY B 1 252 ? 8.477 22.922 -0.99 1 77.12 252 GLY B N 1
ATOM 5299 C CA . GLY B 1 252 ? 7.883 23.781 -1.995 1 77.12 252 GLY B CA 1
ATOM 5300 C C . GLY B 1 252 ? 6.828 24.719 -1.43 1 77.12 252 GLY B C 1
ATOM 5301 O O . GLY B 1 252 ? 6.32 25.594 -2.137 1 77.12 252 GLY B O 1
ATOM 5302 N N . LEU B 1 253 ? 6.512 24.516 -0.182 1 80.94 253 LEU B N 1
ATOM 5303 C CA . LEU B 1 253 ? 5.469 25.312 0.443 1 80.94 253 LEU B CA 1
ATOM 5304 C C . LEU B 1 253 ? 6.027 26.109 1.615 1 80.94 253 LEU B C 1
ATOM 5306 O O . LEU B 1 253 ? 5.332 26.328 2.609 1 80.94 253 LEU B O 1
ATOM 5310 N N . HIS B 1 254 ? 7.297 26.531 1.514 1 79.06 254 HIS B N 1
ATOM 5311 C CA . HIS B 1 254 ? 7.898 27.281 2.615 1 79.06 254 HIS B CA 1
ATOM 5312 C C . HIS B 1 254 ? 8.57 28.547 2.117 1 79.06 254 HIS B C 1
ATOM 5314 O O . HIS B 1 254 ? 8.828 28.688 0.921 1 79.06 254 HIS B O 1
ATOM 5320 N N . ASP B 1 255 ? 8.773 29.578 3.057 1 70.69 255 ASP B N 1
ATOM 5321 C CA . ASP B 1 255 ? 9.273 30.906 2.725 1 70.69 255 ASP B CA 1
ATOM 5322 C C . ASP B 1 255 ? 10.781 30.891 2.527 1 70.69 255 ASP B C 1
ATOM 5324 O O . ASP B 1 255 ? 11.438 31.938 2.625 1 70.69 255 ASP B O 1
ATOM 5328 N N . GLY B 1 256 ? 11.359 29.891 1.968 1 69.88 256 GLY B N 1
ATOM 5329 C CA . GLY B 1 256 ? 12.773 29.828 1.618 1 69.88 256 GLY B CA 1
ATOM 5330 C C . GLY B 1 256 ? 13.68 29.734 2.828 1 69.88 256 GLY B C 1
ATOM 5331 O O . GLY B 1 256 ? 14.883 29.484 2.693 1 69.88 256 GLY B O 1
ATOM 5332 N N . ALA B 1 257 ? 13.266 29.984 3.977 1 71.31 257 ALA B N 1
ATOM 5333 C CA . ALA B 1 257 ? 14.078 29.953 5.188 1 71.31 257 ALA B CA 1
ATOM 5334 C C . ALA B 1 257 ? 14.234 28.531 5.711 1 71.31 257 ALA B C 1
ATOM 5336 O O . ALA B 1 257 ? 15.062 28.266 6.59 1 71.31 257 ALA B O 1
ATOM 5337 N N . HIS B 1 258 ? 13.641 27.672 5.164 1 79.88 258 HIS B N 1
ATOM 5338 C CA . HIS B 1 258 ? 13.664 26.297 5.66 1 79.88 258 HIS B CA 1
ATOM 5339 C C . HIS B 1 258 ? 15.016 25.641 5.387 1 79.88 258 HIS B C 1
ATOM 5341 O O . HIS B 1 258 ? 15.523 25.703 4.262 1 79.88 258 HIS B O 1
ATOM 5347 N N . VAL B 1 259 ? 15.641 25.141 6.496 1 88.75 259 VAL B N 1
ATOM 5348 C CA . VAL B 1 259 ? 16.844 24.328 6.398 1 88.75 259 VAL B CA 1
ATOM 5349 C C . VAL B 1 259 ? 16.547 22.906 6.852 1 88.75 259 VAL B C 1
ATOM 5351 O O . VAL B 1 259 ? 16.047 22.688 7.961 1 88.75 259 VAL B O 1
ATOM 5354 N N . SER B 1 260 ? 16.859 21.969 5.965 1 94.06 260 SER B N 1
ATOM 5355 C CA . SER B 1 260 ? 16.594 20.578 6.27 1 94.06 260 SER B CA 1
ATOM 5356 C C . SER B 1 260 ? 17.672 19.984 7.152 1 94.06 260 SER B C 1
ATOM 5358 O O . SER B 1 260 ? 18.859 20.312 7 1 94.06 260 SER B O 1
ATOM 5360 N N . LEU B 1 261 ? 17.281 19.109 8.039 1 96.12 261 LEU B N 1
ATOM 5361 C CA . LEU B 1 261 ? 18.234 18.344 8.828 1 96.12 261 LEU B CA 1
ATOM 5362 C C . LEU B 1 261 ? 19.25 17.641 7.93 1 96.12 261 LEU B C 1
ATOM 5364 O O . LEU B 1 261 ? 20.422 17.5 8.289 1 96.12 261 LEU B O 1
ATOM 5368 N N . LEU B 1 262 ? 18.781 17.172 6.805 1 96.62 262 LEU B N 1
ATOM 5369 C CA . LEU B 1 262 ? 19.609 16.438 5.859 1 96.62 262 LEU B CA 1
ATOM 5370 C C . LEU B 1 262 ? 20.781 17.297 5.391 1 96.62 262 LEU B C 1
ATOM 5372 O O . LEU B 1 262 ? 21.859 16.766 5.086 1 96.62 262 LEU B O 1
ATOM 5376 N N . GLN B 1 263 ? 20.672 18.562 5.359 1 94.5 263 GLN B N 1
ATOM 5377 C CA . GLN B 1 263 ? 21.672 19.484 4.836 1 94.5 263 GLN B CA 1
ATOM 5378 C C . GLN B 1 263 ? 22.781 19.734 5.863 1 94.5 263 GLN B C 1
ATOM 5380 O O . GLN B 1 263 ? 23.875 20.172 5.512 1 94.5 263 GLN B O 1
ATOM 5385 N N . VAL B 1 264 ? 22.5 19.531 7.121 1 95.88 264 VAL B N 1
ATOM 5386 C CA . VAL B 1 264 ? 23.469 19.906 8.148 1 95.88 264 VAL B CA 1
ATOM 5387 C C . VAL B 1 264 ? 23.922 18.672 8.922 1 95.88 264 VAL B C 1
ATOM 5389 O O . VAL B 1 264 ? 24.797 18.766 9.781 1 95.88 264 VAL B O 1
ATOM 5392 N N . ALA B 1 265 ? 23.344 17.516 8.648 1 96.81 265 ALA B N 1
ATOM 5393 C CA . ALA B 1 265 ? 23.641 16.281 9.367 1 96.81 265 ALA B CA 1
ATOM 5394 C C . ALA B 1 265 ? 25.078 15.836 9.156 1 96.81 265 ALA B C 1
ATOM 5396 O O . ALA B 1 265 ? 25.625 15.977 8.055 1 96.81 265 ALA B O 1
ATOM 5397 N N . SER B 1 266 ? 25.672 15.266 10.227 1 96.25 266 SER B N 1
ATOM 5398 C CA . SER B 1 266 ? 26.938 14.555 10.062 1 96.25 266 SER B CA 1
ATOM 5399 C C . SER B 1 266 ? 26.781 13.344 9.148 1 96.25 266 SER B C 1
ATOM 5401 O O . SER B 1 266 ? 25.672 12.953 8.82 1 96.25 266 SER B O 1
ATOM 5403 N N . GLU B 1 267 ? 27.891 12.789 8.711 1 94.69 267 GLU B N 1
ATOM 5404 C CA . GLU B 1 267 ? 27.828 11.594 7.875 1 94.69 267 GLU B CA 1
ATOM 5405 C C . GLU B 1 267 ? 27.109 10.453 8.594 1 94.69 267 GLU B C 1
ATOM 5407 O O . GLU B 1 267 ? 26.312 9.734 7.98 1 94.69 267 GLU B O 1
ATOM 5412 N N . GLN B 1 268 ? 27.406 10.344 9.844 1 94.94 268 GLN B N 1
ATOM 5413 C CA . GLN B 1 268 ? 26.781 9.281 10.625 1 94.94 268 GLN B CA 1
ATOM 5414 C C . GLN B 1 268 ? 25.281 9.492 10.75 1 94.94 268 GLN B C 1
ATOM 5416 O O . GLN B 1 268 ? 24.5 8.555 10.562 1 94.94 268 GLN B O 1
ATOM 5421 N N . LEU B 1 269 ? 24.891 10.695 11.039 1 97.25 269 LEU B N 1
ATOM 5422 C CA . LEU B 1 269 ? 23.469 10.992 11.172 1 97.25 269 LEU B CA 1
ATOM 5423 C C . LEU B 1 269 ? 22.766 10.859 9.828 1 97.25 269 LEU B C 1
ATOM 5425 O O . LEU B 1 269 ? 21.641 10.359 9.766 1 97.25 269 LEU B O 1
ATOM 5429 N N . ARG B 1 270 ? 23.406 11.281 8.797 1 97.44 270 ARG B N 1
ATOM 5430 C CA . ARG B 1 270 ? 22.812 11.195 7.465 1 97.44 270 ARG B CA 1
ATOM 5431 C C . ARG B 1 270 ? 22.469 9.75 7.117 1 97.44 270 ARG B C 1
ATOM 5433 O O . ARG B 1 270 ? 21.422 9.492 6.5 1 97.44 270 ARG B O 1
ATOM 5440 N N . ARG B 1 271 ? 23.25 8.812 7.5 1 96.88 271 ARG B N 1
ATOM 5441 C CA . ARG B 1 271 ? 23.047 7.395 7.215 1 96.88 271 ARG B CA 1
ATOM 5442 C C . ARG B 1 271 ? 21.812 6.859 7.945 1 96.88 271 ARG B C 1
ATOM 5444 O O . ARG B 1 271 ? 21.297 5.793 7.605 1 96.88 271 ARG B O 1
ATOM 5451 N N . ARG B 1 272 ? 21.312 7.629 8.945 1 98 272 ARG B N 1
ATOM 5452 C CA . ARG B 1 272 ? 20.188 7.184 9.742 1 98 272 ARG B CA 1
ATOM 5453 C C . ARG B 1 272 ? 18.906 7.93 9.352 1 98 272 ARG B C 1
ATOM 5455 O O . ARG B 1 272 ? 17.828 7.637 9.867 1 98 272 ARG B O 1
ATOM 5462 N N . ILE B 1 273 ? 19.031 8.828 8.391 1 98.62 273 ILE B N 1
ATOM 5463 C CA . ILE B 1 273 ? 17.875 9.625 7.98 1 98.62 273 ILE B CA 1
ATOM 5464 C C . ILE B 1 273 ? 17.125 8.898 6.871 1 98.62 273 ILE B C 1
ATOM 5466 O O . ILE B 1 273 ? 17.734 8.414 5.91 1 98.62 273 ILE B O 1
ATOM 5470 N N . CYS B 1 274 ? 15.852 8.734 7.039 1 98.81 274 CYS B N 1
ATOM 5471 C CA . CYS B 1 274 ? 14.898 8.383 6 1 98.81 274 CYS B CA 1
ATOM 5472 C C . CYS B 1 274 ? 14.039 9.578 5.617 1 98.81 274 CYS B C 1
ATOM 5474 O O . CYS B 1 274 ? 13.141 9.969 6.367 1 98.81 274 CYS B O 1
ATOM 5476 N N . LEU B 1 275 ? 14.312 10.133 4.453 1 98.81 275 LEU B N 1
ATOM 5477 C CA . LEU B 1 275 ? 13.617 11.328 3.994 1 98.81 275 LEU B CA 1
ATOM 5478 C C . LEU B 1 275 ? 12.375 10.961 3.191 1 98.81 275 LEU B C 1
ATOM 5480 O O . LEU B 1 275 ? 12.453 10.195 2.229 1 98.81 275 LEU B O 1
ATOM 5484 N N . VAL B 1 276 ? 11.25 11.469 3.609 1 98.75 276 VAL B N 1
ATOM 5485 C CA . VAL B 1 276 ? 9.992 11.258 2.9 1 98.75 276 VAL B CA 1
ATOM 5486 C C . VAL B 1 276 ? 9.617 12.523 2.131 1 98.75 276 VAL B C 1
ATOM 5488 O O . VAL B 1 276 ? 9.477 13.602 2.719 1 98.75 276 VAL B O 1
ATOM 5491 N N . LEU B 1 277 ? 9.484 12.414 0.876 1 98.5 277 LEU B N 1
ATOM 5492 C CA . LEU B 1 277 ? 8.922 13.438 0.007 1 98.5 277 LEU B CA 1
ATOM 5493 C C . LEU B 1 277 ? 7.773 12.883 -0.822 1 98.5 277 LEU B C 1
ATOM 5495 O O . LEU B 1 277 ? 7.625 11.664 -0.95 1 98.5 277 LEU B O 1
ATOM 5499 N N . SER B 1 278 ? 6.926 13.742 -1.316 1 97.81 278 SER B N 1
ATOM 5500 C CA . SER B 1 278 ? 5.711 13.297 -1.992 1 97.81 278 SER B CA 1
ATOM 5501 C C . SER B 1 278 ? 5.277 14.289 -3.062 1 97.81 278 SER B C 1
ATOM 5503 O O . SER B 1 278 ? 5.539 15.484 -2.947 1 97.81 278 SER B O 1
ATOM 5505 N N . ALA B 1 279 ? 4.59 13.773 -4.062 1 97.25 279 ALA B N 1
ATOM 5506 C CA . ALA B 1 279 ? 4 14.617 -5.094 1 97.25 279 ALA B CA 1
ATOM 5507 C C . ALA B 1 279 ? 2.59 15.055 -4.707 1 97.25 279 ALA B C 1
ATOM 5509 O O . ALA B 1 279 ? 1.885 15.68 -5.504 1 97.25 279 ALA B O 1
ATOM 5510 N N . SER B 1 280 ? 2.15 14.82 -3.535 1 96.75 280 SER B N 1
ATOM 5511 C CA . SER B 1 280 ? 0.77 15.062 -3.127 1 96.75 280 SER B CA 1
ATOM 5512 C C . SER B 1 280 ? 0.517 16.547 -2.877 1 96.75 280 SER B C 1
ATOM 5514 O O . SER B 1 280 ? -0.625 17 -2.938 1 96.75 280 SER B O 1
ATOM 5516 N N . LYS B 1 281 ? 1.586 17.266 -2.512 1 95.62 281 LYS B N 1
ATOM 5517 C CA . LYS B 1 281 ? 1.438 18.641 -2.068 1 95.62 281 LYS B CA 1
ATOM 5518 C C . LYS B 1 281 ? 2.119 19.609 -3.035 1 95.62 281 LYS B C 1
ATOM 5520 O O . LYS B 1 281 ? 1.719 19.719 -4.195 1 95.62 281 LYS B O 1
ATOM 5525 N N . GLY B 1 282 ? 3.205 20.156 -2.635 1 94 282 GLY B N 1
ATOM 5526 C CA . GLY B 1 282 ? 3.828 21.234 -3.393 1 94 282 GLY B CA 1
ATOM 5527 C C . GLY B 1 282 ? 4.582 20.734 -4.613 1 94 282 GLY B C 1
ATOM 5528 O O . GLY B 1 282 ? 4.824 21.5 -5.551 1 94 282 GLY B O 1
ATOM 5529 N N . LEU B 1 283 ? 4.867 19.453 -4.688 1 96.38 283 LEU B N 1
ATOM 5530 C CA . LEU B 1 283 ? 5.738 18.953 -5.746 1 96.38 283 LEU B CA 1
ATOM 5531 C C . LEU B 1 283 ? 4.918 18.438 -6.918 1 96.38 283 LEU B C 1
ATOM 5533 O O . LEU B 1 283 ? 5.477 17.953 -7.91 1 96.38 283 LEU B O 1
ATOM 5537 N N . GLY B 1 284 ? 3.586 18.547 -6.82 1 96.06 284 GLY B N 1
ATOM 5538 C CA . GLY B 1 284 ? 2.84 18.031 -7.961 1 96.06 284 GLY B CA 1
ATOM 5539 C C . GLY B 1 284 ? 1.337 18.172 -7.801 1 96.06 284 GLY B C 1
ATOM 5540 O O . GLY B 1 284 ? 0.591 18.062 -8.773 1 96.06 284 GLY B O 1
ATOM 5541 N N . ALA B 1 285 ? 0.88 18.344 -6.574 1 96.38 285 ALA B N 1
ATOM 5542 C CA . ALA B 1 285 ? -0.54 18.453 -6.254 1 96.38 285 ALA B CA 1
ATOM 5543 C C . ALA B 1 285 ? -1.312 17.234 -6.766 1 96.38 285 ALA B C 1
ATOM 5545 O O . ALA B 1 285 ? -2.381 17.375 -7.367 1 96.38 285 ALA B O 1
ATOM 5546 N N . MET B 1 286 ? -0.799 16.109 -6.609 1 96.62 286 MET B N 1
ATOM 5547 C CA . MET B 1 286 ? -1.466 14.898 -7.098 1 96.62 286 MET B CA 1
ATOM 5548 C C . MET B 1 286 ? -1.613 13.875 -5.98 1 96.62 286 MET B C 1
ATOM 5550 O O . MET B 1 286 ? -1.162 12.734 -6.113 1 96.62 286 MET B O 1
ATOM 5554 N N . PRO B 1 287 ? -2.391 14.25 -4.926 1 96.94 287 PRO B N 1
ATOM 5555 C CA . PRO B 1 287 ? -2.523 13.336 -3.787 1 96.94 287 PRO B CA 1
ATOM 5556 C C . PRO B 1 287 ? -3.146 11.992 -4.172 1 96.94 287 PRO B C 1
ATOM 5558 O O . PRO B 1 287 ? -2.734 10.953 -3.664 1 96.94 287 PRO B O 1
ATOM 5561 N N . GLY B 1 288 ? -4.055 11.953 -5.105 1 97.62 288 GLY B N 1
ATOM 5562 C CA . GLY B 1 288 ? -4.734 10.734 -5.508 1 97.62 288 GLY B CA 1
ATOM 5563 C C . GLY B 1 288 ? -3.85 9.805 -6.312 1 97.62 288 GLY B C 1
ATOM 5564 O O . GLY B 1 288 ? -4.18 8.625 -6.496 1 97.62 288 GLY B O 1
ATOM 5565 N N . ALA B 1 289 ? -2.74 10.305 -6.867 1 98.25 289 ALA B N 1
ATOM 5566 C CA . ALA B 1 289 ? -1.823 9.453 -7.621 1 98.25 289 ALA B CA 1
ATOM 5567 C C . ALA B 1 289 ? -1.115 8.461 -6.699 1 98.25 289 ALA B C 1
ATOM 5569 O O . ALA B 1 289 ? -0.682 7.398 -7.137 1 98.25 289 ALA B O 1
ATOM 5570 N N . ARG B 1 290 ? -1.04 8.859 -5.375 1 98.25 290 ARG B N 1
ATOM 5571 C CA . ARG B 1 290 ? -0.318 8.062 -4.391 1 98.25 290 ARG B CA 1
ATOM 5572 C C . ARG B 1 290 ? 1.133 7.855 -4.812 1 98.25 290 ARG B C 1
ATOM 5574 O O . ARG B 1 290 ? 1.628 6.727 -4.809 1 98.25 290 ARG B O 1
ATOM 5581 N N . ALA B 1 291 ? 1.801 8.945 -5.074 1 97.56 291 ALA B N 1
ATOM 5582 C CA . ALA B 1 291 ? 3.178 8.914 -5.559 1 97.56 291 ALA B CA 1
ATOM 5583 C C . ALA B 1 291 ? 4.117 9.641 -4.594 1 97.56 291 ALA B C 1
ATOM 5585 O O . ALA B 1 291 ? 4.031 10.859 -4.43 1 97.56 291 ALA B O 1
ATOM 5586 N N . ALA B 1 292 ? 4.914 8.945 -3.932 1 98.69 292 ALA B N 1
ATOM 5587 C CA . ALA B 1 292 ? 5.914 9.453 -2.996 1 98.69 292 ALA B CA 1
ATOM 5588 C C . ALA B 1 292 ? 7.191 8.625 -3.053 1 98.69 292 ALA B C 1
ATOM 5590 O O . ALA B 1 292 ? 7.316 7.727 -3.887 1 98.69 292 ALA B O 1
ATOM 5591 N N . TRP B 1 293 ? 8.195 9.031 -2.326 1 98.69 293 TRP B N 1
ATOM 5592 C CA . TRP B 1 293 ? 9.398 8.203 -2.268 1 98.69 293 TRP B CA 1
ATOM 5593 C C . TRP B 1 293 ? 10.133 8.414 -0.951 1 98.69 293 TRP B C 1
ATOM 5595 O O . TRP B 1 293 ? 9.883 9.383 -0.234 1 98.69 293 TRP B O 1
ATOM 5605 N N . LEU B 1 294 ? 10.844 7.398 -0.646 1 98.62 294 LEU B N 1
ATOM 5606 C CA . LEU B 1 294 ? 11.766 7.363 0.482 1 98.62 294 LEU B CA 1
ATOM 5607 C C . LEU B 1 294 ? 13.211 7.426 0.003 1 98.62 294 LEU B C 1
ATOM 5609 O O . LEU B 1 294 ? 13.617 6.648 -0.863 1 98.62 294 LEU B O 1
ATOM 5613 N N . THR B 1 295 ? 13.953 8.422 0.422 1 98.81 295 THR B N 1
ATOM 5614 C CA . THR B 1 295 ? 15.406 8.398 0.308 1 98.81 295 THR B CA 1
ATOM 5615 C C . THR B 1 295 ? 16.047 7.898 1.603 1 98.81 295 THR B C 1
ATOM 5617 O O . THR B 1 295 ? 15.93 8.547 2.645 1 98.81 295 THR B O 1
ATOM 5620 N N . VAL B 1 296 ? 16.703 6.797 1.492 1 98.69 296 VAL B N 1
ATOM 5621 C CA . VAL B 1 296 ? 17.297 6.133 2.652 1 98.69 296 VAL B CA 1
ATOM 5622 C C . VAL B 1 296 ? 18.781 6.461 2.74 1 98.69 296 VAL B C 1
ATOM 5624 O O . VAL B 1 296 ? 19.531 6.176 1.811 1 98.69 296 VAL B O 1
ATOM 5627 N N . GLY B 1 297 ? 19.219 7.016 3.871 1 98.25 297 GLY B N 1
ATOM 5628 C CA . GLY B 1 297 ? 20.594 7.461 4.027 1 98.25 297 GLY B CA 1
ATOM 5629 C C . GLY B 1 297 ? 21.609 6.34 3.889 1 98.25 297 GLY B C 1
ATOM 5630 O O . GLY B 1 297 ? 22.672 6.527 3.297 1 98.25 297 GLY B O 1
ATOM 5631 N N . ASP B 1 298 ? 21.328 5.188 4.465 1 97.06 298 ASP B N 1
ATOM 5632 C CA . ASP B 1 298 ? 22.141 3.988 4.336 1 97.06 298 ASP B CA 1
ATOM 5633 C C . ASP B 1 298 ? 21.531 3.016 3.328 1 97.06 298 ASP B C 1
ATOM 5635 O O . ASP B 1 298 ? 20.609 2.271 3.656 1 97.06 298 ASP B O 1
ATOM 5639 N N . LYS B 1 299 ? 22.125 2.961 2.135 1 96.25 299 LYS B N 1
ATOM 5640 C CA . LYS B 1 299 ? 21.547 2.158 1.063 1 96.25 299 LYS B CA 1
ATOM 5641 C C . LYS B 1 299 ? 21.5 0.683 1.449 1 96.25 299 LYS B C 1
ATOM 5643 O O . LYS B 1 299 ? 20.734 -0.092 0.859 1 96.25 299 LYS B O 1
ATOM 5648 N N . ALA B 1 300 ? 22.266 0.248 2.498 1 95.81 300 ALA B N 1
ATOM 5649 C CA . ALA B 1 300 ? 22.25 -1.14 2.953 1 95.81 300 ALA B CA 1
ATOM 5650 C C .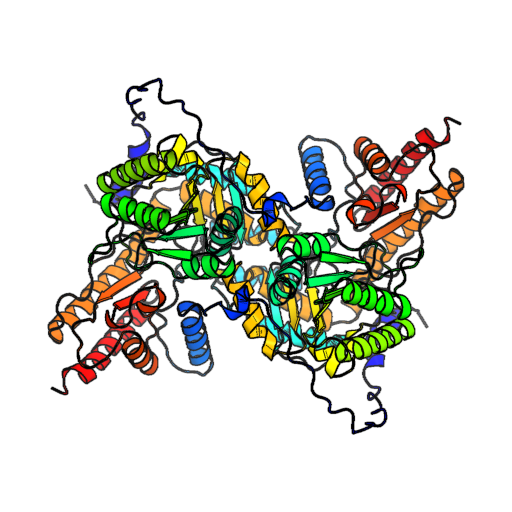 ALA B 1 300 ? 20.906 -1.492 3.588 1 95.81 300 ALA B C 1
ATOM 5652 O O . ALA B 1 300 ? 20.578 -2.67 3.744 1 95.81 300 ALA B O 1
ATOM 5653 N N . LEU B 1 301 ? 20.109 -0.489 3.951 1 97.12 301 LEU B N 1
ATOM 5654 C CA . LEU B 1 301 ? 18.812 -0.715 4.578 1 97.12 301 LEU B CA 1
ATOM 5655 C C . LEU B 1 301 ? 17.719 -0.866 3.527 1 97.12 301 LEU B C 1
ATOM 5657 O O . LEU B 1 301 ? 16.609 -1.313 3.836 1 97.12 301 LEU B O 1
ATOM 5661 N N . VAL B 1 302 ? 17.984 -0.478 2.285 1 97.31 302 VAL B N 1
ATOM 5662 C CA . VAL B 1 302 ? 16.969 -0.444 1.228 1 97.31 302 VAL B CA 1
ATOM 5663 C C . VAL B 1 302 ? 16.438 -1.852 0.981 1 97.31 302 VAL B C 1
ATOM 5665 O O . VAL B 1 302 ? 15.219 -2.066 0.979 1 97.31 302 VAL B O 1
ATOM 5668 N N . PRO B 1 303 ? 17.312 -2.928 0.86 1 94.06 303 PRO B N 1
ATOM 5669 C CA . PRO B 1 303 ? 16.781 -4.277 0.661 1 94.06 303 PRO B CA 1
ATOM 5670 C C . PRO B 1 303 ? 15.875 -4.73 1.808 1 94.06 303 PRO B C 1
ATOM 5672 O O . PRO B 1 303 ? 14.914 -5.461 1.585 1 94.06 303 PRO B O 1
ATOM 5675 N N . GLU B 1 304 ? 16.203 -4.305 3.037 1 95.44 304 GLU B N 1
ATOM 5676 C CA . GLU B 1 304 ? 15.383 -4.656 4.195 1 95.44 304 GLU B CA 1
ATOM 5677 C C . GLU B 1 304 ? 14.008 -4.008 4.113 1 95.44 304 GLU B C 1
ATOM 5679 O O . GLU B 1 304 ? 12.992 -4.641 4.426 1 95.44 304 GLU B O 1
ATOM 5684 N N . MET B 1 305 ? 13.992 -2.773 3.678 1 96.69 305 MET B N 1
ATOM 5685 C CA . MET B 1 305 ? 12.727 -2.059 3.537 1 96.69 305 MET B CA 1
ATOM 5686 C C . MET B 1 305 ? 11.906 -2.637 2.393 1 96.69 305 MET B C 1
ATOM 5688 O O . MET B 1 305 ? 10.672 -2.646 2.451 1 96.69 305 MET B O 1
ATOM 5692 N N . LEU B 1 306 ? 12.578 -3.123 1.403 1 95.38 306 LEU B N 1
ATOM 5693 C CA . LEU B 1 306 ? 11.875 -3.705 0.262 1 95.38 306 LEU B CA 1
ATOM 5694 C C . LEU B 1 306 ? 11.195 -5.016 0.65 1 95.38 306 LEU B C 1
ATOM 5696 O O . LEU B 1 306 ? 10.172 -5.379 0.071 1 95.38 306 LEU B O 1
ATOM 5700 N N . LYS B 1 307 ? 11.742 -5.738 1.631 1 94.69 307 LYS B N 1
ATOM 5701 C CA . LYS B 1 307 ? 11.047 -6.906 2.164 1 94.69 307 LYS B CA 1
ATOM 5702 C C . LYS B 1 307 ? 9.672 -6.52 2.705 1 94.69 307 LYS B C 1
ATOM 5704 O O . LYS B 1 307 ? 8.688 -7.227 2.477 1 94.69 307 LYS B O 1
ATOM 5709 N N . VAL B 1 308 ? 9.648 -5.363 3.35 1 96.25 308 VAL B N 1
ATOM 5710 C CA . VAL B 1 308 ? 8.398 -4.863 3.91 1 96.25 308 VAL B CA 1
ATOM 5711 C C . VAL B 1 308 ? 7.43 -4.504 2.783 1 96.25 308 VAL B C 1
ATOM 5713 O O . VAL B 1 308 ? 6.293 -4.98 2.756 1 96.25 308 VAL B O 1
ATOM 5716 N N . GLN B 1 309 ? 7.918 -3.752 1.863 1 96.56 309 GLN B N 1
ATOM 5717 C CA . GLN B 1 309 ? 7.059 -3.254 0.795 1 96.56 309 GLN B CA 1
ATOM 5718 C C . GLN B 1 309 ? 6.562 -4.395 -0.088 1 96.56 309 GLN B C 1
ATOM 5720 O O . GLN B 1 309 ? 5.438 -4.352 -0.593 1 96.56 309 GLN B O 1
ATOM 5725 N N . SER B 1 310 ? 7.367 -5.398 -0.28 1 94.94 310 SER B N 1
ATOM 5726 C CA . SER B 1 310 ? 6.977 -6.566 -1.065 1 94.94 310 SER B CA 1
ATOM 5727 C C . SER B 1 310 ? 5.812 -7.305 -0.417 1 94.94 310 SER B C 1
ATOM 5729 O O . SER B 1 310 ? 4.934 -7.82 -1.111 1 94.94 310 SER B O 1
ATOM 5731 N N . ALA B 1 311 ? 5.844 -7.375 0.846 1 94.81 311 ALA B N 1
ATOM 5732 C CA . ALA B 1 311 ? 4.801 -8.078 1.586 1 94.81 311 ALA B CA 1
ATOM 5733 C C . ALA B 1 311 ? 3.506 -7.27 1.611 1 94.81 311 ALA B C 1
ATOM 5735 O O . ALA B 1 311 ? 2.412 -7.836 1.666 1 94.81 311 ALA B O 1
ATOM 5736 N N . VAL B 1 312 ? 3.615 -5.965 1.502 1 96 312 VAL B N 1
ATOM 5737 C CA . VAL B 1 312 ? 2.482 -5.082 1.751 1 96 312 VAL B CA 1
ATOM 5738 C C . VAL B 1 312 ? 1.74 -4.812 0.444 1 96 312 VAL B C 1
ATOM 5740 O O . VAL B 1 312 ? 0.517 -4.953 0.377 1 96 312 VAL B O 1
ATOM 5743 N N . SER B 1 313 ? 2.508 -4.379 -0.574 1 94.94 313 SER B N 1
ATOM 5744 C CA . SER B 1 313 ? 1.819 -3.936 -1.782 1 94.94 313 SER B CA 1
ATOM 5745 C C . SER B 1 313 ? 2.709 -4.09 -3.012 1 94.94 313 SER B C 1
ATOM 5747 O O . SER B 1 313 ? 2.264 -3.857 -4.137 1 94.94 313 SER B O 1
ATOM 5749 N N . ALA B 1 314 ? 3.926 -4.477 -2.854 1 94.25 314 ALA B N 1
ATOM 5750 C CA . ALA B 1 314 ? 4.898 -4.504 -3.941 1 94.25 314 ALA B CA 1
ATOM 5751 C C . ALA B 1 314 ? 5.16 -3.1 -4.48 1 94.25 314 ALA B C 1
ATOM 5753 O O . ALA B 1 314 ? 5.398 -2.166 -3.709 1 94.25 314 ALA B O 1
ATOM 5754 N N . ASN B 1 315 ? 5.27 -2.959 -5.828 1 96.44 315 ASN B N 1
ATOM 5755 C CA . ASN B 1 315 ? 5.637 -1.654 -6.367 1 96.44 315 ASN B CA 1
ATOM 5756 C C . ASN B 1 315 ? 4.453 -0.694 -6.379 1 96.44 315 ASN B C 1
ATOM 5758 O O . ASN B 1 315 ? 3.299 -1.125 -6.438 1 96.44 315 ASN B O 1
ATOM 5762 N N . ALA B 1 316 ? 4.711 0.597 -6.285 1 98.19 316 ALA B N 1
ATOM 5763 C CA . ALA B 1 316 ? 3.697 1.63 -6.488 1 98.19 316 ALA B CA 1
ATOM 5764 C C . ALA B 1 316 ? 3.201 1.638 -7.93 1 98.19 316 ALA B C 1
ATOM 5766 O O . ALA B 1 316 ? 3.854 1.087 -8.82 1 98.19 316 ALA B O 1
ATOM 5767 N N . SER B 1 317 ? 2.023 2.213 -8.164 1 98.62 317 SER B N 1
ATOM 5768 C CA . SER B 1 317 ? 1.463 2.312 -9.508 1 98.62 317 SER B CA 1
ATOM 5769 C C . SER B 1 317 ? 2.475 2.896 -10.492 1 98.62 317 SER B C 1
ATOM 5771 O O . SER B 1 317 ? 3.045 3.961 -10.242 1 98.62 317 SER B O 1
ATOM 5773 N N . THR B 1 318 ? 2.656 2.213 -11.594 1 98.56 318 THR B N 1
ATOM 5774 C CA . THR B 1 318 ? 3.633 2.695 -12.562 1 98.56 318 THR B CA 1
ATOM 5775 C C . THR B 1 318 ? 3.129 3.955 -13.258 1 98.56 318 THR B C 1
ATOM 5777 O O . THR B 1 318 ? 3.922 4.797 -13.688 1 98.56 318 THR B O 1
ATOM 5780 N N . ILE B 1 319 ? 1.78 4.137 -13.352 1 98.81 319 ILE B N 1
ATOM 5781 C CA . ILE B 1 319 ? 1.212 5.371 -13.883 1 98.81 319 ILE B CA 1
ATOM 5782 C C . ILE B 1 319 ? 1.621 6.547 -12.992 1 98.81 319 ILE B C 1
ATOM 5784 O O . ILE B 1 319 ? 2.086 7.574 -13.492 1 98.81 319 ILE B O 1
ATOM 5788 N N . ALA B 1 320 ? 1.486 6.324 -11.695 1 98.69 320 ALA B N 1
ATOM 5789 C CA . ALA B 1 320 ? 1.833 7.359 -10.727 1 98.69 320 ALA B CA 1
ATOM 5790 C C . ALA B 1 320 ? 3.332 7.648 -10.742 1 98.69 320 ALA B C 1
ATOM 5792 O O . ALA B 1 320 ? 3.752 8.797 -10.586 1 98.69 320 ALA B O 1
ATOM 5793 N N . GLN B 1 321 ? 4.137 6.621 -10.922 1 98.81 321 GLN B N 1
ATOM 5794 C CA . GLN B 1 321 ? 5.59 6.77 -10.906 1 98.81 321 GLN B CA 1
ATOM 5795 C C . GLN B 1 321 ? 6.059 7.672 -12.047 1 98.81 321 GLN B C 1
ATOM 5797 O O . GLN B 1 321 ? 6.883 8.562 -11.836 1 98.81 321 GLN B O 1
ATOM 5802 N N . VAL B 1 322 ? 5.539 7.457 -13.234 1 98.81 322 VAL B N 1
ATOM 5803 C CA . VAL B 1 322 ? 6.012 8.258 -14.359 1 98.81 322 VAL B CA 1
ATOM 5804 C C . VAL B 1 322 ? 5.527 9.695 -14.211 1 98.81 322 VAL B C 1
ATOM 5806 O O . VAL B 1 322 ? 6.223 10.641 -14.609 1 98.81 322 VAL B O 1
ATOM 5809 N N . GLY B 1 323 ? 4.32 9.844 -13.648 1 98.81 323 GLY B N 1
ATOM 5810 C CA . GLY B 1 323 ? 3.881 11.188 -13.305 1 98.81 323 GLY B CA 1
ATOM 5811 C C . GLY B 1 323 ? 4.793 11.875 -12.312 1 98.81 323 GLY B C 1
ATOM 5812 O O . GLY B 1 323 ? 5.105 13.062 -12.469 1 98.81 323 GLY B O 1
ATOM 5813 N N . LEU B 1 324 ? 5.203 11.141 -11.305 1 98.81 324 LEU B N 1
ATOM 5814 C CA . LEU B 1 324 ? 6.141 11.648 -10.312 1 98.81 324 LEU B CA 1
ATOM 5815 C C . LEU B 1 324 ? 7.441 12.094 -10.969 1 98.81 324 LEU B C 1
ATOM 5817 O O . LEU B 1 324 ? 7.941 13.188 -10.688 1 98.81 324 LEU B O 1
ATOM 5821 N N . GLU B 1 325 ? 7.961 11.258 -11.82 1 98.88 325 GLU B N 1
ATOM 5822 C CA . GLU B 1 325 ? 9.203 11.57 -12.531 1 98.88 325 GLU B CA 1
ATOM 5823 C C . GLU B 1 325 ? 9.094 12.891 -13.281 1 98.88 325 GLU B C 1
ATOM 5825 O O . GLU B 1 325 ? 9.977 13.742 -13.172 1 98.88 325 GLU B O 1
ATOM 5830 N N . ALA B 1 326 ? 7.992 13.047 -14.016 1 98.81 326 ALA B N 1
ATOM 5831 C CA . ALA B 1 326 ? 7.793 14.258 -14.805 1 98.81 326 ALA B CA 1
ATOM 5832 C C . ALA B 1 326 ? 7.605 15.477 -13.906 1 98.81 326 ALA B C 1
ATOM 5834 O O . ALA B 1 326 ? 8.086 16.562 -14.227 1 98.81 326 ALA B O 1
ATOM 5835 N N . SER B 1 327 ? 6.926 15.305 -12.844 1 98.38 327 SER B N 1
ATOM 5836 C CA . SER B 1 327 ? 6.703 16.391 -11.906 1 98.38 327 SER B CA 1
ATOM 5837 C C . SER B 1 327 ? 8.023 16.891 -11.305 1 98.38 327 SER B C 1
ATOM 5839 O O . SER B 1 327 ? 8.266 18.094 -11.234 1 98.38 327 SER B O 1
ATOM 5841 N N . LEU B 1 328 ? 8.844 15.953 -10.867 1 98.5 328 LEU B N 1
ATOM 5842 C CA . LEU B 1 328 ? 10.125 16.297 -10.266 1 98.5 328 LEU B CA 1
ATOM 5843 C C . LEU B 1 328 ? 11.039 16.984 -11.273 1 98.5 328 LEU B C 1
ATOM 5845 O O . LEU B 1 328 ? 11.711 17.969 -10.938 1 98.5 328 LEU B O 1
ATOM 5849 N N . ALA B 1 329 ? 11.062 16.438 -12.469 1 98.44 329 ALA B N 1
ATOM 5850 C CA . ALA B 1 329 ? 11.852 17.078 -13.523 1 98.44 329 ALA B CA 1
ATOM 5851 C C . ALA B 1 329 ? 11.398 18.516 -13.766 1 98.44 329 ALA B C 1
ATOM 5853 O O . ALA B 1 329 ? 12.227 19.406 -13.945 1 98.44 329 ALA B O 1
ATOM 5854 N N . HIS B 1 330 ? 10.102 18.734 -13.758 1 97.88 330 HIS B N 1
ATOM 5855 C CA . HIS B 1 330 ? 9.539 20.062 -13.938 1 97.88 330 HIS B CA 1
ATOM 5856 C C . HIS B 1 330 ? 9.969 21 -12.812 1 97.88 330 HIS B C 1
ATOM 5858 O O . HIS B 1 330 ? 10.375 22.141 -13.062 1 97.88 330 HIS B O 1
ATOM 5864 N N . CYS B 1 331 ? 9.938 20.516 -11.641 1 96.88 331 CYS B N 1
ATOM 5865 C CA . CYS B 1 331 ? 10.32 21.312 -10.477 1 96.88 331 CYS B CA 1
ATOM 5866 C C . CYS B 1 331 ? 11.789 21.719 -10.547 1 96.88 331 CYS B C 1
ATOM 5868 O O . CYS B 1 331 ? 12.164 22.797 -10.078 1 96.88 331 CYS B O 1
ATOM 5870 N N . MET B 1 332 ? 12.633 20.859 -11.117 1 96.44 332 MET B N 1
ATOM 5871 C CA . MET B 1 332 ? 14.07 21.109 -11.203 1 96.44 332 MET B CA 1
ATOM 5872 C C . MET B 1 332 ? 14.391 22 -12.391 1 96.44 332 MET B C 1
ATOM 5874 O O . MET B 1 332 ? 15.461 22.625 -12.445 1 96.44 332 MET B O 1
ATOM 5878 N N . SER B 1 333 ? 13.477 22.094 -13.367 1 96.62 333 SER B N 1
ATOM 5879 C CA . SER B 1 333 ? 13.758 22.75 -14.633 1 96.62 333 SER B CA 1
ATOM 5880 C C . SER B 1 333 ? 13.82 24.266 -14.461 1 96.62 333 SER B C 1
ATOM 5882 O O . SER B 1 333 ? 14.523 24.953 -15.203 1 96.62 333 SER B O 1
ATOM 5884 N N . ASP B 1 334 ? 12.969 24.828 -13.555 1 92.81 334 ASP B N 1
ATOM 5885 C CA . ASP B 1 334 ? 12.859 26.266 -13.297 1 92.81 334 ASP B CA 1
ATOM 5886 C C . ASP B 1 334 ? 12.594 26.547 -11.82 1 92.81 334 ASP B C 1
ATOM 5888 O O . ASP B 1 334 ? 11.57 26.125 -11.281 1 92.81 334 ASP B O 1
ATOM 5892 N N . PRO B 1 335 ? 13.469 27.266 -11.211 1 84.5 335 PRO B N 1
ATOM 5893 C CA . PRO B 1 335 ? 13.281 27.594 -9.789 1 84.5 335 PRO B CA 1
ATOM 5894 C C . PRO B 1 335 ? 11.977 28.344 -9.523 1 84.5 335 PRO B C 1
ATOM 5896 O O . PRO B 1 335 ? 11.477 28.328 -8.398 1 84.5 335 PRO B O 1
ATOM 5899 N N . LYS B 1 336 ? 11.445 28.938 -10.523 1 92.12 336 LYS B N 1
ATOM 5900 C CA . LYS B 1 336 ? 10.227 29.719 -10.367 1 92.12 336 LYS B CA 1
ATOM 5901 C C . LYS B 1 336 ? 9.016 28.812 -10.133 1 92.12 336 LYS B C 1
ATOM 5903 O O . LYS B 1 336 ? 7.988 29.266 -9.625 1 92.12 336 LYS B O 1
ATOM 5908 N N . VAL B 1 337 ? 9.148 27.562 -10.469 1 93.69 337 VAL B N 1
ATOM 5909 C CA . VAL B 1 337 ? 8.016 26.656 -10.367 1 93.69 337 VAL B CA 1
ATOM 5910 C C . VAL B 1 337 ? 7.574 26.531 -8.906 1 93.69 337 VAL B C 1
ATOM 5912 O O . VAL B 1 337 ? 6.41 26.766 -8.586 1 93.69 337 VAL B O 1
ATOM 5915 N N . LEU B 1 338 ? 8.453 26.219 -8.047 1 92.5 338 LEU B N 1
ATOM 5916 C CA . LEU B 1 338 ? 8.117 26.031 -6.641 1 92.5 338 LEU B CA 1
ATOM 5917 C C . LEU B 1 338 ? 7.75 27.375 -5.996 1 92.5 338 LEU B C 1
ATOM 5919 O O . LEU B 1 338 ? 6.902 27.422 -5.098 1 92.5 338 LEU B O 1
ATOM 5923 N N . GLN B 1 339 ? 8.359 28.453 -6.457 1 91.81 339 GLN B N 1
ATOM 5924 C CA . GLN B 1 339 ? 8.016 29.781 -5.957 1 91.81 339 GLN B CA 1
ATOM 5925 C C . GLN B 1 339 ? 6.562 30.125 -6.281 1 91.81 339 GLN B C 1
ATOM 5927 O O . GLN B 1 339 ? 5.855 30.688 -5.449 1 91.81 339 GLN B O 1
ATOM 5932 N N . GLN B 1 340 ? 6.18 29.844 -7.469 1 93.25 340 GLN B N 1
ATOM 5933 C CA . GLN B 1 340 ? 4.809 30.109 -7.883 1 93.25 340 GLN B CA 1
ATOM 5934 C C . GLN B 1 340 ? 3.812 29.328 -7.035 1 93.25 340 GLN B C 1
ATOM 5936 O O . GLN B 1 340 ? 2.748 29.828 -6.684 1 93.25 340 GLN B O 1
ATOM 5941 N N . VAL B 1 341 ? 4.156 28.109 -6.723 1 93.62 341 VAL B N 1
ATOM 5942 C CA . VAL B 1 341 ? 3.312 27.297 -5.863 1 93.62 341 VAL B CA 1
ATOM 5943 C C . VAL B 1 341 ? 3.211 27.922 -4.48 1 93.62 341 VAL B C 1
ATOM 5945 O O . VAL B 1 341 ? 2.115 28.078 -3.936 1 93.62 341 VAL B O 1
ATOM 5948 N N . HIS B 1 342 ? 4.301 28.281 -3.932 1 92.12 342 HIS B N 1
ATOM 5949 C CA . HIS B 1 342 ? 4.344 28.906 -2.617 1 92.12 342 HIS B CA 1
ATOM 5950 C C . HIS B 1 342 ? 3.521 30.203 -2.594 1 92.12 342 HIS B C 1
ATOM 5952 O O . HIS B 1 342 ? 2.74 30.422 -1.665 1 92.12 342 HIS B O 1
ATOM 5958 N N . ASP B 1 343 ? 3.707 31.047 -3.584 1 92.81 343 ASP B N 1
ATOM 5959 C CA . ASP B 1 343 ? 3.016 32.344 -3.652 1 92.81 343 ASP B CA 1
ATOM 5960 C C . ASP B 1 343 ? 1.502 32.125 -3.707 1 92.81 343 ASP B C 1
ATOM 5962 O O . ASP B 1 343 ? 0.75 32.906 -3.1 1 92.81 343 ASP B O 1
ATOM 5966 N N . TYR B 1 344 ? 1.129 31.156 -4.449 1 93.81 344 TYR B N 1
ATOM 5967 C CA . TYR B 1 344 ? -0.293 30.859 -4.598 1 93.81 344 TYR B CA 1
ATOM 5968 C C . TYR B 1 344 ? -0.94 30.594 -3.246 1 93.81 344 TYR B C 1
ATOM 5970 O O . TYR B 1 344 ? -1.949 31.203 -2.9 1 93.81 344 TYR B O 1
ATOM 5978 N N . TYR B 1 345 ? -0.365 29.781 -2.457 1 93.75 345 TYR B N 1
ATOM 5979 C CA . TYR B 1 345 ? -0.952 29.406 -1.178 1 93.75 345 TYR B CA 1
ATOM 5980 C C . TYR B 1 345 ? -0.716 30.484 -0.125 1 93.75 345 TYR B C 1
ATOM 5982 O O . TYR B 1 345 ? -1.541 30.672 0.771 1 93.75 345 TYR B O 1
ATOM 5990 N N . SER B 1 346 ? 0.4 31.219 -0.236 1 92.62 346 SER B N 1
ATOM 5991 C CA . SER B 1 346 ? 0.707 32.281 0.706 1 92.62 346 SER B CA 1
ATOM 5992 C C . SER B 1 346 ? -0.362 33.375 0.674 1 92.62 346 SER B C 1
ATOM 5994 O O . SER B 1 346 ? -0.683 33.969 1.707 1 92.62 346 SER B O 1
ATOM 5996 N N . THR B 1 347 ? -0.853 33.625 -0.462 1 94.38 347 THR B N 1
ATOM 5997 C CA . THR B 1 347 ? -1.905 34.625 -0.612 1 94.38 347 THR B CA 1
ATOM 5998 C C . THR B 1 347 ? -3.162 34.219 0.143 1 94.38 347 THR B C 1
ATOM 6000 O O . THR B 1 347 ? -3.783 35.031 0.831 1 94.38 347 THR B O 1
ATOM 6003 N N . ARG B 1 348 ? -3.506 33 0.017 1 95.75 348 ARG B N 1
ATOM 6004 C CA . ARG B 1 348 ? -4.688 32.469 0.685 1 95.75 348 ARG B CA 1
ATOM 6005 C C . ARG B 1 348 ? -4.488 32.438 2.197 1 95.75 348 ARG B C 1
ATOM 6007 O O . ARG B 1 348 ? -5.387 32.781 2.955 1 95.75 348 ARG B O 1
ATOM 6014 N N . ILE B 1 349 ? -3.309 32.031 2.578 1 96 349 ILE B N 1
ATOM 6015 C CA . ILE B 1 349 ? -2.967 31.969 3.994 1 96 349 ILE B CA 1
ATOM 6016 C C . ILE B 1 349 ? -3.016 33.375 4.586 1 96 349 ILE B C 1
ATOM 6018 O O . ILE B 1 349 ? -3.574 33.594 5.664 1 96 349 ILE B O 1
ATOM 6022 N N . GLY B 1 350 ? -2.41 34.312 3.902 1 95.69 350 GLY B N 1
ATOM 6023 C CA . GLY B 1 350 ? -2.41 35.688 4.363 1 95.69 350 GLY B CA 1
ATOM 6024 C C . GLY B 1 350 ? -3.805 36.25 4.582 1 95.69 350 GLY B C 1
ATOM 6025 O O . GLY B 1 350 ? -4.062 36.906 5.59 1 95.69 350 GLY B O 1
ATOM 6026 N N . PHE B 1 351 ? -4.672 35.969 3.693 1 97.25 351 PHE B N 1
ATOM 6027 C CA . PHE B 1 351 ? -6.055 36.438 3.801 1 97.25 351 PHE B CA 1
ATOM 6028 C C . PHE B 1 351 ? -6.715 35.844 5.047 1 97.25 351 PHE B C 1
ATOM 6030 O O . PHE B 1 351 ? -7.316 36.594 5.832 1 97.25 351 PHE B O 1
ATOM 6037 N N . MET B 1 352 ? -6.605 34.562 5.184 1 97.75 352 MET B N 1
ATOM 6038 C CA . MET B 1 352 ? -7.277 33.875 6.289 1 97.75 352 MET B CA 1
ATOM 6039 C C . MET B 1 352 ? -6.699 34.312 7.629 1 97.75 352 MET B C 1
ATOM 6041 O O . MET B 1 352 ? -7.438 34.469 8.609 1 97.75 352 MET B O 1
ATOM 6045 N N . VAL B 1 353 ? -5.383 34.469 7.699 1 97.81 353 VAL B N 1
ATOM 6046 C CA . VAL B 1 353 ? -4.734 34.906 8.922 1 97.81 353 VAL B CA 1
ATOM 6047 C C . VAL B 1 353 ? -5.262 36.281 9.32 1 97.81 353 VAL B C 1
ATOM 6049 O O . VAL B 1 353 ? -5.617 36.531 10.477 1 97.81 353 VAL B O 1
ATOM 6052 N N . GLU B 1 354 ? -5.336 37.125 8.359 1 98.19 354 GLU B N 1
ATOM 6053 C CA . GLU B 1 354 ? -5.844 38.469 8.609 1 98.19 354 GLU B CA 1
ATOM 6054 C C . GLU B 1 354 ? -7.285 38.438 9.109 1 98.19 354 GLU B C 1
ATOM 6056 O O . GLU B 1 354 ? -7.625 39.094 10.094 1 98.19 354 GLU B O 1
ATOM 6061 N N . GLN B 1 355 ? -8.078 37.688 8.445 1 98.31 355 GLN B N 1
ATOM 6062 C CA . GLN B 1 355 ? -9.5 37.625 8.781 1 98.31 355 GLN B CA 1
ATOM 6063 C C . GLN B 1 355 ? -9.711 36.969 10.148 1 98.31 355 GLN B C 1
ATOM 6065 O O . GLN B 1 355 ? -10.516 37.469 10.945 1 98.31 355 GLN B O 1
ATOM 6070 N N . LEU B 1 356 ? -9.031 35.938 10.461 1 98.38 356 LEU B N 1
ATOM 6071 C CA . LEU B 1 356 ? -9.18 35.25 11.742 1 98.38 356 LEU B CA 1
ATOM 6072 C C . LEU B 1 356 ? -8.719 36.156 12.891 1 98.38 356 LEU B C 1
ATOM 6074 O O . LEU B 1 356 ? -9.359 36.188 13.945 1 98.38 356 LEU B O 1
ATOM 6078 N N . ASN B 1 357 ? -7.641 36.812 12.695 1 98.31 357 ASN B N 1
ATOM 6079 C CA . ASN B 1 357 ? -7.152 37.719 13.734 1 98.31 357 ASN B CA 1
ATOM 6080 C C . ASN B 1 357 ? -8.094 38.906 13.945 1 98.31 357 ASN B C 1
ATOM 6082 O O . ASN B 1 357 ? -8.242 39.406 15.062 1 98.31 357 ASN B O 1
ATOM 6086 N N . SER B 1 358 ? -8.648 39.344 12.844 1 98.25 358 SER B N 1
ATOM 6087 C CA . SER B 1 358 ? -9.68 40.375 12.984 1 98.25 358 SER B CA 1
ATOM 6088 C C . SER B 1 358 ? -10.836 39.875 13.836 1 98.25 358 SER B C 1
ATOM 6090 O O . SER B 1 358 ? -11.359 40.625 14.672 1 98.25 358 SER B O 1
ATOM 6092 N N . LEU B 1 359 ? -11.266 38.688 13.648 1 97.94 359 LEU B N 1
ATOM 6093 C CA . LEU B 1 359 ? -12.32 38.094 14.469 1 97.94 359 LEU B CA 1
ATOM 6094 C C . LEU B 1 359 ? -11.859 37.969 15.922 1 97.94 359 LEU B C 1
ATOM 6096 O O . LEU B 1 359 ? -12.656 38.156 16.844 1 97.94 359 LEU B O 1
ATOM 6100 N N . GLY B 1 360 ? -10.617 37.531 16.062 1 97.69 360 GLY B N 1
ATOM 6101 C CA . GLY B 1 360 ? -10.078 37.469 17.406 1 97.69 360 GLY B CA 1
ATOM 6102 C C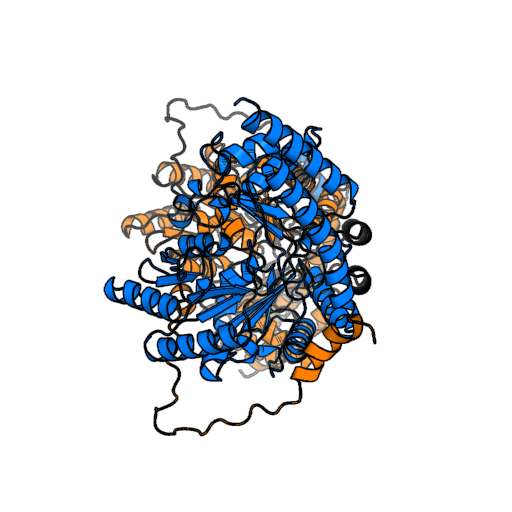 . GLY B 1 360 ? -10.188 38.812 18.156 1 97.69 360 GLY B C 1
ATOM 6103 O O . GLY B 1 360 ? -10.531 38.812 19.344 1 97.69 360 GLY B O 1
ATOM 6104 N N . GLN B 1 361 ? -9.922 39.812 17.484 1 97.25 361 GLN B N 1
ATOM 6105 C CA . GLN B 1 361 ? -10.055 41.156 18.062 1 97.25 361 GLN B CA 1
ATOM 6106 C C . GLN B 1 361 ? -11.516 41.5 18.312 1 97.25 361 GLN B C 1
ATOM 6108 O O . GLN B 1 361 ? -11.867 42 19.391 1 97.25 361 GLN B O 1
ATOM 6113 N N . LYS B 1 362 ? -12.289 41.219 17.359 1 97.06 362 LYS B N 1
ATOM 6114 C CA . LYS B 1 362 ? -13.711 41.531 17.422 1 97.06 362 LYS B CA 1
ATOM 6115 C C . LYS B 1 362 ? -14.367 40.875 18.641 1 97.06 362 LYS B C 1
ATOM 6117 O O . LYS B 1 362 ? -15.227 41.5 19.281 1 97.06 362 LYS B O 1
ATOM 6122 N N . TYR B 1 363 ? -13.914 39.75 18.953 1 97.06 363 TYR B N 1
ATOM 6123 C CA . TYR B 1 363 ? -14.594 39 20.016 1 97.06 363 TYR B CA 1
ATOM 6124 C C . TYR B 1 363 ? -13.711 38.875 21.25 1 97.06 363 TYR B C 1
ATOM 6126 O O . TYR B 1 363 ? -13.953 38.031 22.109 1 97.06 363 TYR B O 1
ATOM 6134 N N . ASN B 1 364 ? -12.648 39.656 21.328 1 95.94 364 ASN B N 1
ATOM 6135 C CA . ASN B 1 364 ? -11.734 39.75 22.453 1 95.94 364 ASN B CA 1
ATOM 6136 C C . ASN B 1 364 ? -11.102 38.406 22.781 1 95.94 364 ASN B C 1
ATOM 6138 O O . ASN B 1 364 ? -11.086 37.969 23.938 1 95.94 364 ASN B O 1
ATOM 6142 N N . LEU B 1 365 ? -10.664 37.75 21.719 1 96.31 365 LEU B N 1
ATOM 6143 C CA . LEU B 1 365 ? -10.008 36.438 21.875 1 96.31 365 LEU B CA 1
ATOM 6144 C C . LEU B 1 365 ? -8.5 36.562 21.688 1 96.31 365 LEU B C 1
ATOM 6146 O O . LEU B 1 365 ? -7.766 35.594 21.844 1 96.31 365 LEU B O 1
ATOM 6150 N N . GLY B 1 366 ? -8.055 37.781 21.375 1 95.19 366 GLY B N 1
ATOM 6151 C CA . GLY B 1 366 ? -6.637 38 21.109 1 95.19 366 GLY B CA 1
ATOM 6152 C C . GLY B 1 366 ? -6.215 37.531 19.734 1 95.19 366 GLY B C 1
ATOM 6153 O O . GLY B 1 366 ? -7.039 37.469 18.812 1 95.19 366 GLY B O 1
ATOM 6154 N N . VAL B 1 367 ? -4.895 37.281 19.562 1 95.94 367 VAL B N 1
ATOM 6155 C CA . VAL B 1 367 ? -4.355 36.812 18.297 1 95.94 367 VAL B CA 1
ATOM 6156 C C . VAL B 1 367 ? -4.645 35.312 18.141 1 95.94 367 VAL B C 1
ATOM 6158 O O . VAL B 1 367 ? -4.18 34.5 18.953 1 95.94 367 VAL B O 1
ATOM 6161 N N . LEU B 1 368 ? -5.363 34.969 17.172 1 96.69 368 LEU B N 1
ATOM 6162 C CA . LEU B 1 368 ? -5.797 33.594 17.016 1 96.69 368 LEU B CA 1
ATOM 6163 C C . LEU B 1 368 ? -4.727 32.75 16.312 1 96.69 368 LEU B C 1
ATOM 6165 O O . LEU B 1 368 ? -4.645 31.547 16.516 1 96.69 368 LEU B O 1
ATOM 6169 N N . CYS B 1 369 ? -3.969 33.375 15.43 1 95.5 369 CYS B N 1
ATOM 6170 C CA . CYS B 1 369 ? -2.988 32.562 14.711 1 95.5 369 CYS B CA 1
ATOM 6171 C C . CYS B 1 369 ? -1.856 33.438 14.172 1 95.5 369 CYS B C 1
ATOM 6173 O O . CYS B 1 369 ? -2.041 34.625 13.945 1 95.5 369 CYS B O 1
ATOM 6175 N N . SER B 1 370 ? -0.692 32.875 14.094 1 91.69 370 SER B N 1
ATOM 6176 C CA . SER B 1 370 ? 0.452 33.5 13.422 1 91.69 370 SER B CA 1
ATOM 6177 C C . SER B 1 370 ? 0.556 33.062 11.969 1 91.69 370 SER B C 1
ATOM 6179 O O . SER B 1 370 ? -0.04 32.031 11.586 1 91.69 370 SER B O 1
ATOM 6181 N N . HIS B 1 371 ? 1.222 33.812 11.281 1 91.38 371 HIS B N 1
ATOM 6182 C CA . HIS B 1 371 ? 1.475 33.406 9.898 1 91.38 371 HIS B CA 1
ATOM 6183 C C . HIS B 1 371 ? 2.4 32.188 9.852 1 91.38 371 HIS B C 1
ATOM 6185 O O . HIS B 1 371 ? 3.533 32.25 10.336 1 91.38 371 HIS B O 1
ATOM 6191 N N . PRO B 1 372 ? 1.885 31.125 9.258 1 90.56 372 PRO B N 1
ATOM 6192 C CA . PRO B 1 372 ? 2.777 29.969 9.141 1 90.56 372 PRO B CA 1
ATOM 6193 C C . PRO B 1 372 ? 3.883 30.188 8.109 1 90.56 372 PRO B C 1
ATOM 6195 O O . PRO B 1 372 ? 3.682 30.906 7.117 1 90.56 372 PRO B O 1
ATOM 6198 N N . ARG B 1 373 ? 5.016 29.547 8.312 1 87.44 373 ARG B N 1
ATOM 6199 C CA . ARG B 1 373 ? 6.145 29.703 7.402 1 87.44 373 ARG B CA 1
ATOM 6200 C C . ARG B 1 373 ? 6.227 28.531 6.422 1 87.44 373 ARG B C 1
ATOM 6202 O O . ARG B 1 373 ? 7.066 28.531 5.52 1 87.44 373 ARG B O 1
ATOM 6209 N N . GLY B 1 374 ? 5.359 27.578 6.641 1 88.81 374 GLY B N 1
ATOM 6210 C CA . GLY B 1 374 ? 5.316 26.438 5.742 1 88.81 374 GLY B CA 1
ATOM 6211 C C . GLY B 1 374 ? 3.971 25.734 5.723 1 88.81 374 GLY B C 1
ATOM 6212 O O . GLY B 1 374 ? 3.105 26.031 6.555 1 88.81 374 GLY B O 1
ATOM 6213 N N . ALA B 1 375 ? 3.76 24.891 4.703 1 89.56 375 ALA B N 1
ATOM 6214 C CA . ALA B 1 375 ? 2.51 24.172 4.48 1 89.56 375 ALA B CA 1
ATOM 6215 C C . ALA B 1 375 ? 1.388 25.125 4.086 1 89.56 375 ALA B C 1
ATOM 6217 O O . ALA B 1 375 ? 1.646 26.266 3.691 1 89.56 375 ALA B O 1
ATOM 6218 N N . PHE B 1 376 ? 0.177 24.672 3.953 1 93.31 376 PHE B N 1
ATOM 6219 C CA . PHE B 1 376 ? -0.941 25.531 3.592 1 93.31 376 PHE B CA 1
ATOM 6220 C C . PHE B 1 376 ? -2.029 25.484 4.656 1 93.31 376 PHE B C 1
ATOM 6222 O O . PHE B 1 376 ? -3.221 25.516 4.34 1 93.31 376 PHE B O 1
ATOM 6229 N N . TYR B 1 377 ? -1.531 25.297 5.93 1 94.56 377 TYR B N 1
ATOM 6230 C CA . TYR B 1 377 ? -2.42 25.234 7.086 1 94.56 377 TYR B CA 1
ATOM 6231 C C . TYR B 1 377 ? -2.244 26.453 7.98 1 94.56 377 TYR B C 1
ATOM 6233 O O . TYR B 1 377 ? -1.179 27.078 7.992 1 94.56 377 TYR B O 1
ATOM 6241 N N . ILE B 1 378 ? -3.318 26.734 8.68 1 96.12 378 ILE B N 1
ATOM 6242 C CA . ILE B 1 378 ? -3.279 27.656 9.805 1 96.12 378 ILE B CA 1
ATOM 6243 C C . ILE B 1 378 ? -3.576 26.906 11.102 1 96.12 378 ILE B C 1
ATOM 6245 O O . ILE B 1 378 ? -4.473 26.047 11.141 1 96.12 378 ILE B O 1
ATOM 6249 N N . TRP B 1 379 ? -2.709 27.094 12.047 1 95.94 379 TRP B N 1
ATOM 6250 C CA . TRP B 1 379 ? -2.908 26.594 13.398 1 95.94 379 TRP B CA 1
ATOM 6251 C C . TRP B 1 379 ? -3.49 27.672 14.305 1 95.94 379 TRP B C 1
ATOM 6253 O O . TRP B 1 379 ? -2.777 28.578 14.734 1 95.94 379 TRP B O 1
ATOM 6263 N N . ALA B 1 380 ? -4.805 27.562 14.617 1 97.44 380 ALA B N 1
ATOM 6264 C CA . ALA B 1 380 ? -5.516 28.672 15.266 1 97.44 380 ALA B CA 1
ATOM 6265 C C . ALA B 1 380 ? -5.84 28.328 16.719 1 97.44 380 ALA B C 1
ATOM 6267 O O . ALA B 1 380 ? -6.254 27.203 17.016 1 97.44 380 ALA B O 1
ATOM 6268 N N . ASP B 1 381 ? -5.652 29.25 17.562 1 96.81 381 ASP B N 1
ATOM 6269 C CA . ASP B 1 381 ? -5.824 29.109 19 1 96.81 381 ASP B CA 1
ATOM 6270 C C . ASP B 1 381 ? -7.141 29.734 19.469 1 96.81 381 ASP B C 1
ATOM 6272 O O . ASP B 1 381 ? -7.301 30.953 19.422 1 96.81 381 ASP B O 1
ATOM 6276 N N . PHE B 1 382 ? -8.023 28.875 19.969 1 97.44 382 PHE B N 1
ATOM 6277 C CA . PHE B 1 382 ? -9.305 29.359 20.484 1 97.44 382 PHE B CA 1
ATOM 6278 C C . PHE B 1 382 ? -9.422 29.094 21.969 1 97.44 382 PHE B C 1
ATOM 6280 O O . PHE B 1 382 ? -10.523 28.891 22.484 1 97.44 382 PHE B O 1
ATOM 6287 N N . SER B 1 383 ? -8.32 29.031 22.594 1 95.25 383 SER B N 1
ATOM 6288 C CA . SER B 1 383 ? -8.289 28.734 24.016 1 95.25 383 SER B CA 1
ATOM 6289 C C . SER B 1 383 ? -9.055 29.766 24.828 1 95.25 383 SER B C 1
ATOM 6291 O O . SER B 1 383 ? -9.555 29.484 25.906 1 95.25 383 SER B O 1
ATOM 6293 N N . GLY B 1 384 ? -9.203 30.953 24.297 1 94.44 384 GLY B N 1
ATOM 6294 C CA . GLY B 1 384 ? -9.898 32.031 24.969 1 94.44 384 GLY B CA 1
ATOM 6295 C C . GLY B 1 384 ? -11.406 31.891 24.938 1 94.44 384 GLY B C 1
ATOM 6296 O O . GLY B 1 384 ? -12.125 32.562 25.672 1 94.44 384 GLY B O 1
ATOM 6297 N N . LEU B 1 385 ? -11.859 31.016 24.172 1 95.62 385 LEU B N 1
ATOM 6298 C CA . LEU B 1 385 ? -13.297 30.797 24.062 1 95.62 385 LEU B CA 1
ATOM 6299 C C . LEU B 1 385 ? -13.82 29.969 25.219 1 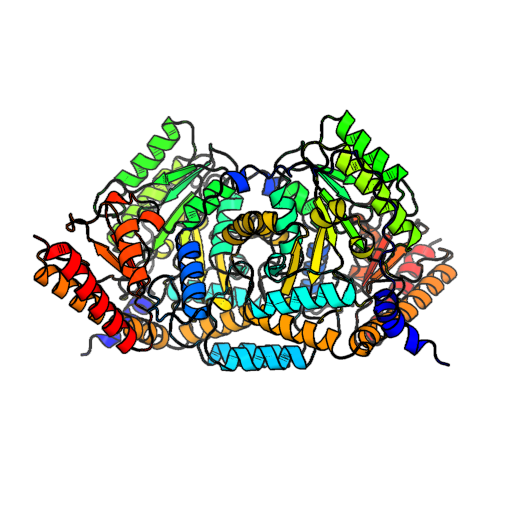95.62 385 LEU B C 1
ATOM 6301 O O . LEU B 1 385 ? -13.758 28.734 25.172 1 95.62 385 LEU B O 1
ATOM 6305 N N . THR B 1 386 ? -14.508 30.5 26.109 1 93.94 386 THR B N 1
ATOM 6306 C CA . THR B 1 386 ? -14.945 29.828 27.328 1 93.94 386 THR B CA 1
ATOM 6307 C C . THR B 1 386 ? -16.281 29.109 27.094 1 93.94 386 THR B C 1
ATOM 6309 O O . THR B 1 386 ? -16.641 28.203 27.859 1 93.94 386 THR B O 1
ATOM 6312 N N . ALA B 1 387 ? -16.922 29.453 26.125 1 95 387 ALA B N 1
ATOM 6313 C CA . ALA B 1 387 ? -18.266 28.922 25.875 1 95 387 ALA B CA 1
ATOM 6314 C C . ALA B 1 387 ? -18.219 27.484 25.375 1 95 387 ALA B C 1
ATOM 6316 O O . ALA B 1 387 ? -19.234 26.781 25.375 1 95 387 ALA B O 1
ATOM 6317 N N . VAL B 1 388 ? -17.078 27.016 24.938 1 96.19 388 VAL B N 1
ATOM 6318 C CA . VAL B 1 388 ? -16.938 25.625 24.5 1 96.19 388 VAL B CA 1
ATOM 6319 C C . VAL B 1 388 ? -15.938 24.906 25.406 1 96.19 388 VAL B C 1
ATOM 6321 O O . VAL B 1 388 ? -14.984 25.516 25.906 1 96.19 388 VAL B O 1
ATOM 6324 N N . GLU B 1 389 ? -16.078 23.641 25.547 1 96.38 389 GLU B N 1
ATOM 6325 C CA . GLU B 1 389 ? -15.273 22.859 26.469 1 96.38 389 GLU B CA 1
ATOM 6326 C C . GLU B 1 389 ? -13.961 22.422 25.812 1 96.38 389 GLU B C 1
ATOM 6328 O O . GLU B 1 389 ? -12.938 22.297 26.484 1 96.38 389 GLU B O 1
ATOM 6333 N N . ASN B 1 390 ? -13.992 22.141 24.562 1 97.5 390 ASN B N 1
ATOM 6334 C CA . ASN B 1 390 ? -12.828 21.594 23.875 1 97.5 390 ASN B CA 1
ATOM 6335 C C . ASN B 1 390 ? -12.906 21.828 22.375 1 97.5 390 ASN B C 1
ATOM 6337 O O . ASN B 1 390 ? -13.883 22.391 21.875 1 97.5 390 ASN B O 1
ATOM 6341 N N . ASP B 1 391 ? -11.836 21.453 21.719 1 97.5 391 ASP B N 1
ATOM 6342 C CA . ASP B 1 391 ? -11.727 21.719 20.281 1 97.5 391 ASP B CA 1
ATOM 6343 C C . ASP B 1 391 ? -12.711 20.859 19.484 1 97.5 391 ASP B C 1
ATOM 6345 O O . ASP B 1 391 ? -13.156 21.25 18.406 1 97.5 391 ASP B O 1
ATOM 6349 N N . LEU B 1 392 ? -13.133 19.719 19.969 1 97.5 392 LEU B N 1
ATOM 6350 C CA . LEU B 1 392 ? -14.094 18.844 19.312 1 97.5 392 LEU B CA 1
ATOM 6351 C C . LEU B 1 392 ? -15.469 19.5 19.234 1 97.5 392 LEU B C 1
ATOM 6353 O O . LEU B 1 392 ? -16.141 19.422 18.219 1 97.5 392 LEU B O 1
ATOM 6357 N N . GLN B 1 393 ? -15.82 20.094 20.312 1 97.69 393 GLN B N 1
ATOM 6358 C CA . GLN B 1 393 ? -17.094 20.797 20.344 1 97.69 393 GLN B CA 1
ATOM 6359 C C . GLN B 1 393 ? -17.109 21.953 19.344 1 97.69 393 GLN B C 1
ATOM 6361 O O . GLN B 1 393 ? -18.109 22.156 18.625 1 97.69 393 GLN B O 1
ATOM 6366 N N . LEU B 1 394 ? -16.062 22.703 19.359 1 97.88 394 LEU B N 1
ATOM 6367 C CA . LEU B 1 394 ? -15.977 23.828 18.453 1 97.88 394 LEU B CA 1
ATOM 6368 C C . LEU B 1 394 ? -16 23.359 17 1 97.88 394 LEU B C 1
ATOM 6370 O O . LEU B 1 394 ? -16.703 23.938 16.156 1 97.88 394 LEU B O 1
ATOM 6374 N N . GLN B 1 395 ? -15.211 22.328 16.688 1 98.12 395 GLN B N 1
ATOM 6375 C CA . GLN B 1 395 ? -15.18 21.734 15.359 1 98.12 395 GLN B CA 1
ATOM 6376 C C . GLN B 1 395 ? -16.578 21.297 14.922 1 98.12 395 GLN B C 1
ATOM 6378 O O . GLN B 1 395 ? -16.984 21.531 13.781 1 98.12 395 GLN B O 1
ATOM 6383 N N . ARG B 1 396 ? -17.328 20.703 15.812 1 97.56 396 ARG B N 1
ATOM 6384 C CA . ARG B 1 396 ? -18.688 20.234 15.508 1 97.56 396 ARG B CA 1
ATOM 6385 C C . ARG B 1 396 ? -19.609 21.391 15.203 1 97.56 396 ARG B C 1
ATOM 6387 O O . ARG B 1 396 ? -20.406 21.328 14.258 1 97.56 396 ARG B O 1
ATOM 6394 N N . LEU B 1 397 ? -19.562 22.406 15.977 1 97.56 397 LEU B N 1
ATOM 6395 C CA . LEU B 1 397 ? -20.391 23.578 15.766 1 97.56 397 LEU B CA 1
ATOM 6396 C C . LEU B 1 397 ? -20.125 24.203 14.398 1 97.56 397 LEU B C 1
ATOM 6398 O O . LEU B 1 397 ? -21.062 24.578 13.695 1 97.56 397 LEU B O 1
ATOM 6402 N N . LEU B 1 398 ? -18.891 24.328 14.078 1 98.31 398 LEU B N 1
ATOM 6403 C CA . LEU B 1 398 ? -18.516 24.891 12.781 1 98.31 398 LEU B CA 1
ATOM 6404 C C . LEU B 1 398 ? -19.016 24 11.648 1 98.31 398 LEU B C 1
ATOM 6406 O O . LEU B 1 398 ? -19.562 24.5 10.656 1 98.31 398 LEU B O 1
ATOM 6410 N N . LEU B 1 399 ? -18.812 22.672 11.789 1 97.81 399 LEU B N 1
ATOM 6411 C CA . LEU B 1 399 ? -19.234 21.734 10.758 1 97.81 399 LEU B CA 1
ATOM 6412 C C . LEU B 1 399 ? -20.75 21.797 10.555 1 97.81 399 LEU B C 1
ATOM 6414 O O . LEU B 1 399 ? -21.219 21.781 9.422 1 97.81 399 LEU B O 1
ATOM 6418 N N . ASP B 1 400 ? -21.453 21.875 11.594 1 97 400 ASP B N 1
ATOM 6419 C CA . ASP B 1 400 ? -22.906 21.953 11.523 1 97 400 ASP B CA 1
ATOM 6420 C C . ASP B 1 400 ? -23.344 23.219 10.797 1 97 400 ASP B C 1
ATOM 6422 O O . ASP B 1 400 ? -24.438 23.266 10.211 1 97 400 ASP B O 1
ATOM 6426 N N . ARG B 1 401 ? -22.5 24.219 10.789 1 97.25 401 ARG B N 1
ATOM 6427 C CA . ARG B 1 401 ? -22.828 25.484 10.125 1 97.25 401 ARG B CA 1
ATOM 6428 C C . ARG B 1 401 ? -22.234 25.531 8.727 1 97.25 401 ARG B C 1
ATOM 6430 O O . ARG B 1 401 ? -22.453 26.5 7.988 1 97.25 401 ARG B O 1
ATOM 6437 N N . GLY B 1 402 ? -21.438 24.531 8.414 1 97.25 402 GLY B N 1
ATOM 6438 C CA . GLY B 1 402 ? -21.047 24.406 7.016 1 97.25 402 GLY B CA 1
ATOM 6439 C C . GLY B 1 402 ? -19.562 24.625 6.777 1 97.25 402 GLY B C 1
ATOM 6440 O O . GLY B 1 402 ? -19.141 24.859 5.645 1 97.25 402 GLY B O 1
ATOM 6441 N N . VAL B 1 403 ? -18.797 24.625 7.781 1 98.06 403 VAL B N 1
ATOM 6442 C CA . VAL B 1 403 ? -17.359 24.719 7.605 1 98.06 403 VAL B CA 1
ATOM 6443 C C . VAL B 1 403 ? -16.688 23.531 8.312 1 98.06 403 VAL B C 1
ATOM 6445 O O . VAL B 1 403 ? -16.906 23.297 9.5 1 98.06 403 VAL B O 1
ATOM 6448 N N . ALA B 1 404 ? -15.898 22.812 7.539 1 97.94 404 ALA B N 1
ATOM 6449 C CA . ALA B 1 404 ? -15.188 21.672 8.109 1 97.94 404 ALA B CA 1
ATOM 6450 C C . ALA B 1 404 ? -13.727 22.031 8.383 1 97.94 404 ALA B C 1
ATOM 6452 O O . ALA B 1 404 ? -13.016 22.5 7.488 1 97.94 404 ALA B O 1
ATOM 6453 N N . VAL B 1 405 ? -13.281 21.875 9.609 1 98.19 405 VAL B N 1
ATOM 6454 C CA . VAL B 1 405 ? -11.898 22.047 10.031 1 98.19 405 VAL B CA 1
ATOM 6455 C C . VAL B 1 405 ? -11.453 20.828 10.844 1 98.19 405 VAL B C 1
ATOM 6457 O O . VAL B 1 405 ? -12.242 19.922 11.102 1 98.19 405 VAL B O 1
ATOM 6460 N N . ILE B 1 406 ? -10.164 20.766 11.195 1 97.81 406 ILE B N 1
ATOM 6461 C CA . ILE B 1 406 ? -9.648 19.641 11.977 1 97.81 406 ILE B CA 1
ATOM 6462 C C . ILE B 1 406 ? -9.297 20.109 13.383 1 97.81 406 ILE B C 1
ATOM 6464 O O . ILE B 1 406 ? -8.578 21.109 13.555 1 97.81 406 ILE B O 1
ATOM 6468 N N . PRO B 1 407 ? -9.844 19.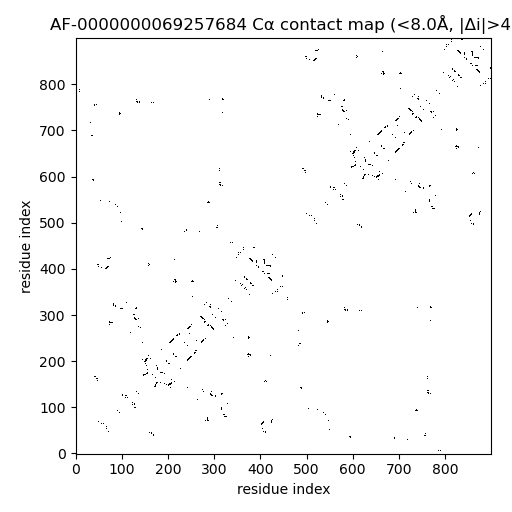453 14.43 1 97.62 407 PRO B N 1
ATOM 6469 C CA . PRO B 1 407 ? -9.492 19.812 15.805 1 97.62 407 PRO B CA 1
ATOM 6470 C C . PRO B 1 407 ? -8.055 19.438 16.156 1 97.62 407 PRO B C 1
ATOM 6472 O O . PRO B 1 407 ? -7.52 18.453 15.633 1 97.62 407 PRO B O 1
ATOM 6475 N N . GLY B 1 408 ? -7.473 20.219 17.031 1 95.56 408 GLY B N 1
ATOM 6476 C CA . GLY B 1 408 ? -6.113 19.953 17.484 1 95.56 408 GLY B CA 1
ATOM 6477 C C . GLY B 1 408 ? -5.934 18.562 18.078 1 95.56 408 GLY B C 1
ATOM 6478 O O . GLY B 1 408 ? -4.852 17.984 17.984 1 95.56 408 GLY B O 1
ATOM 6479 N N . SER B 1 409 ? -6.988 18 18.594 1 93.94 409 SER B N 1
ATOM 6480 C CA . SER B 1 409 ? -6.953 16.672 19.203 1 93.94 409 SER B CA 1
ATOM 6481 C C . SER B 1 409 ? -6.609 15.602 18.172 1 93.94 409 SER B C 1
ATOM 6483 O O . SER B 1 409 ? -6.207 14.492 18.531 1 93.94 409 SER B O 1
ATOM 6485 N N . ALA B 1 410 ? -6.695 15.906 16.906 1 94.31 410 ALA B N 1
ATOM 6486 C CA . ALA B 1 410 ? -6.312 14.984 15.836 1 94.31 410 ALA B CA 1
ATOM 6487 C C . ALA B 1 410 ? -4.797 14.945 15.672 1 94.31 410 ALA B C 1
ATOM 6489 O O . ALA B 1 410 ? -4.273 14.133 14.906 1 94.31 410 ALA B O 1
ATOM 6490 N N . PHE B 1 411 ? -4.133 15.758 16.391 1 93.5 411 PHE B N 1
ATOM 6491 C CA . PHE B 1 411 ? -2.684 15.867 16.25 1 93.5 411 PHE B CA 1
ATOM 6492 C C . PHE B 1 411 ? -1.986 15.57 17.562 1 93.5 411 PHE B C 1
ATOM 6494 O O . PHE B 1 411 ? -0.992 16.219 17.906 1 93.5 411 PHE B O 1
ATOM 6501 N N . SER B 1 412 ? -2.59 14.711 18.359 1 87.94 412 SER B N 1
ATOM 6502 C CA . SER B 1 412 ? -2.002 14.07 19.531 1 87.94 412 SER B CA 1
ATOM 6503 C C . SER B 1 412 ? -1.824 15.07 20.672 1 87.94 412 SER B C 1
ATOM 6505 O O . SER B 1 412 ? -0.852 14.992 21.422 1 87.94 412 SER B O 1
ATOM 6507 N N . ILE B 1 413 ? -2.674 16.125 20.719 1 89.88 413 ILE B N 1
ATOM 6508 C CA . ILE B 1 413 ? -2.66 17.047 21.859 1 89.88 413 ILE B CA 1
ATOM 6509 C C . ILE B 1 413 ? -4.031 17.047 22.531 1 89.88 413 ILE B C 1
ATOM 6511 O O . ILE B 1 413 ? -5 16.516 21.984 1 89.88 413 ILE B O 1
ATOM 6515 N N . SER B 1 414 ? -4.066 17.609 23.688 1 91.75 414 SER B N 1
ATOM 6516 C CA . SER B 1 414 ? -5.293 17.609 24.484 1 91.75 414 SER B CA 1
ATOM 6517 C C . SER B 1 414 ? -6.383 18.438 23.812 1 91.75 414 SER B C 1
ATOM 6519 O O . SER B 1 414 ? -6.125 19.547 23.344 1 91.75 414 SER B O 1
ATOM 6521 N N . PRO B 1 415 ? -7.57 17.922 23.844 1 93.62 415 PRO B N 1
ATOM 6522 C CA . PRO B 1 415 ? -8.688 18.688 23.266 1 93.62 415 PRO B CA 1
ATOM 6523 C C . PRO B 1 415 ? -8.953 19.984 24.016 1 93.62 415 PRO B C 1
ATOM 6525 O O . PRO B 1 415 ? -9.523 20.922 23.453 1 93.62 415 PRO B O 1
ATOM 6528 N N . SER B 1 416 ? -8.508 20.062 25.266 1 93.06 416 SER B N 1
ATOM 6529 C CA . SER B 1 416 ? -8.797 21.234 26.109 1 93.06 416 SER B CA 1
ATOM 6530 C C . SER B 1 416 ? -8.008 22.453 25.641 1 93.06 416 SER B C 1
ATOM 6532 O O . SER B 1 416 ? -8.32 23.578 26.031 1 93.06 416 SER B O 1
ATOM 6534 N N . LEU B 1 417 ? -7.074 22.234 24.766 1 92.62 417 LEU B N 1
ATOM 6535 C CA . LEU B 1 417 ? -6.273 23.344 24.25 1 92.62 417 LEU B CA 1
ATOM 6536 C C . LEU B 1 417 ? -7.039 24.125 23.188 1 92.62 417 LEU B C 1
ATOM 6538 O O . LEU B 1 417 ? -6.664 25.25 22.859 1 92.62 417 LEU B O 1
ATOM 6542 N N . LYS B 1 418 ? -8.055 23.578 22.625 1 96.88 418 LYS B N 1
ATOM 6543 C CA . LYS B 1 418 ? -9.008 24.203 21.719 1 96.88 418 LYS B CA 1
ATOM 6544 C C . LYS B 1 418 ? -8.297 24.797 20.5 1 96.88 418 LYS B C 1
ATOM 6546 O O . LYS B 1 418 ? -8.531 25.953 20.141 1 96.88 418 LYS B O 1
ATOM 6551 N N . MET B 1 419 ? -7.387 24.016 19.969 1 96.44 419 MET B N 1
ATOM 6552 C CA . MET B 1 419 ? -6.711 24.375 18.734 1 96.44 419 MET B CA 1
ATOM 6553 C C . MET B 1 419 ? -7.477 23.844 17.531 1 96.44 419 MET B C 1
ATOM 6555 O O . MET B 1 419 ? -8.156 22.828 17.609 1 96.44 419 MET B O 1
ATOM 6559 N N . LEU B 1 420 ? -7.406 24.547 16.406 1 97.94 420 LEU B N 1
ATOM 6560 C CA . LEU B 1 420 ? -7.938 24.109 15.125 1 97.94 420 LEU B CA 1
ATOM 6561 C C . LEU B 1 420 ? -6.875 24.188 14.031 1 97.94 420 LEU B C 1
ATOM 6563 O O . LEU B 1 420 ? -6.102 25.156 13.992 1 97.94 420 LEU B O 1
ATOM 6567 N N . ARG B 1 421 ? -6.758 23.188 13.234 1 97.06 421 ARG B N 1
ATOM 6568 C CA . ARG B 1 421 ? -6.02 23.312 11.984 1 97.06 421 ARG B CA 1
ATOM 6569 C C . ARG B 1 421 ? -6.961 23.641 10.828 1 97.06 421 ARG B C 1
ATOM 6571 O O . ARG B 1 421 ? -7.941 22.922 10.594 1 97.06 421 ARG B O 1
ATOM 6578 N N . ILE B 1 422 ? -6.652 24.656 10.102 1 97.88 422 ILE B N 1
ATOM 6579 C CA . ILE B 1 422 ? -7.469 25.125 8.984 1 97.88 422 ILE B CA 1
ATOM 6580 C C . ILE B 1 422 ? -6.676 25.031 7.688 1 97.88 422 ILE B C 1
ATOM 6582 O O . ILE B 1 422 ? -5.637 25.672 7.535 1 97.88 422 ILE B O 1
ATOM 6586 N N . ASN B 1 423 ? -7.137 24.203 6.758 1 96.75 423 ASN B N 1
ATOM 6587 C CA . ASN B 1 423 ? -6.516 24.078 5.441 1 96.75 423 ASN B CA 1
ATOM 6588 C C . ASN B 1 423 ? -6.93 25.234 4.523 1 96.75 423 ASN B C 1
ATOM 6590 O O . ASN B 1 423 ? -8.102 25.359 4.172 1 96.75 423 ASN B O 1
ATOM 6594 N N . CYS B 1 424 ? -6.027 25.969 4.004 1 96 424 CYS B N 1
ATOM 6595 C CA . CYS B 1 424 ? -6.332 27.172 3.229 1 96 424 CYS B CA 1
ATOM 6596 C C . CYS B 1 424 ? -6.195 26.891 1.734 1 96 424 CYS B C 1
ATOM 6598 O O . CYS B 1 424 ? -6.383 27.797 0.916 1 96 424 CYS B O 1
ATOM 6600 N N . ALA B 1 425 ? -5.906 25.688 1.363 1 93.44 425 ALA B N 1
ATOM 6601 C CA . ALA B 1 425 ? -5.703 25.328 -0.04 1 93.44 425 ALA B CA 1
ATOM 6602 C C . ALA B 1 425 ? -7.035 25.266 -0.785 1 93.44 425 ALA B C 1
ATOM 6604 O O . ALA B 1 425 ? -7.527 24.172 -1.089 1 93.44 425 ALA B O 1
ATOM 6605 N N . ARG B 1 426 ? -7.566 26.391 -1.137 1 87.88 426 ARG B N 1
ATOM 6606 C CA . ARG B 1 426 ? -8.789 26.516 -1.918 1 87.88 426 ARG B CA 1
ATOM 6607 C C . ARG B 1 426 ? -8.562 27.375 -3.158 1 87.88 426 ARG B C 1
ATOM 6609 O O . ARG B 1 426 ? -7.879 28.406 -3.092 1 87.88 426 ARG B O 1
ATOM 6616 N N . ASP B 1 427 ? -9.133 26.906 -4.207 1 82.88 427 ASP B N 1
ATOM 6617 C CA . ASP B 1 427 ? -8.961 27.656 -5.453 1 82.88 427 ASP B CA 1
ATOM 6618 C C . ASP B 1 427 ? -9.805 28.922 -5.457 1 82.88 427 ASP B C 1
ATOM 6620 O O . ASP B 1 427 ? -9.32 30 -5.824 1 82.88 427 ASP B O 1
ATOM 6624 N N . ASP B 1 428 ? -10.953 28.797 -5.066 1 88.56 428 ASP B N 1
ATOM 6625 C CA . ASP B 1 428 ? -11.891 29.922 -5.043 1 88.56 428 ASP B CA 1
ATOM 6626 C C . ASP B 1 428 ? -11.812 30.672 -3.719 1 88.56 428 ASP B C 1
ATOM 6628 O O . ASP B 1 428 ? -12.172 30.141 -2.668 1 88.56 428 ASP B O 1
ATOM 6632 N N . MET B 1 429 ? -11.438 31.969 -3.828 1 93.25 429 MET B N 1
ATOM 6633 C CA . MET B 1 429 ? -11.336 32.812 -2.643 1 93.25 429 MET B CA 1
ATOM 6634 C C . MET B 1 429 ? -12.695 32.969 -1.966 1 93.25 429 MET B C 1
ATOM 6636 O O . MET B 1 429 ? -12.773 33.188 -0.758 1 93.25 429 MET B O 1
ATOM 6640 N N . GLU B 1 430 ? -13.719 32.781 -2.74 1 94.94 430 GLU B N 1
ATOM 6641 C CA . GLU B 1 430 ? -15.07 32.906 -2.203 1 94.94 430 GLU B CA 1
ATOM 6642 C C . GLU B 1 430 ? -15.344 31.844 -1.139 1 94.94 430 GLU B C 1
ATOM 6644 O O . GLU B 1 430 ? -16.094 32.094 -0.187 1 94.94 430 GLU B O 1
ATOM 6649 N N . GLU B 1 431 ? -14.766 30.703 -1.315 1 95.5 431 GLU B N 1
ATOM 6650 C CA . GLU B 1 431 ? -14.914 29.672 -0.303 1 95.5 431 GLU B CA 1
ATOM 6651 C C . GLU B 1 431 ? -14.305 30.094 1.027 1 95.5 431 GLU B C 1
ATOM 6653 O O . GLU B 1 431 ? -14.883 29.859 2.088 1 95.5 431 GLU B O 1
ATOM 6658 N N . LEU B 1 432 ? -13.172 30.75 0.96 1 97.25 432 LEU B N 1
ATOM 6659 C CA . LEU B 1 432 ? -12.516 31.234 2.174 1 97.25 432 LEU B CA 1
ATOM 6660 C C . LEU B 1 432 ? -13.328 32.375 2.814 1 97.25 432 LEU B C 1
ATOM 6662 O O . LEU B 1 432 ? -13.438 32.438 4.039 1 97.25 432 LEU B O 1
ATOM 6666 N N . GLN B 1 433 ? -13.883 33.188 1.984 1 97.81 433 GLN B N 1
ATOM 6667 C CA . GLN B 1 433 ? -14.734 34.281 2.494 1 97.81 433 GLN B CA 1
ATOM 6668 C C . GLN B 1 433 ? -15.961 33.719 3.205 1 97.81 433 GLN B C 1
ATOM 6670 O O . GLN B 1 433 ? -16.344 34.219 4.266 1 97.81 433 GLN B O 1
ATOM 6675 N N . THR B 1 434 ? -16.531 32.719 2.57 1 97.81 434 THR B N 1
ATOM 6676 C CA . THR B 1 434 ? -17.688 32.031 3.172 1 97.81 434 THR B CA 1
ATOM 6677 C C . THR B 1 434 ? -17.312 31.422 4.516 1 97.81 434 THR B C 1
ATOM 6679 O O . THR B 1 434 ? -18.062 31.531 5.48 1 97.81 434 THR B O 1
ATOM 6682 N N . ALA B 1 435 ? -16.172 30.844 4.566 1 98.06 435 ALA B N 1
ATOM 6683 C CA . ALA B 1 435 ? -15.711 30.25 5.82 1 98.06 435 ALA B CA 1
ATOM 6684 C C . ALA B 1 435 ? -15.555 31.312 6.902 1 98.06 435 ALA B C 1
ATOM 6686 O O . ALA B 1 435 ? -15.945 31.094 8.055 1 98.06 435 ALA B O 1
ATOM 6687 N N . VAL B 1 436 ? -15.023 32.438 6.566 1 98.19 436 VAL B N 1
ATOM 6688 C CA . VAL B 1 436 ? -14.828 33.531 7.516 1 98.19 436 VAL B CA 1
ATOM 6689 C C . VAL B 1 436 ? -16.172 34 8.055 1 98.19 436 VAL B C 1
ATOM 6691 O O . VAL B 1 436 ? -16.312 34.25 9.258 1 98.19 436 VAL B O 1
ATOM 6694 N N . ARG B 1 437 ? -17.109 34.094 7.195 1 98.25 437 ARG B N 1
ATOM 6695 C CA . ARG B 1 437 ? -18.453 34.469 7.613 1 98.25 437 ARG B CA 1
ATOM 6696 C C . ARG B 1 437 ? -19.031 33.5 8.617 1 98.25 437 ARG B C 1
ATOM 6698 O O . ARG B 1 437 ? -19.641 33.875 9.609 1 98.25 437 ARG B O 1
ATOM 6705 N N . ILE B 1 438 ? -18.859 32.312 8.367 1 98.19 438 ILE B N 1
ATOM 6706 C CA . ILE B 1 438 ? -19.391 31.266 9.242 1 98.19 438 ILE B CA 1
ATOM 6707 C C . ILE B 1 438 ? -18.656 31.297 10.586 1 98.19 438 ILE B C 1
ATOM 6709 O O . ILE B 1 438 ? -19.281 31.156 11.641 1 98.19 438 ILE B O 1
ATOM 6713 N N . PHE B 1 439 ? -17.312 31.469 10.539 1 98.31 439 PHE B N 1
ATOM 6714 C CA . PHE B 1 439 ? -16.578 31.656 11.781 1 98.31 439 PHE B CA 1
ATOM 6715 C C . PHE B 1 439 ? -17.141 32.844 12.578 1 98.31 439 PHE B C 1
ATOM 6717 O O . PHE B 1 439 ? -17.344 32.719 13.789 1 98.31 439 PHE B O 1
ATOM 6724 N N . ASP B 1 440 ? -17.375 33.906 11.898 1 98.19 440 ASP B N 1
ATOM 6725 C CA . ASP B 1 440 ? -17.906 35.094 12.531 1 98.19 440 ASP B CA 1
ATOM 6726 C C . ASP B 1 440 ? -19.25 34.812 13.203 1 98.19 440 ASP B C 1
ATOM 6728 O O . ASP B 1 440 ? -19.438 35.156 14.375 1 98.19 440 ASP B O 1
ATOM 6732 N N . GLU B 1 441 ? -20.094 34.188 12.484 1 97.5 441 GLU B N 1
ATOM 6733 C CA . GLU B 1 441 ? -21.422 33.875 13 1 97.5 441 GLU B CA 1
ATOM 6734 C C . GLU B 1 441 ? -21.344 32.938 14.203 1 97.5 441 GLU B C 1
ATOM 6736 O O . GLU B 1 441 ? -22.078 33.094 15.172 1 97.5 441 GLU B O 1
ATOM 6741 N N . THR B 1 442 ? -20.516 32 14.078 1 97.44 442 THR B N 1
ATOM 6742 C CA . THR B 1 442 ? -20.359 31.031 15.156 1 97.44 442 THR B CA 1
ATOM 6743 C C . THR B 1 442 ? -19.828 31.703 16.422 1 97.44 442 THR B C 1
ATOM 6745 O O . THR B 1 442 ? -20.344 31.469 17.516 1 97.44 442 THR B O 1
ATOM 6748 N N . LEU B 1 443 ? -18.844 32.562 16.266 1 96.94 443 LEU B N 1
ATOM 6749 C CA . LEU B 1 443 ? -18.25 33.25 17.406 1 96.94 443 LEU B CA 1
ATOM 6750 C C . LEU B 1 443 ? -19.234 34.25 18 1 96.94 443 LEU B C 1
ATOM 6752 O O . LEU B 1 443 ? -19.266 34.438 19.219 1 96.94 443 LEU B O 1
ATOM 6756 N N . ALA B 1 444 ? -19.984 34.812 17.156 1 96.31 444 ALA B N 1
ATOM 6757 C CA . ALA B 1 444 ? -21.016 35.75 17.641 1 96.31 444 ALA B CA 1
ATOM 6758 C C . ALA B 1 444 ? -21.984 35.062 18.578 1 96.31 444 ALA B C 1
ATOM 6760 O O . ALA B 1 444 ? -22.375 35.625 19.609 1 96.31 444 ALA B O 1
ATOM 6761 N N . GLY B 1 445 ? -22.344 33.875 18.219 1 94.94 445 GLY B N 1
ATOM 6762 C CA . GLY B 1 445 ? -23.25 33.094 19.047 1 94.94 445 GLY B CA 1
ATOM 6763 C C . GLY B 1 445 ? -22.625 32.625 20.359 1 94.94 445 GLY B C 1
ATOM 6764 O O . GLY B 1 445 ? -23.312 32.531 21.375 1 94.94 445 GLY B O 1
ATOM 6765 N N . LEU B 1 446 ? -21.391 32.438 20.312 1 95.06 446 LEU B N 1
ATOM 6766 C CA . LEU B 1 446 ? -20.688 31.891 21.469 1 95.06 446 LEU B CA 1
ATOM 6767 C C . LEU B 1 446 ? -20.266 33 22.422 1 95.06 446 LEU B C 1
ATOM 6769 O O . LEU B 1 446 ? -20.172 32.781 23.625 1 95.06 446 LEU B O 1
ATOM 6773 N N . CYS B 1 447 ? -19.938 34.156 21.938 1 90.38 447 CYS B N 1
ATOM 6774 C CA . CYS B 1 447 ? -19.406 35.25 22.75 1 90.38 447 CYS B CA 1
ATOM 6775 C C . CYS B 1 447 ? -20.516 36.219 23.125 1 90.38 447 CYS B C 1
ATOM 6777 O O . CYS B 1 447 ? -20.375 37 24.078 1 90.38 447 CYS B O 1
ATOM 6779 N N . GLY B 1 448 ? -21.5 36.531 22.281 1 74.94 448 GLY B N 1
ATOM 6780 C CA . GLY B 1 448 ? -22.578 37.469 22.562 1 74.94 448 GLY B CA 1
ATOM 6781 C C . GLY B 1 448 ? -23.484 37.031 23.688 1 74.94 448 GLY B C 1
ATOM 6782 O O . GLY B 1 448 ? -24.266 37.812 24.219 1 74.94 448 GLY B O 1
ATOM 6783 N N . SER B 1 449 ? -23.609 35.719 23.922 1 49.38 449 SER B N 1
ATOM 6784 C CA . SER B 1 449 ? -24.5 35.438 25.047 1 49.38 449 SER B CA 1
ATOM 6785 C C . SER B 1 449 ? -23.953 35.969 26.359 1 49.38 449 SER B C 1
ATOM 6787 O O . SER B 1 449 ? -24.562 35.812 27.422 1 49.38 449 SER B O 1
ATOM 6789 N N . SER B 1 450 ? -22.703 36.562 26.422 1 39.41 450 SER B N 1
ATOM 6790 C CA . SER B 1 450 ? -22.547 37.156 27.734 1 39.41 450 SER B CA 1
ATOM 6791 C C . SER B 1 450 ? -23.062 38.594 27.719 1 39.41 450 SER B C 1
ATOM 6793 O O . SER B 1 450 ? -22.922 39.312 26.719 1 39.41 450 SER B O 1
#